Protein AF-0000000070395658 (afdb_homodimer)

Secondary structure (DSSP, 8-state):
---HHHHHHHHHHHTHHHHHHHHHHSTTGGG-HHHHHHHHHHHHHHHHHHHHHHHHTTS-----HHHHHHHHHHHHHHHHHHHHHHHTTSS-SSSHHIIIII-GGGSSHHHHHHHHIIIIIIHHHHHHHHHHHHTT---HHHHHHHHHHHHHHHHHHHHHHHHSTT---TTHHHHHHHHHHHHHHHHHHHTSPPSPPP------GGG-HHHHHHHHHHHHHHHHHHHHHHHHTT---HHHHHIIIII-GGGG-TT-HHHHHHHHIIIIIHHHHHHHHHHHHHSSPPHHHHHHHHHHHHHHHHHHHHHHHHHH-TTS-GGGSPP-SHHHHHHHHHHHHHHHHHHHHHHHHHHHHHHGGGHHHHH----------------------------------/---HHHHHHHHHHHTHHHHHHHHHHSTTGGG-HHHHHHHHHHHHHHHHHHHHHHHHTTS-----HHHHHHHHHHHHHHHHHHHHHHHTTSS-SSSHHIIIII-GGGSSHHHHHHHHIIIIIIHHHHHHHHHHHHTT---HHHHHHHHHHHHHHHHHHHHHHHHSTT---TTHHHHHHHHHHHHHHHHHHHTSPPSPPP------GGG-HHHHHHHHHHHHHHHHHHHHHHHHTT---HHHHHIIIII-GGGG-TT-HHHHHHHHIIIIIHHHHHHHHHHHHHSSPPHHHHHHHHHHHHHHHHHHHHHHHHHH-TTS-GGGSPP-SHHHHHHHHHHHHHHHHHHHHHHHHHHHHHHGGGHHHHHT---------------------------------

pLDDT: mean 85.51, std 20.91, range [16.66, 98.56]

Organism: Crassostrea virginica (NCBI:txid6565)

Radius of gyration: 35.81 Å; Cα contacts (8 Å, |Δi|>4): 1087; chains: 2; bounding box: 143×129×94 Å

Nearest PDB structures (foldseek):
  8ta3-assembly1_B  TM=1.515E-01  e=3.075E-01  Homo sapiens
  9g6k-assembly1_Lq  TM=1.604E-01  e=8.283E+00  Toxoplasma gondii

Structure (mmCIF, N/CA/C/O backbone):
data_AF-0000000070395658-model_v1
#
loop_
_entity.id
_entity.type
_entity.pdbx_description
1 polymer 'Transmembrane 6 superfamily member 1-like'
#
loop_
_atom_site.group_PDB
_atom_site.id
_atom_site.type_symbol
_atom_site.label_atom_id
_atom_site.label_alt_id
_atom_site.label_comp_id
_atom_site.label_asym_id
_atom_site.label_entity_id
_atom_site.label_seq_id
_atom_site.pdbx_PDB_ins_code
_atom_site.Cartn_x
_atom_site.Cartn_y
_atom_site.Cartn_z
_atom_site.occupancy
_atom_site.B_iso_or_equiv
_atom_site.auth_seq_id
_atom_site.auth_comp_id
_atom_site.auth_asym_id
_atom_site.auth_atom_id
_atom_site.pdbx_PDB_model_num
ATOM 1 N N . MET A 1 1 ? 5.082 33.781 25.797 1 70.88 1 MET A N 1
ATOM 2 C CA . MET A 1 1 ? 4.672 32.875 24.719 1 70.88 1 MET A CA 1
ATOM 3 C C . MET A 1 1 ? 3.824 33.625 23.688 1 70.88 1 MET A C 1
ATOM 5 O O . MET A 1 1 ? 2.885 34.344 24.062 1 70.88 1 MET A O 1
ATOM 9 N N . GLU A 1 2 ? 4.34 33.75 22.5 1 83.31 2 GLU A N 1
ATOM 10 C CA . GLU A 1 2 ? 3.59 34.375 21.406 1 83.31 2 GLU A CA 1
ATOM 11 C C . GLU A 1 2 ? 2.465 33.469 20.922 1 83.31 2 GLU A C 1
ATOM 13 O O . GLU A 1 2 ? 2.699 32.281 20.609 1 83.31 2 GLU A O 1
ATOM 18 N N . THR A 1 3 ? 1.233 33.969 21.125 1 88.69 3 THR A N 1
ATOM 19 C CA . THR A 1 3 ? 0.096 33.094 20.781 1 88.69 3 THR A CA 1
ATOM 20 C C . THR A 1 3 ? -0.8 33.781 19.75 1 88.69 3 THR A C 1
ATOM 22 O O . THR A 1 3 ? -1.9 33.312 19.469 1 88.69 3 THR A O 1
ATOM 25 N N . LYS A 1 4 ? -0.43 34.812 19.219 1 87.31 4 LYS A N 1
ATOM 26 C CA . LYS A 1 4 ? -1.308 35.594 18.344 1 87.31 4 LYS A CA 1
ATOM 27 C C . LYS A 1 4 ? -1.698 34.812 17.109 1 87.31 4 LYS A C 1
ATOM 29 O O . LYS A 1 4 ? -2.865 34.781 16.703 1 87.31 4 LYS A O 1
ATOM 34 N N . GLY A 1 5 ? -0.757 34.188 16.531 1 89.25 5 GLY A N 1
ATOM 35 C CA . GLY A 1 5 ? -1.059 33.375 15.359 1 89.25 5 GLY A CA 1
ATOM 36 C C . GLY A 1 5 ? -2.031 32.25 15.648 1 89.25 5 GLY A C 1
ATOM 37 O O . GLY A 1 5 ? -2.98 32.031 14.891 1 89.25 5 GLY A O 1
ATOM 38 N N . THR A 1 6 ? -1.815 31.609 16.719 1 93.25 6 THR A N 1
ATOM 39 C CA . THR A 1 6 ? -2.674 30.5 17.141 1 93.25 6 THR A CA 1
ATOM 40 C C . THR A 1 6 ? -4.094 30.984 17.406 1 93.25 6 THR A C 1
ATOM 42 O O . THR A 1 6 ? -5.066 30.328 17.047 1 93.25 6 THR A O 1
ATOM 45 N N . LEU A 1 7 ? -4.195 32.094 17.969 1 93.19 7 LEU A N 1
ATOM 46 C CA . LEU A 1 7 ? -5.5 32.656 18.328 1 93.19 7 LEU A CA 1
ATOM 47 C C . LEU A 1 7 ? -6.289 33.031 17.062 1 93.19 7 LEU A C 1
ATOM 49 O O . LEU A 1 7 ? -7.508 32.844 17.016 1 93.19 7 LEU A O 1
ATOM 53 N N . VAL A 1 8 ? -5.629 33.562 16.125 1 92.69 8 VAL A N 1
ATOM 54 C CA . VAL A 1 8 ? -6.281 33.938 14.875 1 92.69 8 VAL A CA 1
ATOM 55 C C . VAL A 1 8 ? -6.84 32.656 14.203 1 92.69 8 VAL A C 1
ATOM 57 O O . VAL A 1 8 ? -7.977 32.656 13.719 1 92.69 8 VAL A O 1
ATOM 60 N N . VAL A 1 9 ? -6.051 31.641 14.195 1 93.25 9 VAL A N 1
ATOM 61 C CA . VAL A 1 9 ? -6.465 30.391 13.562 1 93.25 9 VAL A CA 1
ATOM 62 C C . VAL A 1 9 ? -7.609 29.766 14.359 1 93.25 9 VAL A C 1
ATOM 64 O O . VAL A 1 9 ? -8.555 29.234 13.781 1 93.25 9 VAL A O 1
ATOM 67 N N . LEU A 1 10 ? -7.52 29.844 15.633 1 94.25 10 LEU A N 1
ATOM 68 C CA . LEU A 1 10 ? -8.578 29.297 16.484 1 94.25 10 LEU A CA 1
ATOM 69 C C . LEU A 1 10 ? -9.883 30.047 16.266 1 94.25 10 LEU A C 1
ATOM 71 O O . LEU A 1 10 ? -10.961 29.453 16.266 1 94.25 10 LEU A O 1
ATOM 75 N N . PHE A 1 11 ? -9.75 31.297 16.109 1 92.12 11 PHE A N 1
ATOM 76 C CA . PHE A 1 11 ? -10.93 32.094 15.828 1 92.12 11 PHE A CA 1
ATOM 77 C C . PHE A 1 11 ? -11.562 31.703 14.5 1 92.12 11 PHE A C 1
ATOM 79 O O . PHE A 1 11 ? -12.781 31.578 14.398 1 92.12 11 PHE A O 1
ATOM 86 N N . ALA A 1 12 ? -10.75 31.594 13.523 1 92.69 12 ALA A N 1
ATOM 87 C CA . ALA A 1 12 ? -11.234 31.156 12.219 1 92.69 12 ALA A CA 1
ATOM 88 C C . ALA A 1 12 ? -11.945 29.812 12.32 1 92.69 12 ALA A C 1
ATOM 90 O O . ALA A 1 12 ? -12.969 29.594 11.672 1 92.69 12 ALA A O 1
ATOM 91 N N . SER A 1 13 ? -11.461 28.906 13.133 1 94.75 13 SER A N 1
ATOM 92 C CA . SER A 1 13 ? -12.008 27.562 13.242 1 94.75 13 SER A CA 1
ATOM 93 C C . SER A 1 13 ? -13.352 27.562 13.961 1 94.75 13 SER A C 1
ATOM 95 O O . SER A 1 13 ? -14.242 26.797 13.625 1 94.75 13 SER A O 1
ATOM 97 N N . ILE A 1 14 ? -13.516 28.438 14.891 1 93.19 14 ILE A N 1
ATOM 98 C CA . ILE A 1 14 ? -14.742 28.484 15.672 1 93.19 14 ILE A CA 1
ATOM 99 C C . ILE A 1 14 ? -15.883 29.016 14.812 1 93.19 14 ILE A C 1
ATOM 101 O O . ILE A 1 14 ? -17.047 28.688 15.039 1 93.19 14 ILE A O 1
ATOM 105 N N . LEU A 1 15 ? -15.586 29.766 13.789 1 93.31 15 LEU A N 1
ATOM 106 C CA . LEU A 1 15 ? -16.578 30.312 12.875 1 93.31 15 LEU A CA 1
ATOM 107 C C . LEU A 1 15 ? -17.266 29.203 12.078 1 93.31 15 LEU A C 1
ATOM 109 O O . LEU A 1 15 ? -18.328 29.406 11.5 1 93.31 15 LEU A O 1
ATOM 113 N N . SER A 1 16 ? -16.688 28.031 12.078 1 94.31 16 SER A N 1
ATOM 114 C CA . SER A 1 16 ? -17.234 26.938 11.305 1 94.31 16 SER A CA 1
ATOM 115 C C . SER A 1 16 ? -18.594 26.5 11.836 1 94.31 16 SER A C 1
ATOM 117 O O . SER A 1 16 ? -19.484 26.141 11.062 1 94.31 16 SER A O 1
ATOM 119 N N . VAL A 1 17 ? -18.812 26.562 13.125 1 94.38 17 VAL A N 1
ATOM 120 C CA . VAL A 1 17 ? -20.031 26.047 13.75 1 94.38 17 VAL A CA 1
ATOM 121 C C . VAL A 1 17 ? -21.219 26.938 13.391 1 94.38 17 VAL A C 1
ATOM 123 O O . VAL A 1 17 ? -22.234 26.469 12.898 1 94.38 17 VAL A O 1
ATOM 126 N N . PRO A 1 18 ? -21.109 28.25 13.562 1 94.25 18 PRO A N 1
ATOM 127 C CA . PRO A 1 18 ? -22.234 29.094 13.156 1 94.25 18 PRO A CA 1
ATOM 128 C C . PRO A 1 18 ? -22.5 29.047 11.656 1 94.25 18 PRO A C 1
ATOM 130 O O . PRO A 1 18 ? -23.641 29.109 11.219 1 94.25 18 PRO A O 1
ATOM 133 N N . ILE A 1 19 ? -21.453 28.984 10.859 1 94 19 ILE A N 1
ATOM 134 C CA . ILE A 1 19 ? -21.641 28.875 9.422 1 94 19 ILE A CA 1
ATOM 135 C C . ILE A 1 19 ? -22.438 27.609 9.094 1 94 19 ILE A C 1
ATOM 137 O O . ILE A 1 19 ? -23.375 27.656 8.312 1 94 19 ILE A O 1
ATOM 141 N N . ALA A 1 20 ? -22.078 26.5 9.672 1 94.44 20 ALA A N 1
ATOM 142 C CA . ALA A 1 20 ? -22.781 25.25 9.453 1 94.44 20 ALA A CA 1
ATOM 143 C C . ALA A 1 20 ? -24.234 25.328 9.898 1 94.44 20 ALA A C 1
ATOM 145 O O . ALA A 1 20 ? -25.125 24.828 9.219 1 94.44 20 ALA A O 1
ATOM 146 N N . TYR A 1 21 ? -24.438 25.984 11.008 1 94.44 21 TYR A N 1
ATOM 147 C CA . TYR A 1 21 ? -25.797 26.156 11.523 1 94.44 21 TYR A CA 1
ATOM 148 C C . TYR A 1 21 ? -26.656 26.938 10.547 1 94.44 21 TYR A C 1
ATOM 150 O O . TYR A 1 21 ? -27.797 26.562 10.273 1 94.44 21 TYR A O 1
ATOM 158 N N . PHE A 1 22 ? -26.141 27.984 10 1 94.19 22 PHE A N 1
ATOM 159 C CA . PHE A 1 22 ? -26.891 28.844 9.094 1 94.19 22 PHE A CA 1
ATOM 160 C C . PHE A 1 22 ? -27.109 28.156 7.758 1 94.19 22 PHE A C 1
ATOM 162 O O . PHE A 1 22 ? -28.156 28.328 7.125 1 94.19 22 PHE A O 1
ATOM 169 N N . VAL A 1 23 ? -26.125 27.422 7.344 1 93.75 23 VAL A N 1
ATOM 170 C CA . VAL A 1 23 ? -26.297 26.656 6.105 1 93.75 23 VAL A CA 1
ATOM 171 C C . VAL A 1 23 ? -27.422 25.641 6.266 1 93.75 23 VAL A C 1
ATOM 173 O O . VAL A 1 23 ? -28.203 25.422 5.34 1 93.75 23 VAL A O 1
ATOM 176 N N . ASN A 1 24 ? -27.484 25.016 7.41 1 93.44 24 ASN A N 1
ATOM 177 C CA . ASN A 1 24 ? -28.516 24.016 7.688 1 93.44 24 ASN A CA 1
ATOM 178 C C . ASN A 1 24 ? -29.906 24.625 7.66 1 93.44 24 ASN A C 1
ATOM 180 O O . ASN A 1 24 ? -30.891 23.906 7.438 1 93.44 24 ASN A O 1
ATOM 184 N N . LEU A 1 25 ? -30.016 25.938 7.832 1 92.88 25 LEU A N 1
ATOM 185 C CA . LEU A 1 25 ? -31.312 26.625 7.875 1 92.88 25 LEU A CA 1
ATOM 186 C C . LEU A 1 25 ? -31.781 26.984 6.469 1 92.88 25 LEU A C 1
ATOM 188 O O . LEU A 1 25 ? -32.938 27.328 6.27 1 92.88 25 LEU A O 1
ATOM 192 N N . ILE A 1 26 ? -30.906 26.891 5.523 1 92.75 26 ILE A N 1
ATOM 193 C CA . ILE A 1 26 ? -31.281 27.219 4.148 1 92.75 26 ILE A CA 1
ATOM 194 C C . ILE A 1 26 ? -32.281 26.188 3.631 1 92.75 26 ILE A C 1
ATOM 196 O O . ILE A 1 26 ? -31.984 24.984 3.602 1 92.75 26 ILE A O 1
ATOM 200 N N . PRO A 1 27 ? -33.406 26.672 3.23 1 92.31 27 PRO A N 1
ATOM 201 C CA . PRO A 1 27 ? -34.406 25.719 2.768 1 92.31 27 PRO A CA 1
ATOM 202 C C . PRO A 1 27 ? -33.969 24.953 1.525 1 92.31 27 PRO A C 1
ATOM 204 O O . PRO A 1 27 ? -33.5 25.547 0.562 1 92.31 27 PRO A O 1
ATOM 207 N N . GLY A 1 28 ? -34.094 23.656 1.504 1 91.44 28 GLY A N 1
ATOM 208 C CA . GLY A 1 28 ? -33.844 22.812 0.352 1 91.44 28 GLY A CA 1
ATOM 209 C C . GLY A 1 28 ? -32.375 22.469 0.147 1 91.44 28 GLY A C 1
ATOM 210 O O . GLY A 1 28 ? -32.031 21.828 -0.841 1 91.44 28 GLY A O 1
ATOM 211 N N . ILE A 1 29 ? -31.547 22.859 1.052 1 90.88 29 ILE A N 1
ATOM 212 C CA . ILE A 1 29 ? -30.109 22.656 0.896 1 90.88 29 ILE A CA 1
ATOM 213 C C . ILE A 1 29 ? -29.797 21.156 0.899 1 90.88 29 ILE A C 1
ATOM 215 O O . ILE A 1 29 ? -28.875 20.703 0.217 1 90.88 29 ILE A O 1
ATOM 219 N N . SER A 1 30 ? -30.594 20.406 1.536 1 88.62 30 SER A N 1
ATOM 220 C CA . SER A 1 30 ? -30.359 18.969 1.685 1 88.62 30 SER A CA 1
ATOM 221 C C . SER A 1 30 ? -30.562 18.25 0.361 1 88.62 30 SER A C 1
ATOM 223 O O . SER A 1 30 ? -30.094 17.109 0.196 1 88.62 30 SER A O 1
ATOM 225 N N . GLU A 1 31 ? -31.156 18.906 -0.593 1 90.38 31 GLU A N 1
ATOM 226 C CA . GLU A 1 31 ? -31.438 18.25 -1.87 1 90.38 31 GLU A CA 1
ATOM 227 C C . GLU A 1 31 ? -30.484 18.75 -2.955 1 90.38 31 GLU A C 1
ATOM 229 O O . GLU A 1 31 ? -30.609 18.359 -4.121 1 90.38 31 GLU A O 1
ATOM 234 N N . LYS A 1 32 ? -29.578 19.516 -2.561 1 91.62 32 LYS A N 1
ATOM 235 C CA . LYS A 1 32 ? -28.672 20.094 -3.545 1 91.62 32 LYS A CA 1
ATOM 236 C C . LYS A 1 32 ? -27.219 19.75 -3.217 1 91.62 32 LYS A C 1
ATOM 238 O O . LYS A 1 32 ? -26.5 20.578 -2.648 1 91.62 32 LYS A O 1
ATOM 243 N N . PRO A 1 33 ? -26.734 18.672 -3.664 1 90.19 33 PRO A N 1
ATOM 244 C CA . PRO A 1 33 ? -25.391 18.234 -3.322 1 90.19 33 PRO A CA 1
ATOM 245 C C . PRO A 1 33 ? -24.297 19.141 -3.881 1 90.19 33 PRO A C 1
ATOM 247 O O . PRO A 1 33 ? -23.281 19.359 -3.227 1 90.19 33 PRO A O 1
ATOM 250 N N . VAL A 1 34 ? -24.562 19.656 -5.043 1 91.38 34 VAL A N 1
ATOM 251 C CA . VAL A 1 34 ? -23.562 20.531 -5.66 1 91.38 34 VAL A CA 1
ATOM 252 C C . VAL A 1 34 ? -23.453 21.828 -4.859 1 91.38 34 VAL A C 1
ATOM 254 O O . VAL A 1 34 ? -22.344 22.359 -4.695 1 91.38 34 VAL A O 1
ATOM 257 N N . ALA A 1 35 ? -24.578 22.312 -4.379 1 91.62 35 ALA A N 1
ATOM 258 C CA . ALA A 1 35 ? -24.562 23.516 -3.551 1 91.62 35 ALA A CA 1
ATOM 259 C C . ALA A 1 35 ? -23.766 23.297 -2.27 1 91.62 35 ALA A C 1
ATOM 261 O O . ALA A 1 35 ? -23.016 24.172 -1.827 1 91.62 35 ALA A O 1
ATOM 262 N N . ILE A 1 36 ? -23.906 22.188 -1.729 1 91.25 36 ILE A N 1
ATOM 263 C CA . ILE A 1 36 ? -23.188 21.844 -0.514 1 91.25 36 ILE A CA 1
ATOM 264 C C . ILE A 1 36 ? -21.688 21.812 -0.8 1 91.25 36 ILE A C 1
ATOM 266 O O . ILE A 1 36 ? -20.891 22.281 0.003 1 91.25 36 ILE A O 1
ATOM 270 N N . PHE A 1 37 ? -21.328 21.266 -1.921 1 91.06 37 PHE A N 1
ATOM 271 C CA . PHE A 1 37 ? -19.922 21.219 -2.342 1 91.06 37 PHE A CA 1
ATOM 272 C C . PHE A 1 37 ? -19.359 22.609 -2.484 1 91.06 37 PHE A C 1
ATOM 274 O O . PHE A 1 37 ? -18.266 22.891 -1.991 1 91.06 37 PHE A O 1
ATOM 281 N N . ILE A 1 38 ? -20.078 23.5 -3.105 1 91.69 38 ILE A N 1
ATOM 282 C CA . ILE A 1 38 ? -19.625 24.859 -3.34 1 91.69 38 ILE A CA 1
ATOM 283 C C . ILE A 1 38 ? -19.5 25.609 -2.01 1 91.69 38 ILE A C 1
ATOM 285 O O . ILE A 1 38 ? -18.531 26.344 -1.796 1 91.69 38 ILE A O 1
ATOM 289 N N . ILE A 1 39 ? -20.422 25.422 -1.139 1 91.62 39 ILE A N 1
ATOM 290 C CA . ILE A 1 39 ? -20.375 26.031 0.183 1 91.62 39 ILE A CA 1
ATOM 291 C C . ILE A 1 39 ? -19.141 25.531 0.943 1 91.62 39 ILE A C 1
ATOM 293 O O . ILE A 1 39 ? -18.453 26.312 1.6 1 91.62 39 ILE A O 1
ATOM 297 N N . GLY A 1 40 ? -18.906 24.203 0.836 1 90.56 40 GLY A N 1
ATOM 298 C CA . GLY A 1 40 ? -17.719 23.656 1.46 1 90.56 40 GLY A CA 1
ATOM 299 C C . GLY A 1 40 ? -16.438 24.297 0.962 1 90.56 40 GLY A C 1
ATOM 300 O O . GLY A 1 40 ? -15.57 24.672 1.759 1 90.56 40 GLY A O 1
ATOM 301 N N . LEU A 1 41 ? -16.359 24.484 -0.332 1 90.31 41 LEU A N 1
ATOM 302 C CA . LEU A 1 41 ? -15.195 25.109 -0.941 1 90.31 41 LEU A CA 1
ATOM 303 C C . LEU A 1 41 ? -15.055 26.547 -0.473 1 90.31 41 LEU A C 1
ATOM 305 O O . LEU A 1 41 ? -13.938 27.016 -0.208 1 90.31 41 LEU A O 1
ATOM 309 N N . SER A 1 42 ? -16.125 27.188 -0.407 1 91.75 42 SER A N 1
ATOM 310 C CA . SER A 1 42 ? -16.125 28.578 0.041 1 91.75 42 SER A CA 1
ATOM 311 C C . SER A 1 42 ? -15.672 28.688 1.492 1 91.75 42 SER A C 1
ATOM 313 O O . SER A 1 42 ? -14.945 29.625 1.85 1 91.75 42 SER A O 1
ATOM 315 N N . CYS A 1 43 ? -16.125 27.797 2.309 1 90.12 43 CYS A N 1
ATOM 316 C CA . CYS A 1 43 ? -15.719 27.781 3.709 1 90.12 43 CYS A CA 1
ATOM 317 C C . CYS A 1 43 ? -14.211 27.562 3.844 1 90.12 43 CYS A C 1
ATOM 319 O O . CYS A 1 43 ? -13.562 28.188 4.684 1 90.12 43 CYS A O 1
ATOM 321 N N . LEU A 1 44 ? -13.672 26.688 3.059 1 87.94 44 LEU A N 1
ATOM 322 C CA . LEU A 1 44 ? -12.234 26.438 3.1 1 87.94 44 LEU A CA 1
ATOM 323 C C . LEU A 1 44 ? -11.461 27.672 2.637 1 87.94 44 LEU A C 1
ATOM 325 O O . LEU A 1 44 ? -10.383 27.969 3.164 1 87.94 44 LEU A O 1
ATOM 329 N N . LEU A 1 45 ? -12.031 28.375 1.711 1 90 45 LEU A N 1
ATOM 330 C CA . LEU A 1 45 ? -11.414 29.609 1.24 1 90 45 LEU A CA 1
ATOM 331 C C . LEU A 1 45 ? -11.438 30.672 2.328 1 90 45 LEU A C 1
ATOM 333 O O . LEU A 1 45 ? -10.461 31.406 2.508 1 90 45 LEU A O 1
ATOM 337 N N . VAL A 1 46 ? -12.547 30.766 2.992 1 90.75 46 VAL A N 1
ATOM 338 C CA . VAL A 1 46 ? -12.664 31.719 4.09 1 90.75 46 VAL A CA 1
ATOM 339 C C . VAL A 1 46 ? -11.648 31.391 5.176 1 90.75 46 VAL A C 1
ATOM 341 O O . VAL A 1 46 ? -11 32.281 5.723 1 90.75 46 VAL A O 1
ATOM 344 N N . ALA A 1 47 ? -11.531 30.125 5.5 1 91.5 47 ALA A N 1
ATOM 345 C CA . ALA A 1 47 ? -10.562 29.688 6.504 1 91.5 47 ALA A CA 1
ATOM 346 C C . ALA A 1 47 ? -9.141 30.078 6.102 1 91.5 47 ALA A C 1
ATOM 348 O O . ALA A 1 47 ? -8.312 30.391 6.957 1 91.5 47 ALA A O 1
ATOM 349 N N . PHE A 1 48 ? -8.891 30.047 4.852 1 90.19 48 PHE A N 1
ATOM 350 C CA . PHE A 1 48 ? -7.59 30.438 4.324 1 90.19 48 PHE A CA 1
ATOM 351 C C . PHE A 1 48 ? -7.395 31.938 4.387 1 90.19 48 PHE A C 1
ATOM 353 O O . PHE A 1 48 ? -6.297 32.406 4.68 1 90.19 48 PHE A O 1
ATOM 360 N N . LEU A 1 49 ? -8.445 32.688 4.141 1 92.06 49 LEU A N 1
ATOM 361 C CA . LEU A 1 49 ? -8.352 34.156 3.984 1 92.06 49 LEU A CA 1
ATOM 362 C C . LEU A 1 49 ? -8.234 34.844 5.34 1 92.06 49 LEU A C 1
ATOM 364 O O . LEU A 1 49 ? -7.645 35.906 5.441 1 92.06 49 LEU A O 1
ATOM 368 N N . ILE A 1 50 ? -8.711 34.281 6.355 1 91.88 50 ILE A N 1
ATOM 369 C CA . ILE A 1 50 ? -8.719 34.938 7.668 1 91.88 50 ILE A CA 1
ATOM 370 C C . ILE A 1 50 ? -7.281 35.125 8.141 1 91.88 50 ILE A C 1
ATOM 372 O O . ILE A 1 50 ? -6.879 36.25 8.453 1 91.88 50 ILE A O 1
ATOM 376 N N . PRO A 1 51 ? -6.461 34.094 8.234 1 90.69 51 PRO A N 1
ATOM 377 C CA . PRO A 1 51 ? -5.07 34.375 8.617 1 90.69 51 PRO A CA 1
ATOM 378 C C . PRO A 1 51 ? -4.328 35.25 7.613 1 90.69 51 PRO A C 1
ATOM 380 O O . PRO A 1 51 ? -3.432 36 7.992 1 90.69 51 PRO A O 1
ATOM 383 N N . ALA A 1 52 ? -4.703 35.188 6.348 1 90.56 52 ALA A N 1
ATOM 384 C CA . ALA A 1 52 ? -4.082 36.031 5.344 1 90.56 52 ALA A CA 1
ATOM 385 C C . ALA A 1 52 ? -4.379 37.5 5.621 1 90.56 52 ALA A C 1
ATOM 387 O O . ALA A 1 52 ? -3.496 38.375 5.488 1 90.56 52 ALA A O 1
ATOM 388 N N . LEU A 1 53 ? -5.574 37.75 5.953 1 91.62 53 LEU A N 1
ATOM 389 C CA . LEU A 1 53 ? -5.973 39.094 6.297 1 91.62 53 LEU A CA 1
ATOM 390 C C . LEU A 1 53 ? -5.297 39.562 7.586 1 91.62 53 LEU A C 1
ATOM 392 O O . LEU A 1 53 ? -4.918 40.719 7.715 1 91.62 53 LEU A O 1
ATOM 396 N N . ALA A 1 54 ? -5.215 38.656 8.508 1 90.75 54 ALA A N 1
ATOM 397 C CA . ALA A 1 54 ? -4.527 38.969 9.758 1 90.75 54 ALA A CA 1
ATOM 398 C C . ALA A 1 54 ? -3.078 39.375 9.492 1 90.75 54 ALA A C 1
ATOM 400 O O . ALA A 1 54 ? -2.523 40.219 10.195 1 90.75 54 ALA A O 1
ATOM 401 N N . LYS A 1 55 ? -2.48 38.781 8.531 1 87.94 55 LYS A N 1
ATOM 402 C CA . LYS A 1 55 ? -1.119 39.125 8.148 1 87.94 55 LYS A CA 1
ATOM 403 C C . LYS A 1 55 ? -1.08 40.531 7.504 1 87.94 55 LYS A C 1
ATOM 405 O O . LYS A 1 55 ? -0.194 41.312 7.801 1 87.94 55 LYS A O 1
ATOM 410 N N . VAL A 1 56 ? -2.004 40.75 6.602 1 89.31 56 VAL A N 1
ATOM 411 C CA . VAL A 1 56 ? -2.061 42 5.891 1 89.31 56 VAL A CA 1
ATOM 412 C C . VAL A 1 56 ? -2.246 43.156 6.883 1 89.31 56 VAL A C 1
ATOM 414 O O . VAL A 1 56 ? -1.646 44.219 6.73 1 89.31 56 VAL A O 1
ATOM 417 N N . TYR A 1 57 ? -2.994 42.875 7.863 1 89.94 57 TYR A N 1
ATOM 418 C CA . TYR A 1 57 ? -3.273 43.906 8.852 1 89.94 57 TYR A CA 1
ATOM 419 C C . TYR A 1 57 ? -2.229 43.875 9.961 1 89.94 57 TYR A C 1
ATOM 421 O O . TYR A 1 57 ? -2.396 44.562 10.984 1 89.94 57 TYR A O 1
ATOM 429 N N . LYS A 1 58 ? -1.206 43.031 9.812 1 87 58 LYS A N 1
ATOM 430 C CA . LYS A 1 58 ? -0.03 43 10.672 1 87 58 LYS A CA 1
ATOM 431 C C . LYS A 1 58 ? -0.392 42.531 12.078 1 87 58 LYS A C 1
ATOM 433 O O . LYS A 1 58 ? 0.213 42.969 13.062 1 87 58 LYS A O 1
ATOM 438 N N . LEU A 1 59 ? -1.393 41.781 12.125 1 85.94 59 LEU A N 1
ATOM 439 C CA . LEU A 1 59 ? -1.745 41.156 13.406 1 85.94 59 LEU A CA 1
ATOM 440 C C . LEU A 1 59 ? -0.823 40 13.734 1 85.94 59 LEU A C 1
ATOM 442 O O . LEU A 1 59 ? -0.566 39.719 14.898 1 85.94 59 LEU A O 1
ATOM 446 N N . VAL A 1 60 ? -0.454 39.281 12.68 1 84.5 60 VAL A N 1
ATOM 447 C CA . VAL A 1 60 ? 0.462 38.156 12.812 1 84.5 60 VAL A CA 1
ATOM 448 C C . VAL A 1 60 ? 1.697 38.406 11.945 1 84.5 60 VAL A C 1
ATOM 450 O O . VAL A 1 60 ? 1.587 38.844 10.805 1 84.5 60 VAL A O 1
ATOM 453 N N . LYS A 1 61 ? 2.883 38.125 12.469 1 78 61 LYS A N 1
ATOM 454 C CA . LYS A 1 61 ? 4.133 38.406 11.766 1 78 61 LYS A CA 1
ATOM 455 C C . LYS A 1 61 ? 4.703 37.125 11.125 1 78 61 LYS A C 1
ATOM 457 O O . LYS A 1 61 ? 5.559 37.219 10.242 1 78 61 LYS A O 1
ATOM 462 N N . ASN A 1 62 ? 4.137 36.062 11.383 1 74.56 62 ASN A N 1
ATOM 463 C CA . ASN A 1 62 ? 4.73 34.812 10.883 1 74.56 62 ASN A CA 1
ATOM 464 C C . ASN A 1 62 ? 4.289 34.531 9.453 1 74.56 62 ASN A C 1
ATOM 466 O O . ASN A 1 62 ? 3.102 34.594 9.133 1 74.56 62 ASN A O 1
ATOM 470 N N . ASP A 1 63 ? 5.23 34.312 8.609 1 77.94 63 ASP A N 1
ATOM 471 C CA . ASP A 1 63 ? 4.969 34.062 7.195 1 77.94 63 ASP A CA 1
ATOM 472 C C . ASP A 1 63 ? 5.043 32.594 6.879 1 77.94 63 ASP A C 1
ATOM 474 O O . ASP A 1 63 ? 5.191 32.188 5.715 1 77.94 63 ASP A O 1
ATOM 478 N N . ASP A 1 64 ? 4.91 31.859 7.82 1 82.69 64 ASP A N 1
ATOM 479 C CA . ASP A 1 64 ? 4.977 30.422 7.543 1 82.69 64 ASP A CA 1
ATOM 480 C C . ASP A 1 64 ? 3.713 29.938 6.832 1 82.69 64 ASP A C 1
ATOM 482 O O . ASP A 1 64 ? 2.604 30.141 7.332 1 82.69 64 ASP A O 1
ATOM 486 N N . PRO A 1 65 ? 3.875 29.375 5.664 1 87.31 65 PRO A N 1
ATOM 487 C CA . PRO A 1 65 ? 2.707 28.875 4.93 1 87.31 65 PRO A CA 1
ATOM 488 C C . PRO A 1 65 ? 1.923 27.812 5.707 1 87.31 65 PRO A C 1
ATOM 490 O O . PRO A 1 65 ? 0.747 27.578 5.422 1 87.31 65 PRO A O 1
ATOM 493 N N . LEU A 1 66 ? 2.52 27.328 6.664 1 88.25 66 LEU A N 1
ATOM 494 C CA . LEU A 1 66 ? 1.85 26.312 7.469 1 88.25 66 LEU A CA 1
ATOM 495 C C . LEU A 1 66 ? 0.695 26.922 8.258 1 88.25 66 LEU A C 1
ATOM 497 O O . LEU A 1 66 ? -0.259 26.219 8.609 1 88.25 66 LEU A O 1
ATOM 501 N N . TYR A 1 67 ? 0.78 28.188 8.469 1 88 67 TYR A N 1
ATOM 502 C CA . TYR A 1 67 ? -0.288 28.875 9.18 1 88 67 TYR A CA 1
ATOM 503 C C . TYR A 1 67 ? -1.595 28.812 8.398 1 88 67 TYR A C 1
ATOM 505 O O . TYR A 1 67 ? -2.66 28.594 8.977 1 88 67 TYR A O 1
ATOM 513 N N . TYR A 1 68 ? -1.474 28.953 7.18 1 89.19 68 TYR A N 1
ATOM 514 C CA . TYR A 1 68 ? -2.652 28.953 6.32 1 89.19 68 TYR A CA 1
ATOM 515 C C . TYR A 1 68 ? -3.227 27.547 6.203 1 89.19 68 TYR A C 1
ATOM 517 O O . TYR A 1 68 ? -4.441 27.359 6.262 1 89.19 68 TYR A O 1
ATOM 525 N N . ALA A 1 69 ? -2.322 26.656 6.062 1 90 69 ALA A N 1
ATOM 526 C CA . ALA A 1 69 ? -2.75 25.266 5.945 1 90 69 ALA A CA 1
ATOM 527 C C . ALA A 1 69 ? -3.41 24.781 7.234 1 90 69 ALA A C 1
ATOM 529 O O . ALA A 1 69 ? -4.438 24.094 7.195 1 90 69 ALA A O 1
ATOM 530 N N . MET A 1 70 ? -2.893 25.172 8.297 1 90.75 70 MET A N 1
ATOM 531 C CA . MET A 1 70 ? -3.424 24.734 9.578 1 90.75 70 MET A CA 1
ATOM 532 C C . MET A 1 70 ? -4.785 25.359 9.852 1 90.75 70 MET A C 1
ATOM 534 O O . MET A 1 70 ? -5.641 24.75 10.5 1 90.75 70 MET A O 1
ATOM 538 N N . SER A 1 71 ? -4.914 26.547 9.344 1 92.94 71 SER A N 1
ATOM 539 C CA . SER A 1 71 ? -6.215 27.188 9.508 1 92.94 71 SER A CA 1
ATOM 540 C C . SER A 1 71 ? -7.316 26.391 8.82 1 92.94 71 SER A C 1
ATOM 542 O O . SER A 1 71 ? -8.398 26.203 9.383 1 92.94 71 SER A O 1
ATOM 544 N N . ILE A 1 72 ? -7.035 25.906 7.668 1 92.5 72 ILE A N 1
ATOM 545 C CA . ILE A 1 72 ? -7.988 25.078 6.93 1 92.5 72 ILE A CA 1
ATOM 546 C C . ILE A 1 72 ? -8.242 23.781 7.691 1 92.5 72 ILE A C 1
ATOM 548 O O . ILE A 1 72 ? -9.398 23.359 7.855 1 92.5 72 ILE A O 1
ATOM 552 N N . LEU A 1 73 ? -7.234 23.219 8.203 1 93.88 73 LEU A N 1
ATOM 553 C CA . LEU A 1 73 ? -7.324 21.922 8.867 1 93.88 73 LEU A CA 1
ATOM 554 C C . LEU A 1 73 ? -8.055 22.031 10.203 1 93.88 73 LEU A C 1
ATOM 556 O O . LEU A 1 73 ? -8.844 21.156 10.562 1 93.88 73 LEU A O 1
ATOM 560 N N . THR A 1 74 ? -7.746 23.094 10.898 1 95 74 THR A N 1
ATOM 561 C CA . THR A 1 74 ? -8.43 23.281 12.172 1 95 74 THR A CA 1
ATOM 562 C C . THR A 1 74 ? -9.914 23.578 11.953 1 95 74 THR A C 1
ATOM 564 O O . THR A 1 74 ? -10.758 23.172 12.742 1 95 74 THR A O 1
ATOM 567 N N . PHE A 1 75 ? -10.172 24.328 10.922 1 94.75 75 PHE A N 1
ATOM 568 C CA . PHE A 1 75 ? -11.555 24.609 10.547 1 94.75 75 PHE A CA 1
ATOM 569 C C . PHE A 1 75 ? -12.32 23.312 10.297 1 94.75 75 PHE A C 1
ATOM 571 O O . PHE A 1 75 ? -13.414 23.109 10.828 1 94.75 75 PHE A O 1
ATOM 578 N N . ALA A 1 76 ? -11.734 22.438 9.523 1 93.25 76 ALA A N 1
ATOM 579 C CA . ALA A 1 76 ? -12.344 21.156 9.211 1 93.25 76 ALA A CA 1
ATOM 580 C C . ALA A 1 76 ? -12.469 20.281 10.461 1 93.25 76 ALA A C 1
ATOM 582 O O . ALA A 1 76 ? -13.445 19.547 10.609 1 93.25 76 ALA A O 1
ATOM 583 N N . ALA A 1 77 ? -11.523 20.375 11.32 1 95.56 77 ALA A N 1
ATOM 584 C CA . ALA A 1 77 ? -11.539 19.562 12.531 1 95.56 77 ALA A CA 1
ATOM 585 C C . ALA A 1 77 ? -12.703 19.953 13.438 1 95.56 77 ALA A C 1
ATOM 587 O O . ALA A 1 77 ? -13.32 19.078 14.07 1 95.56 77 ALA A O 1
ATOM 588 N N . VAL A 1 78 ? -12.961 21.188 13.508 1 96.31 78 VAL A N 1
ATOM 589 C CA . VAL A 1 78 ? -14.07 21.641 14.336 1 96.31 78 VAL A CA 1
ATOM 590 C C . VAL A 1 78 ? -15.398 21.172 13.734 1 96.31 78 VAL A C 1
ATOM 592 O O . VAL A 1 78 ? -16.297 20.75 14.461 1 96.31 78 VAL A O 1
ATOM 595 N N . ILE A 1 79 ? -15.492 21.219 12.469 1 94.5 79 ILE A N 1
ATOM 596 C CA . ILE A 1 79 ? -16.672 20.703 11.789 1 94.5 79 ILE A CA 1
ATOM 597 C C . ILE A 1 79 ? -16.828 19.219 12.078 1 94.5 79 ILE A C 1
ATOM 599 O O . ILE A 1 79 ? -17.922 18.734 12.367 1 94.5 79 ILE A O 1
ATOM 603 N N . ASP A 1 80 ? -15.719 18.531 11.984 1 95.88 80 ASP A N 1
ATOM 604 C CA . ASP A 1 80 ? -15.75 17.094 12.258 1 95.88 80 ASP A CA 1
ATOM 605 C C . ASP A 1 80 ? -16.188 16.812 13.688 1 95.88 80 ASP A C 1
ATOM 607 O O . ASP A 1 80 ? -16.969 15.875 13.938 1 95.88 80 ASP A O 1
ATOM 611 N N . PHE A 1 81 ? -15.719 17.625 14.539 1 97.19 81 PHE A N 1
ATOM 612 C CA . PHE A 1 81 ? -16.125 17.469 15.93 1 97.19 81 PHE A CA 1
ATOM 613 C C . PHE A 1 81 ? -17.609 17.688 16.094 1 97.19 81 PHE A C 1
ATOM 615 O O . PHE A 1 81 ? -18.281 16.953 16.828 1 97.19 81 PHE A O 1
ATOM 622 N N . THR A 1 82 ? -18.141 18.641 15.406 1 96.69 82 THR A N 1
ATOM 623 C CA . THR A 1 82 ? -19.578 18.953 15.453 1 96.69 82 THR A CA 1
ATOM 624 C C . THR A 1 82 ? -20.391 17.797 14.891 1 96.69 82 THR A C 1
ATOM 626 O O . THR A 1 82 ? -21.453 17.469 15.414 1 96.69 82 THR A O 1
ATOM 629 N N . ILE A 1 83 ? -19.906 17.203 13.883 1 96.12 83 ILE A N 1
ATOM 630 C CA . ILE A 1 83 ? -20.547 16.047 13.273 1 96.12 83 ILE A CA 1
ATOM 631 C C . ILE A 1 83 ? -20.625 14.898 14.289 1 96.12 83 ILE A C 1
ATOM 633 O O . ILE A 1 83 ? -21.688 14.281 14.453 1 96.12 83 ILE A O 1
ATOM 637 N N . ALA A 1 84 ? -19.531 14.625 14.969 1 97.38 84 ALA A N 1
ATOM 638 C CA . ALA A 1 84 ? -19.5 13.547 15.953 1 97.38 84 ALA A CA 1
ATOM 639 C C . ALA A 1 84 ? -20.469 13.828 17.109 1 97.38 84 ALA A C 1
ATOM 641 O O . ALA A 1 84 ? -21.172 12.93 17.562 1 97.38 84 ALA A O 1
ATOM 642 N N . LEU A 1 85 ? -20.5 15.062 17.516 1 97.19 85 LEU A N 1
ATOM 643 C CA . LEU A 1 85 ? -21.406 15.445 18.609 1 97.19 85 LEU A CA 1
ATOM 644 C C . LEU A 1 85 ? -22.859 15.305 18.188 1 97.19 85 LEU A C 1
ATOM 646 O O . LEU A 1 85 ? -23.703 14.914 19 1 97.19 85 LEU A O 1
ATOM 650 N N . GLU A 1 86 ? -23.141 15.609 17 1 96.31 86 GLU A N 1
ATOM 651 C CA . GLU A 1 86 ? -24.5 15.477 16.516 1 96.31 86 GLU A CA 1
ATOM 652 C C . GLU A 1 86 ? -24.891 14.008 16.328 1 96.31 86 GLU A C 1
ATOM 654 O O . GLU A 1 86 ? -26.016 13.617 16.625 1 96.31 86 GLU A O 1
ATOM 659 N N . ASN A 1 87 ? -24 13.195 15.859 1 95.94 87 ASN A N 1
ATOM 660 C CA . ASN A 1 87 ? -24.219 11.758 15.75 1 95.94 87 ASN A CA 1
ATOM 661 C C . ASN A 1 87 ? -24.594 11.141 17.094 1 95.94 87 ASN A C 1
ATOM 663 O O . ASN A 1 87 ? -25.438 10.25 17.156 1 95.94 87 ASN A O 1
ATOM 667 N N . ASP A 1 88 ? -24 11.656 18.094 1 96.5 88 ASP A N 1
ATOM 668 C CA . ASP A 1 88 ? -24.188 11.055 19.406 1 96.5 88 ASP A CA 1
ATOM 669 C C . ASP A 1 88 ? -25.25 11.82 20.219 1 96.5 88 ASP A C 1
ATOM 671 O O . ASP A 1 88 ? -25.375 11.617 21.422 1 96.5 88 ASP A O 1
ATOM 675 N N . GLY A 1 89 ? -25.938 12.75 19.609 1 95.06 89 GLY A N 1
ATOM 676 C CA . GLY A 1 89 ? -27.109 13.398 20.172 1 95.06 89 GLY A CA 1
ATOM 677 C C . GLY A 1 89 ? -26.781 14.492 21.156 1 95.06 89 GLY A C 1
ATOM 678 O O . GLY A 1 89 ? -27.609 14.852 22 1 95.06 89 GLY A O 1
ATOM 679 N N . ILE A 1 90 ? -25.609 15.008 21.156 1 95.38 90 ILE A N 1
ATOM 680 C CA . ILE A 1 90 ? -25.203 16.078 22.047 1 95.38 90 ILE A CA 1
ATOM 681 C C . ILE A 1 90 ? -25.609 17.438 21.453 1 95.38 90 ILE A C 1
ATOM 683 O O . ILE A 1 90 ? -26.031 18.328 22.172 1 95.38 90 ILE A O 1
ATOM 687 N N . VAL A 1 91 ? -25.344 17.578 20.141 1 93.31 91 VAL A N 1
ATOM 688 C CA . VAL A 1 91 ? -25.797 18.734 19.391 1 93.31 91 VAL A CA 1
ATOM 689 C C . VAL A 1 91 ? -26.859 18.328 18.375 1 93.31 91 VAL A C 1
ATOM 691 O O . VAL A 1 91 ? -26.922 17.156 17.969 1 93.31 91 VAL A O 1
ATOM 694 N N . HIS A 1 92 ? -27.719 19.312 18.078 1 93.56 92 HIS A N 1
ATOM 695 C CA . HIS A 1 92 ? -28.797 18.984 17.156 1 93.56 92 HIS A CA 1
ATOM 696 C C . HIS A 1 92 ? -28.938 20.031 16.062 1 93.56 92 HIS A C 1
ATOM 698 O O . HIS A 1 92 ? -28.719 21.219 16.312 1 93.56 92 HIS A O 1
ATOM 704 N N . SER A 1 93 ? -29.172 19.562 14.891 1 91.25 93 SER A N 1
ATOM 705 C CA . SER A 1 93 ? -29.609 20.375 13.766 1 91.25 93 SER A CA 1
ATOM 706 C C . SER A 1 93 ? -28.516 21.359 13.328 1 91.25 93 SER A C 1
ATOM 708 O O . SER A 1 93 ? -28.781 22.531 13.109 1 91.25 93 SER A O 1
ATOM 710 N N . VAL A 1 94 ? -27.359 20.969 13.32 1 92.88 94 VAL A N 1
ATOM 711 C CA . VAL A 1 94 ? -26.266 21.812 12.836 1 92.88 94 VAL A CA 1
ATOM 712 C C . VAL A 1 94 ? -25.75 21.266 11.5 1 92.88 94 VAL A C 1
ATOM 714 O O . VAL A 1 94 ? -25.562 22.031 10.547 1 92.88 94 VAL A O 1
ATOM 717 N N . MET A 1 95 ? -25.625 19.953 11.453 1 92.75 95 MET A N 1
ATOM 718 C CA . MET A 1 95 ? -25.016 19.344 10.273 1 92.75 95 MET A CA 1
ATOM 719 C C . MET A 1 95 ? -26 18.406 9.57 1 92.75 95 MET A C 1
ATOM 721 O O . MET A 1 95 ? -25.594 17.562 8.781 1 92.75 95 MET A O 1
ATOM 725 N N . ALA A 1 96 ? -27.25 18.5 9.75 1 90.19 96 ALA A N 1
ATOM 726 C CA . ALA A 1 96 ? -28.266 17.594 9.203 1 90.19 96 ALA A CA 1
ATOM 727 C C . ALA A 1 96 ? -28.203 17.562 7.68 1 90.19 96 ALA A C 1
ATOM 729 O O . ALA A 1 96 ? -28.359 16.5 7.07 1 90.19 96 ALA A O 1
ATOM 730 N N . PHE A 1 97 ? -27.984 18.656 7.078 1 90.31 97 PHE A N 1
ATOM 731 C CA . PHE A 1 97 ? -27.922 18.75 5.625 1 90.31 97 PHE A CA 1
ATOM 732 C C . PHE A 1 97 ? -26.781 17.906 5.078 1 90.31 97 PHE A C 1
ATOM 734 O O . PHE A 1 97 ? -26.875 17.344 3.986 1 90.31 97 PHE A O 1
ATOM 741 N N . TYR A 1 98 ? -25.719 17.844 5.836 1 89.38 98 TYR A N 1
ATOM 742 C CA . TYR A 1 98 ? -24.5 17.172 5.418 1 89.38 98 TYR A CA 1
ATOM 743 C C . TYR A 1 98 ? -24.656 15.664 5.484 1 89.38 98 TYR A C 1
ATOM 745 O O . TYR A 1 98 ? -24.031 14.93 4.707 1 89.38 98 TYR A O 1
ATOM 753 N N . PHE A 1 99 ? -25.578 15.164 6.34 1 89.69 99 PHE A N 1
ATOM 754 C CA . PHE A 1 99 ? -25.844 13.742 6.488 1 89.69 99 PHE A CA 1
ATOM 755 C C . PHE A 1 99 ? -26.75 13.242 5.367 1 89.69 99 PHE A C 1
ATOM 757 O O . PHE A 1 99 ? -26.75 12.047 5.051 1 89.69 99 PHE A O 1
ATOM 764 N N . VAL A 1 100 ? -27.422 14.141 4.77 1 86.88 100 VAL A N 1
ATOM 765 C CA . VAL A 1 100 ? -28.391 13.742 3.754 1 86.88 100 VAL A CA 1
ATOM 766 C C . VAL A 1 100 ? -27.734 13.75 2.377 1 86.88 100 VAL A C 1
ATOM 768 O O . VAL A 1 100 ? -27.734 12.734 1.671 1 86.88 100 VAL A O 1
ATOM 771 N N . SER A 1 101 ? -27.062 14.891 2.016 1 86.12 101 SER A N 1
ATOM 772 C CA . SER A 1 101 ? -26.594 15 0.637 1 86.12 101 SER A CA 1
ATOM 773 C C . SER A 1 101 ? -25.109 15.297 0.581 1 86.12 101 SER A C 1
ATOM 775 O O . SER A 1 101 ? -24.516 15.32 -0.5 1 86.12 101 SER A O 1
ATOM 777 N N . GLY A 1 102 ? -24.5 15.5 1.613 1 89.5 102 GLY A N 1
ATOM 778 C CA . GLY A 1 102 ? -23.062 15.688 1.641 1 89.5 102 GLY A CA 1
ATOM 779 C C . GLY A 1 102 ? -22.297 14.383 1.731 1 89.5 102 GLY A C 1
ATOM 780 O O . GLY A 1 102 ? -22.016 13.75 0.711 1 89.5 102 GLY A O 1
ATOM 781 N N . GLU A 1 103 ? -22 14.016 2.93 1 89.38 103 GLU A N 1
ATOM 782 C CA . GLU A 1 103 ? -21.344 12.75 3.209 1 89.38 103 GLU A CA 1
ATOM 783 C C . GLU A 1 103 ? -22.172 11.898 4.172 1 89.38 103 GLU A C 1
ATOM 785 O O . GLU A 1 103 ? -21.859 11.82 5.363 1 89.38 103 GLU A O 1
ATOM 790 N N . PRO A 1 104 ? -23.078 11.203 3.588 1 90.88 104 PRO A N 1
ATOM 791 C CA . PRO A 1 104 ? -24.031 10.461 4.426 1 90.88 104 PRO A CA 1
ATOM 792 C C . PRO A 1 104 ? -23.359 9.359 5.242 1 90.88 104 PRO A C 1
ATOM 794 O O . PRO A 1 104 ? -23.844 9 6.312 1 90.88 104 PRO A O 1
ATOM 797 N N . TYR A 1 105 ? -22.234 8.867 4.754 1 91.56 105 TYR A N 1
ATOM 798 C CA . TYR A 1 105 ? -21.547 7.77 5.438 1 91.56 105 TYR A CA 1
ATOM 799 C C . TYR A 1 105 ? -20.969 8.227 6.77 1 91.56 105 TYR A C 1
ATOM 801 O O . TYR A 1 105 ? -20.594 7.41 7.605 1 91.56 105 TYR A O 1
ATOM 809 N N . LEU A 1 106 ? -21 9.5 7.016 1 93.06 106 LEU A N 1
ATOM 810 C CA . LEU A 1 106 ? -20.484 10.016 8.273 1 93.06 106 LEU A CA 1
ATOM 811 C C . LEU A 1 106 ? -21.484 9.82 9.398 1 93.06 106 LEU A C 1
ATOM 813 O O . LEU A 1 106 ? -21.125 9.906 10.578 1 93.06 106 LEU A O 1
ATOM 817 N N . LYS A 1 107 ? -22.75 9.633 9.031 1 94.12 107 LYS A N 1
ATOM 818 C CA . LYS A 1 107 ? -23.75 9.281 10.047 1 94.12 107 LYS A CA 1
ATOM 819 C C . LYS A 1 107 ? -23.688 7.797 10.383 1 94.12 107 LYS A C 1
ATOM 821 O O . LYS A 1 107 ? -24.625 7.055 10.094 1 94.12 107 LYS A O 1
ATOM 826 N N . SER A 1 108 ? -22.672 7.375 10.969 1 95.69 108 SER A N 1
ATOM 827 C CA . SER A 1 108 ? -22.375 5.988 11.312 1 95.69 108 SER A CA 1
ATOM 828 C C . SER A 1 108 ? -21.422 5.902 12.508 1 95.69 108 SER A C 1
ATOM 830 O O . SER A 1 108 ? -20.922 6.926 12.977 1 95.69 108 SER A O 1
ATOM 832 N N . GLY A 1 109 ? -21.297 4.707 13.016 1 96.06 109 GLY A N 1
ATOM 833 C CA . GLY A 1 109 ? -20.344 4.52 14.094 1 96.06 109 GLY A CA 1
ATOM 834 C C . GLY A 1 109 ? -18.922 4.898 13.703 1 96.06 109 GLY A C 1
ATOM 835 O O . GLY A 1 109 ? -18.219 5.547 14.477 1 96.06 109 GLY A O 1
ATOM 836 N N . HIS A 1 110 ? -18.5 4.465 12.578 1 95.56 110 HIS A N 1
ATOM 837 C CA . HIS A 1 110 ? -17.188 4.855 12.086 1 95.56 110 HIS A CA 1
ATOM 838 C C . HIS A 1 110 ? -17.062 6.371 11.961 1 95.56 110 HIS A C 1
ATOM 840 O O . HIS A 1 110 ? -16.047 6.957 12.328 1 95.56 110 HIS A O 1
ATOM 846 N N . GLY A 1 111 ? -18.125 6.969 11.367 1 95.44 111 GLY A N 1
ATOM 847 C CA . GLY A 1 111 ? -18.125 8.414 11.219 1 95.44 111 GLY A CA 1
ATOM 848 C C . GLY A 1 111 ? -17.953 9.156 12.531 1 95.44 111 GLY A C 1
ATOM 849 O O . GLY A 1 111 ? -17.172 10.109 12.609 1 95.44 111 GLY A O 1
ATOM 850 N N . SER A 1 112 ? -18.641 8.719 13.492 1 96.69 112 SER A N 1
ATOM 851 C CA . SER A 1 112 ? -18.5 9.328 14.812 1 96.69 112 SER A CA 1
ATOM 852 C C . SER A 1 112 ? -17.078 9.148 15.344 1 96.69 112 SER A C 1
ATOM 854 O O . SER A 1 112 ? -16.469 10.109 15.82 1 96.69 112 SER A O 1
ATOM 856 N N . GLY A 1 113 ? -16.594 7.969 15.242 1 97.12 113 GLY A N 1
ATOM 857 C CA . GLY A 1 113 ? -15.266 7.68 15.758 1 97.12 113 GLY A CA 1
ATOM 858 C C . GLY A 1 113 ? -14.18 8.484 15.078 1 97.12 113 GLY A C 1
ATOM 859 O O . GLY A 1 113 ? -13.312 9.062 15.742 1 97.12 113 GLY A O 1
ATOM 860 N N . ILE A 1 114 ? -14.188 8.5 13.758 1 97.56 114 ILE A N 1
ATOM 861 C CA . ILE A 1 114 ? -13.148 9.188 12.992 1 97.56 114 ILE A CA 1
ATOM 862 C C . ILE A 1 114 ? -13.258 10.695 13.211 1 97.56 114 ILE A C 1
ATOM 864 O O . ILE A 1 114 ? -12.242 11.391 13.25 1 97.56 114 ILE A O 1
ATOM 868 N N . ASN A 1 115 ? -14.461 11.195 13.312 1 97.56 115 ASN A N 1
ATOM 869 C CA . ASN A 1 115 ? -14.656 12.633 13.516 1 97.56 115 ASN A CA 1
ATOM 870 C C . ASN A 1 115 ? -14.273 13.047 14.938 1 97.56 115 ASN A C 1
ATOM 872 O O . ASN A 1 115 ? -13.773 14.156 15.148 1 97.56 115 ASN A O 1
ATOM 876 N N . TYR A 1 116 ? -14.516 12.195 15.922 1 98 116 TYR A N 1
ATOM 877 C CA . TYR A 1 116 ? -13.961 12.461 17.25 1 98 116 TYR A CA 1
ATOM 878 C C . TYR A 1 116 ? -12.438 12.492 17.203 1 98 116 TYR A C 1
ATOM 880 O O . TYR A 1 116 ? -11.812 13.344 17.844 1 98 116 TYR A O 1
ATOM 888 N N . HIS A 1 117 ? -11.898 11.516 16.5 1 98.25 117 HIS A N 1
ATOM 889 C CA . HIS A 1 117 ? -10.445 11.469 16.391 1 98.25 117 HIS A CA 1
ATOM 890 C C . HIS A 1 117 ? -9.898 12.75 15.773 1 98.25 117 HIS A C 1
ATOM 892 O O . HIS A 1 117 ? -8.898 13.289 16.25 1 98.25 117 HIS A O 1
ATOM 898 N N . ASP A 1 118 ? -10.508 13.227 14.781 1 96.88 118 ASP A N 1
ATOM 899 C CA . ASP A 1 118 ? -10.07 14.461 14.133 1 96.88 118 ASP A CA 1
ATOM 900 C C . ASP A 1 118 ? -10.312 15.664 15.039 1 96.88 118 ASP A C 1
ATOM 902 O O . ASP A 1 118 ? -9.422 16.5 15.203 1 96.88 118 ASP A O 1
ATOM 906 N N . GLY A 1 119 ? -11.445 15.703 15.625 1 97.06 119 GLY A N 1
ATOM 907 C CA . GLY A 1 119 ? -11.852 16.859 16.422 1 97.06 119 GLY A CA 1
ATOM 908 C C . GLY A 1 119 ? -11.102 16.953 17.734 1 97.06 119 GLY A C 1
ATOM 909 O O . GLY A 1 119 ? -11.062 18.031 18.344 1 97.06 119 GLY A O 1
ATOM 910 N N . ILE A 1 120 ? -10.492 15.922 18.109 1 97.25 120 ILE A N 1
ATOM 911 C CA . ILE A 1 120 ? -9.82 15.961 19.406 1 97.25 120 ILE A CA 1
ATOM 912 C C . ILE A 1 120 ? -8.32 15.758 19.219 1 97.25 120 ILE A C 1
ATOM 914 O O . ILE A 1 120 ? -7.527 16.656 19.531 1 97.25 120 ILE A O 1
ATOM 918 N N . ILE A 1 121 ? -7.988 14.641 18.656 1 97.56 121 ILE A N 1
ATOM 919 C CA . ILE A 1 121 ? -6.578 14.281 18.578 1 97.56 121 ILE A CA 1
ATOM 920 C C . ILE A 1 121 ? -5.887 15.141 17.516 1 97.56 121 ILE A C 1
ATOM 922 O O . ILE A 1 121 ? -4.867 15.781 17.797 1 97.56 121 ILE A O 1
ATOM 926 N N . HIS A 1 122 ? -6.441 15.125 16.312 1 97.69 122 HIS A N 1
ATOM 927 C CA . HIS A 1 122 ? -5.828 15.961 15.289 1 97.69 122 HIS A CA 1
ATOM 928 C C . HIS A 1 122 ? -5.859 17.438 15.688 1 97.69 122 HIS A C 1
ATOM 930 O O . HIS A 1 122 ? -4.887 18.156 15.469 1 97.69 122 HIS A O 1
ATOM 936 N N . PHE A 1 123 ? -6.957 17.844 16.234 1 97.5 123 PHE A N 1
ATOM 937 C CA . PHE A 1 123 ? -7.07 19.234 16.688 1 97.5 123 PHE A CA 1
ATOM 938 C C . PHE A 1 123 ? -5.98 19.578 17.688 1 97.5 123 PHE A C 1
ATOM 940 O O . PHE A 1 123 ? -5.348 20.625 17.594 1 97.5 123 PHE A O 1
ATOM 947 N N . ALA A 1 124 ? -5.77 18.734 18.625 1 97.44 124 ALA A N 1
ATOM 948 C CA . ALA A 1 124 ? -4.707 18.938 19.609 1 97.44 124 ALA A CA 1
ATOM 949 C C . ALA A 1 124 ? -3.348 19.047 18.922 1 97.44 124 ALA A C 1
ATOM 951 O O . ALA A 1 124 ? -2.529 19.906 19.281 1 97.44 124 ALA A O 1
ATOM 952 N N . CYS A 1 125 ? -3.084 18.203 17.969 1 97.56 125 CYS A N 1
ATOM 953 C CA . CYS A 1 125 ? -1.833 18.266 17.219 1 97.56 125 CYS A CA 1
ATOM 954 C C . CYS A 1 125 ? -1.688 19.609 16.516 1 97.56 125 CYS A C 1
ATOM 956 O O . CYS A 1 125 ? -0.606 20.203 16.516 1 97.56 125 CYS A O 1
ATOM 958 N N . TYR A 1 126 ? -2.826 20.094 15.938 1 96.31 126 TYR A N 1
ATOM 959 C CA . TYR A 1 126 ? -2.781 21.375 15.25 1 96.31 126 TYR A CA 1
ATOM 960 C C . TYR A 1 126 ? -2.391 22.484 16.219 1 96.31 126 TYR A C 1
ATOM 962 O O . TYR A 1 126 ? -1.544 23.328 15.898 1 96.31 126 TYR A O 1
ATOM 970 N N . ILE A 1 127 ? -2.98 22.484 17.359 1 95.31 127 ILE A N 1
ATOM 971 C CA . ILE A 1 127 ? -2.719 23.531 18.344 1 95.31 127 ILE A CA 1
ATOM 972 C C . ILE A 1 127 ? -1.262 23.453 18.797 1 95.31 127 ILE A C 1
ATOM 974 O O . ILE A 1 127 ? -0.589 24.484 18.906 1 95.31 127 ILE A O 1
ATOM 978 N N . ILE A 1 128 ? -0.749 22.297 19.016 1 96.44 128 ILE A N 1
ATOM 979 C CA . ILE A 1 128 ? 0.633 22.109 19.438 1 96.44 128 ILE A CA 1
ATOM 980 C C . ILE A 1 128 ? 1.582 22.625 18.359 1 96.44 128 ILE A C 1
ATOM 982 O O . ILE A 1 128 ? 2.551 23.328 18.656 1 96.44 128 ILE A O 1
ATOM 986 N N . ILE A 1 129 ? 1.329 22.281 17.141 1 94.94 129 ILE A N 1
ATOM 987 C CA . ILE A 1 129 ? 2.176 22.688 16.031 1 94.94 129 ILE A CA 1
ATOM 988 C C . ILE A 1 129 ? 2.137 24.203 15.891 1 94.94 129 ILE A C 1
ATOM 990 O O . ILE A 1 129 ? 3.178 24.844 15.719 1 94.94 129 ILE A O 1
ATOM 994 N N . LEU A 1 130 ? 0.949 24.781 15.992 1 94.19 130 LEU A N 1
ATOM 995 C CA . LEU A 1 130 ? 0.787 26.234 15.859 1 94.19 130 LEU A CA 1
ATOM 996 C C . LEU A 1 130 ? 1.522 26.969 16.969 1 94.19 130 LEU A C 1
ATOM 998 O O . LEU A 1 130 ? 2.205 27.969 16.719 1 94.19 130 LEU A O 1
ATOM 1002 N N . LEU A 1 131 ? 1.377 26.5 18.156 1 94.5 131 LEU A N 1
ATOM 1003 C CA . LEU A 1 131 ? 2.076 27.109 19.281 1 94.5 131 LEU A CA 1
ATOM 1004 C C . LEU A 1 131 ? 3.588 26.984 19.109 1 94.5 131 LEU A C 1
ATOM 1006 O O . LEU A 1 131 ? 4.332 27.906 19.469 1 94.5 131 LEU A O 1
ATOM 1010 N N . ALA A 1 132 ? 3.992 25.844 18.625 1 93.5 132 ALA A N 1
ATOM 1011 C CA . ALA A 1 132 ? 5.418 25.672 18.359 1 93.5 132 ALA A CA 1
ATOM 1012 C C . ALA A 1 132 ? 5.902 26.641 17.281 1 93.5 132 ALA A C 1
ATOM 1014 O O . ALA A 1 132 ? 6.996 27.203 17.406 1 93.5 132 ALA A O 1
ATOM 1015 N N . ILE A 1 133 ? 5.152 26.844 16.281 1 90.19 133 ILE A N 1
ATOM 1016 C CA . ILE A 1 133 ? 5.508 27.781 15.219 1 90.19 133 ILE A CA 1
ATOM 1017 C C . ILE A 1 133 ? 5.578 29.203 15.773 1 90.19 133 ILE A C 1
ATOM 1019 O O . ILE A 1 133 ? 6.523 29.938 15.492 1 90.19 133 ILE A O 1
ATOM 1023 N N . ASP A 1 134 ? 4.621 29.594 16.547 1 91.19 134 ASP A N 1
ATOM 1024 C CA . ASP A 1 134 ? 4.566 30.938 17.125 1 91.19 134 ASP A CA 1
ATOM 1025 C C . ASP A 1 134 ? 5.789 31.203 18 1 91.19 134 ASP A C 1
ATOM 1027 O O . ASP A 1 134 ? 6.25 32.344 18.109 1 91.19 134 ASP A O 1
ATOM 1031 N N . ASN A 1 135 ? 6.336 30.125 18.594 1 93 135 ASN A N 1
ATOM 1032 C CA . ASN A 1 135 ? 7.434 30.297 19.531 1 93 135 ASN A CA 1
ATOM 1033 C C . ASN A 1 135 ? 8.75 29.766 18.969 1 93 135 ASN A C 1
ATOM 1035 O O . ASN A 1 135 ? 9.711 29.562 19.703 1 93 135 ASN A O 1
ATOM 1039 N N . ARG A 1 136 ? 8.797 29.422 17.734 1 89.19 136 ARG A N 1
ATOM 1040 C CA . ARG A 1 136 ? 9.984 28.969 17.016 1 89.19 136 ARG A CA 1
ATOM 1041 C C . ARG A 1 136 ? 10.578 27.734 17.672 1 89.19 136 ARG A C 1
ATOM 1043 O O . ARG A 1 136 ? 11.789 27.656 17.922 1 89.19 136 ARG A O 1
ATOM 1050 N N . LYS A 1 137 ? 9.703 26.953 18.125 1 91.19 137 LYS A N 1
ATOM 1051 C CA . LYS A 1 137 ? 10.109 25.672 18.688 1 91.19 137 LYS A CA 1
ATOM 1052 C C . LYS A 1 137 ? 9.945 24.547 17.672 1 91.19 137 LYS A C 1
ATOM 1054 O O . LYS A 1 137 ? 9.266 24.719 16.656 1 91.19 137 LYS A O 1
ATOM 1059 N N . ASN A 1 138 ? 10.57 23.469 17.984 1 91.62 138 ASN A N 1
ATOM 1060 C CA . ASN A 1 138 ? 10.523 22.328 17.094 1 91.62 138 ASN A CA 1
ATOM 1061 C C . ASN A 1 138 ? 9.219 21.547 17.25 1 91.62 138 ASN A C 1
ATOM 1063 O O . ASN A 1 138 ? 8.727 21.375 18.359 1 91.62 138 ASN A O 1
ATOM 1067 N N . TYR A 1 139 ? 8.609 21.188 16.109 1 93.62 139 TYR A N 1
ATOM 1068 C CA . TYR A 1 139 ? 7.371 20.422 16.109 1 93.62 139 TYR A CA 1
ATOM 1069 C C . TYR A 1 139 ? 7.488 19.188 15.203 1 93.62 139 TYR A C 1
ATOM 1071 O O . TYR A 1 139 ? 6.48 18.641 14.766 1 93.62 139 TYR A O 1
ATOM 1079 N N . ARG A 1 140 ? 8.594 18.734 14.922 1 94.56 140 ARG A N 1
ATOM 1080 C CA . ARG A 1 140 ? 8.844 17.688 13.945 1 94.56 140 ARG A CA 1
ATOM 1081 C C . ARG A 1 140 ? 8.156 16.391 14.352 1 94.56 140 ARG A C 1
ATOM 1083 O O . ARG A 1 140 ? 7.465 15.766 13.547 1 94.56 140 ARG A O 1
ATOM 1090 N N . GLU A 1 141 ? 8.281 15.992 15.594 1 94.5 141 GLU A N 1
ATOM 1091 C CA . GLU A 1 141 ? 7.738 14.711 16.047 1 94.5 141 GLU A CA 1
ATOM 1092 C C . GLU A 1 141 ? 6.215 14.719 16.047 1 94.5 141 GLU A C 1
ATOM 1094 O O . GLU A 1 141 ? 5.586 13.766 15.594 1 94.5 141 GLU A O 1
ATOM 1099 N N . VAL A 1 142 ? 5.719 15.812 16.516 1 95.94 142 VAL A N 1
ATOM 1100 C CA . VAL A 1 142 ? 4.266 15.922 16.531 1 95.94 142 VAL A CA 1
ATOM 1101 C C . VAL A 1 142 ? 3.738 15.984 15.102 1 95.94 142 VAL A C 1
ATOM 1103 O O . VAL A 1 142 ? 2.691 15.414 14.789 1 95.94 142 VAL A O 1
ATOM 1106 N N . GLY A 1 143 ? 4.438 16.688 14.281 1 96.31 143 GLY A N 1
ATOM 1107 C CA . GLY A 1 143 ? 4.051 16.781 12.883 1 96.31 143 GLY A CA 1
ATOM 1108 C C . GLY A 1 143 ? 4.066 15.445 12.164 1 96.31 143 GLY A C 1
ATOM 1109 O O . GLY A 1 143 ? 3.16 15.148 11.375 1 96.31 143 GLY A O 1
ATOM 1110 N N . LEU A 1 144 ? 5.043 14.672 12.422 1 96.81 144 LEU A N 1
ATOM 1111 C CA . LEU A 1 144 ? 5.133 13.359 11.789 1 96.81 144 LEU A CA 1
ATOM 1112 C C . LEU A 1 144 ? 4.047 12.43 12.312 1 96.81 144 LEU A C 1
ATOM 1114 O O . LEU A 1 144 ? 3.447 11.672 11.555 1 96.81 144 LEU A O 1
ATOM 1118 N N . TYR A 1 145 ? 3.85 12.477 13.617 1 97.94 145 TYR A N 1
ATOM 1119 C CA . TYR A 1 145 ? 2.797 11.68 14.234 1 97.94 145 TYR A CA 1
ATOM 1120 C C . TYR A 1 145 ? 1.432 12.031 13.656 1 97.94 145 TYR A C 1
ATOM 1122 O O . TYR A 1 145 ? 0.671 11.148 13.258 1 97.94 145 TYR A O 1
ATOM 1130 N N . TRP A 1 146 ? 1.181 13.305 13.578 1 97.75 146 TRP A N 1
ATOM 1131 C CA . TRP A 1 146 ? -0.05 13.812 12.977 1 97.75 146 TRP A CA 1
ATOM 1132 C C . TRP A 1 146 ? -0.148 13.398 11.508 1 97.75 146 TRP A C 1
ATOM 1134 O O . TRP A 1 146 ? -1.212 12.984 11.039 1 97.75 146 TRP A O 1
ATOM 1144 N N . GLY A 1 147 ? 0.938 13.531 10.812 1 96.44 147 GLY A N 1
ATOM 1145 C CA . GLY A 1 147 ? 0.96 13.164 9.406 1 96.44 147 GLY A CA 1
ATOM 1146 C C . GLY A 1 147 ? 0.543 11.727 9.156 1 96.44 147 GLY A C 1
ATOM 1147 O O . GLY A 1 147 ? -0.281 11.461 8.273 1 96.44 147 GLY A O 1
ATOM 1148 N N . GLY A 1 148 ? 1.091 10.805 9.914 1 97.62 148 GLY A N 1
ATOM 1149 C CA . GLY A 1 148 ? 0.683 9.414 9.805 1 97.62 148 GLY A CA 1
ATOM 1150 C C . GLY A 1 148 ? -0.792 9.195 10.094 1 97.62 148 GLY A C 1
ATOM 1151 O O . GLY A 1 148 ? -1.463 8.438 9.391 1 97.62 148 GLY A O 1
ATOM 1152 N N . SER A 1 149 ? -1.208 9.875 11.055 1 98.12 149 SER A N 1
ATOM 1153 C CA . SER A 1 149 ? -2.596 9.75 11.484 1 98.12 149 SER A CA 1
ATOM 1154 C C . SER A 1 149 ? -3.557 10.25 10.414 1 98.12 149 SER A C 1
ATOM 1156 O O . SER A 1 149 ? -4.477 9.531 10.016 1 98.12 149 SER A O 1
ATOM 1158 N N . ILE A 1 150 ? -3.332 11.383 9.891 1 96.5 150 ILE A N 1
ATOM 1159 C CA . ILE A 1 150 ? -4.281 12.008 8.977 1 96.5 150 ILE A CA 1
ATOM 1160 C C . ILE A 1 150 ? -4.211 11.32 7.613 1 96.5 150 ILE A C 1
ATOM 1162 O O . ILE A 1 150 ? -5.223 11.195 6.918 1 96.5 150 ILE A O 1
ATOM 1166 N N . ILE A 1 151 ? -3.088 10.906 7.219 1 94.94 151 ILE A N 1
ATOM 1167 C CA . ILE A 1 151 ? -2.955 10.227 5.934 1 94.94 151 ILE A CA 1
ATOM 1168 C C . ILE A 1 151 ? -3.699 8.898 5.973 1 94.94 151 ILE A C 1
ATOM 1170 O O . ILE A 1 151 ? -4.395 8.531 5.02 1 94.94 151 ILE A O 1
ATOM 1174 N N . ASN A 1 152 ? -3.525 8.172 7.066 1 97.19 152 ASN A N 1
ATOM 1175 C CA . ASN A 1 152 ? -4.301 6.941 7.215 1 97.19 152 ASN A CA 1
ATOM 1176 C C . ASN A 1 152 ? -5.801 7.211 7.148 1 97.19 152 ASN A C 1
ATOM 1178 O O . ASN A 1 152 ? -6.535 6.488 6.473 1 97.19 152 ASN A O 1
ATOM 1182 N N . SER A 1 153 ? -6.176 8.273 7.785 1 96.38 153 SER A N 1
ATOM 1183 C CA . SER A 1 153 ? -7.586 8.648 7.801 1 96.38 153 SER A CA 1
ATOM 1184 C C . SER A 1 153 ? -8.102 8.93 6.395 1 96.38 153 SER A C 1
ATOM 1186 O O . SER A 1 153 ? -9.188 8.484 6.023 1 96.38 153 SER A O 1
ATOM 1188 N N . LEU A 1 154 ? -7.344 9.586 5.664 1 93.5 154 LEU A N 1
ATOM 1189 C CA . LEU A 1 154 ? -7.77 10 4.332 1 93.5 154 LEU A CA 1
ATOM 1190 C C . LEU A 1 154 ? -7.797 8.82 3.373 1 93.5 154 LEU A C 1
ATOM 1192 O O . LEU A 1 154 ? -8.68 8.734 2.512 1 93.5 154 LEU A O 1
ATOM 1196 N N . ILE A 1 155 ? -6.887 7.902 3.496 1 94.12 155 ILE A N 1
ATOM 1197 C CA . ILE A 1 155 ? -6.883 6.699 2.67 1 94.12 155 ILE A CA 1
ATOM 1198 C C . ILE A 1 155 ? -8.164 5.906 2.91 1 94.12 155 ILE A C 1
ATOM 1200 O O . ILE A 1 155 ? -8.859 5.531 1.962 1 94.12 155 ILE A O 1
ATOM 1204 N N . VAL A 1 156 ? -8.461 5.734 4.156 1 96.12 156 VAL A N 1
ATOM 1205 C CA . VAL A 1 156 ? -9.617 4.922 4.523 1 96.12 156 VAL A CA 1
ATOM 1206 C C . VAL A 1 156 ? -10.898 5.652 4.141 1 96.12 156 VAL A C 1
ATOM 1208 O O . VAL A 1 156 ? -11.844 5.035 3.635 1 96.12 156 VAL A O 1
ATOM 1211 N N . LEU A 1 157 ? -10.891 6.922 4.301 1 93.62 157 LEU A N 1
ATOM 1212 C CA . LEU A 1 157 ? -12.078 7.715 4.004 1 93.62 157 LEU A CA 1
ATOM 1213 C C . LEU A 1 157 ? -12.359 7.742 2.504 1 93.62 157 LEU A C 1
ATOM 1215 O O . LEU A 1 157 ? -13.492 7.527 2.074 1 93.62 157 LEU A O 1
ATOM 1219 N N . MET A 1 158 ? -11.367 7.984 1.762 1 91.56 158 MET A N 1
ATOM 1220 C CA . MET A 1 158 ? -11.562 8.156 0.324 1 91.56 158 MET A CA 1
ATOM 1221 C C . MET A 1 158 ? -11.922 6.832 -0.337 1 91.56 158 MET A C 1
ATOM 1223 O O . MET A 1 158 ? -12.883 6.762 -1.105 1 91.56 158 MET A O 1
ATOM 1227 N N . ILE A 1 159 ? -11.172 5.816 -0.025 1 93.62 159 ILE A N 1
ATOM 1228 C CA . ILE A 1 159 ? -11.43 4.52 -0.641 1 93.62 159 ILE A CA 1
ATOM 1229 C C . ILE A 1 159 ? -12.695 3.914 -0.047 1 93.62 159 ILE A C 1
ATOM 1231 O O . ILE A 1 159 ? -13.555 3.404 -0.777 1 93.62 159 ILE A O 1
ATOM 1235 N N . GLY A 1 160 ? -12.82 4.039 1.237 1 94.19 160 GLY A N 1
ATOM 1236 C CA . GLY A 1 160 ? -14 3.502 1.896 1 94.19 160 GLY A CA 1
ATOM 1237 C C . GLY A 1 160 ? -15.289 4.199 1.485 1 94.19 160 GLY A C 1
ATOM 1238 O O . GLY A 1 160 ? -16.328 3.555 1.306 1 94.19 160 GLY A O 1
ATOM 1239 N N . GLY A 1 161 ? -15.211 5.496 1.39 1 91.31 161 GLY A N 1
ATOM 1240 C CA . GLY A 1 161 ? -16.375 6.242 0.948 1 91.31 161 GLY A CA 1
ATOM 1241 C C . GLY A 1 161 ? -16.828 5.875 -0.454 1 91.31 161 GLY A C 1
ATOM 1242 O O . GLY A 1 161 ? -18.031 5.816 -0.733 1 91.31 161 GLY A O 1
ATOM 1243 N N . ALA A 1 162 ? -15.93 5.578 -1.293 1 90.38 162 ALA A N 1
ATOM 1244 C CA . ALA A 1 162 ? -16.234 5.23 -2.676 1 90.38 162 ALA A CA 1
ATOM 1245 C C . ALA A 1 162 ? -16.781 3.803 -2.773 1 90.38 162 ALA A C 1
ATOM 1247 O O . ALA A 1 162 ? -17.688 3.527 -3.561 1 90.38 162 ALA A O 1
ATOM 1248 N N . VAL A 1 163 ? -16.25 2.934 -1.989 1 93.75 163 VAL A N 1
ATOM 1249 C CA . VAL A 1 163 ? -16.562 1.512 -2.068 1 93.75 163 VAL A CA 1
ATOM 1250 C C . VAL A 1 163 ? -17.828 1.218 -1.243 1 93.75 163 VAL A C 1
ATOM 1252 O O . VAL A 1 163 ? -18.547 0.259 -1.521 1 93.75 163 VAL A O 1
ATOM 1255 N N . GLY A 1 164 ? -18.109 2.023 -0.342 1 91.31 164 GLY A N 1
ATOM 1256 C CA . GLY A 1 164 ? -19.219 1.782 0.576 1 91.31 164 GLY A CA 1
ATOM 1257 C C . GLY A 1 164 ? -20.578 1.864 -0.091 1 91.31 164 GLY A C 1
ATOM 1258 O O . GLY A 1 164 ? -20.672 2.219 -1.268 1 91.31 164 GLY A O 1
ATOM 1259 N N . MET A 1 165 ? -21.594 1.562 0.667 1 88.44 165 MET A N 1
ATOM 1260 C CA . MET A 1 165 ? -22.938 1.398 0.154 1 88.44 165 MET A CA 1
ATOM 1261 C C . MET A 1 165 ? -23.469 2.715 -0.406 1 88.44 165 MET A C 1
ATOM 1263 O O . MET A 1 165 ? -24.328 2.717 -1.296 1 88.44 165 MET A O 1
ATOM 1267 N N . HIS A 1 166 ? -22.969 3.889 0.055 1 82.75 166 HIS A N 1
ATOM 1268 C CA . HIS A 1 166 ? -23.484 5.18 -0.397 1 82.75 166 HIS A CA 1
ATOM 1269 C C . HIS A 1 166 ? -22.797 5.617 -1.69 1 82.75 166 HIS A C 1
ATOM 1271 O O . HIS A 1 166 ? -23.312 6.492 -2.396 1 82.75 166 HIS A O 1
ATOM 1277 N N . GLY A 1 167 ? -21.672 5.051 -1.987 1 81.62 167 GLY A N 1
ATOM 1278 C CA . GLY A 1 167 ? -20.969 5.367 -3.221 1 81.62 167 GLY A CA 1
ATOM 1279 C C . GLY A 1 167 ? -20.297 6.727 -3.189 1 81.62 167 GLY A C 1
ATOM 1280 O O . GLY A 1 167 ? -20.328 7.418 -2.168 1 81.62 167 GLY A O 1
ATOM 1281 N N . ALA A 1 168 ? -19.797 7.129 -4.348 1 77.31 168 ALA A N 1
ATOM 1282 C CA . ALA A 1 168 ? -19.047 8.383 -4.438 1 77.31 168 ALA A CA 1
ATOM 1283 C C . ALA A 1 168 ? -20 9.578 -4.562 1 77.31 168 ALA A C 1
ATOM 1285 O O . ALA A 1 168 ? -21 9.508 -5.281 1 77.31 168 ALA A O 1
ATOM 1286 N N . LYS A 1 169 ? -19.688 10.57 -3.785 1 80.81 169 LYS A N 1
ATOM 1287 C CA . LYS A 1 169 ? -20.469 11.812 -3.801 1 80.81 169 LYS A CA 1
ATOM 1288 C C . LYS A 1 169 ? -19.578 13 -4.16 1 80.81 169 LYS A C 1
ATOM 1290 O O . LYS A 1 169 ? -18.359 12.93 -4.062 1 80.81 169 LYS A O 1
ATOM 1295 N N . TRP A 1 170 ? -20.156 14.102 -4.492 1 77.94 170 TRP A N 1
ATOM 1296 C CA . TRP A 1 170 ? -19.422 15.305 -4.875 1 77.94 170 TRP A CA 1
ATOM 1297 C C . TRP A 1 170 ? -18.594 15.836 -3.715 1 77.94 170 TRP A C 1
ATOM 1299 O O . TRP A 1 170 ? -17.469 16.281 -3.906 1 77.94 170 TRP A O 1
ATOM 1309 N N . SER A 1 171 ? -19.188 15.727 -2.605 1 79.31 171 SER A N 1
ATOM 1310 C CA . SER A 1 171 ? -18.516 16.266 -1.431 1 79.31 171 SER A CA 1
ATOM 1311 C C . SER A 1 171 ? -17.234 15.508 -1.119 1 79.31 171 SER A C 1
ATOM 1313 O O . SER A 1 171 ? -16.344 16.031 -0.45 1 79.31 171 SER A O 1
ATOM 1315 N N . MET A 1 172 ? -17.094 14.359 -1.635 1 79.56 172 MET A N 1
ATOM 1316 C CA . MET A 1 172 ? -15.891 13.555 -1.419 1 79.56 172 MET A CA 1
ATOM 1317 C C . MET A 1 172 ? -14.695 14.156 -2.152 1 79.56 172 MET A C 1
ATOM 1319 O O . MET A 1 172 ? -13.547 13.922 -1.771 1 79.56 172 MET A O 1
ATOM 1323 N N . LEU A 1 173 ? -14.992 14.914 -3.131 1 79.12 173 LEU A N 1
ATOM 1324 C CA . LEU A 1 173 ? -13.922 15.531 -3.904 1 79.12 173 LEU A CA 1
ATOM 1325 C C . LEU A 1 173 ? -13.164 16.562 -3.066 1 79.12 173 LEU A C 1
ATOM 1327 O O . LEU A 1 173 ? -11.992 16.828 -3.32 1 79.12 173 LEU A O 1
ATOM 1331 N N . LEU A 1 174 ? -13.891 17.094 -2.09 1 79.5 174 LEU A N 1
ATOM 1332 C CA . LEU A 1 174 ? -13.242 18.016 -1.165 1 79.5 174 LEU A CA 1
ATOM 1333 C C . LEU A 1 174 ? -12.102 17.328 -0.422 1 79.5 174 LEU A C 1
ATOM 1335 O O . LEU A 1 174 ? -11.055 17.938 -0.181 1 79.5 174 LEU A O 1
ATOM 1339 N N . ASN A 1 175 ? -12.352 16.078 -0.217 1 78.75 175 ASN A N 1
ATOM 1340 C CA . ASN A 1 175 ? -11.344 15.312 0.511 1 78.75 175 ASN A CA 1
ATOM 1341 C C . ASN A 1 175 ? -10.117 15.047 -0.35 1 78.75 175 ASN A C 1
ATOM 1343 O O . ASN A 1 175 ? -9 14.945 0.165 1 78.75 175 ASN A O 1
ATOM 1347 N N . VAL A 1 176 ? -10.312 15 -1.586 1 74.44 176 VAL A N 1
ATOM 1348 C CA . VAL A 1 176 ? -9.211 14.766 -2.508 1 74.44 176 VAL A CA 1
ATOM 1349 C C . VAL A 1 176 ? -8.281 15.984 -2.523 1 74.44 176 VAL A C 1
ATOM 1351 O O . VAL A 1 176 ? -7.062 15.844 -2.436 1 74.44 176 VAL A O 1
ATOM 1354 N N . ILE A 1 177 ? -8.914 17.062 -2.619 1 72.75 177 ILE A N 1
ATOM 1355 C CA . ILE A 1 177 ? -8.148 18.312 -2.611 1 72.75 177 ILE A CA 1
ATOM 1356 C C . ILE A 1 177 ? -7.461 18.484 -1.259 1 72.75 177 ILE A C 1
ATOM 1358 O O . ILE A 1 177 ? -6.281 18.844 -1.196 1 72.75 177 ILE A O 1
ATOM 1362 N N . TYR A 1 178 ? -8.203 18.047 -0.335 1 77.56 178 TYR A N 1
ATOM 1363 C CA . TYR A 1 178 ? -7.75 18.156 1.048 1 77.56 178 TYR A CA 1
ATOM 1364 C C . TYR A 1 178 ? -6.559 17.234 1.308 1 77.56 178 TYR A C 1
ATOM 1366 O O . TYR A 1 178 ? -5.691 17.562 2.123 1 77.56 178 TYR A O 1
ATOM 1374 N N . MET A 1 179 ? -6.406 16.234 0.553 1 79.94 179 MET A N 1
ATOM 1375 C CA . MET A 1 179 ? -5.395 15.211 0.808 1 79.94 179 MET A CA 1
ATOM 1376 C C . MET A 1 179 ? -4.004 15.719 0.44 1 79.94 179 MET A C 1
ATOM 1378 O O . MET A 1 179 ? -3.006 15.258 0.993 1 79.94 179 MET A O 1
ATOM 1382 N N . VAL A 1 180 ? -3.885 16.672 -0.32 1 79.94 180 VAL A N 1
ATOM 1383 C CA . VAL A 1 180 ? -2.602 17.172 -0.793 1 79.94 180 VAL A CA 1
ATOM 1384 C C . VAL A 1 180 ? -1.898 17.938 0.331 1 79.94 180 VAL A C 1
ATOM 1386 O O . VAL A 1 180 ? -0.679 17.828 0.486 1 79.94 180 VAL A O 1
ATOM 1389 N N . LEU A 1 181 ? -2.693 18.547 1.165 1 85.88 181 LEU A N 1
ATOM 1390 C CA . LEU A 1 181 ? -2.131 19.406 2.205 1 85.88 181 LEU A CA 1
ATOM 1391 C C . LEU A 1 181 ? -1.424 18.562 3.27 1 85.88 181 LEU A C 1
ATOM 1393 O O . LEU A 1 181 ? -0.256 18.812 3.58 1 85.88 181 LEU A O 1
ATOM 1397 N N . PRO A 1 182 ? -2.064 17.578 3.736 1 89.69 182 PRO A N 1
ATOM 1398 C CA . PRO A 1 182 ? -1.371 16.781 4.75 1 89.69 182 PRO A CA 1
ATOM 1399 C C . PRO A 1 182 ? -0.116 16.094 4.207 1 89.69 182 PRO A C 1
ATOM 1401 O O . PRO A 1 182 ? 0.882 15.977 4.922 1 89.69 182 PRO A O 1
ATOM 1404 N N . ILE A 1 183 ? -0.142 15.656 3.018 1 87.75 183 ILE A N 1
ATOM 1405 C CA . ILE A 1 183 ? 1.015 15 2.412 1 87.75 183 ILE A CA 1
ATOM 1406 C C . ILE A 1 183 ? 2.156 16 2.266 1 87.75 183 ILE A C 1
ATOM 1408 O O . ILE A 1 183 ? 3.307 15.703 2.588 1 87.75 183 ILE A O 1
ATOM 1412 N N . TRP A 1 184 ? 1.787 17.188 1.85 1 88.56 184 TRP A N 1
ATOM 1413 C CA . TRP A 1 184 ? 2.768 18.25 1.704 1 88.56 184 TRP A CA 1
ATOM 1414 C C . TRP A 1 184 ? 3.375 18.625 3.055 1 88.56 184 TRP A C 1
ATOM 1416 O O . TRP A 1 184 ? 4.594 18.766 3.174 1 88.56 184 TRP A O 1
ATOM 1426 N N . ILE A 1 185 ? 2.574 18.766 4.031 1 91.81 185 ILE A N 1
ATOM 1427 C CA . ILE A 1 185 ? 3.033 19.156 5.359 1 91.81 185 ILE A CA 1
ATOM 1428 C C . ILE A 1 185 ? 3.934 18.062 5.93 1 91.81 185 ILE A C 1
ATOM 1430 O O . ILE A 1 185 ? 4.992 18.344 6.492 1 91.81 185 ILE A O 1
ATOM 1434 N N . THR A 1 186 ? 3.504 16.828 5.754 1 92.62 186 THR A N 1
ATOM 1435 C CA . THR A 1 186 ? 4.277 15.711 6.285 1 92.62 186 THR A CA 1
ATOM 1436 C C . THR A 1 186 ? 5.652 15.641 5.629 1 92.62 186 THR A C 1
ATOM 1438 O O . THR A 1 186 ? 6.656 15.398 6.301 1 92.62 186 THR A O 1
ATOM 1441 N N . LYS A 1 187 ? 5.746 15.867 4.371 1 88.81 187 LYS A N 1
ATOM 1442 C CA . LYS A 1 187 ? 7.023 15.883 3.666 1 88.81 187 LYS A CA 1
ATOM 1443 C C . LYS A 1 187 ? 7.906 17.031 4.148 1 88.81 187 LYS A C 1
ATOM 1445 O O . LYS A 1 187 ? 9.109 16.859 4.344 1 88.81 187 LYS A O 1
ATOM 1450 N N . LYS A 1 188 ? 7.289 18.188 4.309 1 88.94 188 LYS A N 1
ATOM 1451 C CA . LYS A 1 188 ? 8.023 19.344 4.801 1 88.94 188 LYS A CA 1
ATOM 1452 C C . LYS A 1 188 ? 8.625 19.078 6.176 1 88.94 188 LYS A C 1
ATOM 1454 O O . LYS A 1 188 ? 9.766 19.453 6.449 1 88.94 188 LYS A O 1
ATOM 1459 N N . VAL A 1 189 ? 7.824 18.438 6.977 1 92.19 189 VAL A N 1
ATOM 1460 C CA . VAL A 1 189 ? 8.266 18.141 8.336 1 92.19 189 VAL A CA 1
ATOM 1461 C C . VAL A 1 189 ? 9.359 17.078 8.297 1 92.19 189 VAL A C 1
ATOM 1463 O O . VAL A 1 189 ? 10.32 17.125 9.07 1 92.19 189 VAL A O 1
ATOM 1466 N N . LEU A 1 190 ? 9.258 16.125 7.41 1 90.25 190 LEU A N 1
ATOM 1467 C CA . LEU A 1 190 ? 10.227 15.055 7.266 1 90.25 190 LEU A CA 1
ATOM 1468 C C . LEU A 1 190 ? 11.586 15.602 6.844 1 90.25 190 LEU A C 1
ATOM 1470 O O . LEU A 1 190 ? 12.625 15.039 7.195 1 90.25 190 LEU A O 1
ATOM 1474 N N . ASP A 1 191 ? 11.555 16.672 6.145 1 88.75 191 ASP A N 1
ATOM 1475 C CA . ASP A 1 191 ? 12.781 17.266 5.633 1 88.75 191 ASP A CA 1
ATOM 1476 C C . ASP A 1 191 ? 13.477 18.109 6.703 1 88.75 191 ASP A C 1
ATOM 1478 O O . ASP A 1 191 ? 14.648 18.469 6.555 1 88.75 191 ASP A O 1
ATOM 1482 N N . LYS A 1 192 ? 12.797 18.359 7.75 1 88.38 192 LYS A N 1
ATOM 1483 C CA . LYS A 1 192 ? 13.422 19.078 8.859 1 88.38 192 LYS A CA 1
ATOM 1484 C C . LYS A 1 192 ? 14.422 18.188 9.586 1 88.38 192 LYS A C 1
ATOM 1486 O O . LYS A 1 192 ? 14.266 16.969 9.625 1 88.38 192 LYS A O 1
ATOM 1491 N N . PRO A 1 193 ? 15.469 18.75 10.078 1 86.75 193 PRO A N 1
ATOM 1492 C CA . PRO A 1 193 ? 16.438 17.953 10.82 1 86.75 193 PRO A CA 1
ATOM 1493 C C . PRO A 1 193 ? 15.852 17.297 12.07 1 86.75 193 PRO A C 1
ATOM 1495 O O . PRO A 1 193 ? 15 17.906 12.734 1 86.75 193 PRO A O 1
ATOM 1498 N N . SER A 1 194 ? 16.344 16.156 12.359 1 82.88 194 SER A N 1
ATOM 1499 C CA . SER A 1 194 ? 15.812 15.375 13.469 1 82.88 194 SER A CA 1
ATOM 1500 C C . SER A 1 194 ? 16.547 15.68 14.766 1 82.88 194 SER A C 1
ATOM 1502 O O . SER A 1 194 ? 17.766 15.922 14.758 1 82.88 194 SER A O 1
ATOM 1504 N N . ASN A 1 195 ? 15.773 15.656 15.836 1 76.88 195 ASN A N 1
ATOM 1505 C CA . ASN A 1 195 ? 16.359 15.828 17.156 1 76.88 195 ASN A CA 1
ATOM 1506 C C . ASN A 1 195 ? 16.844 14.5 17.734 1 76.88 195 ASN A C 1
ATOM 1508 O O . ASN A 1 195 ? 17.516 14.477 18.766 1 76.88 195 ASN A O 1
ATOM 1512 N N . MET A 1 196 ? 16.5 13.477 17.047 1 77.94 196 MET A N 1
ATOM 1513 C CA . MET A 1 196 ? 16.875 12.156 17.547 1 77.94 196 MET A CA 1
ATOM 1514 C C . MET A 1 196 ? 18.25 11.75 17.031 1 77.94 196 MET A C 1
ATOM 1516 O O . MET A 1 196 ? 18.547 11.875 15.844 1 77.94 196 MET A O 1
ATOM 1520 N N . LYS A 1 197 ? 19.078 11.398 17.969 1 77.12 197 LYS A N 1
ATOM 1521 C CA . LYS A 1 197 ? 20.438 10.969 17.625 1 77.12 197 LYS A CA 1
ATOM 1522 C C . LYS A 1 197 ? 20.516 9.453 17.484 1 77.12 197 LYS A C 1
ATOM 1524 O O . LYS A 1 197 ? 19.984 8.719 18.312 1 77.12 197 LYS A O 1
ATOM 1529 N N . VAL A 1 198 ? 21.062 9.008 16.391 1 75.38 198 VAL A N 1
ATOM 1530 C CA . VAL A 1 198 ? 21.219 7.59 16.109 1 75.38 198 VAL A CA 1
ATOM 1531 C C . VAL A 1 198 ? 22.406 7.031 16.891 1 75.38 198 VAL A C 1
ATOM 1533 O O . VAL A 1 198 ? 23.484 7.641 16.938 1 75.38 198 VAL A O 1
ATOM 1536 N N . ILE A 1 199 ? 22.109 6.078 17.688 1 67.25 199 ILE A N 1
ATOM 1537 C CA . ILE A 1 199 ? 23.172 5.398 18.422 1 67.25 199 ILE A CA 1
ATOM 1538 C C . ILE A 1 199 ? 24.016 4.57 17.469 1 67.25 199 ILE A C 1
ATOM 1540 O O . ILE A 1 199 ? 23.5 3.721 16.734 1 67.25 199 ILE A O 1
ATOM 1544 N N . SER A 1 200 ? 25.234 4.965 17.109 1 65.75 200 SER A N 1
ATOM 1545 C CA . SER A 1 200 ? 26.125 4.34 16.141 1 65.75 200 SER A CA 1
ATOM 1546 C C . SER A 1 200 ? 26.766 3.076 16.703 1 65.75 200 SER A C 1
ATOM 1548 O O . SER A 1 200 ? 27.672 2.5 16.094 1 65.75 200 SER A O 1
ATOM 1550 N N . ALA A 1 201 ? 26.203 2.484 17.656 1 64.31 201 ALA A N 1
ATOM 1551 C CA . ALA A 1 201 ? 27 1.356 18.141 1 64.31 201 ALA A CA 1
ATOM 1552 C C . ALA A 1 201 ? 26.766 0.114 17.281 1 64.31 201 ALA A C 1
ATOM 1554 O O . ALA A 1 201 ? 25.609 -0.221 16.969 1 64.31 201 ALA A O 1
ATOM 1555 N N . ASP A 1 202 ? 27.75 -0.353 16.5 1 70.12 202 ASP A N 1
ATOM 1556 C CA . ASP A 1 202 ? 27.703 -1.569 15.695 1 70.12 202 ASP A CA 1
ATOM 1557 C C . ASP A 1 202 ? 27.719 -2.814 16.578 1 70.12 202 ASP A C 1
ATOM 1559 O O . ASP A 1 202 ? 28.766 -3.459 16.734 1 70.12 202 ASP A O 1
ATOM 1563 N N . GLU A 1 203 ? 26.75 -2.848 17.422 1 79.94 203 GLU A N 1
ATOM 1564 C CA . GLU A 1 203 ? 26.672 -4.016 18.297 1 79.94 203 GLU A CA 1
ATOM 1565 C C . GLU A 1 203 ? 25.828 -5.121 17.656 1 79.94 203 GLU A C 1
ATOM 1567 O O . GLU A 1 203 ? 24.906 -4.84 16.875 1 79.94 203 GLU A O 1
ATOM 1572 N N . SER A 1 204 ? 26.25 -6.293 17.891 1 84.31 204 SER A N 1
ATOM 1573 C CA . SER A 1 204 ? 25.516 -7.449 17.406 1 84.31 204 SER A CA 1
ATOM 1574 C C . SER A 1 204 ? 24.109 -7.504 18 1 84.31 204 SER A C 1
ATOM 1576 O O . SER A 1 204 ? 23.859 -6.926 19.062 1 84.31 204 SER A O 1
ATOM 1578 N N . ILE A 1 205 ? 23.156 -8.148 17.391 1 87.56 205 ILE A N 1
ATOM 1579 C CA . ILE A 1 205 ? 21.75 -8.203 17.766 1 87.56 205 ILE A CA 1
ATOM 1580 C C . ILE A 1 205 ? 21.594 -8.891 19.125 1 87.56 205 ILE A C 1
ATOM 1582 O O . ILE A 1 205 ? 20.688 -8.578 19.891 1 87.56 205 ILE A O 1
ATOM 1586 N N . LEU A 1 206 ? 22.484 -9.82 19.391 1 89.44 206 LEU A N 1
ATOM 1587 C CA . LEU A 1 206 ? 22.391 -10.57 20.641 1 89.44 206 LEU A CA 1
ATOM 1588 C C . LEU A 1 206 ? 22.656 -9.664 21.828 1 89.44 206 LEU A C 1
ATOM 1590 O O . LEU A 1 206 ? 22.234 -9.961 22.953 1 89.44 206 LEU A O 1
ATOM 1594 N N . LYS A 1 207 ? 23.297 -8.539 21.625 1 90.56 207 LYS A N 1
ATOM 1595 C CA . LYS A 1 207 ? 23.609 -7.59 22.688 1 90.56 207 LYS A CA 1
ATOM 1596 C C . LYS A 1 207 ? 22.562 -6.484 22.766 1 90.56 207 LYS A C 1
ATOM 1598 O O . LYS A 1 207 ? 22.688 -5.57 23.578 1 90.56 207 LYS A O 1
ATOM 1603 N N . ARG A 1 208 ? 21.562 -6.652 21.969 1 92.12 208 ARG A N 1
ATOM 1604 C CA . ARG A 1 208 ? 20.5 -5.668 21.922 1 92.12 208 ARG A CA 1
ATOM 1605 C C . ARG A 1 208 ? 19.141 -6.32 22.188 1 92.12 208 ARG A C 1
ATOM 1607 O O . ARG A 1 208 ? 18.297 -6.41 21.281 1 92.12 208 ARG A O 1
ATOM 1614 N N . PRO A 1 209 ? 18.875 -6.648 23.344 1 91.81 209 PRO A N 1
ATOM 1615 C CA . PRO A 1 209 ? 17.672 -7.402 23.672 1 91.81 209 PRO A CA 1
ATOM 1616 C C . PRO A 1 209 ? 16.391 -6.625 23.359 1 91.81 209 PRO A C 1
ATOM 1618 O O . PRO A 1 209 ? 15.375 -7.223 22.984 1 91.81 209 PRO A O 1
ATOM 1621 N N . VAL A 1 210 ? 16.406 -5.379 23.547 1 92.31 210 VAL A N 1
ATOM 1622 C CA . VAL A 1 210 ? 15.203 -4.586 23.266 1 92.31 210 VAL A CA 1
ATOM 1623 C C . VAL A 1 210 ? 14.883 -4.625 21.781 1 92.31 210 VAL A C 1
ATOM 1625 O O . VAL A 1 210 ? 13.711 -4.637 21.391 1 92.31 210 VAL A O 1
ATOM 1628 N N . ASP A 1 211 ? 15.898 -4.617 21 1 94 211 ASP A N 1
ATOM 1629 C CA . ASP A 1 211 ? 15.68 -4.746 19.562 1 94 211 ASP A CA 1
ATOM 1630 C C . ASP A 1 211 ? 15.07 -6.102 19.219 1 94 211 ASP A C 1
ATOM 1632 O O . ASP A 1 211 ? 14.219 -6.199 18.328 1 94 211 ASP A O 1
ATOM 1636 N N . ILE A 1 212 ? 15.461 -7.109 19.922 1 96 212 ILE A N 1
ATOM 1637 C CA . ILE A 1 212 ? 14.906 -8.438 19.688 1 96 212 ILE A CA 1
ATOM 1638 C C . ILE A 1 212 ? 13.43 -8.453 20.062 1 96 212 ILE A C 1
ATOM 1640 O O . ILE A 1 212 ? 12.602 -8.984 19.328 1 96 212 ILE A O 1
ATOM 1644 N N . ILE A 1 213 ? 13.148 -7.906 21.172 1 97.12 213 ILE A N 1
ATOM 1645 C CA . ILE A 1 213 ? 11.758 -7.828 21.625 1 97.12 213 ILE A CA 1
ATOM 1646 C C . ILE A 1 213 ? 10.938 -7.008 20.641 1 97.12 213 ILE A C 1
ATOM 1648 O O . ILE A 1 213 ? 9.805 -7.371 20.312 1 97.12 213 ILE A O 1
ATOM 1652 N N . SER A 1 214 ? 11.539 -5.918 20.203 1 97.31 214 SER A N 1
ATOM 1653 C CA . SER A 1 214 ? 10.852 -5.066 19.234 1 97.31 214 SER A CA 1
ATOM 1654 C C . SER A 1 214 ? 10.57 -5.82 17.938 1 97.31 214 SER A C 1
ATOM 1656 O O . SER A 1 214 ? 9.484 -5.68 17.359 1 97.31 214 SER A O 1
ATOM 1658 N N . ILE A 1 215 ? 11.516 -6.59 17.5 1 96.88 215 ILE A N 1
ATOM 1659 C CA . ILE A 1 215 ? 11.328 -7.391 16.297 1 96.88 215 ILE A CA 1
ATOM 1660 C C . ILE A 1 215 ? 10.195 -8.391 16.5 1 96.88 215 ILE A C 1
ATOM 1662 O O . ILE A 1 215 ? 9.336 -8.547 15.633 1 96.88 215 ILE A O 1
ATOM 1666 N N . CYS A 1 216 ? 10.141 -9 17.609 1 97.38 216 CYS A N 1
ATOM 1667 C CA . CYS A 1 216 ? 9.078 -9.961 17.922 1 97.38 216 CYS A CA 1
ATOM 1668 C C . CYS A 1 216 ? 7.719 -9.281 17.938 1 97.38 216 CYS A C 1
ATOM 1670 O O . CYS A 1 216 ? 6.746 -9.82 17.391 1 97.38 216 CYS A O 1
ATOM 1672 N N . LEU A 1 217 ? 7.664 -8.156 18.531 1 98.12 217 LEU A N 1
ATOM 1673 C CA . LEU A 1 217 ? 6.41 -7.41 18.594 1 98.12 217 LEU A CA 1
ATOM 1674 C C . LEU A 1 217 ? 5.973 -6.969 17.188 1 98.12 217 LEU A C 1
ATOM 1676 O O . LEU A 1 217 ? 4.793 -7.059 16.859 1 98.12 217 LEU A O 1
ATOM 1680 N N . LEU A 1 218 ? 6.914 -6.543 16.406 1 97.81 218 LEU A N 1
ATOM 1681 C CA . LEU A 1 218 ? 6.609 -6.113 15.047 1 97.81 218 LEU A CA 1
ATOM 1682 C C . LEU A 1 218 ? 6.121 -7.285 14.195 1 97.81 218 LEU A C 1
ATOM 1684 O O . LEU A 1 218 ? 5.145 -7.156 13.453 1 97.81 218 LEU A O 1
ATOM 1688 N N . LEU A 1 219 ? 6.758 -8.383 14.359 1 96.12 219 LEU A N 1
ATOM 1689 C CA . LEU A 1 219 ? 6.375 -9.555 13.578 1 96.12 219 LEU A CA 1
ATOM 1690 C C . LEU A 1 219 ? 5.012 -10.078 14.023 1 96.12 219 LEU A C 1
ATOM 1692 O O . LEU A 1 219 ? 4.215 -10.523 13.195 1 96.12 219 LEU A O 1
ATOM 1696 N N . SER A 1 220 ? 4.777 -10.039 15.25 1 97.38 220 SER A N 1
ATOM 1697 C CA . SER A 1 220 ? 3.471 -10.461 15.742 1 97.38 220 SER A CA 1
ATOM 1698 C C . SER A 1 220 ? 2.363 -9.539 15.242 1 97.38 220 SER A C 1
ATOM 1700 O O . SER A 1 220 ? 1.296 -10.008 14.844 1 97.38 220 SER A O 1
ATOM 1702 N N . THR A 1 221 ? 2.586 -8.258 15.281 1 97.81 221 THR A N 1
ATOM 1703 C CA . THR A 1 221 ? 1.618 -7.301 14.75 1 97.81 221 THR A CA 1
ATOM 1704 C C . THR A 1 221 ? 1.42 -7.512 13.25 1 97.81 221 THR A C 1
ATOM 1706 O O . THR A 1 221 ? 0.298 -7.422 12.75 1 97.81 221 THR A O 1
ATOM 1709 N N . MET A 1 222 ? 2.48 -7.816 12.609 1 96.75 222 MET A N 1
ATOM 1710 C CA . MET A 1 222 ? 2.436 -8.078 11.18 1 96.75 222 MET A CA 1
ATOM 1711 C C . MET A 1 222 ? 1.523 -9.258 10.859 1 96.75 222 MET A C 1
ATOM 1713 O O . MET A 1 222 ? 0.735 -9.203 9.914 1 96.75 222 MET A O 1
ATOM 1717 N N . PHE A 1 223 ? 1.611 -10.219 11.648 1 95.5 223 PHE A N 1
ATOM 1718 C CA . PHE A 1 223 ? 0.792 -11.414 11.461 1 95.5 223 PHE A CA 1
ATOM 1719 C C . PHE A 1 223 ? -0.688 -11.078 11.602 1 95.5 223 PHE A C 1
ATOM 1721 O O . PHE A 1 223 ? -1.517 -11.547 10.82 1 95.5 223 PHE A O 1
ATOM 1728 N N . ILE A 1 224 ? -0.993 -10.258 12.516 1 97 224 ILE A N 1
ATOM 1729 C CA . ILE A 1 224 ? -2.381 -9.859 12.742 1 97 224 ILE A CA 1
ATOM 1730 C C . ILE A 1 224 ? -2.867 -9.008 11.57 1 97 224 ILE A C 1
ATOM 1732 O O . ILE A 1 224 ? -3.996 -9.172 11.102 1 97 224 ILE A O 1
ATOM 1736 N N . TYR A 1 225 ? -2 -8.102 11.062 1 97.75 225 TYR A N 1
ATOM 1737 C CA . TYR A 1 225 ? -2.354 -7.301 9.891 1 97.75 225 TYR A CA 1
ATOM 1738 C C . TYR A 1 225 ? -2.652 -8.195 8.688 1 97.75 225 TYR A C 1
ATOM 1740 O O . TYR A 1 225 ? -3.596 -7.938 7.938 1 97.75 225 TYR A O 1
ATOM 1748 N N . ILE A 1 226 ? -1.902 -9.234 8.555 1 94.75 226 ILE A N 1
ATOM 1749 C CA . ILE A 1 226 ? -2.006 -10.094 7.375 1 94.75 226 ILE A CA 1
ATOM 1750 C C . ILE A 1 226 ? -3.33 -10.852 7.406 1 94.75 226 ILE A C 1
ATOM 1752 O O . ILE A 1 226 ? -4.102 -10.805 6.445 1 94.75 226 ILE A O 1
ATOM 1756 N N . TYR A 1 227 ? -3.654 -11.516 8.414 1 94.56 227 TYR A N 1
ATOM 1757 C CA . TYR A 1 227 ? -4.848 -12.352 8.359 1 94.56 227 TYR A CA 1
ATOM 1758 C C . TYR A 1 227 ? -6.113 -11.5 8.391 1 94.56 227 TYR A C 1
ATOM 1760 O O . TYR A 1 227 ? -7.133 -11.875 7.812 1 94.56 227 TYR A O 1
ATOM 1768 N N . ARG A 1 228 ? -6.02 -10.312 9.062 1 96.81 228 ARG A N 1
ATOM 1769 C CA . ARG A 1 228 ? -7.168 -9.414 9.016 1 96.81 228 ARG A CA 1
ATOM 1770 C C . ARG A 1 228 ? -7.359 -8.836 7.617 1 96.81 228 ARG A C 1
ATOM 1772 O O . ARG A 1 228 ? -8.492 -8.68 7.152 1 96.81 228 ARG A O 1
ATOM 1779 N N . GLY A 1 229 ? -6.258 -8.484 7.031 1 97.19 229 GLY A N 1
ATOM 1780 C CA . GLY A 1 229 ? -6.336 -8 5.66 1 97.19 229 GLY A CA 1
ATOM 1781 C C . GLY A 1 229 ? -6.859 -9.047 4.688 1 97.19 229 GLY A C 1
ATOM 1782 O O . GLY A 1 229 ? -7.672 -8.734 3.814 1 97.19 229 GLY A O 1
ATOM 1783 N N . LEU A 1 230 ? -6.434 -10.266 4.871 1 95.5 230 LEU A N 1
ATOM 1784 C CA . LEU A 1 230 ? -6.91 -11.352 4.027 1 95.5 230 LEU A CA 1
ATOM 1785 C C . LEU A 1 230 ? -8.398 -11.609 4.25 1 95.5 230 LEU A C 1
ATOM 1787 O O . LEU A 1 230 ? -9.141 -11.844 3.297 1 95.5 230 LEU A O 1
ATOM 1791 N N . ALA A 1 231 ? -8.773 -11.539 5.477 1 95.81 231 ALA A N 1
ATOM 1792 C CA . ALA A 1 231 ? -10.188 -11.703 5.797 1 95.81 231 ALA A CA 1
ATOM 1793 C C . ALA A 1 231 ? -11.023 -10.625 5.121 1 95.81 231 ALA A C 1
ATOM 1795 O O . ALA A 1 231 ? -12.094 -10.914 4.566 1 95.81 231 ALA A O 1
ATOM 1796 N N . ALA A 1 232 ? -10.531 -9.414 5.145 1 96.44 232 ALA A N 1
ATOM 1797 C CA . ALA A 1 232 ? -11.258 -8.281 4.562 1 96.44 232 ALA A CA 1
ATOM 1798 C C . ALA A 1 232 ? -11.359 -8.43 3.047 1 96.44 232 ALA A C 1
ATOM 1800 O O . ALA A 1 232 ? -12.312 -7.934 2.436 1 96.44 232 ALA A O 1
ATOM 1801 N N . LEU A 1 233 ? -10.383 -9.148 2.457 1 95.5 233 LEU A N 1
ATOM 1802 C CA . LEU A 1 233 ? -10.359 -9.312 1.008 1 95.5 233 LEU A CA 1
ATOM 1803 C C . LEU A 1 233 ? -11.164 -10.547 0.592 1 95.5 233 LEU A C 1
ATOM 1805 O O . LEU A 1 233 ? -11.289 -10.836 -0.6 1 95.5 233 LEU A O 1
ATOM 1809 N N . GLY A 1 234 ? -11.672 -11.312 1.551 1 91.69 234 GLY A N 1
ATOM 1810 C CA . GLY A 1 234 ? -12.586 -12.398 1.245 1 91.69 234 GLY A CA 1
ATOM 1811 C C . GLY A 1 234 ? -11.93 -13.766 1.305 1 91.69 234 GLY A C 1
ATOM 1812 O O . GLY A 1 234 ? -12.414 -14.719 0.696 1 91.69 234 GLY A O 1
ATOM 1813 N N . CYS A 1 235 ? -10.805 -13.828 1.983 1 91.69 235 CYS A N 1
ATOM 1814 C CA . CYS A 1 235 ? -10.195 -15.141 2.17 1 91.69 235 CYS A CA 1
ATOM 1815 C C . CYS A 1 235 ? -11.148 -16.094 2.879 1 91.69 235 CYS A C 1
ATOM 1817 O O . CYS A 1 235 ? -11.766 -15.727 3.885 1 91.69 235 CYS A O 1
ATOM 1819 N N . ASN A 1 236 ? -11.305 -17.297 2.387 1 88 236 ASN A N 1
ATOM 1820 C CA . ASN A 1 236 ? -12.312 -18.219 2.893 1 88 236 ASN A CA 1
ATOM 1821 C C . ASN A 1 236 ? -11.68 -19.344 3.721 1 88 236 ASN A C 1
ATOM 1823 O O . ASN A 1 236 ? -12.164 -20.469 3.729 1 88 236 ASN A O 1
ATOM 1827 N N . SER A 1 237 ? -10.703 -19.062 4.379 1 88.75 237 SER A N 1
ATOM 1828 C CA . SER A 1 237 ? -10.125 -20.062 5.289 1 88.75 237 SER A CA 1
ATOM 1829 C C . SER A 1 237 ? -10.922 -20.141 6.586 1 88.75 237 SER A C 1
ATOM 1831 O O . SER A 1 237 ? -11.664 -19.219 6.926 1 88.75 237 SER A O 1
ATOM 1833 N N . GLU A 1 238 ? -10.75 -21.188 7.305 1 89.75 238 GLU A N 1
ATOM 1834 C CA . GLU A 1 238 ? -11.477 -21.375 8.555 1 89.75 238 GLU A CA 1
ATOM 1835 C C . GLU A 1 238 ? -11.133 -20.281 9.562 1 89.75 238 GLU A C 1
ATOM 1837 O O . GLU A 1 238 ? -12.016 -19.781 10.258 1 89.75 238 GLU A O 1
ATOM 1842 N N . ILE A 1 239 ? -9.961 -19.922 9.578 1 89.5 239 ILE A N 1
ATOM 1843 C CA . ILE A 1 239 ? -9.5 -18.922 10.523 1 89.5 239 ILE A CA 1
ATOM 1844 C C . ILE A 1 239 ? -10.117 -17.562 10.18 1 89.5 239 ILE A C 1
ATOM 1846 O O . ILE A 1 239 ? -10.617 -16.859 11.062 1 89.5 239 ILE A O 1
ATOM 1850 N N . THR A 1 240 ? -10.109 -17.219 8.953 1 92.31 240 THR A N 1
ATOM 1851 C CA . THR A 1 240 ? -10.633 -15.93 8.531 1 92.31 240 THR A CA 1
ATOM 1852 C C . THR A 1 240 ? -12.156 -15.898 8.625 1 92.31 240 THR A C 1
ATOM 1854 O O . THR A 1 240 ? -12.742 -14.875 8.969 1 92.31 240 THR A O 1
ATOM 1857 N N . LYS A 1 241 ? -12.766 -17 8.398 1 92.06 241 LYS A N 1
ATOM 1858 C CA . LYS A 1 241 ? -14.219 -17.078 8.531 1 92.06 241 LYS A CA 1
ATOM 1859 C C . LYS A 1 241 ? -14.641 -16.906 9.992 1 92.06 241 LYS A C 1
ATOM 1861 O O . LYS A 1 241 ? -15.602 -16.188 10.281 1 92.06 241 LYS A O 1
ATOM 1866 N N . ASN A 1 242 ? -13.922 -17.578 10.82 1 93.5 242 ASN A N 1
ATOM 1867 C CA . ASN A 1 242 ? -14.211 -17.453 12.242 1 93.5 242 ASN A CA 1
ATOM 1868 C C . ASN A 1 242 ? -14.008 -16.016 12.727 1 93.5 242 ASN A C 1
ATOM 1870 O O . ASN A 1 242 ? -14.789 -15.508 13.531 1 93.5 242 ASN A O 1
ATOM 1874 N N . LEU A 1 243 ? -13.031 -15.43 12.219 1 94.5 243 LEU A N 1
ATOM 1875 C CA . LEU A 1 243 ? -12.758 -14.047 12.602 1 94.5 243 LEU A CA 1
ATOM 1876 C C . LEU A 1 243 ? -13.906 -13.133 12.203 1 94.5 243 LEU A C 1
ATOM 1878 O O . LEU A 1 243 ? -14.398 -12.352 13.023 1 94.5 243 LEU A O 1
ATOM 1882 N N . VAL A 1 244 ? -14.398 -13.281 11.008 1 94.19 244 VAL A N 1
ATOM 1883 C CA . VAL A 1 244 ? -15.398 -12.367 10.453 1 94.19 244 VAL A CA 1
ATOM 1884 C C . VAL A 1 244 ? -16.781 -12.719 11 1 94.19 244 VAL A C 1
ATOM 1886 O O . VAL A 1 244 ? -17.594 -11.828 11.266 1 94.19 244 VAL A O 1
ATOM 1889 N N . GLN A 1 245 ? -17.031 -13.93 11.234 1 93.81 245 GLN A N 1
ATOM 1890 C CA . GLN A 1 245 ? -18.391 -14.344 11.617 1 93.81 245 GLN A CA 1
ATOM 1891 C C . GLN A 1 245 ? -18.547 -14.352 13.133 1 93.81 245 GLN A C 1
ATOM 1893 O O . GLN A 1 245 ? -19.594 -13.953 13.656 1 93.81 245 GLN A O 1
ATOM 1898 N N . LYS A 1 246 ? -17.438 -14.719 13.852 1 94.12 246 LYS A N 1
ATOM 1899 C CA . LYS A 1 246 ? -17.609 -14.953 15.281 1 94.12 246 LYS A CA 1
ATOM 1900 C C . LYS A 1 246 ? -16.938 -13.859 16.094 1 94.12 246 LYS A C 1
ATOM 1902 O O . LYS A 1 246 ? -17.422 -13.492 17.172 1 94.12 246 LYS A O 1
ATOM 1907 N N . TYR A 1 247 ? -15.922 -13.32 15.625 1 95.12 247 TYR A N 1
ATOM 1908 C CA . TYR A 1 247 ? -15.133 -12.469 16.5 1 95.12 247 TYR A CA 1
ATOM 1909 C C . TYR A 1 247 ? -15.297 -11 16.125 1 95.12 247 TYR A C 1
ATOM 1911 O O . TYR A 1 247 ? -15.508 -10.148 16.984 1 95.12 247 TYR A O 1
ATOM 1919 N N . GLU A 1 248 ? -15.203 -10.672 14.836 1 97 248 GLU A N 1
ATOM 1920 C CA . GLU A 1 248 ? -15.242 -9.273 14.414 1 97 248 GLU A CA 1
ATOM 1921 C C . GLU A 1 248 ? -16.109 -9.094 13.172 1 97 248 GLU A C 1
ATOM 1923 O O . GLU A 1 248 ? -15.609 -8.695 12.117 1 97 248 GLU A O 1
ATOM 1928 N N . PRO A 1 249 ? -17.391 -9.188 13.344 1 97 249 PRO A N 1
ATOM 1929 C CA . PRO A 1 249 ? -18.297 -9.023 12.195 1 97 249 PRO A CA 1
ATOM 1930 C C . PRO A 1 249 ? -18.25 -7.605 11.625 1 97 249 PRO A C 1
ATOM 1932 O O . PRO A 1 249 ? -18.719 -7.379 10.508 1 97 249 PRO A O 1
ATOM 1935 N N . TYR A 1 250 ? -17.688 -6.637 12.398 1 97.69 250 TYR A N 1
ATOM 1936 C CA . TYR A 1 250 ? -17.594 -5.246 11.969 1 97.69 250 TYR A CA 1
ATOM 1937 C C . TYR A 1 250 ? -16.828 -5.141 10.656 1 97.69 250 TYR A C 1
ATOM 1939 O O . TYR A 1 250 ? -17.078 -4.23 9.859 1 97.69 250 TYR A O 1
ATOM 1947 N N . ILE A 1 251 ? -16 -6.098 10.32 1 97 251 ILE A N 1
ATOM 1948 C CA . ILE A 1 251 ? -15.172 -6.09 9.125 1 97 251 ILE A CA 1
ATOM 1949 C C . ILE A 1 251 ? -16.047 -6.184 7.879 1 97 251 ILE A C 1
ATOM 1951 O O . ILE A 1 251 ? -15.695 -5.668 6.816 1 97 251 ILE A O 1
ATOM 1955 N N . THR A 1 252 ? -17.234 -6.773 8.008 1 95.06 252 THR A N 1
ATOM 1956 C CA . THR A 1 252 ? -18.109 -7 6.867 1 95.06 252 THR A CA 1
ATOM 1957 C C . THR A 1 252 ? -19.172 -5.898 6.773 1 95.06 252 THR A C 1
ATOM 1959 O O . THR A 1 252 ? -20.109 -5.996 5.977 1 95.06 252 THR A O 1
ATOM 1962 N N . ASP A 1 253 ? -19.016 -4.855 7.594 1 95.25 253 ASP A N 1
ATOM 1963 C CA . ASP A 1 253 ? -19.938 -3.723 7.523 1 95.25 253 ASP A CA 1
ATOM 1964 C C . ASP A 1 253 ? -20.031 -3.168 6.105 1 95.25 253 ASP A C 1
ATOM 1966 O O . ASP A 1 253 ? -19 -2.943 5.457 1 95.25 253 ASP A O 1
ATOM 1970 N N . PRO A 1 254 ? -21.234 -2.947 5.617 1 93.75 254 PRO A N 1
ATOM 1971 C CA . PRO A 1 254 ? -21.422 -2.475 4.242 1 93.75 254 PRO A CA 1
ATOM 1972 C C . PRO A 1 254 ? -20.844 -1.079 4.016 1 93.75 254 PRO A C 1
ATOM 1974 O O . PRO A 1 254 ? -20.641 -0.673 2.869 1 93.75 254 PRO A O 1
ATOM 1977 N N . LEU A 1 255 ? -20.578 -0.297 5.035 1 93.5 255 LEU A N 1
ATOM 1978 C CA . LEU A 1 255 ? -19.953 1.014 4.883 1 93.5 255 LEU A CA 1
ATOM 1979 C C . LEU A 1 255 ? -18.5 0.877 4.434 1 93.5 255 LEU A C 1
ATOM 1981 O O . LEU A 1 255 ? -17.906 1.84 3.943 1 93.5 255 LEU A O 1
ATOM 1985 N N . ALA A 1 256 ? -17.875 -0.266 4.566 1 95.12 256 ALA A N 1
ATOM 1986 C CA . ALA A 1 256 ? -16.625 -0.716 3.969 1 95.12 256 ALA A CA 1
ATOM 1987 C C . ALA A 1 256 ? -15.43 -0.038 4.633 1 95.12 256 ALA A C 1
ATOM 1989 O O . ALA A 1 256 ? -14.281 -0.296 4.266 1 95.12 256 ALA A O 1
ATOM 1990 N N . PHE A 1 257 ? -15.602 0.912 5.609 1 96.75 257 PHE A N 1
ATOM 1991 C CA . PHE A 1 257 ? -14.477 1.597 6.238 1 96.75 257 PHE A CA 1
ATOM 1992 C C . PHE A 1 257 ? -13.609 0.611 7.004 1 96.75 257 PHE A C 1
ATOM 1994 O O . PHE A 1 257 ? -12.383 0.626 6.871 1 96.75 257 PHE A O 1
ATOM 2001 N N . PRO A 1 258 ? -14.242 -0.285 7.785 1 97.5 258 PRO A N 1
ATOM 2002 C CA . PRO A 1 258 ? -13.383 -1.263 8.461 1 97.5 258 PRO A CA 1
ATOM 2003 C C . PRO A 1 258 ? -12.641 -2.172 7.484 1 97.5 258 PRO A C 1
ATOM 2005 O O . PRO A 1 258 ? -11.484 -2.523 7.719 1 97.5 258 PRO A O 1
ATOM 2008 N N . LYS A 1 259 ? -13.273 -2.557 6.441 1 97.31 259 LYS A N 1
ATOM 2009 C CA . LYS A 1 259 ? -12.648 -3.377 5.406 1 97.31 259 LYS A CA 1
ATOM 2010 C C . LYS A 1 259 ? -11.422 -2.686 4.828 1 97.31 259 LYS A C 1
ATOM 2012 O O . LYS A 1 259 ? -10.352 -3.295 4.715 1 97.31 259 LYS A O 1
ATOM 2017 N N . ILE A 1 260 ? -11.531 -1.45 4.5 1 97.81 260 ILE A N 1
ATOM 2018 C CA . ILE A 1 260 ? -10.445 -0.712 3.857 1 97.81 260 ILE A CA 1
ATOM 2019 C C . ILE A 1 260 ? -9.328 -0.458 4.863 1 97.81 260 ILE A C 1
ATOM 2021 O O . ILE A 1 260 ? -8.148 -0.455 4.504 1 97.81 260 ILE A O 1
ATOM 2025 N N . GLN A 1 261 ? -9.68 -0.25 6.09 1 98.38 261 GLN A N 1
ATOM 2026 C CA . GLN A 1 261 ? -8.648 -0.125 7.113 1 98.38 261 GLN A CA 1
ATOM 2027 C C . GLN A 1 261 ? -7.789 -1.387 7.184 1 98.38 261 GLN A C 1
ATOM 2029 O O . GLN A 1 261 ? -6.566 -1.307 7.301 1 98.38 261 GLN A O 1
ATOM 2034 N N . MET A 1 262 ? -8.414 -2.58 7.145 1 98.25 262 MET A N 1
ATOM 2035 C CA . MET A 1 262 ? -7.668 -3.836 7.176 1 98.25 262 MET A CA 1
ATOM 2036 C C . MET A 1 262 ? -6.805 -3.99 5.93 1 98.25 262 MET A C 1
ATOM 2038 O O . MET A 1 262 ? -5.672 -4.469 6.008 1 98.25 262 MET A O 1
ATOM 2042 N N . VAL A 1 263 ? -7.355 -3.576 4.82 1 98.06 263 VAL A N 1
ATOM 2043 C CA . VAL A 1 263 ? -6.598 -3.648 3.578 1 98.06 263 VAL A CA 1
ATOM 2044 C C . VAL A 1 263 ? -5.418 -2.682 3.635 1 98.06 263 VAL A C 1
ATOM 2046 O O . VAL A 1 263 ? -4.324 -2.998 3.16 1 98.06 263 VAL A O 1
ATOM 2049 N N . THR A 1 264 ? -5.648 -1.515 4.195 1 98.19 264 THR A N 1
ATOM 2050 C CA . THR A 1 264 ? -4.574 -0.543 4.379 1 98.19 264 THR A CA 1
ATOM 2051 C C . THR A 1 264 ? -3.471 -1.121 5.258 1 98.19 264 THR A C 1
ATOM 2053 O O . THR A 1 264 ? -2.285 -0.908 4.996 1 98.19 264 THR A O 1
ATOM 2056 N N . TYR A 1 265 ? -3.865 -1.882 6.305 1 98.38 265 TYR A N 1
ATOM 2057 C CA . TYR A 1 265 ? -2.877 -2.561 7.133 1 98.38 265 TYR A CA 1
ATOM 2058 C C . TYR A 1 265 ? -2.043 -3.531 6.309 1 98.38 265 TYR A C 1
ATOM 2060 O O . TYR A 1 265 ? -0.815 -3.549 6.41 1 98.38 265 TYR A O 1
ATOM 2068 N N . LEU A 1 266 ? -2.717 -4.223 5.5 1 97.62 266 LEU A N 1
ATOM 2069 C CA . LEU A 1 266 ? -2.08 -5.273 4.715 1 97.62 266 LEU A CA 1
ATOM 2070 C C . LEU A 1 266 ? -1.085 -4.684 3.721 1 97.62 266 LEU A C 1
ATOM 2072 O O . LEU A 1 266 ? 0.033 -5.188 3.584 1 97.62 266 LEU A O 1
ATOM 2076 N N . PHE A 1 267 ? -1.39 -3.572 3.113 1 97.44 267 PHE A N 1
ATOM 2077 C CA . PHE A 1 267 ? -0.589 -3.082 1.997 1 97.44 267 PHE A CA 1
ATOM 2078 C C . PHE A 1 267 ? 0.441 -2.066 2.475 1 97.44 267 PHE A C 1
ATOM 2080 O O . PHE A 1 267 ? 1.477 -1.876 1.833 1 97.44 267 PHE A O 1
ATOM 2087 N N . TYR A 1 268 ? 0.199 -1.438 3.596 1 97.69 268 TYR A N 1
ATOM 2088 C CA . TYR A 1 268 ? 1.146 -0.411 4.016 1 97.69 268 TYR A CA 1
ATOM 2089 C C . TYR A 1 268 ? 1.829 -0.798 5.32 1 97.69 268 TYR A C 1
ATOM 2091 O O . TYR A 1 268 ? 3.045 -0.652 5.461 1 97.69 268 TYR A O 1
ATOM 2099 N N . PHE A 1 269 ? 1.117 -1.36 6.27 1 98.12 269 PHE A N 1
ATOM 2100 C CA . PHE A 1 269 ? 1.688 -1.605 7.59 1 98.12 269 PHE A CA 1
ATOM 2101 C C . PHE A 1 269 ? 2.516 -2.885 7.594 1 98.12 269 PHE A C 1
ATOM 2103 O O . PHE A 1 269 ? 3.539 -2.967 8.273 1 98.12 269 PHE A O 1
ATOM 2110 N N . VAL A 1 270 ? 2.088 -3.848 6.824 1 96.31 270 VAL A N 1
ATOM 2111 C CA . VAL A 1 270 ? 2.805 -5.113 6.754 1 96.31 270 VAL A CA 1
ATOM 2112 C C . VAL A 1 270 ? 4.203 -4.887 6.184 1 96.31 270 VAL A C 1
ATOM 2114 O O . VAL A 1 270 ? 5.203 -5.266 6.801 1 96.31 270 VAL A O 1
ATOM 2117 N N . PRO A 1 271 ? 4.32 -4.227 4.973 1 93.31 271 PRO A N 1
ATOM 2118 C CA . PRO A 1 271 ? 5.676 -3.979 4.473 1 93.31 271 PRO A CA 1
ATOM 2119 C C . PRO A 1 271 ? 6.52 -3.156 5.445 1 93.31 271 PRO A C 1
ATOM 2121 O O . PRO A 1 271 ? 7.727 -3.385 5.57 1 93.31 271 PRO A O 1
ATOM 2124 N N . PHE A 1 272 ? 5.91 -2.215 6.176 1 96.81 272 PHE A N 1
ATOM 2125 C CA . PHE A 1 272 ? 6.676 -1.448 7.148 1 96.81 272 PHE A CA 1
ATOM 2126 C C . PHE A 1 272 ? 7.219 -2.355 8.25 1 96.81 272 PHE A C 1
ATOM 2128 O O . PHE A 1 272 ? 8.391 -2.27 8.609 1 96.81 272 PHE A O 1
ATOM 2135 N N . CYS A 1 273 ? 6.375 -3.221 8.812 1 96.56 273 CYS A N 1
ATOM 2136 C CA . CYS A 1 273 ? 6.797 -4.117 9.883 1 96.56 273 CYS A CA 1
ATOM 2137 C C . CYS A 1 273 ? 7.914 -5.039 9.414 1 96.56 273 CYS A C 1
ATOM 2139 O O . CYS A 1 273 ? 8.859 -5.297 10.156 1 96.56 273 CYS A O 1
ATOM 2141 N N . ALA A 1 274 ? 7.797 -5.477 8.234 1 90.75 274 ALA A N 1
ATOM 2142 C CA . ALA A 1 274 ? 8.82 -6.355 7.672 1 90.75 274 ALA A CA 1
ATOM 2143 C C . ALA A 1 274 ? 10.148 -5.621 7.523 1 90.75 274 ALA A C 1
ATOM 2145 O O . ALA A 1 274 ? 11.195 -6.113 7.961 1 90.75 274 ALA A O 1
ATOM 2146 N N . PHE A 1 275 ? 10.109 -4.398 6.973 1 91.25 275 PHE A N 1
ATOM 2147 C CA . PHE A 1 275 ? 11.328 -3.625 6.746 1 91.25 275 PHE A CA 1
ATOM 2148 C C . PHE A 1 275 ? 11.93 -3.172 8.07 1 91.25 275 PHE A C 1
ATOM 2150 O O . PHE A 1 275 ? 13.156 -3.146 8.219 1 91.25 275 PHE A O 1
ATOM 2157 N N . ALA A 1 276 ? 11.07 -2.768 8.93 1 94.88 276 ALA A N 1
ATOM 2158 C CA . ALA A 1 276 ? 11.539 -2.344 10.242 1 94.88 276 ALA A CA 1
ATOM 2159 C C . ALA A 1 276 ? 12.25 -3.486 10.969 1 94.88 276 ALA A C 1
ATOM 2161 O O . ALA A 1 276 ? 13.312 -3.293 11.555 1 94.88 276 ALA A O 1
ATOM 2162 N N . SER A 1 277 ? 11.656 -4.684 10.914 1 93.19 277 SER A N 1
ATOM 2163 C CA . SER A 1 277 ? 12.258 -5.848 11.555 1 93.19 277 SER A CA 1
ATOM 2164 C C . SER A 1 277 ? 13.602 -6.195 10.922 1 93.19 277 SER A C 1
ATOM 2166 O O . SER A 1 277 ? 14.57 -6.488 11.625 1 93.19 277 SER A O 1
ATOM 2168 N N . TYR A 1 278 ? 13.633 -6.086 9.703 1 87.44 278 TYR A N 1
ATOM 2169 C CA . TYR A 1 278 ? 14.867 -6.359 8.984 1 87.44 278 TYR A CA 1
ATOM 2170 C C . TYR A 1 278 ? 15.945 -5.348 9.352 1 87.44 278 TYR A C 1
ATOM 2172 O O . TYR A 1 278 ? 17.109 -5.711 9.562 1 87.44 278 TYR A O 1
ATOM 2180 N N . SER A 1 279 ? 15.555 -4.105 9.367 1 89.31 279 SER A N 1
ATOM 2181 C CA . SER A 1 279 ? 16.5 -3.043 9.703 1 89.31 279 SER A CA 1
ATOM 2182 C C . SER A 1 279 ? 17.047 -3.215 11.117 1 89.31 279 SER A C 1
ATOM 2184 O O . SER A 1 279 ? 18.25 -3.068 11.344 1 89.31 279 SER A O 1
ATOM 2186 N N . LEU A 1 280 ? 16.219 -3.545 12.047 1 91.94 280 LEU A N 1
ATOM 2187 C CA . LEU A 1 280 ? 16.625 -3.709 13.438 1 91.94 280 LEU A CA 1
ATOM 2188 C C . LEU A 1 280 ? 17.484 -4.961 13.609 1 91.94 280 LEU A C 1
ATOM 2190 O O . LEU A 1 280 ? 18.344 -5.016 14.484 1 91.94 280 LEU A O 1
ATOM 2194 N N . PHE A 1 281 ? 17.203 -5.961 12.805 1 89.19 281 PHE A N 1
ATOM 2195 C CA . PHE A 1 281 ? 17.969 -7.195 12.859 1 89.19 281 PHE A CA 1
ATOM 2196 C C . PHE A 1 281 ? 19.406 -6.961 12.422 1 89.19 281 PHE A C 1
ATOM 2198 O O . PHE A 1 281 ? 20.344 -7.551 12.984 1 89.19 281 PHE A O 1
ATOM 2205 N N . ASN A 1 282 ? 19.641 -6.031 11.523 1 84.44 282 ASN A N 1
ATOM 2206 C CA . ASN A 1 282 ? 20.953 -5.824 10.93 1 84.44 282 ASN A CA 1
ATOM 2207 C C . ASN A 1 282 ? 21.75 -4.758 11.68 1 84.44 282 ASN A C 1
ATOM 2209 O O . ASN A 1 282 ? 22.984 -4.789 11.695 1 84.44 282 ASN A O 1
ATOM 2213 N N . ALA A 1 283 ? 21.078 -3.732 12.102 1 87.69 283 ALA A N 1
ATOM 2214 C CA . ALA A 1 283 ? 21.75 -2.615 12.766 1 87.69 283 ALA A CA 1
ATOM 2215 C C . ALA A 1 283 ? 20.812 -1.949 13.781 1 87.69 283 ALA A C 1
ATOM 2217 O O . ALA A 1 283 ? 19.609 -2.16 13.75 1 87.69 283 ALA A O 1
ATOM 2218 N N . PRO A 1 284 ? 21.5 -1.272 14.656 1 89.5 284 PRO A N 1
ATOM 2219 C CA . PRO A 1 284 ? 20.656 -0.5 15.57 1 89.5 284 PRO A CA 1
ATOM 2220 C C . PRO A 1 284 ? 19.766 0.5 14.844 1 89.5 284 PRO A C 1
ATOM 2222 O O . PRO A 1 284 ? 19.969 0.762 13.648 1 89.5 284 PRO A O 1
ATOM 2225 N N . ALA A 1 285 ? 18.812 1.053 15.602 1 90.44 285 ALA A N 1
ATOM 2226 C CA . ALA A 1 285 ? 17.781 1.907 15.031 1 90.44 285 ALA A CA 1
ATOM 2227 C C . ALA A 1 285 ? 18.391 3.035 14.203 1 90.44 285 ALA A C 1
ATOM 2229 O O . ALA A 1 285 ? 19.156 3.846 14.727 1 90.44 285 ALA A O 1
ATOM 2230 N N . LYS A 1 286 ? 18.078 3.006 13.008 1 89.69 286 LYS A N 1
ATOM 2231 C CA . LYS A 1 286 ? 18.531 4.043 12.086 1 89.69 286 LYS A CA 1
ATOM 2232 C C . LYS A 1 286 ? 17.562 5.215 12.047 1 89.69 286 LYS A C 1
ATOM 2234 O O . LYS A 1 286 ? 16.438 5.109 12.539 1 89.69 286 LYS A O 1
ATOM 2239 N N . LYS A 1 287 ? 17.969 6.242 11.453 1 89.5 287 LYS A N 1
ATOM 2240 C CA . LYS A 1 287 ? 17.172 7.457 11.398 1 89.5 287 LYS A CA 1
ATOM 2241 C C . LYS A 1 287 ? 15.867 7.219 10.648 1 89.5 287 LYS A C 1
ATOM 2243 O O . LYS A 1 287 ? 14.805 7.68 11.07 1 89.5 287 LYS A O 1
ATOM 2248 N N . TRP A 1 288 ? 15.992 6.539 9.523 1 89.69 288 TRP A N 1
ATOM 2249 C CA . TRP A 1 288 ? 14.781 6.301 8.742 1 89.69 288 TRP A CA 1
ATOM 2250 C C . TRP A 1 288 ? 13.758 5.508 9.547 1 89.69 288 TRP A C 1
ATOM 2252 O O . TRP A 1 288 ? 12.555 5.77 9.453 1 89.69 288 TRP A O 1
ATOM 2262 N N . PHE A 1 289 ? 14.242 4.531 10.367 1 93.38 289 PHE A N 1
ATOM 2263 C CA . PHE A 1 289 ? 13.352 3.705 11.172 1 93.38 289 PHE A CA 1
ATOM 2264 C C . PHE A 1 289 ? 12.633 4.547 12.219 1 93.38 289 PHE A C 1
ATOM 2266 O O . PHE A 1 289 ? 11.422 4.422 12.398 1 93.38 289 PHE A O 1
ATOM 2273 N N . LEU A 1 290 ? 13.312 5.441 12.82 1 93.31 290 LEU A N 1
ATOM 2274 C CA . LEU A 1 290 ? 12.734 6.281 13.867 1 93.31 290 LEU A CA 1
ATOM 2275 C C . LEU A 1 290 ? 11.688 7.227 13.289 1 93.31 290 LEU A C 1
ATOM 2277 O O . LEU A 1 290 ? 10.609 7.395 13.859 1 93.31 290 LEU A O 1
ATOM 2281 N N . ASP A 1 291 ? 11.961 7.805 12.164 1 94.25 291 ASP A N 1
ATOM 2282 C CA . ASP A 1 291 ? 11.016 8.703 11.508 1 94.25 291 ASP A CA 1
ATOM 2283 C C . ASP A 1 291 ? 9.734 7.965 11.125 1 94.25 291 ASP A C 1
ATOM 2285 O O . ASP A 1 291 ? 8.633 8.445 11.398 1 94.25 291 ASP A O 1
ATOM 2289 N N . TRP A 1 292 ? 9.891 6.82 10.586 1 95.5 292 TRP A N 1
ATOM 2290 C CA . TRP A 1 292 ? 8.734 6.078 10.094 1 95.5 292 TRP A CA 1
ATOM 2291 C C . TRP A 1 292 ? 7.988 5.418 11.25 1 95.5 292 TRP A C 1
ATOM 2293 O O . TRP A 1 292 ? 6.801 5.109 11.133 1 95.5 292 TRP A O 1
ATOM 2303 N N . LEU A 1 293 ? 8.727 5.199 12.289 1 96.88 293 LEU A N 1
ATOM 2304 C CA . LEU A 1 293 ? 8.062 4.676 13.484 1 96.88 293 LEU A CA 1
ATOM 2305 C C . LEU A 1 293 ? 7.062 5.684 14.039 1 96.88 293 LEU A C 1
ATOM 2307 O O . LEU A 1 293 ? 5.969 5.312 14.469 1 96.88 293 LEU A O 1
ATOM 2311 N N . ILE A 1 294 ? 7.422 6.98 14.008 1 97.12 294 ILE A N 1
ATOM 2312 C CA . ILE A 1 294 ? 6.523 8.031 14.477 1 97.12 294 ILE A CA 1
ATOM 2313 C C . ILE A 1 294 ? 5.285 8.086 13.586 1 97.12 294 ILE A C 1
ATOM 2315 O O . ILE A 1 294 ? 4.156 8.133 14.086 1 97.12 294 ILE A O 1
ATOM 2319 N N . ILE A 1 295 ? 5.461 7.996 12.242 1 97.44 295 ILE A N 1
ATOM 2320 C CA . ILE A 1 295 ? 4.363 8.023 11.281 1 97.44 295 ILE A CA 1
ATOM 2321 C C . ILE A 1 295 ? 3.477 6.797 11.469 1 97.44 295 ILE A C 1
ATOM 2323 O O . ILE A 1 295 ? 2.25 6.906 11.492 1 97.44 295 ILE A O 1
ATOM 2327 N N . TYR A 1 296 ? 4.211 5.672 11.688 1 98.19 296 TYR A N 1
ATOM 2328 C CA . TYR A 1 296 ? 3.521 4.402 11.883 1 98.19 296 TYR A CA 1
ATOM 2329 C C . TYR A 1 296 ? 2.668 4.434 13.148 1 98.19 296 TYR A C 1
ATOM 2331 O O . TYR A 1 296 ? 1.528 3.965 13.148 1 98.19 296 TYR A O 1
ATOM 2339 N N . ALA A 1 297 ? 3.115 4.977 14.195 1 98.44 297 ALA A N 1
ATOM 2340 C CA . ALA A 1 297 ? 2.381 5.07 15.461 1 98.44 297 ALA A CA 1
ATOM 2341 C C . ALA A 1 297 ? 1.158 5.969 15.312 1 98.44 297 ALA A C 1
ATOM 2343 O O . ALA A 1 297 ? 0.08 5.648 15.82 1 98.44 297 ALA A O 1
ATOM 2344 N N . GLY A 1 298 ? 1.329 7.094 14.664 1 98.44 298 GLY A N 1
ATOM 2345 C CA . GLY A 1 298 ? 0.189 7.961 14.406 1 98.44 298 GLY A CA 1
ATOM 2346 C C . GLY A 1 298 ? -0.885 7.301 13.562 1 98.44 298 GLY A C 1
ATOM 2347 O O . GLY A 1 298 ? -2.076 7.445 13.844 1 98.44 298 GLY A O 1
ATOM 2348 N N . ALA A 1 299 ? -0.445 6.598 12.539 1 98.56 299 ALA A N 1
ATOM 2349 C CA . ALA A 1 299 ? -1.377 5.926 11.633 1 98.56 299 ALA A CA 1
ATOM 2350 C C . ALA A 1 299 ? -2.146 4.824 12.359 1 98.56 299 ALA A C 1
ATOM 2352 O O . ALA A 1 299 ? -3.346 4.648 12.133 1 98.56 299 ALA A O 1
ATOM 2353 N N . THR A 1 300 ? -1.426 4.117 13.242 1 98.38 300 THR A N 1
ATOM 2354 C CA . THR A 1 300 ? -2.07 3.016 13.945 1 98.38 300 THR A CA 1
ATOM 2355 C C . THR A 1 300 ? -3.098 3.541 14.945 1 98.38 300 THR A C 1
ATOM 2357 O O . THR A 1 300 ? -4.145 2.926 15.148 1 98.38 300 THR A O 1
ATOM 2360 N N . LEU A 1 301 ? -2.791 4.641 15.555 1 98.31 301 LEU A N 1
ATOM 2361 C CA . LEU A 1 301 ? -3.756 5.234 16.469 1 98.31 301 LEU A CA 1
ATOM 2362 C C . LEU A 1 301 ? -5.039 5.617 15.742 1 98.31 301 LEU A C 1
ATOM 2364 O O . LEU A 1 301 ? -6.141 5.348 16.234 1 98.31 301 LEU A O 1
ATOM 2368 N N . ASN A 1 302 ? -4.863 6.227 14.625 1 98.38 302 ASN A N 1
ATOM 2369 C CA . ASN A 1 302 ? -6.012 6.645 13.828 1 98.38 302 ASN A CA 1
ATOM 2370 C C . ASN A 1 302 ? -6.789 5.445 13.289 1 98.38 302 ASN A C 1
ATOM 2372 O O . ASN A 1 302 ? -8 5.527 13.078 1 98.38 302 ASN A O 1
ATOM 2376 N N . GLY A 1 303 ? -6.129 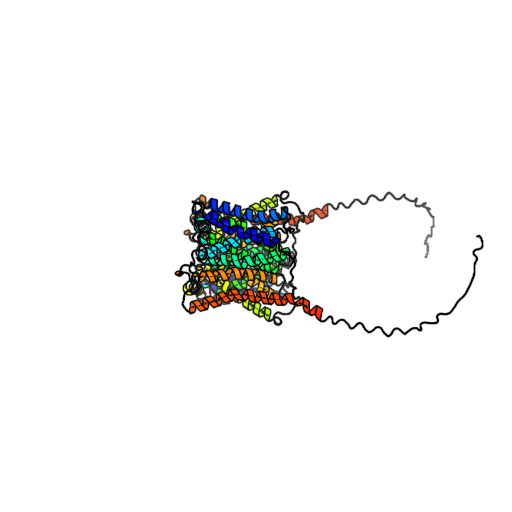4.379 13.055 1 98 303 GLY A N 1
ATOM 2377 C CA . GLY A 1 303 ? -6.797 3.189 12.547 1 98 303 GLY A CA 1
ATOM 2378 C C . GLY A 1 303 ? -7.52 2.408 13.633 1 98 303 GLY A C 1
ATOM 2379 O O . GLY A 1 303 ? -8.641 1.943 13.422 1 98 303 GLY A O 1
ATOM 2380 N N . GLN A 1 304 ? -6.902 2.344 14.781 1 98.12 304 GLN A N 1
ATOM 2381 C CA . GLN A 1 304 ? -7.387 1.42 15.805 1 98.12 304 GLN A CA 1
ATOM 2382 C C . GLN A 1 304 ? -8.484 2.057 16.641 1 98.12 304 GLN A C 1
ATOM 2384 O O . GLN A 1 304 ? -9.469 1.398 16.984 1 98.12 304 GLN A O 1
ATOM 2389 N N . ILE A 1 305 ? -8.391 3.297 16.938 1 97.25 305 ILE A N 1
ATOM 2390 C CA . ILE A 1 305 ? -9.359 3.926 17.828 1 97.25 305 ILE A CA 1
ATOM 2391 C C . ILE A 1 305 ? -10.727 3.986 17.156 1 97.25 305 ILE A C 1
ATOM 2393 O O . ILE A 1 305 ? -11.719 3.492 17.688 1 97.25 305 ILE A O 1
ATOM 2397 N N . PRO A 1 306 ? -10.773 4.512 15.945 1 97.19 306 PRO A N 1
ATOM 2398 C CA . PRO A 1 306 ? -12.086 4.516 15.297 1 97.19 306 PRO A CA 1
ATOM 2399 C C . PRO A 1 306 ? -12.609 3.105 15.023 1 97.19 306 PRO A C 1
ATOM 2401 O O . PRO A 1 306 ? -13.82 2.877 15.047 1 97.19 306 PRO A O 1
ATOM 2404 N N . TYR A 1 307 ? -11.711 2.182 14.75 1 97.94 307 TYR A N 1
ATOM 2405 C CA . TYR A 1 307 ? -12.133 0.807 14.516 1 97.94 307 TYR A CA 1
ATOM 2406 C C . TYR A 1 307 ? -12.805 0.222 15.75 1 97.94 307 TYR A C 1
ATOM 2408 O O . TYR A 1 307 ? -13.867 -0.401 15.656 1 97.94 307 TYR A O 1
ATOM 2416 N N . ILE A 1 308 ? -12.164 0.399 16.891 1 97.81 308 ILE A N 1
ATOM 2417 C CA . ILE A 1 308 ? -12.719 -0.09 18.156 1 97.81 308 ILE A CA 1
ATOM 2418 C C . ILE A 1 308 ? -14.016 0.644 18.469 1 97.81 308 ILE A C 1
ATOM 2420 O O . ILE A 1 308 ? -15.023 0.018 18.812 1 97.81 308 ILE A O 1
ATOM 2424 N N . PHE A 1 309 ? -13.969 1.925 18.281 1 97.12 309 PHE A N 1
ATOM 2425 C CA . PHE A 1 309 ? -15.141 2.758 18.547 1 97.12 309 PHE A CA 1
ATOM 2426 C C . PHE A 1 309 ? -16.312 2.352 17.672 1 97.12 309 PHE A C 1
ATOM 2428 O O . PHE A 1 309 ? -17.438 2.193 18.156 1 97.12 309 PHE A O 1
ATOM 2435 N N . GLY A 1 310 ? -16.078 2.156 16.422 1 96.81 310 GLY A N 1
ATOM 2436 C CA . GLY A 1 310 ? -17.109 1.769 15.484 1 96.81 310 GLY A CA 1
ATOM 2437 C C . GLY A 1 310 ? -17.688 0.39 15.758 1 96.81 310 GLY A C 1
ATOM 2438 O O . GLY A 1 310 ? -18.875 0.142 15.516 1 96.81 310 GLY A O 1
ATOM 2439 N N . SER A 1 311 ? -16.906 -0.52 16.281 1 97.44 311 SER A N 1
ATOM 2440 C CA . SER A 1 311 ? -17.344 -1.881 16.578 1 97.44 311 SER A CA 1
ATOM 2441 C C . SER A 1 311 ? -18.297 -1.91 17.75 1 97.44 311 SER A C 1
ATOM 2443 O O . SER A 1 311 ? -19.062 -2.869 17.922 1 97.44 311 SER A O 1
ATOM 2445 N N . LEU A 1 312 ? -18.281 -0.832 18.562 1 97.12 312 LEU A N 1
ATOM 2446 C CA . LEU A 1 312 ? -19.078 -0.81 19.797 1 97.12 312 LEU A CA 1
ATOM 2447 C C . LEU A 1 312 ? -20.156 0.254 19.703 1 97.12 312 LEU A C 1
ATOM 2449 O O . LEU A 1 312 ? -21.078 0.27 20.531 1 97.12 312 LEU A O 1
ATOM 2453 N N . HIS A 1 313 ? -20.172 1.031 18.75 1 97.12 313 HIS A N 1
ATOM 2454 C CA . HIS A 1 313 ? -21 2.229 18.688 1 97.12 313 HIS A CA 1
ATOM 2455 C C . HIS A 1 313 ? -22.453 1.875 18.391 1 97.12 313 HIS A C 1
ATOM 2457 O O . HIS A 1 313 ? -22.734 0.92 17.672 1 97.12 313 HIS A O 1
ATOM 2463 N N . HIS A 1 314 ? -23.359 2.691 18.844 1 96.12 314 HIS A N 1
ATOM 2464 C CA . HIS A 1 314 ? -24.781 2.414 18.734 1 96.12 314 HIS A CA 1
ATOM 2465 C C . HIS A 1 314 ? -25.297 2.646 17.328 1 96.12 314 HIS A C 1
ATOM 2467 O O . HIS A 1 314 ? -26.312 2.082 16.922 1 96.12 314 HIS A O 1
ATOM 2473 N N . LEU A 1 315 ? -24.594 3.43 16.531 1 96.31 315 LEU A N 1
ATOM 2474 C CA . LEU A 1 315 ? -25.031 3.701 15.164 1 96.31 315 LEU A CA 1
ATOM 2475 C C . LEU A 1 315 ? -24.625 2.57 14.227 1 96.31 315 LEU A C 1
ATOM 2477 O O . LEU A 1 315 ? -25.078 2.521 13.078 1 96.31 315 LEU A O 1
ATOM 2481 N N . THR A 1 316 ? -23.75 1.681 14.664 1 96.94 316 THR A N 1
ATOM 2482 C CA . THR A 1 316 ? -23.453 0.467 13.914 1 96.94 316 THR A CA 1
ATOM 2483 C C . THR A 1 316 ? -24.547 -0.579 14.117 1 96.94 316 THR A C 1
ATOM 2485 O O . THR A 1 316 ? -24.922 -0.882 15.25 1 96.94 316 THR A O 1
ATOM 2488 N N . PRO A 1 317 ? -25.062 -1.03 13.055 1 96.06 317 PRO A N 1
ATOM 2489 C CA . PRO A 1 317 ? -26.094 -2.053 13.219 1 96.06 317 PRO A CA 1
ATOM 2490 C C . PRO A 1 317 ? -25.656 -3.207 14.117 1 96.06 317 PRO A C 1
ATOM 2492 O O . PRO A 1 317 ? -24.5 -3.625 14.062 1 96.06 317 PRO A O 1
ATOM 2495 N N . SER A 1 318 ? -26.547 -3.705 14.859 1 95.5 318 SER A N 1
ATOM 2496 C CA . SER A 1 318 ? -26.266 -4.691 15.898 1 95.5 318 SER A CA 1
ATOM 2497 C C . SER A 1 318 ? -25.641 -5.945 15.305 1 95.5 318 SER A C 1
ATOM 2499 O O . SER A 1 318 ? -24.797 -6.586 15.953 1 95.5 318 SER A O 1
ATOM 2501 N N . LYS A 1 319 ? -25.984 -6.277 14.078 1 95.44 319 LYS A N 1
ATOM 2502 C CA . LYS A 1 319 ? -25.469 -7.477 13.422 1 95.44 319 LYS A CA 1
ATOM 2503 C C . LYS A 1 319 ? -23.953 -7.371 13.203 1 95.44 319 LYS A C 1
ATOM 2505 O O . LYS A 1 319 ? -23.266 -8.391 13.102 1 95.44 319 LYS A O 1
ATOM 2510 N N . TYR A 1 320 ? -23.453 -6.176 13.141 1 96.5 320 TYR A N 1
ATOM 2511 C CA . TYR A 1 320 ? -22.047 -5.98 12.852 1 96.5 320 TYR A CA 1
ATOM 2512 C C . TYR A 1 320 ? -21.281 -5.57 14.109 1 96.5 320 TYR A C 1
ATOM 2514 O O . TYR A 1 320 ? -20.062 -5.43 14.078 1 96.5 320 TYR A O 1
ATOM 2522 N N . ARG A 1 321 ? -21.938 -5.41 15.188 1 97.06 321 ARG A N 1
ATOM 2523 C CA . ARG A 1 321 ? -21.281 -5.004 16.422 1 97.06 321 ARG A CA 1
ATOM 2524 C C . ARG A 1 321 ? -20.594 -6.188 17.094 1 97.06 321 ARG A C 1
ATOM 2526 O O . ARG A 1 321 ? -20.828 -7.34 16.719 1 97.06 321 ARG A O 1
ATOM 2533 N N . LEU A 1 322 ? -19.719 -5.883 18.047 1 97.38 322 LEU A N 1
ATOM 2534 C CA . LEU A 1 322 ? -19 -6.906 18.781 1 97.38 322 LEU A CA 1
ATOM 2535 C C . LEU A 1 322 ? -19.953 -7.828 19.516 1 97.38 322 LEU A C 1
ATOM 2537 O O . LEU A 1 322 ? -20.781 -7.367 20.328 1 97.38 322 LEU A O 1
ATOM 2541 N N . PRO A 1 323 ? -19.844 -9.133 19.25 1 96.5 323 PRO A N 1
ATOM 2542 C CA . PRO A 1 323 ? -20.719 -10.078 19.953 1 96.5 323 PRO A CA 1
ATOM 2543 C C . PRO A 1 323 ? -20.453 -10.109 21.453 1 96.5 323 PRO A C 1
ATOM 2545 O O . PRO A 1 323 ? -19.312 -9.898 21.891 1 96.5 323 PRO A O 1
ATOM 2548 N N . LYS A 1 324 ? -21.422 -10.555 22.203 1 95.06 324 LYS A N 1
ATOM 2549 C CA . LYS A 1 324 ? -21.344 -10.539 23.672 1 95.06 324 LYS A CA 1
ATOM 2550 C C . LYS A 1 324 ? -20.75 -11.836 24.203 1 95.06 324 LYS A C 1
ATOM 2552 O O . LYS A 1 324 ? -20.438 -11.938 25.391 1 95.06 324 LYS A O 1
ATOM 2557 N N . THR A 1 325 ? -20.422 -12.75 23.375 1 95.69 325 THR A N 1
ATOM 2558 C CA . THR A 1 325 ? -19.828 -14 23.812 1 95.69 325 THR A CA 1
ATOM 2559 C C . THR A 1 325 ? -18.438 -13.766 24.391 1 95.69 325 THR A C 1
ATOM 2561 O O . THR A 1 325 ? -17.672 -12.938 23.875 1 95.69 325 THR A O 1
ATOM 2564 N N . PRO A 1 326 ? -18.047 -14.43 25.406 1 96.31 326 PRO A N 1
ATOM 2565 C CA . PRO A 1 326 ? -16.75 -14.227 26.047 1 96.31 326 PRO A CA 1
ATOM 2566 C C . PRO A 1 326 ? -15.578 -14.492 25.094 1 96.31 326 PRO A C 1
ATOM 2568 O O . PRO A 1 326 ? -14.555 -13.805 25.156 1 96.31 326 PRO A O 1
ATOM 2571 N N . GLU A 1 327 ? -15.688 -15.445 24.312 1 95.5 327 GLU A N 1
ATOM 2572 C CA . GLU A 1 327 ? -14.625 -15.766 23.359 1 95.5 327 GLU A CA 1
ATOM 2573 C C . GLU A 1 327 ? -14.398 -14.617 22.391 1 95.5 327 GLU A C 1
ATOM 2575 O O . GLU A 1 327 ? -13.25 -14.25 22.109 1 95.5 327 GLU A O 1
ATOM 2580 N N . ALA A 1 328 ? -15.461 -14.125 21.938 1 96.56 328 ALA A N 1
ATOM 2581 C CA . ALA A 1 328 ? -15.367 -13 21 1 96.56 328 ALA A CA 1
ATOM 2582 C C . ALA A 1 328 ? -14.797 -11.766 21.688 1 96.56 328 ALA A C 1
ATOM 2584 O O . ALA A 1 328 ? -13.977 -11.047 21.109 1 96.56 328 ALA A O 1
ATOM 2585 N N . GLN A 1 329 ? -15.188 -11.555 22.906 1 97 329 GLN A N 1
ATOM 2586 C CA . GLN A 1 329 ? -14.711 -10.406 23.672 1 97 329 GLN A CA 1
ATOM 2587 C C . GLN A 1 329 ? -13.211 -10.508 23.953 1 97 329 GLN A C 1
ATOM 2589 O O . GLN A 1 329 ? -12.477 -9.539 23.766 1 97 329 GLN A O 1
ATOM 2594 N N . TRP A 1 330 ? -12.836 -11.617 24.328 1 96.69 330 TRP A N 1
ATOM 2595 C CA . TRP A 1 330 ? -11.422 -11.82 24.641 1 96.69 330 TRP A CA 1
ATOM 2596 C C . TRP A 1 330 ? -10.57 -11.664 23.375 1 96.69 330 TRP A C 1
ATOM 2598 O O . TRP A 1 330 ? -9.516 -11.031 23.406 1 96.69 330 TRP A O 1
ATOM 2608 N N . ALA A 1 331 ? -11 -12.258 22.344 1 95.94 331 ALA A N 1
ATOM 2609 C CA . ALA A 1 331 ? -10.25 -12.188 21.094 1 95.94 331 ALA A CA 1
ATOM 2610 C C . ALA A 1 331 ? -10.203 -10.758 20.562 1 95.94 331 ALA A C 1
ATOM 2612 O O . ALA A 1 331 ? -9.141 -10.281 20.141 1 95.94 331 ALA A O 1
ATOM 2613 N N . PHE A 1 332 ? -11.312 -10.102 20.656 1 97.38 332 PHE A N 1
ATOM 2614 C CA . PHE A 1 332 ? -11.414 -8.734 20.156 1 97.38 332 PHE A CA 1
ATOM 2615 C C . PHE A 1 332 ? -10.516 -7.793 20.938 1 97.38 332 PHE A C 1
ATOM 2617 O O . PHE A 1 332 ? -9.68 -7.09 20.359 1 97.38 332 PHE A O 1
ATOM 2624 N N . TRP A 1 333 ? -10.594 -7.789 22.219 1 97.56 333 TRP A N 1
ATOM 2625 C CA . TRP A 1 333 ? -9.867 -6.836 23.062 1 97.56 333 TRP A CA 1
ATOM 2626 C C . TRP A 1 333 ? -8.375 -7.16 23.078 1 97.56 333 TRP A C 1
ATOM 2628 O O . TRP A 1 333 ? -7.535 -6.262 23.031 1 97.56 333 TRP A O 1
ATOM 2638 N N . THR A 1 334 ? -8.023 -8.383 23.062 1 97.19 334 THR A N 1
ATOM 2639 C CA . THR A 1 334 ? -6.613 -8.75 23.094 1 97.19 334 THR A CA 1
ATOM 2640 C C . THR A 1 334 ? -5.906 -8.305 21.812 1 97.19 334 THR A C 1
ATOM 2642 O O . THR A 1 334 ? -4.84 -7.691 21.875 1 97.19 334 THR A O 1
ATOM 2645 N N . GLN A 1 335 ? -6.527 -8.539 20.734 1 96.88 335 GLN A N 1
ATOM 2646 C CA . GLN A 1 335 ? -5.887 -8.219 19.453 1 96.88 335 GLN A CA 1
ATOM 2647 C C . GLN A 1 335 ? -5.902 -6.719 19.188 1 96.88 335 GLN A C 1
ATOM 2649 O O . GLN A 1 335 ? -4.883 -6.145 18.797 1 96.88 335 GLN A O 1
ATOM 2654 N N . ASN A 1 336 ? -7.016 -6.102 19.422 1 97.94 336 ASN A N 1
ATOM 2655 C CA . ASN A 1 336 ? -7.137 -4.688 19.078 1 97.94 336 ASN A CA 1
ATOM 2656 C C . ASN A 1 336 ? -6.352 -3.807 20.047 1 97.94 336 ASN A C 1
ATOM 2658 O O . ASN A 1 336 ? -5.781 -2.789 19.641 1 97.94 336 ASN A O 1
ATOM 2662 N N . VAL A 1 337 ? -6.34 -4.172 21.281 1 97.69 337 VAL A N 1
ATOM 2663 C CA . VAL A 1 337 ? -5.535 -3.422 22.234 1 97.69 337 VAL A CA 1
ATOM 2664 C C . VAL A 1 337 ? -4.051 -3.65 21.969 1 97.69 337 VAL A C 1
ATOM 2666 O O . VAL A 1 337 ? -3.242 -2.727 22.078 1 97.69 337 VAL A O 1
ATOM 2669 N N . PHE A 1 338 ? -3.729 -4.875 21.578 1 98.25 338 PHE A N 1
ATOM 2670 C CA . PHE A 1 338 ? -2.355 -5.188 21.203 1 98.25 338 PHE A CA 1
ATOM 2671 C C . PHE A 1 338 ? -1.913 -4.32 20.016 1 98.25 338 PHE A C 1
ATOM 2673 O O . PHE A 1 338 ? -0.841 -3.715 20.062 1 98.25 338 PHE A O 1
ATOM 2680 N N . LEU A 1 339 ? -2.746 -4.184 19 1 98 339 LEU A N 1
ATOM 2681 C CA . LEU A 1 339 ? -2.426 -3.398 17.812 1 98 339 LEU A CA 1
ATOM 2682 C C . LEU A 1 339 ? -2.367 -1.911 18.141 1 98 339 LEU A C 1
ATOM 2684 O O . LEU A 1 339 ? -1.624 -1.159 17.5 1 98 339 LEU A O 1
ATOM 2688 N N . LEU A 1 340 ? -3.111 -1.512 19.141 1 97.94 340 LEU A N 1
ATOM 2689 C CA . LEU A 1 340 ? -3.15 -0.11 19.531 1 97.94 340 LEU A CA 1
ATOM 2690 C C . LEU A 1 340 ? -1.921 0.255 20.359 1 97.94 340 LEU A C 1
ATOM 2692 O O . LEU A 1 340 ? -1.313 1.306 20.141 1 97.94 340 LEU A O 1
ATOM 2696 N N . ILE A 1 341 ? -1.452 -0.625 21.203 1 98 341 ILE A N 1
ATOM 2697 C CA . ILE A 1 341 ? -0.483 -0.286 22.234 1 98 341 ILE A CA 1
ATOM 2698 C C . ILE A 1 341 ? 0.932 -0.545 21.734 1 98 341 ILE A C 1
ATOM 2700 O O . ILE A 1 341 ? 1.854 0.22 22.016 1 98 341 ILE A O 1
ATOM 2704 N N . VAL A 1 342 ? 1.154 -1.535 20.953 1 98 342 VAL A N 1
ATOM 2705 C CA . VAL A 1 342 ? 2.494 -1.97 20.578 1 98 342 VAL A CA 1
ATOM 2706 C C . VAL A 1 342 ? 3.205 -0.851 19.828 1 98 342 VAL A C 1
ATOM 2708 O O . VAL A 1 342 ? 4.324 -0.465 20.172 1 98 342 VAL A O 1
ATOM 2711 N N . PRO A 1 343 ? 2.598 -0.271 18.828 1 97.88 343 PRO A N 1
ATOM 2712 C CA . PRO A 1 343 ? 3.309 0.802 18.125 1 97.88 343 PRO A CA 1
ATOM 2713 C C . PRO A 1 343 ? 3.604 1.999 19.031 1 97.88 343 PRO A C 1
ATOM 2715 O O . PRO A 1 343 ? 4.648 2.637 18.891 1 97.88 343 PRO A O 1
ATOM 2718 N N . GLN A 1 344 ? 2.725 2.275 19.969 1 98 344 GLN A N 1
ATOM 2719 C CA . GLN A 1 344 ? 2.928 3.395 20.891 1 98 344 GLN A CA 1
ATOM 2720 C C . GLN A 1 344 ? 4.07 3.111 21.859 1 98 344 GLN A C 1
ATOM 2722 O O . GLN A 1 344 ? 4.879 3.996 22.141 1 98 344 GLN A O 1
ATOM 2727 N N . VAL A 1 345 ? 4.094 1.909 22.328 1 97.5 345 VAL A N 1
ATOM 2728 C CA . VAL A 1 345 ? 5.133 1.519 23.281 1 97.5 345 VAL A CA 1
ATOM 2729 C C . VAL A 1 345 ? 6.496 1.555 22.594 1 97.5 345 VAL A C 1
ATOM 2731 O O . VAL A 1 345 ? 7.477 2.031 23.156 1 97.5 345 VAL A O 1
ATOM 2734 N N . LEU A 1 346 ? 6.547 1.059 21.406 1 97.31 346 LEU A N 1
ATOM 2735 C CA . LEU A 1 346 ? 7.797 1.102 20.656 1 97.31 346 LEU A CA 1
ATOM 2736 C C . LEU A 1 346 ? 8.242 2.541 20.422 1 97.31 346 LEU A C 1
ATOM 2738 O O . LEU A 1 346 ? 9.422 2.861 20.547 1 97.31 346 LEU A O 1
ATOM 2742 N N . LEU A 1 347 ? 7.305 3.396 20.078 1 96.44 347 LEU A N 1
ATOM 2743 C CA . LEU A 1 347 ? 7.621 4.801 19.859 1 96.44 347 LEU A CA 1
ATOM 2744 C C . LEU A 1 347 ? 8.203 5.441 21.109 1 96.44 347 LEU A C 1
ATOM 2746 O O . LEU A 1 347 ? 9.242 6.105 21.047 1 96.44 347 LEU A O 1
ATOM 2750 N N . ILE A 1 348 ? 7.57 5.184 22.234 1 95.19 348 ILE A N 1
ATOM 2751 C CA . ILE A 1 348 ? 8.008 5.781 23.5 1 95.19 348 ILE A CA 1
ATOM 2752 C C . ILE A 1 348 ? 9.406 5.273 23.844 1 95.19 348 ILE A C 1
ATOM 2754 O O . ILE A 1 348 ? 10.273 6.055 24.234 1 95.19 348 ILE A O 1
ATOM 2758 N N . TYR A 1 349 ? 9.641 4.09 23.625 1 94 349 TYR A N 1
ATOM 2759 C CA . TYR A 1 349 ? 10.93 3.506 23.969 1 94 349 TYR A CA 1
ATOM 2760 C C . TYR A 1 349 ? 12.039 4.102 23.094 1 94 349 TYR A C 1
ATOM 2762 O O . TYR A 1 349 ? 13.047 4.59 23.625 1 94 349 TYR A O 1
ATOM 2770 N N . TYR A 1 350 ? 11.875 4.055 21.875 1 91.25 350 TYR A N 1
ATOM 2771 C CA . TYR A 1 350 ? 12.945 4.484 20.984 1 91.25 350 TYR A CA 1
ATOM 2772 C C . TYR A 1 350 ? 13.117 5.996 21.016 1 91.25 350 TYR A C 1
ATOM 2774 O O . TYR A 1 350 ? 14.211 6.512 20.781 1 91.25 350 TYR A O 1
ATOM 2782 N N . TYR A 1 351 ? 12.023 6.652 21.25 1 87.94 351 TYR A N 1
ATOM 2783 C CA . TYR A 1 351 ? 12.133 8.102 21.406 1 87.94 351 TYR A CA 1
ATOM 2784 C C . TYR A 1 351 ? 12.945 8.453 22.656 1 87.94 351 TYR A C 1
ATOM 2786 O O . TYR A 1 351 ? 13.828 9.312 22.609 1 87.94 351 TYR A O 1
ATOM 2794 N N . CYS A 1 352 ? 12.68 7.781 23.703 1 86.62 352 CYS A N 1
ATOM 2795 C CA . CYS A 1 352 ? 13.398 8.023 24.953 1 86.62 352 CYS A CA 1
ATOM 2796 C C . CYS A 1 352 ? 14.844 7.559 24.844 1 86.62 352 CYS A C 1
ATOM 2798 O O . CYS A 1 352 ? 15.75 8.219 25.359 1 86.62 352 CYS A O 1
ATOM 2800 N N . ALA A 1 353 ? 15.039 6.523 24.234 1 84.25 353 ALA A N 1
ATOM 2801 C CA . ALA A 1 353 ? 16.375 5.961 24.094 1 84.25 353 ALA A CA 1
ATOM 2802 C C . ALA A 1 353 ? 17.25 6.84 23.219 1 84.25 353 ALA A C 1
ATOM 2804 O O . ALA A 1 353 ? 18.469 6.914 23.406 1 84.25 353 ALA A O 1
ATOM 2805 N N . ASN A 1 354 ? 16.672 7.492 22.297 1 80.69 354 ASN A N 1
ATOM 2806 C CA . ASN A 1 354 ? 17.469 8.234 21.328 1 80.69 354 ASN A CA 1
ATOM 2807 C C . ASN A 1 354 ? 17.375 9.742 21.578 1 80.69 354 ASN A C 1
ATOM 2809 O O . ASN A 1 354 ? 18.031 10.516 20.875 1 80.69 354 ASN A O 1
ATOM 2813 N N . SER A 1 355 ? 16.5 10.156 22.391 1 73.25 355 SER A N 1
ATOM 2814 C CA . SER A 1 355 ? 16.469 11.562 22.797 1 73.25 355 SER A CA 1
ATOM 2815 C C . SER A 1 355 ? 17.469 11.844 23.906 1 73.25 355 SER A C 1
ATOM 2817 O O . SER A 1 355 ? 17.984 12.961 24.016 1 73.25 355 SER A O 1
ATOM 2819 N N . LYS A 1 356 ? 17.859 11.031 25.047 1 61.59 356 LYS A N 1
ATOM 2820 C CA . LYS A 1 356 ? 18.719 11.188 26.219 1 61.59 356 LYS A CA 1
ATOM 2821 C C . LYS A 1 356 ? 20.188 11.227 25.828 1 61.59 356 LYS A C 1
ATOM 2823 O O . LYS A 1 356 ? 21.047 11.602 26.641 1 61.59 356 LYS A O 1
ATOM 2828 N N . GLY A 1 357 ? 20.625 10.906 24.734 1 51.19 357 GLY A N 1
ATOM 2829 C CA . GLY A 1 357 ? 22.078 10.953 24.562 1 51.19 357 GLY A CA 1
ATOM 2830 C C . GLY A 1 357 ? 22.656 12.328 24.812 1 51.19 357 GLY A C 1
ATOM 2831 O O . GLY A 1 357 ? 23.875 12.523 24.703 1 51.19 357 GLY A O 1
ATOM 2832 N N . GLU A 1 358 ? 21.938 13.445 24.875 1 46.12 358 GLU A N 1
ATOM 2833 C CA . GLU A 1 358 ? 22.609 14.711 25.172 1 46.12 358 GLU A CA 1
ATOM 2834 C C . GLU A 1 358 ? 23.109 14.75 26.609 1 46.12 358 GLU A C 1
ATOM 2836 O O . GLU A 1 358 ? 24.078 15.453 26.922 1 46.12 358 GLU A O 1
ATOM 2841 N N . LYS A 1 359 ? 22.391 14.344 27.625 1 43.19 359 LYS A N 1
ATOM 2842 C CA . LYS A 1 359 ? 22.734 14.805 28.969 1 43.19 359 LYS A CA 1
ATOM 2843 C C . LYS A 1 359 ? 24.078 14.258 29.422 1 43.19 359 LYS A C 1
ATOM 2845 O O . LYS A 1 359 ? 24.625 14.688 30.438 1 43.19 359 LYS A O 1
ATOM 2850 N N . LYS A 1 360 ? 24.469 12.992 29.062 1 42.75 360 LYS A N 1
ATOM 2851 C CA . LYS A 1 360 ? 25.641 12.562 29.812 1 42.75 360 LYS A CA 1
ATOM 2852 C C . LYS A 1 360 ? 26.891 13.281 29.344 1 42.75 360 LYS A C 1
ATOM 2854 O O . LYS A 1 360 ? 27.984 13.055 29.875 1 42.75 360 LYS A O 1
ATOM 2859 N N . GLY A 1 361 ? 26.828 13.852 28.125 1 36.03 361 GLY A N 1
ATOM 2860 C CA . GLY A 1 361 ? 28.109 14.43 27.797 1 36.03 361 GLY A CA 1
ATOM 2861 C C . GLY A 1 361 ? 28.5 15.578 28.703 1 36.03 361 GLY A C 1
ATOM 2862 O O . GLY A 1 361 ? 29.641 16.047 28.672 1 36.03 361 GLY A O 1
ATOM 2863 N N . TYR A 1 362 ? 27.438 16.422 29.094 1 36.44 362 TYR A N 1
ATOM 2864 C CA . TYR A 1 362 ? 27.984 17.625 29.719 1 36.44 362 TYR A CA 1
ATOM 2865 C C . TYR A 1 362 ? 28.547 17.312 31.094 1 36.44 362 TYR A C 1
ATOM 2867 O O . TYR A 1 362 ? 29.172 18.172 31.734 1 36.44 362 TYR A O 1
ATOM 2875 N N . SER A 1 363 ? 27.938 16.219 31.672 1 36.19 363 SER A N 1
ATOM 2876 C CA . SER A 1 363 ? 28.312 16.312 33.094 1 36.19 363 SER A CA 1
ATOM 2877 C C . SER A 1 363 ? 29.781 15.992 33.281 1 36.19 363 SER A C 1
ATOM 2879 O O . SER A 1 363 ? 30.359 16.344 34.312 1 36.19 363 SER A O 1
ATOM 2881 N N . SER A 1 364 ? 30.156 14.961 32.562 1 35.66 364 SER A N 1
ATOM 2882 C CA . SER A 1 364 ? 31.359 14.445 33.188 1 35.66 364 SER A CA 1
ATOM 2883 C C . SER A 1 364 ? 32.562 15.305 32.844 1 35.66 364 SER A C 1
ATOM 2885 O O . SER A 1 364 ? 33.719 14.898 33.031 1 35.66 364 SER A O 1
ATOM 2887 N N . ASN A 1 365 ? 32.344 16.203 31.844 1 32.16 365 ASN A N 1
ATOM 2888 C CA . ASN A 1 365 ? 33.625 16.906 31.672 1 32.16 365 ASN A CA 1
ATOM 2889 C C . ASN A 1 365 ? 34.094 17.531 32.969 1 32.16 365 ASN A C 1
ATOM 2891 O O . ASN A 1 365 ? 33.625 18.594 33.375 1 32.16 365 ASN A O 1
ATOM 2895 N N . GLY A 1 366 ? 34.219 16.703 34 1 31.38 366 GLY A N 1
ATOM 2896 C CA . GLY A 1 366 ? 34.969 17.156 35.156 1 31.38 366 GLY A CA 1
ATOM 2897 C C . GLY A 1 366 ? 36.188 18 34.781 1 31.38 366 GLY A C 1
ATOM 2898 O O . GLY A 1 366 ? 36.938 17.641 33.875 1 31.38 366 GLY A O 1
ATOM 2899 N N . SER A 1 367 ? 35.938 19.281 34.75 1 32.25 367 SER A N 1
ATOM 2900 C CA . SER A 1 367 ? 37.031 20.234 34.531 1 32.25 367 SER A CA 1
ATOM 2901 C C . SER A 1 367 ? 38.344 19.688 35.062 1 32.25 367 SER A C 1
ATOM 2903 O O . SER A 1 367 ? 38.438 19.281 36.219 1 32.25 367 SER A O 1
ATOM 2905 N N . PRO A 1 368 ? 39 18.859 34.188 1 32.56 368 PRO A N 1
ATOM 2906 C CA . PRO A 1 368 ? 40.281 18.406 34.75 1 32.56 368 PRO A CA 1
ATOM 2907 C C . PRO A 1 368 ? 40.938 19.438 35.625 1 32.56 368 PRO A C 1
ATOM 2909 O O . PRO A 1 368 ? 41.031 20.609 35.25 1 32.56 368 PRO A O 1
ATOM 2912 N N . LYS A 1 369 ? 40.781 19.25 36.906 1 32.28 369 LYS A N 1
ATOM 2913 C CA . LYS A 1 369 ? 41.469 20.062 37.906 1 32.28 369 LYS A CA 1
ATOM 2914 C C . LYS A 1 369 ? 42.875 20.391 37.469 1 32.28 369 LYS A C 1
ATOM 2916 O O . LYS A 1 369 ? 43.656 19.484 37.156 1 32.28 369 LYS A O 1
ATOM 2921 N N . THR A 1 370 ? 43 21.484 36.656 1 31.39 370 THR A N 1
ATOM 2922 C CA . THR A 1 370 ? 44.312 22 36.25 1 31.39 370 THR A CA 1
ATOM 2923 C C . THR A 1 370 ? 45.344 21.828 37.375 1 31.39 370 THR A C 1
ATOM 2925 O O . THR A 1 370 ? 45.031 22.156 38.531 1 31.39 370 THR A O 1
ATOM 2928 N N . PRO A 1 371 ? 46.219 20.875 37.25 1 30.47 371 PRO A N 1
ATOM 2929 C CA . PRO A 1 371 ? 47.188 20.641 38.344 1 30.47 371 PRO A CA 1
ATOM 2930 C C . PRO A 1 371 ? 47.719 21.938 38.938 1 30.47 371 PRO A C 1
ATOM 2932 O O . PRO A 1 371 ? 47.812 22.953 38.25 1 30.47 371 PRO A O 1
ATOM 2935 N N . SER A 1 372 ? 47.469 22.109 40.219 1 28.66 372 SER A N 1
ATOM 2936 C CA . SER A 1 372 ? 47.875 23.219 41.062 1 28.66 372 SER A CA 1
ATOM 2937 C C . SER A 1 372 ? 49.312 23.641 40.75 1 28.66 372 SER A C 1
ATOM 2939 O O . SER A 1 372 ? 50.219 22.812 40.719 1 28.66 372 SER A O 1
ATOM 2941 N N . ARG A 1 373 ? 49.406 24.688 39.781 1 28.56 373 ARG A N 1
ATOM 2942 C CA . ARG A 1 373 ? 50.688 25.297 39.469 1 28.56 373 ARG A CA 1
ATOM 2943 C C . ARG A 1 373 ? 51.594 25.375 40.719 1 28.56 373 ARG A C 1
ATOM 2945 O O . ARG A 1 373 ? 51.094 25.703 41.812 1 28.56 373 ARG A O 1
ATOM 2952 N N . LYS A 1 374 ? 52.656 24.594 40.75 1 29.48 374 LYS A N 1
ATOM 2953 C CA . LYS A 1 374 ? 53.625 24.578 41.844 1 29.48 374 LYS A CA 1
ATOM 2954 C C . LYS A 1 374 ? 53.875 26 42.344 1 29.48 374 LYS A C 1
ATOM 2956 O O . LYS A 1 374 ? 53.906 26.953 41.562 1 29.48 374 LYS A O 1
ATOM 2961 N N . PRO A 1 375 ? 53.781 26.219 43.625 1 27.64 375 PRO A N 1
ATOM 2962 C CA . PRO A 1 375 ? 53.906 27.469 44.344 1 27.64 375 PRO A CA 1
ATOM 2963 C C . PRO A 1 375 ? 55.156 28.266 43.938 1 27.64 375 PRO A C 1
ATOM 2965 O O . PRO A 1 375 ? 56.25 27.75 43.906 1 27.64 375 PRO A O 1
ATOM 2968 N N . GLU A 1 376 ? 55.062 28.953 42.688 1 24.42 376 GLU A N 1
ATOM 2969 C CA . GLU A 1 376 ? 56.25 29.734 42.406 1 24.42 376 GLU A CA 1
ATOM 2970 C C . GLU A 1 376 ? 56.75 30.453 43.625 1 24.42 376 GLU A C 1
ATOM 2972 O O . GLU A 1 376 ? 55.969 30.938 44.438 1 24.42 376 GLU A O 1
ATOM 2977 N N . ILE A 1 377 ? 58.031 30.156 43.906 1 24.41 377 ILE A N 1
ATOM 2978 C CA . ILE A 1 377 ? 58.812 30.641 45.031 1 24.41 377 ILE A CA 1
ATOM 2979 C C . ILE A 1 377 ? 58.719 32.156 45.094 1 24.41 377 ILE A C 1
ATOM 2981 O O . ILE A 1 377 ? 58.938 32.844 44.094 1 24.41 377 ILE A O 1
ATOM 2985 N N . LYS A 1 378 ? 58.031 32.688 46.094 1 24.2 378 LYS A N 1
ATOM 2986 C CA . LYS A 1 378 ? 57.781 34 46.656 1 24.2 378 LYS A CA 1
ATOM 2987 C C . LYS A 1 378 ? 59 34.875 46.594 1 24.2 378 LYS A C 1
ATOM 2989 O O . LYS A 1 378 ? 60 34.625 47.312 1 24.2 378 LYS A O 1
ATOM 2994 N N . ALA A 1 379 ? 59.469 35.188 45.281 1 23.09 379 ALA A N 1
ATOM 2995 C CA . ALA A 1 379 ? 60.625 36.094 45.438 1 23.09 379 ALA A CA 1
ATOM 2996 C C . ALA A 1 379 ? 60.344 37.188 46.438 1 23.09 379 ALA A C 1
ATOM 2998 O O . ALA A 1 379 ? 59.219 37.719 46.469 1 23.09 379 ALA A O 1
ATOM 2999 N N . ARG A 1 380 ? 61.219 37.406 47.344 1 21.19 380 ARG A N 1
ATOM 3000 C CA . ARG A 1 380 ? 61.406 38.219 48.531 1 21.19 380 ARG A CA 1
ATOM 3001 C C . ARG A 1 380 ? 61.25 39.719 48.219 1 21.19 380 ARG A C 1
ATOM 3003 O O . ARG A 1 380 ? 62.031 40.25 47.406 1 21.19 380 ARG A O 1
ATOM 3010 N N . SER A 1 381 ? 59.875 40.094 47.969 1 21.12 381 SER A N 1
ATOM 3011 C CA . SER A 1 381 ? 59.625 41.531 47.781 1 21.12 381 SER A CA 1
ATOM 3012 C C . SER A 1 381 ? 60.406 42.375 48.812 1 21.12 381 SER A C 1
ATOM 3014 O O . SER A 1 381 ? 60.344 42.094 50.031 1 21.12 381 SER A O 1
ATOM 3016 N N . PRO A 1 382 ? 61.5 43.031 48.344 1 20.72 382 PRO A N 1
ATOM 3017 C CA . PRO A 1 382 ? 62.312 43.812 49.281 1 20.72 382 PRO A CA 1
ATOM 3018 C C . PRO A 1 382 ? 61.469 44.812 50.094 1 20.72 382 PRO A C 1
ATOM 3020 O O . PRO A 1 382 ? 60.344 45.156 49.656 1 20.72 382 PRO A O 1
ATOM 3023 N N . SER A 1 383 ? 62.031 45.375 51.156 1 19 383 SER A N 1
ATOM 3024 C CA . SER A 1 383 ? 61.875 46.062 52.406 1 19 383 SER A CA 1
ATOM 3025 C C . SER A 1 383 ? 61.219 47.438 52.219 1 19 383 SER A C 1
ATOM 3027 O O . SER A 1 383 ? 61.312 48 51.125 1 19 383 SER A O 1
ATOM 3029 N N . GLY A 1 384 ? 60.344 47.875 53.156 1 18.84 384 GLY A N 1
ATOM 3030 C CA . GLY A 1 384 ? 59.406 48.812 53.719 1 18.84 384 GLY A CA 1
ATOM 3031 C C . GLY A 1 384 ? 59.906 50.25 53.75 1 18.84 384 GLY A C 1
ATOM 3032 O O . GLY A 1 384 ? 59.281 51.125 54.375 1 18.84 384 GLY A O 1
ATOM 3033 N N . TYR A 1 385 ? 61.031 50.719 53.031 1 19.88 385 TYR A N 1
ATOM 3034 C CA . TYR A 1 385 ? 61.531 51.844 53.812 1 19.88 385 TYR A CA 1
ATOM 3035 C C . TYR A 1 385 ? 60.531 52.969 53.906 1 19.88 385 TYR A C 1
ATOM 3037 O O . TYR A 1 385 ? 59.781 53.219 52.938 1 19.88 385 TYR A O 1
ATOM 3045 N N . ASN A 1 386 ? 60.188 53.594 55.125 1 18.97 386 ASN A N 1
ATOM 3046 C CA . ASN A 1 386 ? 59.406 54.469 56 1 18.97 386 ASN A CA 1
ATOM 3047 C C . ASN A 1 386 ? 59.469 55.906 55.562 1 18.97 386 ASN A C 1
ATOM 3049 O O . ASN A 1 386 ? 59.094 56.812 56.312 1 18.97 386 ASN A O 1
ATOM 3053 N N . LEU A 1 387 ? 59.781 56.344 54.312 1 18.5 387 LEU A N 1
ATOM 3054 C CA . LEU A 1 387 ? 60.281 57.688 54.438 1 18.5 387 LEU A CA 1
ATOM 3055 C C . LEU A 1 387 ? 59.219 58.625 55 1 18.5 387 LEU A C 1
ATOM 3057 O O . LEU A 1 387 ? 58.031 58.406 54.75 1 18.5 387 LEU A O 1
ATOM 3061 N N . ARG A 1 388 ? 59.469 59.969 55.562 1 17.5 388 ARG A N 1
ATOM 3062 C CA . ARG A 1 388 ? 59.438 61 56.594 1 17.5 388 ARG A CA 1
ATOM 3063 C C . ARG A 1 388 ? 58.375 62.062 56.312 1 17.5 388 ARG A C 1
ATOM 3065 O O . ARG A 1 388 ? 57.719 62.562 57.219 1 17.5 388 ARG A O 1
ATOM 3072 N N . ASN A 1 389 ? 58.156 62.688 55.094 1 19.59 389 ASN A N 1
ATOM 3073 C CA . ASN A 1 389 ? 58.281 64.125 55.312 1 19.59 389 ASN A CA 1
ATOM 3074 C C . ASN A 1 389 ? 57.062 64.75 56 1 19.59 389 ASN A C 1
ATOM 3076 O O . ASN A 1 389 ? 55.969 64.125 55.938 1 19.59 389 ASN A O 1
ATOM 3080 N N . ARG A 1 390 ? 57.094 66.188 56.438 1 19.11 390 ARG A N 1
ATOM 3081 C CA . ARG A 1 390 ? 56.906 67.312 57.344 1 19.11 390 ARG A CA 1
ATOM 3082 C C . ARG A 1 390 ? 55.562 67.938 57.188 1 19.11 390 ARG A C 1
ATOM 3084 O O . ARG A 1 390 ? 54.906 67.75 56.156 1 19.11 390 ARG A O 1
ATOM 3091 N N . SER A 1 391 ? 55.281 69.25 57.844 1 21.03 391 SER A N 1
ATOM 3092 C CA . SER A 1 391 ? 54.562 70.125 58.719 1 21.03 391 SER A CA 1
ATOM 3093 C C . SER A 1 391 ? 53.625 71.062 57.938 1 21.03 391 SER A C 1
ATOM 3095 O O . SER A 1 391 ? 52.688 71.625 58.5 1 21.03 391 SER A O 1
ATOM 3097 N N . VAL A 1 392 ? 53.5 71.438 56.75 1 24.94 392 VAL A N 1
ATOM 3098 C CA . VAL A 1 392 ? 53.375 72.875 56.625 1 24.94 392 VAL A CA 1
ATOM 3099 C C . VAL A 1 392 ? 52 73.312 57.062 1 24.94 392 VAL A C 1
ATOM 3101 O O . VAL A 1 392 ? 50.969 72.812 56.625 1 24.94 392 VAL A O 1
ATOM 3104 N N . PRO A 1 393 ? 51.812 74.312 58.25 1 25.97 393 PRO A N 1
ATOM 3105 C CA . PRO A 1 393 ? 50.781 74.938 59.094 1 25.97 393 PRO A CA 1
ATOM 3106 C C . PRO A 1 393 ? 49.906 75.875 58.344 1 25.97 393 PRO A C 1
ATOM 3108 O O . PRO A 1 393 ? 50.406 76.875 57.812 1 25.97 393 PRO A O 1
ATOM 3111 N N . LYS A 1 394 ? 49.188 75.812 57.375 1 24.5 394 LYS A N 1
ATOM 3112 C CA . LYS A 1 394 ? 48.719 77.062 56.781 1 24.5 394 LYS A CA 1
ATOM 3113 C C . LYS A 1 394 ? 47.875 77.875 57.781 1 24.5 394 LYS A C 1
ATOM 3115 O O . LYS A 1 394 ? 46.875 77.438 58.281 1 24.5 394 LYS A O 1
ATOM 3120 N N . GLU A 1 395 ? 48.375 79.125 58.625 1 21.81 395 GLU A N 1
ATOM 3121 C CA . GLU A 1 395 ? 48.094 80.312 59.406 1 21.81 395 GLU A CA 1
ATOM 3122 C C . GLU A 1 395 ? 46.938 81.062 58.75 1 21.81 395 GLU A C 1
ATOM 3124 O O . GLU A 1 395 ? 46 81.5 59.438 1 21.81 395 GLU A O 1
ATOM 3129 N N . LEU A 1 396 ? 47.375 82.062 57.781 1 21.78 396 LEU A N 1
ATOM 3130 C CA . LEU A 1 396 ? 47.312 83.562 57.812 1 21.78 396 LEU A CA 1
ATOM 3131 C C . LEU A 1 396 ? 45.906 84.062 57.656 1 21.78 396 LEU A C 1
ATOM 3133 O O . LEU A 1 396 ? 45.438 84.875 58.469 1 21.78 396 LEU A O 1
ATOM 3137 N N . GLU A 1 397 ? 45.75 85.062 56.656 1 21.44 397 GLU A N 1
ATOM 3138 C CA . GLU A 1 397 ? 45.25 86.375 56.344 1 21.44 397 GLU A CA 1
ATOM 3139 C C . GLU A 1 397 ? 43.75 86.312 55.969 1 21.44 397 GLU A C 1
ATOM 3141 O O . GLU A 1 397 ? 43.344 85.438 55.219 1 21.44 397 GLU A O 1
ATOM 3146 N N . MET B 1 1 ? 34.906 -12.938 -22.484 1 72.31 1 MET B N 1
ATOM 3147 C CA . MET B 1 1 ? 33.781 -12.867 -21.578 1 72.31 1 MET B CA 1
ATOM 3148 C C . MET B 1 1 ? 33.75 -14.07 -20.641 1 72.31 1 MET B C 1
ATOM 3150 O O . MET B 1 1 ? 33.906 -15.211 -21.078 1 72.31 1 MET B O 1
ATOM 3154 N N . GLU B 1 2 ? 33.969 -13.805 -19.375 1 83.31 2 GLU B N 1
ATOM 3155 C CA . GLU B 1 2 ? 33.875 -14.867 -18.375 1 83.31 2 GLU B CA 1
ATOM 3156 C C . GLU B 1 2 ? 32.438 -15.312 -18.141 1 83.31 2 GLU B C 1
ATOM 3158 O O . GLU B 1 2 ? 31.562 -14.484 -17.891 1 83.31 2 GLU B O 1
ATOM 3163 N N . THR B 1 3 ? 32.219 -16.594 -18.484 1 89.06 3 THR B N 1
ATOM 3164 C CA . THR B 1 3 ? 30.844 -17.078 -18.391 1 89.06 3 THR B CA 1
ATOM 3165 C C . THR B 1 3 ? 30.766 -18.281 -17.469 1 89.06 3 THR B C 1
ATOM 3167 O O . THR B 1 3 ? 29.719 -18.938 -17.391 1 89.06 3 THR B O 1
ATOM 3170 N N . LYS B 1 4 ? 31.703 -18.594 -16.797 1 87.94 4 LYS B N 1
ATOM 3171 C CA . LYS B 1 4 ? 31.734 -19.828 -16 1 87.94 4 LYS B CA 1
ATOM 3172 C C . LYS B 1 4 ? 30.672 -19.797 -14.906 1 87.94 4 LYS B C 1
ATOM 3174 O O . LYS B 1 4 ? 29.969 -20.781 -14.688 1 87.94 4 LYS B O 1
ATOM 3179 N N . GLY B 1 5 ? 30.594 -18.734 -14.258 1 89.38 5 GLY B N 1
ATOM 3180 C CA . GLY B 1 5 ? 29.594 -18.625 -13.219 1 89.38 5 GLY B CA 1
ATOM 3181 C C . GLY B 1 5 ? 28.172 -18.766 -13.75 1 89.38 5 GLY B C 1
ATOM 3182 O O . GLY B 1 5 ? 27.359 -19.484 -13.164 1 89.38 5 GLY B O 1
ATOM 3183 N N . THR B 1 6 ? 27.938 -18.141 -14.828 1 93.31 6 THR B N 1
ATOM 3184 C CA . THR B 1 6 ? 26.625 -18.203 -15.461 1 93.31 6 THR B CA 1
ATOM 3185 C C . THR B 1 6 ? 26.297 -19.625 -15.906 1 93.31 6 THR B C 1
ATOM 3187 O O . THR B 1 6 ? 25.156 -20.078 -15.758 1 93.31 6 THR B O 1
ATOM 3190 N N . LEU B 1 7 ? 27.234 -20.297 -16.375 1 93.38 7 LEU B N 1
ATOM 3191 C CA . LEU B 1 7 ? 27.031 -21.656 -16.875 1 93.38 7 LEU B CA 1
ATOM 3192 C C . LEU B 1 7 ? 26.703 -22.609 -15.719 1 93.38 7 LEU B C 1
ATOM 3194 O O . LEU B 1 7 ? 25.891 -23.516 -15.875 1 93.38 7 LEU B O 1
ATOM 3198 N N . VAL B 1 8 ? 27.359 -22.422 -14.656 1 92.81 8 VAL B N 1
ATOM 3199 C CA . VAL B 1 8 ? 27.094 -23.25 -13.484 1 92.81 8 VAL B CA 1
ATOM 3200 C C . VAL B 1 8 ? 25.656 -23.062 -13.023 1 92.81 8 VAL B C 1
ATOM 3202 O O . VAL B 1 8 ? 24.969 -24.031 -12.719 1 92.81 8 VAL B O 1
ATOM 3205 N N . VAL B 1 9 ? 25.234 -21.844 -12.977 1 93.25 9 VAL B N 1
ATOM 3206 C CA . VAL B 1 9 ? 23.891 -21.531 -12.523 1 93.25 9 VAL B CA 1
ATOM 3207 C C . VAL B 1 9 ? 22.875 -22.062 -13.539 1 93.25 9 VAL B C 1
ATOM 3209 O O . VAL B 1 9 ? 21.828 -22.594 -13.156 1 93.25 9 VAL B O 1
ATOM 3212 N N . LEU B 1 10 ? 23.188 -21.938 -14.781 1 94.31 10 LEU B N 1
ATOM 3213 C CA . LEU B 1 10 ? 22.312 -22.438 -15.828 1 94.31 10 LEU B CA 1
ATOM 3214 C C . LEU B 1 10 ? 22.188 -23.969 -15.75 1 94.31 10 LEU B C 1
ATOM 3216 O O . LEU B 1 10 ? 21.094 -24.516 -15.961 1 94.31 10 LEU B O 1
ATOM 3220 N N . PHE B 1 11 ? 23.25 -24.547 -15.453 1 92.19 11 PHE B N 1
ATOM 3221 C CA . PHE B 1 11 ? 23.234 -26 -15.297 1 92.19 11 PHE B CA 1
ATOM 3222 C C . P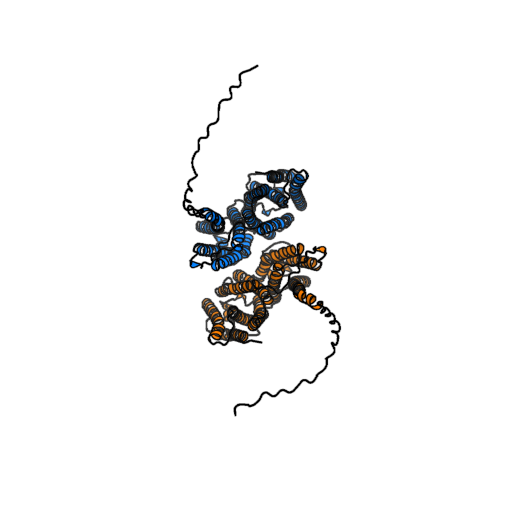HE B 1 11 ? 22.344 -26.391 -14.117 1 92.19 11 PHE B C 1
ATOM 3224 O O . PHE B 1 11 ? 21.562 -27.328 -14.227 1 92.19 11 PHE B O 1
ATOM 3231 N N . ALA B 1 12 ? 22.547 -25.734 -13.055 1 92.75 12 ALA B N 1
ATOM 3232 C CA . ALA B 1 12 ? 21.719 -26 -11.883 1 92.75 12 ALA B CA 1
ATOM 3233 C C . ALA B 1 12 ? 20.234 -25.828 -12.211 1 92.75 12 ALA B C 1
ATOM 3235 O O . ALA B 1 12 ? 19.406 -26.594 -11.734 1 92.75 12 ALA B O 1
ATOM 3236 N N . SER B 1 13 ? 19.891 -24.875 -12.992 1 94.75 13 SER B N 1
ATOM 3237 C CA . SER B 1 13 ? 18.5 -24.547 -13.305 1 94.75 13 SER B CA 1
ATOM 3238 C C . SER B 1 13 ? 17.891 -25.609 -14.219 1 94.75 13 SER B C 1
ATOM 3240 O O . SER B 1 13 ? 16.719 -25.938 -14.094 1 94.75 13 SER B O 1
ATOM 3242 N N . ILE B 1 14 ? 18.656 -26.156 -15.078 1 93.38 14 ILE B N 1
ATOM 3243 C CA . ILE B 1 14 ? 18.156 -27.141 -16.031 1 93.38 14 ILE B CA 1
ATOM 3244 C C . ILE B 1 14 ? 17.844 -28.453 -15.32 1 93.38 14 ILE B C 1
ATOM 3246 O O . ILE B 1 14 ? 16.969 -29.203 -15.75 1 93.38 14 ILE B O 1
ATOM 3250 N N . LEU B 1 15 ? 18.453 -28.688 -14.203 1 93.56 15 LEU B N 1
ATOM 3251 C CA . LEU B 1 15 ? 18.219 -29.891 -13.414 1 93.56 15 LEU B CA 1
ATOM 3252 C C . LEU B 1 15 ? 16.812 -29.891 -12.828 1 93.56 15 LEU B C 1
ATOM 3254 O O . LEU B 1 15 ? 16.312 -30.938 -12.398 1 93.56 15 LEU B O 1
ATOM 3258 N N . SER B 1 16 ? 16.172 -28.766 -12.844 1 94.44 16 SER B N 1
ATOM 3259 C CA . SER B 1 16 ? 14.844 -28.656 -12.258 1 94.44 16 SER B CA 1
ATOM 3260 C C . SER B 1 16 ? 13.828 -29.5 -13.031 1 94.44 16 SER B C 1
ATOM 3262 O O . SER B 1 16 ? 12.938 -30.109 -12.438 1 94.44 16 SER B O 1
ATOM 3264 N N . VAL B 1 17 ? 13.969 -29.625 -14.328 1 94.5 17 VAL B N 1
ATOM 3265 C CA . VAL B 1 17 ? 12.984 -30.297 -15.18 1 94.5 17 VAL B CA 1
ATOM 3266 C C . VAL B 1 17 ? 13.023 -31.797 -14.93 1 94.5 17 VAL B C 1
ATOM 3268 O O . VAL B 1 17 ? 12 -32.406 -14.633 1 94.5 17 VAL B O 1
ATOM 3271 N N . PRO B 1 18 ? 14.18 -32.406 -14.953 1 94.5 18 PRO B N 1
ATOM 3272 C CA . PRO B 1 18 ? 14.195 -33.844 -14.656 1 94.5 18 PRO B CA 1
ATOM 3273 C C . PRO B 1 18 ? 13.781 -34.156 -13.219 1 94.5 18 PRO B C 1
ATOM 3275 O O . PRO B 1 18 ? 13.133 -35.188 -12.961 1 94.5 18 PRO B O 1
ATOM 3278 N N . ILE B 1 19 ? 14.164 -33.344 -12.289 1 94.12 19 ILE B N 1
ATOM 3279 C CA . ILE B 1 19 ? 13.75 -33.531 -10.906 1 94.12 19 ILE B CA 1
ATOM 3280 C C . ILE B 1 19 ? 12.227 -33.5 -10.82 1 94.12 19 ILE B C 1
ATOM 3282 O O . ILE B 1 19 ? 11.617 -34.375 -10.188 1 94.12 19 ILE B O 1
ATOM 3286 N N . ALA B 1 20 ? 11.609 -32.562 -11.43 1 94.5 20 ALA B N 1
ATOM 3287 C CA . ALA B 1 20 ? 10.156 -32.438 -11.422 1 94.5 20 ALA B CA 1
ATOM 3288 C C . ALA B 1 20 ? 9.5 -33.656 -12.078 1 94.5 20 ALA B C 1
ATOM 3290 O O . ALA B 1 20 ? 8.5 -34.156 -11.578 1 94.5 20 ALA B O 1
ATOM 3291 N N . TYR B 1 21 ? 10.094 -34.125 -13.141 1 94.5 21 TYR B N 1
ATOM 3292 C CA . TYR B 1 21 ? 9.57 -35.281 -13.844 1 94.5 21 TYR B CA 1
ATOM 3293 C C . TYR B 1 21 ? 9.602 -36.531 -12.945 1 94.5 21 TYR B C 1
ATOM 3295 O O . TYR B 1 21 ? 8.625 -37.281 -12.875 1 94.5 21 TYR B O 1
ATOM 3303 N N . PHE B 1 22 ? 10.672 -36.719 -12.242 1 94.31 22 PHE B N 1
ATOM 3304 C CA . PHE B 1 22 ? 10.828 -37.875 -11.391 1 94.31 22 PHE B CA 1
ATOM 3305 C C . PHE B 1 22 ? 9.922 -37.781 -10.164 1 94.31 22 PHE B C 1
ATOM 3307 O O . PHE B 1 22 ? 9.414 -38.812 -9.68 1 94.31 22 PHE B O 1
ATOM 3314 N N . VAL B 1 23 ? 9.805 -36.594 -9.672 1 93.94 23 VAL B N 1
ATOM 3315 C CA . VAL B 1 23 ? 8.898 -36.406 -8.547 1 93.94 23 VAL B CA 1
ATOM 3316 C C . VAL B 1 23 ? 7.473 -36.75 -8.961 1 93.94 23 VAL B C 1
ATOM 3318 O O . VAL B 1 23 ? 6.719 -37.344 -8.188 1 93.94 23 VAL B O 1
ATOM 3321 N N . ASN B 1 24 ? 7.094 -36.375 -10.156 1 93.62 24 ASN B N 1
ATOM 3322 C CA . ASN B 1 24 ? 5.758 -36.625 -10.672 1 93.62 24 ASN B CA 1
ATOM 3323 C C . ASN B 1 24 ? 5.492 -38.125 -10.812 1 93.62 24 ASN B C 1
ATOM 3325 O O . ASN B 1 24 ? 4.34 -38.562 -10.805 1 93.62 24 ASN B O 1
ATOM 3329 N N . LEU B 1 25 ? 6.543 -38.938 -10.891 1 93.06 25 LEU B N 1
ATOM 3330 C CA . LEU B 1 25 ? 6.414 -40.406 -11.07 1 93.06 25 LEU B CA 1
ATOM 3331 C C . LEU B 1 25 ? 6.23 -41.094 -9.727 1 93.06 25 LEU B C 1
ATOM 3333 O O . LEU B 1 25 ? 5.844 -42.25 -9.688 1 93.06 25 LEU B O 1
ATOM 3337 N N . ILE B 1 26 ? 6.484 -40.406 -8.68 1 92.81 26 ILE B N 1
ATOM 3338 C CA . ILE B 1 26 ? 6.332 -41 -7.355 1 92.81 26 ILE B CA 1
ATOM 3339 C C . ILE B 1 26 ? 4.855 -41.281 -7.086 1 92.81 26 ILE B C 1
ATOM 3341 O O . ILE B 1 26 ? 4.023 -40.375 -7.109 1 92.81 26 ILE B O 1
ATOM 3345 N N . PRO B 1 27 ? 4.574 -42.5 -6.828 1 92.5 27 PRO B N 1
ATOM 3346 C CA . PRO B 1 27 ? 3.168 -42.844 -6.605 1 92.5 27 PRO B CA 1
ATOM 3347 C C . PRO B 1 27 ? 2.58 -42.156 -5.379 1 92.5 27 PRO B C 1
ATOM 3349 O O . PRO B 1 27 ? 3.189 -42.156 -4.305 1 92.5 27 PRO B O 1
ATOM 3352 N N . GLY B 1 28 ? 1.45 -41.531 -5.477 1 91.56 28 GLY B N 1
ATOM 3353 C CA . GLY B 1 28 ? 0.699 -40.938 -4.375 1 91.56 28 GLY B CA 1
ATOM 3354 C C . GLY B 1 28 ? 1.19 -39.562 -3.979 1 91.56 28 GLY B C 1
ATOM 3355 O O . GLY B 1 28 ? 0.711 -38.969 -3.002 1 91.56 28 GLY B O 1
ATOM 3356 N N . ILE B 1 29 ? 2.104 -39 -4.695 1 91.06 29 ILE B N 1
ATOM 3357 C CA . ILE B 1 29 ? 2.691 -37.719 -4.344 1 91.06 29 ILE B CA 1
ATOM 3358 C C . ILE B 1 29 ? 1.628 -36.625 -4.422 1 91.06 29 ILE B C 1
ATOM 3360 O O . ILE B 1 29 ? 1.653 -35.656 -3.646 1 91.06 29 ILE B O 1
ATOM 3364 N N . SER B 1 30 ? 0.684 -36.812 -5.238 1 88.81 30 SER B N 1
ATOM 3365 C CA . SER B 1 30 ? -0.351 -35.812 -5.473 1 88.81 30 SER B CA 1
ATOM 3366 C C . SER B 1 30 ? -1.268 -35.688 -4.262 1 88.81 30 SER B C 1
ATOM 3368 O O . SER B 1 30 ? -1.975 -34.688 -4.121 1 88.81 30 SER B O 1
ATOM 3370 N N . GLU B 1 31 ? -1.208 -36.625 -3.359 1 90.5 31 GLU B N 1
ATOM 3371 C CA . GLU B 1 31 ? -2.092 -36.594 -2.197 1 90.5 31 GLU B CA 1
ATOM 3372 C C . GLU B 1 31 ? -1.34 -36.156 -0.943 1 90.5 31 GLU B C 1
ATOM 3374 O O . GLU B 1 31 ? -1.905 -36.125 0.153 1 90.5 31 GLU B O 1
ATOM 3379 N N . LYS B 1 32 ? -0.15 -35.812 -1.12 1 91.88 32 LYS B N 1
ATOM 3380 C CA . LYS B 1 32 ? 0.666 -35.469 0.037 1 91.88 32 LYS B CA 1
ATOM 3381 C C . LYS B 1 32 ? 1.226 -34.031 -0.097 1 91.88 32 LYS B C 1
ATOM 3383 O O . LYS B 1 32 ? 2.379 -33.875 -0.492 1 91.88 32 LYS B O 1
ATOM 3388 N N . PRO B 1 33 ? 0.522 -33.094 0.319 1 90.38 33 PRO B N 1
ATOM 3389 C CA . PRO B 1 33 ? 0.942 -31.688 0.148 1 90.38 33 PRO B CA 1
ATOM 3390 C C . PRO B 1 33 ? 2.203 -31.344 0.941 1 90.38 33 PRO B C 1
ATOM 3392 O O . PRO B 1 33 ? 3.041 -30.578 0.474 1 90.38 33 PRO B O 1
ATOM 3395 N N . VAL B 1 34 ? 2.305 -31.938 2.096 1 91.56 34 VAL B N 1
ATOM 3396 C CA . VAL B 1 34 ? 3.469 -31.641 2.928 1 91.56 34 VAL B CA 1
ATOM 3397 C C . VAL B 1 34 ? 4.727 -32.219 2.27 1 91.56 34 VAL B C 1
ATOM 3399 O O . VAL B 1 34 ? 5.793 -31.594 2.322 1 91.56 34 VAL B O 1
ATOM 3402 N N . ALA B 1 35 ? 4.582 -33.406 1.665 1 91.88 35 ALA B N 1
ATOM 3403 C CA . ALA B 1 35 ? 5.715 -33.969 0.956 1 91.88 35 ALA B CA 1
ATOM 3404 C C . ALA B 1 35 ? 6.156 -33.094 -0.204 1 91.88 35 ALA B C 1
ATOM 3406 O O . ALA B 1 35 ? 7.355 -32.938 -0.447 1 91.88 35 ALA B O 1
ATOM 3407 N N . ILE B 1 36 ? 5.266 -32.562 -0.848 1 91.5 36 ILE B N 1
ATOM 3408 C CA . ILE B 1 36 ? 5.562 -31.672 -1.965 1 91.5 36 ILE B CA 1
ATOM 3409 C C . ILE B 1 36 ? 6.309 -30.438 -1.459 1 91.5 36 ILE B C 1
ATOM 3411 O O . ILE B 1 36 ? 7.27 -29.984 -2.086 1 91.5 36 ILE B O 1
ATOM 3415 N N . PHE B 1 37 ? 5.875 -29.922 -0.346 1 91.19 37 PHE B N 1
ATOM 3416 C CA . PHE B 1 37 ? 6.527 -28.766 0.273 1 91.19 37 PHE B CA 1
ATOM 3417 C C . PHE B 1 37 ? 7.977 -29.094 0.619 1 91.19 37 PHE B C 1
ATOM 3419 O O . PHE B 1 37 ? 8.883 -28.312 0.324 1 91.19 37 PHE B O 1
ATOM 3426 N N . ILE B 1 38 ? 8.219 -30.234 1.197 1 92.06 38 ILE B N 1
ATOM 3427 C CA . ILE B 1 38 ? 9.555 -30.641 1.613 1 92.06 38 ILE B CA 1
ATOM 3428 C C . ILE B 1 38 ? 10.43 -30.844 0.384 1 92.06 38 ILE B C 1
ATOM 3430 O O . ILE B 1 38 ? 11.602 -30.469 0.38 1 92.06 38 ILE B O 1
ATOM 3434 N N . ILE B 1 39 ? 9.914 -31.438 -0.622 1 91.94 39 ILE B N 1
ATOM 3435 C CA . ILE B 1 39 ? 10.648 -31.641 -1.864 1 91.94 39 ILE B CA 1
ATOM 3436 C C . ILE B 1 39 ? 11.023 -30.297 -2.469 1 91.94 39 ILE B C 1
ATOM 3438 O O . ILE B 1 39 ? 12.148 -30.109 -2.941 1 91.94 39 ILE B O 1
ATOM 3442 N N . GLY B 1 40 ? 10.047 -29.359 -2.443 1 90.69 40 GLY B N 1
ATOM 3443 C CA . GLY B 1 40 ? 10.336 -28.016 -2.926 1 90.69 40 GLY B CA 1
ATOM 3444 C C . GLY B 1 40 ? 11.484 -27.359 -2.188 1 90.69 40 GLY B C 1
ATOM 3445 O O . GLY B 1 40 ? 12.383 -26.781 -2.809 1 90.69 40 GLY B O 1
ATOM 3446 N N . LEU B 1 41 ? 11.477 -27.5 -0.885 1 90.69 41 LEU B N 1
ATOM 3447 C CA . LEU B 1 41 ? 12.539 -26.938 -0.057 1 90.69 41 LEU B CA 1
ATOM 3448 C C . LEU B 1 41 ? 13.875 -27.594 -0.375 1 90.69 41 LEU B C 1
ATOM 3450 O O . LEU B 1 41 ? 14.906 -26.906 -0.431 1 90.69 41 LEU B O 1
ATOM 3454 N N . SER B 1 42 ? 13.82 -28.828 -0.55 1 92 42 SER B N 1
ATOM 3455 C CA . SER B 1 42 ? 15.031 -29.578 -0.874 1 92 42 SER B CA 1
ATOM 3456 C C . SER B 1 42 ? 15.602 -29.141 -2.225 1 92 42 SER B C 1
ATOM 3458 O O . SER B 1 42 ? 16.812 -29.047 -2.391 1 92 42 SER B O 1
ATOM 3460 N N . CYS B 1 43 ? 14.734 -28.938 -3.158 1 90.31 43 CYS B N 1
ATOM 3461 C CA . CYS B 1 43 ? 15.172 -28.5 -4.48 1 90.31 43 CYS B CA 1
ATOM 3462 C C . CYS B 1 43 ? 15.828 -27.125 -4.402 1 90.31 43 CYS B C 1
ATOM 3464 O O . CYS B 1 43 ? 16.828 -26.875 -5.074 1 90.31 43 CYS B O 1
ATOM 3466 N N . LEU B 1 44 ? 15.281 -26.234 -3.619 1 88 44 LEU B N 1
ATOM 3467 C CA . LEU B 1 44 ? 15.875 -24.906 -3.465 1 88 44 LEU B CA 1
ATOM 3468 C C . LEU B 1 44 ? 17.234 -25 -2.785 1 88 44 LEU B C 1
ATOM 3470 O O . LEU B 1 44 ? 18.156 -24.234 -3.121 1 88 44 LEU B O 1
ATOM 3474 N N . LEU B 1 45 ? 17.359 -25.938 -1.912 1 90.19 45 LEU B N 1
ATOM 3475 C CA . LEU B 1 45 ? 18.641 -26.156 -1.251 1 90.19 45 LEU B CA 1
ATOM 3476 C C . LEU B 1 45 ? 19.672 -26.688 -2.236 1 90.19 45 LEU B C 1
ATOM 3478 O O . LEU B 1 45 ? 20.844 -26.281 -2.201 1 90.19 45 LEU B O 1
ATOM 3482 N N . VAL B 1 46 ? 19.25 -27.609 -3.047 1 90.94 46 VAL B N 1
ATOM 3483 C CA . VAL B 1 46 ? 20.141 -28.156 -4.062 1 90.94 46 VAL B CA 1
ATOM 3484 C C . VAL B 1 46 ? 20.594 -27.047 -5.012 1 90.94 46 VAL B C 1
ATOM 3486 O O . VAL B 1 46 ? 21.766 -26.969 -5.371 1 90.94 46 VAL B O 1
ATOM 3489 N N . ALA B 1 47 ? 19.672 -26.203 -5.422 1 91.5 47 ALA B N 1
ATOM 3490 C CA . ALA B 1 47 ? 20 -25.078 -6.297 1 91.5 47 ALA B CA 1
ATOM 3491 C C . ALA B 1 47 ? 21.031 -24.156 -5.648 1 91.5 47 ALA B C 1
ATOM 3493 O O . ALA B 1 47 ? 21.875 -23.594 -6.34 1 91.5 47 ALA B O 1
ATOM 3494 N N . PHE B 1 48 ? 20.938 -24.031 -4.387 1 90.38 48 PHE B N 1
ATOM 3495 C CA . PHE B 1 48 ? 21.891 -23.219 -3.635 1 90.38 48 PHE B CA 1
ATOM 3496 C C . PHE B 1 48 ? 23.25 -23.906 -3.541 1 90.38 48 PHE B C 1
ATOM 3498 O O . PHE B 1 48 ? 24.281 -23.25 -3.631 1 90.38 48 PHE B O 1
ATOM 3505 N N . LEU B 1 49 ? 23.25 -25.219 -3.383 1 92.25 49 LEU B N 1
ATOM 3506 C CA . LEU B 1 49 ? 24.469 -25.984 -3.09 1 92.25 49 LEU B CA 1
ATOM 3507 C C . LEU B 1 49 ? 25.312 -26.156 -4.348 1 92.25 49 LEU B C 1
ATOM 3509 O O . LEU B 1 49 ? 26.531 -26.266 -4.266 1 92.25 49 LEU B O 1
ATOM 3513 N N . ILE B 1 50 ? 24.75 -26.172 -5.465 1 92.12 50 ILE B N 1
ATOM 3514 C CA . ILE B 1 50 ? 25.484 -26.438 -6.699 1 92.12 50 ILE B CA 1
ATOM 3515 C C . ILE B 1 50 ? 26.516 -25.328 -6.934 1 92.12 50 ILE B C 1
ATOM 3517 O O . ILE B 1 50 ? 27.703 -25.609 -7.082 1 92.12 50 ILE B O 1
ATOM 3521 N N . PRO B 1 51 ? 26.125 -24.062 -6.98 1 90.75 51 PRO B N 1
ATOM 3522 C CA . PRO B 1 51 ? 27.156 -23.031 -7.133 1 90.75 51 PRO B CA 1
ATOM 3523 C C . PRO B 1 51 ? 28.125 -22.984 -5.949 1 90.75 51 PRO B C 1
ATOM 3525 O O . PRO B 1 51 ? 29.297 -22.641 -6.121 1 90.75 51 PRO B O 1
ATOM 3528 N N . ALA B 1 52 ? 27.672 -23.359 -4.766 1 90.81 52 ALA B N 1
ATOM 3529 C CA . ALA B 1 52 ? 28.562 -23.406 -3.609 1 90.81 52 ALA B CA 1
ATOM 3530 C C . ALA B 1 52 ? 29.656 -24.453 -3.797 1 90.81 52 ALA B C 1
ATOM 3532 O O . ALA B 1 52 ? 30.812 -24.203 -3.463 1 90.81 52 ALA B O 1
ATOM 3533 N N . LEU B 1 53 ? 29.25 -25.547 -4.277 1 91.69 53 LEU B N 1
ATOM 3534 C CA . LEU B 1 53 ? 30.203 -26.609 -4.555 1 91.69 53 LEU B CA 1
ATOM 3535 C C . LEU B 1 53 ? 31.156 -26.203 -5.68 1 91.69 53 LEU B C 1
ATOM 3537 O O . LEU B 1 53 ? 32.344 -26.547 -5.645 1 91.69 53 LEU B O 1
ATOM 3541 N N . ALA B 1 54 ? 30.594 -25.562 -6.652 1 90.94 54 ALA B N 1
ATOM 3542 C CA . ALA B 1 54 ? 31.438 -25.078 -7.746 1 90.94 54 ALA B CA 1
ATOM 3543 C C . ALA B 1 54 ? 32.531 -24.125 -7.234 1 90.94 54 ALA B C 1
ATOM 3545 O O . ALA B 1 54 ? 33.625 -24.094 -7.762 1 90.94 54 ALA B O 1
ATOM 3546 N N . LYS B 1 55 ? 32.188 -23.359 -6.266 1 88.38 55 LYS B N 1
ATOM 3547 C CA . LYS B 1 55 ? 33.188 -22.469 -5.648 1 88.38 55 LYS B CA 1
ATOM 3548 C C . LYS B 1 55 ? 34.219 -23.266 -4.883 1 88.38 55 LYS B C 1
ATOM 3550 O O . LYS B 1 55 ? 35.438 -22.969 -4.973 1 88.38 55 LYS B O 1
ATOM 3555 N N . VAL B 1 56 ? 33.75 -24.219 -4.109 1 89.75 56 VAL B N 1
ATOM 3556 C CA . VAL B 1 56 ? 34.656 -25.031 -3.301 1 89.75 56 VAL B CA 1
ATOM 3557 C C . VAL B 1 56 ? 35.656 -25.75 -4.207 1 89.75 56 VAL B C 1
ATOM 3559 O O . VAL B 1 56 ? 36.844 -25.859 -3.871 1 89.75 56 VAL B O 1
ATOM 3562 N N . TYR B 1 57 ? 35.156 -26.141 -5.305 1 90.12 57 TYR B N 1
ATOM 3563 C CA . TYR B 1 57 ? 36.031 -26.875 -6.23 1 90.12 57 TYR B CA 1
ATOM 3564 C C . TYR B 1 57 ? 36.75 -25.922 -7.16 1 90.12 57 TYR B C 1
ATOM 3566 O O . TYR B 1 57 ? 37.375 -26.359 -8.133 1 90.12 57 TYR B O 1
ATOM 3574 N N . LYS B 1 58 ? 36.594 -24.625 -6.93 1 87.19 58 LYS B N 1
ATOM 3575 C CA . LYS B 1 58 ? 37.344 -23.562 -7.602 1 87.19 58 LYS B CA 1
ATOM 3576 C C . LYS B 1 58 ? 36.969 -23.484 -9.086 1 87.19 58 LYS B C 1
ATOM 3578 O O . LYS B 1 58 ? 37.812 -23.172 -9.914 1 87.19 58 LYS B O 1
ATOM 3583 N N . LEU B 1 59 ? 35.812 -23.875 -9.352 1 86 59 LEU B N 1
ATOM 3584 C CA . LEU B 1 59 ? 35.312 -23.734 -10.719 1 86 59 LEU B CA 1
ATOM 3585 C C . LEU B 1 59 ? 34.906 -22.297 -11.008 1 86 59 LEU B C 1
ATOM 3587 O O . LEU B 1 59 ? 35 -21.844 -12.148 1 86 59 LEU B O 1
ATOM 3591 N N . VAL B 1 60 ? 34.375 -21.672 -9.984 1 84.06 60 VAL B N 1
ATOM 3592 C CA . VAL B 1 60 ? 33.969 -20.266 -10.086 1 84.06 60 VAL B CA 1
ATOM 3593 C C . VAL B 1 60 ?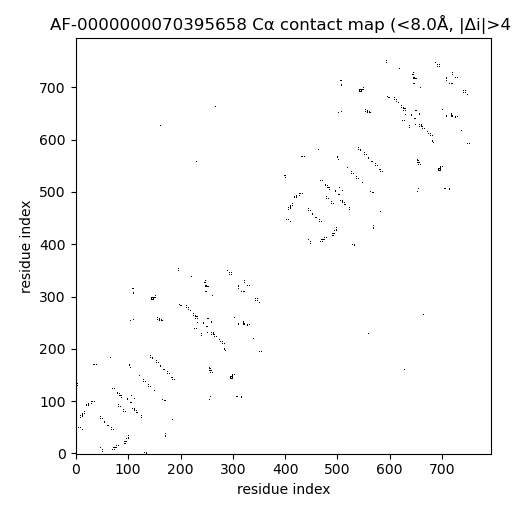 34.688 -19.438 -9.023 1 84.06 60 VAL B C 1
ATOM 3595 O O . VAL B 1 60 ? 34.844 -19.875 -7.883 1 84.06 60 VAL B O 1
ATOM 3598 N N . LYS B 1 61 ? 35.188 -18.281 -9.375 1 78 61 LYS B N 1
ATOM 3599 C CA . LYS B 1 61 ? 35.969 -17.453 -8.469 1 78 61 LYS B CA 1
ATOM 3600 C C . LYS B 1 61 ? 35.125 -16.328 -7.863 1 78 61 LYS B C 1
ATOM 3602 O O . LYS B 1 61 ? 35.531 -15.727 -6.867 1 78 61 LYS B O 1
ATOM 3607 N N . ASN B 1 62 ? 33.969 -16.219 -8.297 1 75.12 62 ASN B N 1
ATOM 3608 C CA . ASN B 1 62 ? 33.156 -15.086 -7.832 1 75.12 62 ASN B CA 1
ATOM 3609 C C . ASN B 1 62 ? 32.5 -15.383 -6.492 1 75.12 62 ASN B C 1
ATOM 3611 O O . ASN B 1 62 ? 31.906 -16.453 -6.316 1 75.12 62 ASN B O 1
ATOM 3615 N N . ASP B 1 63 ? 32.688 -14.539 -5.566 1 78.12 63 ASP B N 1
ATOM 3616 C CA . ASP B 1 63 ? 32.156 -14.711 -4.219 1 78.12 63 ASP B CA 1
ATOM 3617 C C . ASP B 1 63 ? 30.922 -13.836 -4 1 78.12 63 ASP B C 1
ATOM 3619 O O . ASP B 1 63 ? 30.516 -13.602 -2.863 1 78.12 63 ASP B O 1
ATOM 3623 N N . ASP B 1 64 ? 30.375 -13.461 -5.02 1 82.88 64 ASP B N 1
ATOM 3624 C CA . ASP B 1 64 ? 29.203 -12.617 -4.844 1 82.88 64 ASP B CA 1
ATOM 3625 C C . ASP B 1 64 ? 28 -13.438 -4.379 1 82.88 64 ASP B C 1
ATOM 3627 O O . ASP B 1 64 ? 27.625 -14.422 -5.016 1 82.88 64 ASP B O 1
ATOM 3631 N N . PRO B 1 65 ? 27.422 -13.078 -3.256 1 87.38 65 PRO B N 1
ATOM 3632 C CA . PRO B 1 65 ? 26.266 -13.82 -2.752 1 87.38 65 PRO B CA 1
ATOM 3633 C C . PRO B 1 65 ? 25.094 -13.812 -3.73 1 87.38 65 PRO B C 1
ATOM 3635 O O . PRO B 1 65 ? 24.219 -14.672 -3.65 1 87.38 65 PRO B O 1
ATOM 3638 N N . LEU B 1 66 ? 25.156 -12.961 -4.617 1 88.38 66 LEU B N 1
ATOM 3639 C CA . LEU B 1 66 ? 24.094 -12.875 -5.605 1 88.38 66 LEU B CA 1
ATOM 3640 C C . LEU B 1 66 ? 24.094 -14.109 -6.504 1 88.38 66 LEU B C 1
ATOM 3642 O O . LEU B 1 66 ? 23.047 -14.477 -7.055 1 88.38 66 LEU B O 1
ATOM 3646 N N . TYR B 1 67 ? 25.203 -14.727 -6.586 1 87.69 67 TYR B N 1
ATOM 3647 C CA . TYR B 1 67 ? 25.312 -15.93 -7.398 1 87.69 67 TYR B CA 1
ATOM 3648 C C . TYR B 1 67 ? 24.438 -17.047 -6.836 1 87.69 67 TYR B C 1
ATOM 3650 O O . TYR B 1 67 ? 23.75 -17.75 -7.586 1 87.69 67 TYR B O 1
ATOM 3658 N N . TYR B 1 68 ? 24.422 -17.141 -5.613 1 89.06 68 TYR B N 1
ATOM 3659 C CA . TYR B 1 68 ? 23.641 -18.172 -4.953 1 89.06 68 TYR B CA 1
ATOM 3660 C C . TYR B 1 68 ? 22.156 -17.875 -5.039 1 89.06 68 TYR B C 1
ATOM 3662 O O . TYR B 1 68 ? 21.344 -18.766 -5.293 1 89.06 68 TYR B O 1
ATOM 3670 N N . ALA B 1 69 ? 21.875 -16.641 -4.828 1 90 69 ALA B N 1
ATOM 3671 C CA . ALA B 1 69 ? 20.484 -16.219 -4.895 1 90 69 ALA B CA 1
ATOM 3672 C C . ALA B 1 69 ? 19.922 -16.391 -6.305 1 90 69 ALA B C 1
ATOM 3674 O O . ALA B 1 69 ? 18.797 -16.875 -6.477 1 90 69 ALA B O 1
ATOM 3675 N N . MET B 1 70 ? 20.703 -16.109 -7.238 1 90.81 70 MET B N 1
ATOM 3676 C CA . MET B 1 70 ? 20.25 -16.188 -8.625 1 90.81 70 MET B CA 1
ATOM 3677 C C . MET B 1 70 ? 20.078 -17.641 -9.047 1 90.81 70 MET B C 1
ATOM 3679 O O . MET B 1 70 ? 19.203 -17.953 -9.867 1 90.81 70 MET B O 1
ATOM 3683 N N . SER B 1 71 ? 20.906 -18.453 -8.469 1 92.94 71 SER B N 1
ATOM 3684 C CA . SER B 1 71 ? 20.75 -19.875 -8.773 1 92.94 71 SER B CA 1
ATOM 3685 C C . SER B 1 71 ? 19.391 -20.391 -8.336 1 92.94 71 SER B C 1
ATOM 3687 O O . SER B 1 71 ? 18.734 -21.141 -9.07 1 92.94 71 SER B O 1
ATOM 3689 N N . ILE B 1 72 ? 18.953 -19.969 -7.203 1 92.62 72 ILE B N 1
ATOM 3690 C CA . ILE B 1 72 ? 17.641 -20.359 -6.691 1 92.62 72 ILE B CA 1
ATOM 3691 C C . ILE B 1 72 ? 16.547 -19.781 -7.594 1 92.62 72 ILE B C 1
ATOM 3693 O O . ILE B 1 72 ? 15.609 -20.484 -7.961 1 92.62 72 ILE B O 1
ATOM 3697 N N . LEU B 1 73 ? 16.719 -18.578 -7.984 1 93.88 73 LEU B N 1
ATOM 3698 C CA . LEU B 1 73 ? 15.695 -17.875 -8.758 1 93.88 73 LEU B CA 1
ATOM 3699 C C . LEU B 1 73 ? 15.609 -18.438 -10.18 1 93.88 73 LEU B C 1
ATOM 3701 O O . LEU B 1 73 ? 14.516 -18.578 -10.727 1 93.88 73 LEU B O 1
ATOM 3705 N N . THR B 1 74 ? 16.75 -18.734 -10.734 1 95 74 THR B N 1
ATOM 3706 C CA . THR B 1 74 ? 16.734 -19.312 -12.078 1 95 74 THR B CA 1
ATOM 3707 C C . THR B 1 74 ? 16.141 -20.719 -12.055 1 95 74 THR B C 1
ATOM 3709 O O . THR B 1 74 ? 15.461 -21.125 -13 1 95 74 THR B O 1
ATOM 3712 N N . PHE B 1 75 ? 16.453 -21.422 -11.016 1 94.81 75 PHE B N 1
ATOM 3713 C CA . PHE B 1 75 ? 15.875 -22.75 -10.844 1 94.81 75 PHE B CA 1
ATOM 3714 C C . PHE B 1 75 ? 14.352 -22.672 -10.82 1 94.81 75 PHE B C 1
ATOM 3716 O O . PHE B 1 75 ? 13.68 -23.422 -11.523 1 94.81 75 PHE B O 1
ATOM 3723 N N . ALA B 1 76 ? 13.836 -21.766 -10.047 1 93.38 76 ALA B N 1
ATOM 3724 C CA . ALA B 1 76 ? 12.391 -21.578 -9.938 1 93.38 76 ALA B CA 1
ATOM 3725 C C . ALA B 1 76 ? 11.797 -21.094 -11.258 1 93.38 76 ALA B C 1
ATOM 3727 O O . ALA B 1 76 ? 10.68 -21.469 -11.625 1 93.38 76 ALA B O 1
ATOM 3728 N N . ALA B 1 77 ? 12.539 -20.297 -11.953 1 95.62 77 ALA B N 1
ATOM 3729 C CA . ALA B 1 77 ? 12.047 -19.75 -13.219 1 95.62 77 ALA B CA 1
ATOM 3730 C C . ALA B 1 77 ? 11.867 -20.859 -14.258 1 95.62 77 ALA B C 1
ATOM 3732 O O . ALA B 1 77 ? 10.922 -20.828 -15.047 1 95.62 77 ALA B O 1
ATOM 3733 N N . VAL B 1 78 ? 12.75 -21.781 -14.242 1 96.31 78 VAL B N 1
ATOM 3734 C CA . VAL B 1 78 ? 12.648 -22.875 -15.188 1 96.31 78 VAL B CA 1
ATOM 3735 C C . VAL B 1 78 ? 11.445 -23.75 -14.844 1 96.31 78 VAL B C 1
ATOM 3737 O O . VAL B 1 78 ? 10.727 -24.203 -15.734 1 96.31 78 VAL B O 1
ATOM 3740 N N . ILE B 1 79 ? 11.258 -23.953 -13.617 1 94.5 79 ILE B N 1
ATOM 3741 C CA . ILE B 1 79 ? 10.086 -24.703 -13.172 1 94.5 79 ILE B CA 1
ATOM 3742 C C . ILE B 1 79 ? 8.812 -23.969 -13.609 1 94.5 79 ILE B C 1
ATOM 3744 O O . ILE B 1 79 ? 7.871 -24.594 -14.109 1 94.5 79 ILE B O 1
ATOM 3748 N N . ASP B 1 80 ? 8.82 -22.672 -13.398 1 95.88 80 ASP B N 1
ATOM 3749 C CA . ASP B 1 80 ? 7.664 -21.875 -13.789 1 95.88 80 ASP B CA 1
ATOM 3750 C C . ASP B 1 80 ? 7.418 -21.953 -15.289 1 95.88 80 ASP B C 1
ATOM 3752 O O . ASP B 1 80 ? 6.273 -22.047 -15.734 1 95.88 80 ASP B O 1
ATOM 3756 N N . PHE B 1 81 ? 8.484 -21.953 -15.992 1 97.25 81 PHE B N 1
ATOM 3757 C CA . PHE B 1 81 ? 8.352 -22.078 -17.438 1 97.25 81 PHE B CA 1
ATOM 3758 C C . PHE B 1 81 ? 7.742 -23.438 -17.812 1 97.25 81 PHE B C 1
ATOM 3760 O O . PHE B 1 81 ? 6.891 -23.5 -18.703 1 97.25 81 PHE B O 1
ATOM 3767 N N . THR B 1 82 ? 8.141 -24.469 -17.125 1 96.81 82 THR B N 1
ATOM 3768 C CA . THR B 1 82 ? 7.621 -25.797 -17.375 1 96.81 82 THR B CA 1
ATOM 3769 C C . THR B 1 82 ? 6.137 -25.875 -17.047 1 96.81 82 THR B C 1
ATOM 3771 O O . THR B 1 82 ? 5.367 -26.531 -17.75 1 96.81 82 THR B O 1
ATOM 3774 N N . ILE B 1 83 ? 5.75 -25.203 -16.031 1 96.25 83 ILE B N 1
ATOM 3775 C CA . ILE B 1 83 ? 4.348 -25.141 -15.633 1 96.25 83 ILE B CA 1
ATOM 3776 C C . ILE B 1 83 ? 3.525 -24.484 -16.734 1 96.25 83 ILE B C 1
ATOM 3778 O O . ILE B 1 83 ? 2.469 -25 -17.125 1 96.25 83 ILE B O 1
ATOM 3782 N N . ALA B 1 84 ? 4 -23.391 -17.266 1 97.44 84 ALA B N 1
ATOM 3783 C CA . ALA B 1 84 ? 3.293 -22.672 -18.312 1 97.44 84 ALA B CA 1
ATOM 3784 C C . ALA B 1 84 ? 3.178 -23.531 -19.578 1 97.44 84 ALA B C 1
ATOM 3786 O O . ALA B 1 84 ? 2.119 -23.578 -20.203 1 97.44 84 ALA B O 1
ATOM 3787 N N . LEU B 1 85 ? 4.23 -24.234 -19.891 1 97.25 85 LEU B N 1
ATOM 3788 C CA . LEU B 1 85 ? 4.227 -25.094 -21.062 1 97.25 85 LEU B CA 1
ATOM 3789 C C . LEU B 1 85 ? 3.248 -26.25 -20.891 1 97.25 85 LEU B C 1
ATOM 3791 O O . LEU B 1 85 ? 2.59 -26.656 -21.844 1 97.25 85 LEU B O 1
ATOM 3795 N N . GLU B 1 86 ? 3.176 -26.75 -19.734 1 96.38 86 GLU B N 1
ATOM 3796 C CA . GLU B 1 86 ? 2.244 -27.844 -19.469 1 96.38 86 GLU B CA 1
ATOM 3797 C C . GLU B 1 86 ? 0.8 -27.344 -19.484 1 96.38 86 GLU B C 1
ATOM 3799 O O . GLU B 1 86 ? -0.091 -28.031 -19.984 1 96.38 86 GLU B O 1
ATOM 3804 N N . ASN B 1 87 ? 0.534 -26.188 -18.953 1 96.12 87 ASN B N 1
ATOM 3805 C CA . ASN B 1 87 ? -0.793 -25.578 -18.984 1 96.12 87 ASN B CA 1
ATOM 3806 C C . ASN B 1 87 ? -1.294 -25.438 -20.422 1 96.12 87 ASN B C 1
ATOM 3808 O O . ASN B 1 87 ? -2.48 -25.625 -20.688 1 96.12 87 ASN B O 1
ATOM 3812 N N . ASP B 1 88 ? -0.382 -25.141 -21.281 1 96.69 88 ASP B N 1
ATOM 3813 C CA . ASP B 1 88 ? -0.779 -24.859 -22.656 1 96.69 88 ASP B CA 1
ATOM 3814 C C . ASP B 1 88 ? -0.595 -26.094 -23.531 1 96.69 88 ASP B C 1
ATOM 3816 O O . ASP B 1 88 ? -0.635 -26 -24.766 1 96.69 88 ASP B O 1
ATOM 3820 N N . GLY B 1 89 ? -0.299 -27.234 -22.984 1 95.19 89 GLY B N 1
ATOM 3821 C CA . GLY B 1 89 ? -0.316 -28.531 -23.656 1 95.19 89 GLY B CA 1
ATOM 3822 C C . GLY B 1 89 ? 0.921 -28.781 -24.484 1 95.19 89 GLY B C 1
ATOM 3823 O O . GLY B 1 89 ? 0.894 -29.594 -25.422 1 95.19 89 GLY B O 1
ATOM 3824 N N . ILE B 1 90 ? 1.978 -28.094 -24.25 1 95.44 90 ILE B N 1
ATOM 3825 C CA . ILE B 1 90 ? 3.219 -28.281 -24.984 1 95.44 90 ILE B CA 1
ATOM 3826 C C . ILE B 1 90 ? 4.027 -29.406 -24.359 1 95.44 90 ILE B C 1
ATOM 3828 O O . ILE B 1 90 ? 4.656 -30.203 -25.062 1 95.44 90 ILE B O 1
ATOM 3832 N N . VAL B 1 91 ? 4.074 -29.422 -23 1 93.38 91 VAL B N 1
ATOM 3833 C CA . VAL B 1 91 ? 4.676 -30.5 -22.234 1 93.38 91 VAL B CA 1
ATOM 3834 C C . VAL B 1 91 ? 3.6 -31.219 -21.422 1 93.38 91 VAL B C 1
ATOM 3836 O O . VAL B 1 91 ? 2.547 -30.641 -21.125 1 93.38 91 VAL B O 1
ATOM 3839 N N . HIS B 1 92 ? 3.908 -32.5 -21.188 1 93.62 92 HIS B N 1
ATOM 3840 C CA . HIS B 1 92 ? 2.898 -33.281 -20.469 1 93.62 92 HIS B CA 1
ATOM 3841 C C . HIS B 1 92 ? 3.521 -34.062 -19.312 1 93.62 92 HIS B C 1
ATOM 3843 O O . HIS B 1 92 ? 4.652 -34.562 -19.438 1 93.62 92 HIS B O 1
ATOM 3849 N N . SER B 1 93 ? 2.834 -34.094 -18.25 1 91.44 93 SER B N 1
ATOM 3850 C CA . SER B 1 93 ? 3.09 -35 -17.125 1 91.44 93 SER B CA 1
ATOM 3851 C C . SER B 1 93 ? 4.422 -34.688 -16.453 1 91.44 93 SER B C 1
ATOM 3853 O O . SER B 1 93 ? 5.215 -35.594 -16.188 1 91.44 93 SER B O 1
ATOM 3855 N N . VAL B 1 94 ? 4.738 -33.5 -16.297 1 92.81 94 VAL B N 1
ATOM 3856 C CA . VAL B 1 94 ? 5.945 -33.125 -15.578 1 92.81 94 VAL B CA 1
ATOM 3857 C C . VAL B 1 94 ? 5.57 -32.5 -14.234 1 92.81 94 VAL B C 1
ATOM 3859 O O . VAL B 1 94 ? 6.16 -32.844 -13.203 1 92.81 94 VAL B O 1
ATOM 3862 N N . MET B 1 95 ? 4.555 -31.656 -14.273 1 92.88 95 MET B N 1
ATOM 3863 C CA . MET B 1 95 ? 4.195 -30.891 -13.078 1 92.88 95 MET B CA 1
ATOM 3864 C C . MET B 1 95 ? 2.787 -31.25 -12.617 1 92.88 95 MET B C 1
ATOM 3866 O O . MET B 1 95 ? 2.18 -30.5 -11.844 1 92.88 95 MET B O 1
ATOM 3870 N N . ALA B 1 96 ? 2.211 -32.312 -12.984 1 90.19 96 ALA B N 1
ATOM 3871 C CA . ALA B 1 96 ? 0.832 -32.688 -12.68 1 90.19 96 ALA B CA 1
ATOM 3872 C C . ALA B 1 96 ? 0.597 -32.781 -11.18 1 90.19 96 ALA B C 1
ATOM 3874 O O . ALA B 1 96 ? -0.45 -32.344 -10.688 1 90.19 96 ALA B O 1
ATOM 3875 N N . PHE B 1 97 ? 1.52 -33.25 -10.453 1 90.38 97 PHE B N 1
ATOM 3876 C CA . PHE B 1 97 ? 1.387 -33.375 -9 1 90.38 97 PHE B CA 1
ATOM 3877 C C . PHE B 1 97 ? 1.235 -31.984 -8.359 1 90.38 97 PHE B C 1
ATOM 3879 O O . PHE B 1 97 ? 0.536 -31.844 -7.355 1 90.38 97 PHE B O 1
ATOM 3886 N N . TYR B 1 98 ? 1.883 -31.031 -8.945 1 89.56 98 TYR B N 1
ATOM 3887 C CA . TYR B 1 98 ? 1.933 -29.672 -8.406 1 89.56 98 TYR B CA 1
ATOM 3888 C C . TYR B 1 98 ? 0.611 -28.953 -8.625 1 89.56 98 TYR B C 1
ATOM 3890 O O . TYR B 1 98 ? 0.222 -28.094 -7.82 1 89.56 98 TYR B O 1
ATOM 3898 N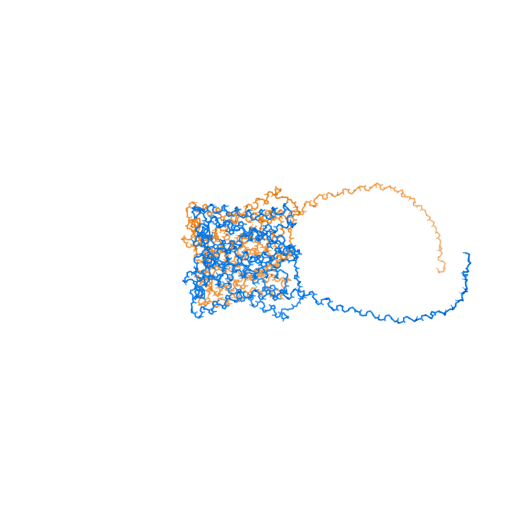 N . PHE B 1 99 ? -0.16 -29.359 -9.648 1 89.81 99 PHE B N 1
ATOM 3899 C CA . PHE B 1 99 ? -1.459 -28.781 -9.953 1 89.81 99 PHE B CA 1
ATOM 3900 C C . PHE B 1 99 ? -2.537 -29.328 -9.031 1 89.81 99 PHE B C 1
ATOM 3902 O O . PHE B 1 99 ? -3.568 -28.688 -8.82 1 89.81 99 PHE B O 1
ATOM 3909 N N . VAL B 1 100 ? -2.26 -30.438 -8.469 1 87.31 100 VAL B N 1
ATOM 3910 C CA . VAL B 1 100 ? -3.277 -31.094 -7.652 1 87.31 100 VAL B CA 1
ATOM 3911 C C . VAL B 1 100 ? -3.125 -30.656 -6.195 1 87.31 100 VAL B C 1
ATOM 3913 O O . VAL B 1 100 ? -4.074 -30.156 -5.594 1 87.31 100 VAL B O 1
ATOM 3916 N N . SER B 1 101 ? -1.882 -30.766 -5.637 1 86.62 101 SER B N 1
ATOM 3917 C CA . SER B 1 101 ? -1.753 -30.562 -4.199 1 86.62 101 SER B CA 1
ATOM 3918 C C . SER B 1 101 ? -0.702 -29.5 -3.889 1 86.62 101 SER B C 1
ATOM 3920 O O . SER B 1 101 ? -0.528 -29.109 -2.732 1 86.62 101 SER B O 1
ATOM 3922 N N . GLY B 1 102 ? -0.05 -29.047 -4.809 1 89.94 102 GLY B N 1
ATOM 3923 C CA . GLY B 1 102 ? 0.894 -27.953 -4.602 1 89.94 102 GLY B CA 1
ATOM 3924 C C . GLY B 1 102 ? 0.25 -26.578 -4.68 1 89.94 102 GLY B C 1
ATOM 3925 O O . GLY B 1 102 ? -0.272 -26.078 -3.684 1 89.94 102 GLY B O 1
ATOM 3926 N N . GLU B 1 103 ? 0.302 -26.047 -5.848 1 89.94 103 GLU B N 1
ATOM 3927 C CA . GLU B 1 103 ? -0.349 -24.766 -6.133 1 89.94 103 GLU B CA 1
ATOM 3928 C C . GLU B 1 103 ? -1.352 -24.906 -7.273 1 89.94 103 GLU B C 1
ATOM 3930 O O . GLU B 1 103 ? -1.063 -24.516 -8.406 1 89.94 103 GLU B O 1
ATOM 3935 N N . PRO B 1 104 ? -2.508 -25.312 -6.891 1 91.25 104 PRO B N 1
ATOM 3936 C CA . PRO B 1 104 ? -3.508 -25.609 -7.918 1 91.25 104 PRO B CA 1
ATOM 3937 C C . PRO B 1 104 ? -3.928 -24.375 -8.711 1 91.25 104 PRO B C 1
ATOM 3939 O O . PRO B 1 104 ? -4.332 -24.484 -9.867 1 91.25 104 PRO B O 1
ATOM 3942 N N . TYR B 1 105 ? -3.799 -23.203 -8.094 1 91.81 105 TYR B N 1
ATOM 3943 C CA . TYR B 1 105 ? -4.23 -21.984 -8.758 1 91.81 105 TYR B CA 1
ATOM 3944 C C . TYR B 1 105 ? -3.33 -21.641 -9.938 1 91.81 105 TYR B C 1
ATOM 3946 O O . TYR B 1 105 ? -3.67 -20.797 -10.773 1 91.8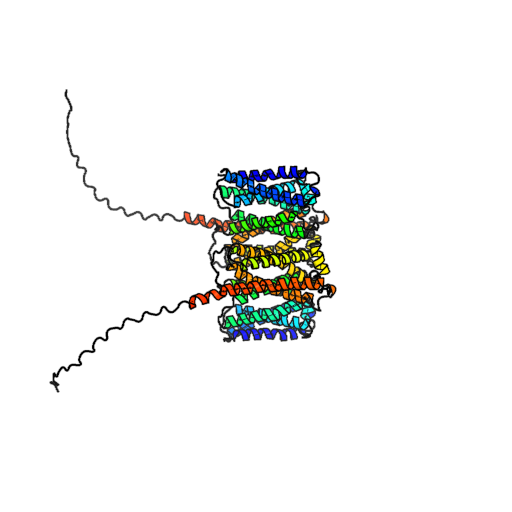1 105 TYR B O 1
ATOM 3954 N N . LEU B 1 106 ? -2.262 -22.359 -10.086 1 93.31 106 LEU B N 1
ATOM 3955 C CA . LEU B 1 106 ? -1.356 -22.109 -11.203 1 93.31 106 LEU B CA 1
ATOM 3956 C C . LEU B 1 106 ? -1.893 -22.734 -12.492 1 93.31 106 LEU B C 1
ATOM 3958 O O . LEU B 1 106 ? -1.452 -22.391 -13.586 1 93.31 106 LEU B O 1
ATOM 3962 N N . LYS B 1 107 ? -2.775 -23.703 -12.328 1 94.38 107 LYS B N 1
ATOM 3963 C CA . LYS B 1 107 ? -3.445 -24.25 -13.508 1 94.38 107 LYS B CA 1
ATOM 3964 C C . LYS B 1 107 ? -4.586 -23.344 -13.961 1 94.38 107 LYS B C 1
ATOM 3966 O O . LYS B 1 107 ? -5.758 -23.719 -13.875 1 94.38 107 LYS B O 1
ATOM 3971 N N . SER B 1 108 ? -4.301 -22.219 -14.406 1 95.88 108 SER B N 1
ATOM 3972 C CA . SER B 1 108 ? -5.23 -21.172 -14.82 1 95.88 108 SER B CA 1
ATOM 3973 C C . SER B 1 108 ? -4.598 -20.25 -15.852 1 95.88 108 SER B C 1
ATOM 3975 O O . SER B 1 108 ? -3.406 -20.359 -16.156 1 95.88 108 SER B O 1
ATOM 3977 N N . GLY B 1 109 ? -5.43 -19.422 -16.453 1 96.25 109 GLY B N 1
ATOM 3978 C CA . GLY B 1 109 ? -4.898 -18.438 -17.375 1 96.25 109 GLY B CA 1
ATOM 3979 C C . GLY B 1 109 ? -3.875 -17.516 -16.75 1 96.25 109 GLY B C 1
ATOM 3980 O O . GLY B 1 109 ? -2.834 -17.234 -17.344 1 96.25 109 GLY B O 1
ATOM 3981 N N . HIS B 1 110 ? -4.176 -17.016 -15.602 1 95.81 110 HIS B N 1
ATOM 3982 C CA . HIS B 1 110 ? -3.213 -16.203 -14.883 1 95.81 110 HIS B CA 1
ATOM 3983 C C . HIS B 1 110 ? -1.924 -16.969 -14.609 1 95.81 110 HIS B C 1
ATOM 3985 O O . HIS B 1 110 ? -0.828 -16.422 -14.773 1 95.81 110 HIS B O 1
ATOM 3991 N N . GLY B 1 111 ? -2.102 -18.219 -14.156 1 95.62 111 GLY B N 1
ATOM 3992 C CA . GLY B 1 111 ? -0.935 -19.031 -13.883 1 95.62 111 GLY B CA 1
ATOM 3993 C C . GLY B 1 111 ? -0.024 -19.188 -15.086 1 95.62 111 GLY B C 1
ATOM 3994 O O . GLY B 1 111 ? 1.198 -19.078 -14.969 1 95.62 111 GLY B O 1
ATOM 3995 N N . SER B 1 112 ? -0.611 -19.453 -16.172 1 96.88 112 SER B N 1
ATOM 3996 C CA . SER B 1 112 ? 0.176 -19.578 -17.391 1 96.88 112 SER B CA 1
ATOM 3997 C C . SER B 1 112 ? 0.888 -18.266 -17.719 1 96.88 112 SER B C 1
ATOM 3999 O O . SER B 1 112 ? 2.086 -18.266 -18.016 1 96.88 112 SER B O 1
ATOM 4001 N N . GLY B 1 113 ? 0.162 -17.203 -17.641 1 97.19 113 GLY B N 1
ATOM 4002 C CA . GLY B 1 113 ? 0.729 -15.906 -17.969 1 97.19 113 GLY B CA 1
ATOM 4003 C C . GLY B 1 113 ? 1.881 -15.516 -17.062 1 97.19 113 GLY B C 1
ATOM 4004 O O . GLY B 1 113 ? 2.932 -15.086 -17.547 1 97.19 113 GLY B O 1
ATOM 4005 N N . ILE B 1 114 ? 1.683 -15.641 -15.766 1 97.56 114 ILE B N 1
ATOM 4006 C CA . ILE B 1 114 ? 2.691 -15.227 -14.797 1 97.56 114 ILE B CA 1
ATOM 4007 C C . ILE B 1 114 ? 3.908 -16.141 -14.898 1 97.56 114 ILE B C 1
ATOM 4009 O O . ILE B 1 114 ? 5.043 -15.703 -14.711 1 97.56 114 ILE B O 1
ATOM 4013 N N . ASN B 1 115 ? 3.68 -17.406 -15.148 1 97.62 115 ASN B N 1
ATOM 4014 C CA . ASN B 1 115 ? 4.785 -18.359 -15.258 1 97.62 115 ASN B CA 1
ATOM 4015 C C . ASN B 1 115 ? 5.559 -18.172 -16.562 1 97.62 115 ASN B C 1
ATOM 4017 O O . ASN B 1 115 ? 6.777 -18.359 -16.594 1 97.62 115 ASN B O 1
ATOM 4021 N N . TYR B 1 116 ? 4.875 -17.812 -17.641 1 98.06 116 TYR B N 1
ATOM 4022 C CA . TYR B 1 116 ? 5.602 -17.406 -18.844 1 98.06 116 TYR B CA 1
ATOM 4023 C C . TYR B 1 116 ? 6.453 -16.172 -18.562 1 98.06 116 TYR B C 1
ATOM 4025 O O . TYR B 1 116 ? 7.594 -16.078 -19.016 1 98.06 116 TYR B O 1
ATOM 4033 N N . HIS B 1 117 ? 5.836 -15.227 -17.859 1 98.31 117 HIS B N 1
ATOM 4034 C CA . HIS B 1 117 ? 6.57 -14.008 -17.531 1 98.31 117 HIS B CA 1
ATOM 4035 C C . HIS B 1 117 ? 7.832 -14.328 -16.734 1 98.31 117 HIS B C 1
ATOM 4037 O O . HIS B 1 117 ? 8.891 -13.766 -17 1 98.31 117 HIS B O 1
ATOM 4043 N N . ASP B 1 118 ? 7.734 -15.172 -15.812 1 96.88 118 ASP B N 1
ATOM 4044 C CA . ASP B 1 118 ? 8.891 -15.555 -15.008 1 96.88 118 ASP B CA 1
ATOM 4045 C C . ASP B 1 118 ? 9.891 -16.359 -15.836 1 96.88 118 ASP B C 1
ATOM 4047 O O . ASP B 1 118 ? 11.094 -16.078 -15.797 1 96.88 118 ASP B O 1
ATOM 4051 N N . GLY B 1 119 ? 9.398 -17.266 -16.578 1 97.12 119 GLY B N 1
ATOM 4052 C CA . GLY B 1 119 ? 10.25 -18.172 -17.328 1 97.12 119 GLY B CA 1
ATOM 4053 C C . GLY B 1 119 ? 10.945 -17.516 -18.5 1 97.12 119 GLY B C 1
ATOM 4054 O O . GLY B 1 119 ? 11.938 -18.031 -19.016 1 97.12 119 GLY B O 1
ATOM 4055 N N . ILE B 1 120 ? 10.477 -16.406 -18.875 1 97.38 120 ILE B N 1
ATOM 4056 C CA . ILE B 1 120 ? 11.07 -15.773 -20.047 1 97.38 120 ILE B CA 1
ATOM 4057 C C . ILE B 1 120 ? 11.695 -14.438 -19.641 1 97.38 120 ILE B C 1
ATOM 4059 O O . ILE B 1 120 ? 12.914 -14.258 -19.75 1 97.38 120 ILE B O 1
ATOM 4063 N N . ILE B 1 121 ? 10.859 -13.586 -19.125 1 97.62 121 ILE B N 1
ATOM 4064 C CA . ILE B 1 121 ? 11.32 -12.227 -18.859 1 97.62 121 ILE B CA 1
ATOM 4065 C C . ILE B 1 121 ? 12.242 -12.219 -17.656 1 97.62 121 ILE B C 1
ATOM 4067 O O . ILE B 1 121 ? 13.367 -11.719 -17.719 1 97.62 121 ILE B O 1
ATOM 4071 N N . HIS B 1 122 ? 11.742 -12.758 -16.547 1 97.69 122 HIS B N 1
ATOM 4072 C CA . HIS B 1 122 ? 12.609 -12.805 -15.367 1 97.69 122 HIS B CA 1
ATOM 4073 C C . HIS B 1 122 ? 13.875 -13.617 -15.648 1 97.69 122 HIS B C 1
ATOM 4075 O O . HIS B 1 122 ? 14.969 -13.242 -15.227 1 97.69 122 HIS B O 1
ATOM 4081 N N . PHE B 1 123 ? 13.688 -14.711 -16.312 1 97.5 123 PHE B N 1
ATOM 4082 C CA . PHE B 1 123 ? 14.836 -15.555 -16.641 1 97.5 123 PHE B CA 1
ATOM 4083 C C . PHE B 1 123 ? 15.867 -14.766 -17.438 1 97.5 123 PHE B C 1
ATOM 4085 O O . PHE B 1 123 ? 17.062 -14.852 -17.156 1 97.5 123 PHE B O 1
ATOM 4092 N N . ALA B 1 124 ? 15.438 -14.039 -18.406 1 97.44 124 ALA B N 1
ATOM 4093 C CA . ALA B 1 124 ? 16.344 -13.203 -19.188 1 97.44 124 ALA B CA 1
ATOM 4094 C C . ALA B 1 124 ? 17.078 -12.203 -18.297 1 97.44 124 ALA B C 1
ATOM 4096 O O . ALA B 1 124 ? 18.281 -11.977 -18.453 1 97.44 124 ALA B O 1
ATOM 4097 N N . CYS B 1 125 ? 16.359 -11.586 -17.391 1 97.5 125 CYS B N 1
ATOM 4098 C CA . CYS B 1 125 ? 16.984 -10.648 -16.453 1 97.5 125 CYS B CA 1
ATOM 4099 C C . CYS B 1 125 ? 18.062 -11.344 -15.625 1 97.5 125 CYS B C 1
ATOM 4101 O O . CYS B 1 125 ? 19.141 -10.781 -15.406 1 97.5 125 CYS B O 1
ATOM 4103 N N . TYR B 1 126 ? 17.734 -12.594 -15.195 1 96.38 126 TYR B N 1
ATOM 4104 C CA . TYR B 1 126 ? 18.719 -13.328 -14.406 1 96.38 126 TYR B CA 1
ATOM 4105 C C . TYR B 1 126 ? 20 -13.555 -15.195 1 96.38 126 TYR B C 1
ATOM 4107 O O . TYR B 1 126 ? 21.109 -13.352 -14.68 1 96.38 126 TYR B O 1
ATOM 4115 N N . ILE B 1 127 ? 19.844 -13.953 -16.422 1 95.44 127 ILE B N 1
ATOM 4116 C CA . ILE B 1 127 ? 21 -14.25 -17.25 1 95.44 127 ILE B CA 1
ATOM 4117 C C . ILE B 1 127 ? 21.812 -12.977 -17.484 1 95.44 127 ILE B C 1
ATOM 4119 O O . ILE B 1 127 ? 23.031 -12.992 -17.406 1 95.44 127 ILE B O 1
ATOM 4123 N N . ILE B 1 128 ? 21.172 -11.867 -17.719 1 96.5 128 ILE B N 1
ATOM 4124 C CA . ILE B 1 128 ? 21.844 -10.602 -17.953 1 96.5 128 ILE B CA 1
ATOM 4125 C C . ILE B 1 128 ? 22.609 -10.18 -16.703 1 96.5 128 ILE B C 1
ATOM 4127 O O . ILE B 1 128 ? 23.766 -9.758 -16.781 1 96.5 128 ILE B O 1
ATOM 4131 N N . ILE B 1 129 ? 22 -10.305 -15.57 1 95 129 ILE B N 1
ATOM 4132 C CA . ILE B 1 129 ? 22.625 -9.922 -14.305 1 95 129 ILE B CA 1
ATOM 4133 C C . ILE B 1 129 ? 23.828 -10.82 -14.039 1 95 129 ILE B C 1
ATOM 4135 O O . ILE B 1 129 ? 24.906 -10.336 -13.672 1 95 129 ILE B O 1
ATOM 4139 N N . LEU B 1 130 ? 23.672 -12.109 -14.266 1 94.44 130 LEU B N 1
ATOM 4140 C CA . LEU B 1 130 ? 24.75 -13.062 -14.039 1 94.44 130 LEU B CA 1
ATOM 4141 C C . LEU B 1 130 ? 25.938 -12.789 -14.961 1 94.44 130 LEU B C 1
ATOM 4143 O O . LEU B 1 130 ? 27.094 -12.805 -14.523 1 94.44 130 LEU B O 1
ATOM 4147 N N . LEU B 1 131 ? 25.672 -12.547 -16.188 1 94.62 131 LEU B N 1
ATOM 4148 C CA . LEU B 1 131 ? 26.719 -12.227 -17.141 1 94.62 131 LEU B CA 1
ATOM 4149 C C . LEU B 1 131 ? 27.422 -10.93 -16.75 1 94.62 131 LEU B C 1
ATOM 4151 O O . LEU B 1 131 ? 28.641 -10.805 -16.922 1 94.62 131 LEU B O 1
ATOM 4155 N N . ALA B 1 132 ? 26.625 -9.984 -16.297 1 93.5 132 ALA B N 1
ATOM 4156 C CA . ALA B 1 132 ? 27.219 -8.734 -15.836 1 93.5 132 ALA B CA 1
ATOM 4157 C C . ALA B 1 132 ? 28.125 -8.961 -14.625 1 93.5 132 ALA B C 1
ATOM 4159 O O . ALA B 1 132 ? 29.203 -8.367 -14.523 1 93.5 132 ALA B O 1
ATOM 4160 N N . ILE B 1 133 ? 27.719 -9.773 -13.742 1 90.19 133 ILE B N 1
ATOM 4161 C CA . ILE B 1 133 ? 28.516 -10.086 -12.555 1 90.19 133 ILE B CA 1
ATOM 4162 C C . ILE B 1 133 ? 29.812 -10.781 -12.969 1 90.19 133 ILE B C 1
ATOM 4164 O O . ILE B 1 133 ? 30.891 -10.438 -12.484 1 90.19 133 ILE B O 1
ATOM 4168 N N . ASP B 1 134 ? 29.719 -11.734 -13.812 1 91.44 134 ASP B N 1
ATOM 4169 C CA . ASP B 1 134 ? 30.875 -12.492 -14.289 1 91.44 134 ASP B CA 1
ATOM 4170 C C . ASP B 1 134 ? 31.906 -11.562 -14.938 1 91.44 134 ASP B C 1
ATOM 4172 O O . ASP B 1 134 ? 33.094 -11.82 -14.867 1 91.44 134 ASP B O 1
ATOM 4176 N N . ASN B 1 135 ? 31.422 -10.477 -15.523 1 93.19 135 ASN B N 1
ATOM 4177 C CA . ASN B 1 135 ? 32.312 -9.594 -16.281 1 93.19 135 ASN B CA 1
ATOM 4178 C C . ASN B 1 135 ? 32.5 -8.258 -15.562 1 93.19 135 ASN B C 1
ATOM 4180 O O . ASN B 1 135 ? 33 -7.293 -16.156 1 93.19 135 ASN B O 1
ATOM 4184 N N . ARG B 1 136 ? 32.062 -8.117 -14.375 1 89.25 136 ARG B N 1
ATOM 4185 C CA . ARG B 1 136 ? 32.219 -6.934 -13.531 1 89.25 136 ARG B CA 1
ATOM 4186 C C . ARG B 1 136 ? 31.625 -5.695 -14.195 1 89.25 136 ARG B C 1
ATOM 4188 O O . ARG B 1 136 ? 32.281 -4.648 -14.25 1 89.25 136 ARG B O 1
ATOM 4195 N N . LYS B 1 137 ? 30.594 -5.969 -14.828 1 91.25 137 LYS B N 1
ATOM 4196 C CA . LYS B 1 137 ? 29.844 -4.871 -15.438 1 91.25 137 LYS B CA 1
ATOM 4197 C C . LYS B 1 137 ? 28.672 -4.449 -14.562 1 91.25 137 LYS B C 1
ATOM 4199 O O . LYS B 1 137 ? 28.266 -5.18 -13.656 1 91.25 137 LYS B O 1
ATOM 4204 N N . ASN B 1 138 ? 28.172 -3.316 -14.859 1 91.5 138 ASN B N 1
ATOM 4205 C CA . ASN B 1 138 ? 27.062 -2.773 -14.094 1 91.5 138 ASN B CA 1
ATOM 4206 C C . ASN B 1 138 ? 25.734 -3.396 -14.516 1 91.5 138 ASN B C 1
ATOM 4208 O O . ASN B 1 138 ? 25.5 -3.617 -15.703 1 91.5 138 ASN B O 1
ATOM 4212 N N . TYR B 1 139 ? 24.922 -3.771 -13.523 1 93.62 139 TYR B N 1
ATOM 4213 C CA . TYR B 1 139 ? 23.609 -4.359 -13.781 1 93.62 139 TYR B CA 1
ATOM 4214 C C . TYR B 1 139 ? 22.531 -3.646 -12.977 1 93.62 139 TYR B C 1
ATOM 4216 O O . TYR B 1 139 ? 21.453 -4.199 -12.75 1 93.62 139 TYR B O 1
ATOM 4224 N N . ARG B 1 140 ? 22.703 -2.518 -12.555 1 94.5 140 ARG B N 1
ATOM 4225 C CA . ARG B 1 140 ? 21.812 -1.799 -11.641 1 94.5 140 ARG B CA 1
ATOM 4226 C C . ARG B 1 140 ? 20.438 -1.598 -12.258 1 94.5 140 ARG B C 1
ATOM 4228 O O . ARG B 1 140 ? 19.422 -1.877 -11.625 1 94.5 140 ARG B O 1
ATOM 4235 N N . GLU B 1 141 ? 20.375 -1.171 -13.516 1 94.38 141 GLU B N 1
ATOM 4236 C CA . GLU B 1 141 ? 19.109 -0.862 -14.156 1 94.38 141 GLU B CA 1
ATOM 4237 C C . GLU B 1 141 ? 18.281 -2.125 -14.383 1 94.38 141 GLU B C 1
ATOM 4239 O O . GLU B 1 141 ? 17.078 -2.145 -14.117 1 94.38 141 GLU B O 1
ATOM 4244 N N . VAL B 1 142 ? 18.984 -3.104 -14.836 1 95.88 142 VAL B N 1
ATOM 4245 C CA . VAL B 1 142 ? 18.281 -4.363 -15.062 1 95.88 142 VAL B CA 1
ATOM 4246 C C . VAL B 1 142 ? 17.828 -4.949 -13.727 1 95.88 142 VAL B C 1
ATOM 4248 O O . VAL B 1 142 ? 16.734 -5.516 -13.633 1 95.88 142 VAL B O 1
ATOM 4251 N N . GLY B 1 143 ? 18.641 -4.832 -12.742 1 96.25 143 GLY B N 1
ATOM 4252 C CA . GLY B 1 143 ? 18.297 -5.32 -11.414 1 96.25 143 GLY B CA 1
ATOM 4253 C C . GLY B 1 143 ? 17.094 -4.617 -10.812 1 96.25 143 GLY B C 1
ATOM 4254 O O . GLY B 1 143 ? 16.234 -5.258 -10.203 1 96.25 143 GLY B O 1
ATOM 4255 N N . LEU B 1 144 ? 17.016 -3.365 -10.992 1 96.81 144 LEU B N 1
ATOM 4256 C CA . LEU B 1 144 ? 15.891 -2.607 -10.461 1 96.81 144 LEU B CA 1
ATOM 4257 C C . LEU B 1 144 ? 14.609 -2.934 -11.227 1 96.81 144 LEU B C 1
ATOM 4259 O O . LEU B 1 144 ? 13.539 -3.064 -10.633 1 96.81 144 LEU B O 1
ATOM 4263 N N . TYR B 1 145 ? 14.75 -3.021 -12.539 1 97.88 145 TYR B N 1
ATOM 4264 C CA . TYR B 1 145 ? 13.609 -3.391 -13.375 1 97.88 145 TYR B CA 1
ATOM 4265 C C . TYR B 1 145 ? 13.07 -4.762 -12.984 1 97.88 145 TYR B C 1
ATOM 4267 O O . TYR B 1 145 ? 11.859 -4.926 -12.781 1 97.88 145 TYR B O 1
ATOM 4275 N N . TRP B 1 146 ? 13.977 -5.688 -12.836 1 97.69 146 TRP B N 1
ATOM 4276 C CA . TRP B 1 146 ? 13.625 -7.031 -12.391 1 97.69 146 TRP B CA 1
ATOM 4277 C C . TRP B 1 146 ? 13.008 -7 -11 1 97.69 146 TRP B C 1
ATOM 4279 O O . TRP B 1 146 ? 12.016 -7.684 -10.742 1 97.69 146 TRP B O 1
ATOM 4289 N N . GLY B 1 147 ? 13.594 -6.246 -10.133 1 96.38 147 GLY B N 1
ATOM 4290 C CA . GLY B 1 147 ? 13.086 -6.137 -8.773 1 96.38 147 GLY B CA 1
ATOM 4291 C C . GLY B 1 147 ? 11.633 -5.691 -8.711 1 96.38 147 GLY B C 1
ATOM 4292 O O . GLY B 1 147 ? 10.828 -6.289 -7.996 1 96.38 147 GLY B O 1
ATOM 4293 N N . GLY B 1 148 ? 11.297 -4.656 -9.461 1 97.56 148 GLY B N 1
ATOM 4294 C CA . GLY B 1 148 ? 9.914 -4.219 -9.531 1 97.56 148 GLY B CA 1
ATOM 4295 C C . GLY B 1 148 ? 8.977 -5.289 -10.055 1 97.56 148 GLY B C 1
ATOM 4296 O O . GLY B 1 148 ? 7.875 -5.473 -9.531 1 97.56 148 GLY B O 1
ATOM 4297 N N . SER B 1 149 ? 9.453 -5.934 -11.016 1 98.12 149 SER B N 1
ATOM 4298 C CA . SER B 1 149 ? 8.656 -6.969 -11.664 1 98.12 149 SER B CA 1
ATOM 4299 C C . SER B 1 149 ? 8.375 -8.125 -10.711 1 98.12 149 SER B C 1
ATOM 4301 O O . SER B 1 149 ? 7.219 -8.508 -10.516 1 98.12 149 SER B O 1
ATOM 4303 N N . ILE B 1 150 ? 9.352 -8.625 -10.07 1 96.44 150 ILE B N 1
ATOM 4304 C CA . ILE B 1 150 ? 9.203 -9.828 -9.266 1 96.44 150 ILE B CA 1
ATOM 4305 C C . ILE B 1 150 ? 8.469 -9.5 -7.965 1 96.44 150 ILE B C 1
ATOM 4307 O O . ILE B 1 150 ? 7.707 -10.32 -7.445 1 96.44 150 ILE B O 1
ATOM 4311 N N . ILE B 1 151 ? 8.68 -8.367 -7.441 1 94.94 151 ILE B N 1
ATOM 4312 C CA . ILE B 1 151 ? 7.992 -7.988 -6.211 1 94.94 151 ILE B CA 1
ATOM 4313 C C . ILE B 1 151 ? 6.496 -7.848 -6.473 1 94.94 151 ILE B C 1
ATOM 4315 O O . ILE B 1 151 ? 5.676 -8.297 -5.672 1 94.94 151 ILE B O 1
ATOM 4319 N N . ASN B 1 152 ? 6.168 -7.211 -7.59 1 97.25 152 ASN B N 1
ATOM 4320 C CA . ASN B 1 152 ? 4.754 -7.148 -7.957 1 97.25 152 ASN B CA 1
ATOM 4321 C C . ASN B 1 152 ? 4.152 -8.547 -8.094 1 97.25 152 ASN B C 1
ATOM 4323 O O . ASN B 1 152 ? 3.051 -8.797 -7.602 1 97.25 152 ASN B O 1
ATOM 4327 N N . SER B 1 153 ? 4.914 -9.406 -8.688 1 96.31 153 SER B N 1
ATOM 4328 C CA . SER B 1 153 ? 4.453 -10.773 -8.891 1 96.31 153 SER B CA 1
ATOM 4329 C C . SER B 1 153 ? 4.191 -11.469 -7.559 1 96.31 153 SER B C 1
ATOM 4331 O O . SER B 1 153 ? 3.18 -12.156 -7.402 1 96.31 153 SER B O 1
ATOM 4333 N N . LEU B 1 154 ? 5.031 -11.266 -6.668 1 93.62 154 LEU B N 1
ATOM 4334 C CA . LEU B 1 154 ? 4.941 -11.961 -5.391 1 93.62 154 LEU B CA 1
ATOM 4335 C C . LEU B 1 154 ? 3.803 -11.398 -4.543 1 93.62 154 LEU B C 1
ATOM 4337 O O . LEU B 1 154 ? 3.123 -12.148 -3.836 1 93.62 154 LEU B O 1
ATOM 4341 N N . ILE B 1 155 ? 3.568 -10.125 -4.602 1 94.19 155 ILE B N 1
ATOM 4342 C CA . ILE B 1 155 ? 2.451 -9.516 -3.887 1 94.19 155 ILE B CA 1
ATOM 4343 C C . ILE B 1 155 ? 1.136 -10.109 -4.391 1 94.19 155 ILE B C 1
ATOM 4345 O O . ILE B 1 155 ? 0.302 -10.547 -3.592 1 94.19 155 ILE B O 1
ATOM 4349 N N . VAL B 1 156 ? 1.024 -10.156 -5.676 1 96.06 156 VAL B N 1
ATOM 4350 C CA . VAL B 1 156 ? -0.216 -10.625 -6.281 1 96.06 156 VAL B CA 1
ATOM 4351 C C . VAL B 1 156 ? -0.375 -12.125 -6.043 1 96.06 156 VAL B C 1
ATOM 4353 O O . VAL B 1 156 ? -1.473 -12.602 -5.742 1 96.06 156 VAL B O 1
ATOM 4356 N N . LEU B 1 157 ? 0.705 -12.812 -6.094 1 93.69 157 LEU B N 1
ATOM 4357 C CA . LEU B 1 157 ? 0.665 -14.266 -5.922 1 93.69 157 LEU B CA 1
ATOM 4358 C C . LEU B 1 157 ? 0.305 -14.633 -4.484 1 93.69 157 LEU B C 1
ATOM 4360 O O . LEU B 1 157 ? -0.556 -15.484 -4.254 1 93.69 157 LEU B O 1
ATOM 4364 N N . MET B 1 158 ? 0.927 -14.008 -3.582 1 91.69 158 MET B N 1
ATOM 4365 C CA . MET B 1 158 ? 0.742 -14.383 -2.184 1 91.69 158 MET B CA 1
ATOM 4366 C C . MET B 1 158 ? -0.65 -14 -1.695 1 91.69 158 MET B C 1
ATOM 4368 O O . MET B 1 158 ? -1.351 -14.812 -1.094 1 91.69 158 MET B O 1
ATOM 4372 N N . ILE B 1 159 ? -1.019 -12.781 -1.972 1 93.75 159 ILE B N 1
ATOM 4373 C CA . ILE B 1 159 ? -2.326 -12.32 -1.511 1 93.75 159 ILE B CA 1
ATOM 4374 C C . ILE B 1 159 ? -3.424 -12.984 -2.342 1 93.75 159 ILE B C 1
ATOM 4376 O O . ILE B 1 159 ? -4.422 -13.461 -1.796 1 93.75 159 ILE B O 1
ATOM 4380 N N . GLY B 1 160 ? -3.199 -13.047 -3.623 1 94.31 160 GLY B N 1
ATOM 4381 C CA . GLY B 1 160 ? -4.184 -13.664 -4.5 1 94.31 160 GLY B CA 1
ATOM 4382 C C . GLY B 1 160 ? -4.367 -15.148 -4.238 1 94.31 160 GLY B C 1
ATOM 4383 O O . GLY B 1 160 ? -5.488 -15.656 -4.277 1 94.31 160 GLY B O 1
ATOM 4384 N N . GLY B 1 161 ? -3.275 -15.828 -4.023 1 91.5 161 GLY B N 1
ATOM 4385 C CA . GLY B 1 161 ? -3.365 -17.234 -3.711 1 91.5 161 GLY B CA 1
ATOM 4386 C C . GLY B 1 161 ? -4.133 -17.516 -2.434 1 91.5 161 GLY B C 1
ATOM 4387 O O . GLY B 1 161 ? -4.875 -18.5 -2.352 1 91.5 161 GLY B O 1
ATOM 4388 N N . ALA B 1 162 ? -4.012 -16.688 -1.487 1 90.69 162 ALA B N 1
ATOM 4389 C CA . ALA B 1 162 ? -4.691 -16.859 -0.205 1 90.69 162 ALA B CA 1
ATOM 4390 C C . ALA B 1 162 ? -6.172 -16.516 -0.312 1 90.69 162 ALA B C 1
ATOM 4392 O O . ALA B 1 162 ? -7.016 -17.172 0.299 1 90.69 162 ALA B O 1
ATOM 4393 N N . VAL B 1 163 ? -6.477 -15.523 -1.069 1 93.94 163 VAL B N 1
ATOM 4394 C CA . VAL B 1 163 ? -7.832 -14.992 -1.159 1 93.94 163 VAL B CA 1
ATOM 4395 C C . VAL B 1 163 ? -8.633 -15.789 -2.189 1 93.94 163 VAL B C 1
ATOM 4397 O O . VAL B 1 163 ? -9.859 -15.867 -2.109 1 93.94 163 VAL B O 1
ATOM 4400 N N . GLY B 1 164 ? -7.992 -16.406 -3.051 1 91.69 164 GLY B N 1
ATOM 4401 C CA . GLY B 1 164 ? -8.648 -17.109 -4.145 1 91.69 164 GLY B CA 1
ATOM 4402 C C . GLY B 1 164 ? -9.422 -18.328 -3.691 1 91.69 164 GLY B C 1
ATOM 4403 O O . GLY B 1 164 ? -9.375 -18.703 -2.516 1 91.69 164 GLY B O 1
ATOM 4404 N N . MET B 1 165 ? -10.102 -18.938 -4.629 1 88.94 165 MET B N 1
ATOM 4405 C CA . MET B 1 165 ? -11.055 -20 -4.344 1 88.94 165 MET B CA 1
ATOM 4406 C C . MET B 1 165 ? -10.344 -21.219 -3.762 1 88.94 165 MET B C 1
ATOM 4408 O O . MET B 1 165 ? -10.945 -22 -3.018 1 88.94 165 MET B O 1
ATOM 4412 N N . HIS B 1 166 ? -9.031 -21.422 -4.035 1 83.75 166 HIS B N 1
ATOM 4413 C CA . HIS B 1 166 ? -8.32 -22.609 -3.555 1 83.75 166 HIS B CA 1
ATOM 4414 C C . HIS B 1 166 ? -7.789 -22.391 -2.141 1 83.75 166 HIS B C 1
ATOM 4416 O O . HIS B 1 166 ? -7.457 -23.359 -1.444 1 83.75 166 HIS B O 1
ATOM 4422 N N . GLY B 1 167 ? -7.688 -21.156 -1.721 1 81.88 167 GLY B N 1
ATOM 4423 C CA . GLY B 1 167 ? -7.234 -20.859 -0.372 1 81.88 167 GLY B CA 1
ATOM 4424 C C . GLY B 1 167 ? -5.742 -21.047 -0.184 1 81.88 167 GLY B C 1
ATOM 4425 O O . GLY B 1 167 ? -5.031 -21.375 -1.136 1 81.88 167 GLY B O 1
ATOM 4426 N N . ALA B 1 168 ? -5.328 -20.953 1.061 1 78.12 168 ALA B N 1
ATOM 4427 C CA . ALA B 1 168 ? -3.902 -21.047 1.369 1 78.12 168 ALA B CA 1
ATOM 4428 C C . ALA B 1 168 ? -3.453 -22.5 1.449 1 78.12 168 ALA B C 1
ATOM 4430 O O . ALA B 1 168 ? -4.164 -23.344 1.999 1 78.12 168 ALA B O 1
ATOM 4431 N N . LYS B 1 169 ? -2.34 -22.75 0.815 1 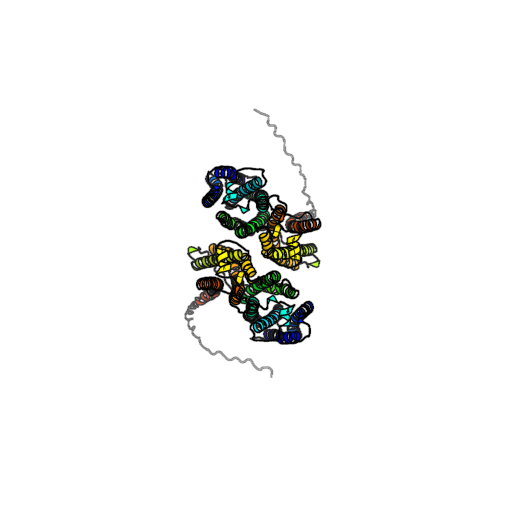81.75 169 LYS B N 1
ATOM 4432 C CA . LYS B 1 169 ? -1.742 -24.078 0.817 1 81.75 169 LYS B CA 1
ATOM 4433 C C . LYS B 1 169 ? -0.335 -24.047 1.407 1 81.75 169 LYS B C 1
ATOM 4435 O O . LYS B 1 169 ? 0.282 -22.984 1.501 1 81.75 169 LYS B O 1
ATOM 4440 N N . TRP B 1 170 ? 0.213 -25.156 1.73 1 78.5 170 TRP B N 1
ATOM 4441 C CA . TRP B 1 170 ? 1.542 -25.266 2.322 1 78.5 170 TRP B CA 1
ATOM 4442 C C . TRP B 1 170 ? 2.613 -24.781 1.354 1 78.5 170 TRP B C 1
ATOM 4444 O O . TRP B 1 170 ? 3.566 -24.109 1.757 1 78.5 170 TRP B O 1
ATOM 4454 N N . SER B 1 171 ? 2.367 -25.125 0.153 1 80.12 171 SER B N 1
ATOM 4455 C CA . SER B 1 171 ? 3.369 -24.781 -0.852 1 80.12 171 SE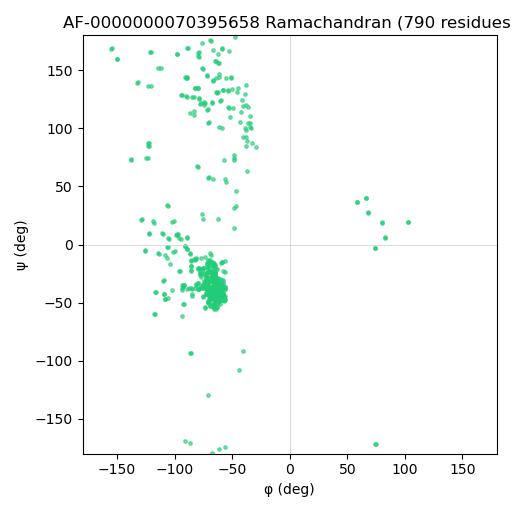R B CA 1
ATOM 4456 C C . SER B 1 171 ? 3.484 -23.266 -1.02 1 80.12 171 SER B C 1
ATOM 4458 O O . SER B 1 171 ? 4.508 -22.766 -1.492 1 80.12 171 SER B O 1
ATOM 4460 N N . MET B 1 172 ? 2.545 -22.562 -0.587 1 80.31 172 MET B N 1
ATOM 4461 C CA . MET B 1 172 ? 2.574 -21.094 -0.679 1 80.31 172 MET B CA 1
ATOM 4462 C C . MET B 1 172 ? 3.607 -20.516 0.276 1 80.31 172 MET B C 1
ATOM 4464 O O . MET B 1 172 ? 4.102 -19.406 0.061 1 80.31 172 MET B O 1
ATOM 4468 N N . LEU B 1 173 ? 3.928 -21.25 1.251 1 79.5 173 LEU B N 1
ATOM 4469 C CA . LEU B 1 173 ? 4.906 -20.797 2.229 1 79.5 173 LEU B CA 1
ATOM 4470 C C . LEU B 1 173 ? 6.289 -20.672 1.597 1 79.5 173 LEU B C 1
ATOM 4472 O O . LEU B 1 173 ? 7.113 -19.875 2.051 1 79.5 173 LEU B O 1
ATOM 4476 N N . LEU B 1 174 ? 6.477 -21.484 0.569 1 80.31 174 LEU B N 1
ATOM 4477 C CA . LEU B 1 174 ? 7.73 -21.391 -0.168 1 80.31 174 LEU B CA 1
ATOM 4478 C C . LEU B 1 174 ? 7.891 -20 -0.784 1 80.31 174 LEU B C 1
ATOM 4480 O O . LEU B 1 174 ? 9 -19.453 -0.815 1 80.31 174 LEU B O 1
ATOM 4484 N N . ASN B 1 175 ? 6.754 -19.5 -1.125 1 79.44 175 ASN B N 1
ATOM 4485 C CA . ASN B 1 175 ? 6.781 -18.172 -1.748 1 79.44 175 ASN B CA 1
ATOM 4486 C C . ASN B 1 175 ? 7.094 -17.078 -0.732 1 79.44 175 ASN B C 1
ATOM 4488 O O . ASN B 1 175 ? 7.695 -16.062 -1.078 1 79.44 175 ASN B O 1
ATOM 4492 N N . VAL B 1 176 ? 6.766 -17.328 0.466 1 74.62 176 VAL B N 1
ATOM 4493 C CA . VAL B 1 176 ? 7.039 -16.359 1.525 1 74.62 176 VAL B CA 1
ATOM 4494 C C . VAL B 1 176 ? 8.539 -16.281 1.78 1 74.62 176 VAL B C 1
ATOM 4496 O O . VAL B 1 176 ? 9.102 -15.188 1.874 1 74.62 176 VAL B O 1
ATOM 4499 N N . ILE B 1 177 ? 9.07 -17.422 1.847 1 72.88 177 ILE B N 1
ATOM 4500 C CA . ILE B 1 177 ? 10.516 -17.484 2.053 1 72.88 177 ILE B CA 1
ATOM 4501 C C . ILE B 1 177 ? 11.234 -16.906 0.838 1 72.88 177 ILE B C 1
ATOM 4503 O O . ILE B 1 177 ? 12.172 -16.125 0.984 1 72.88 177 ILE B O 1
ATOM 4507 N N . TYR B 1 178 ? 10.609 -17.188 -0.22 1 77.69 178 TYR B N 1
ATOM 4508 C CA . TYR B 1 178 ? 11.148 -16.766 -1.506 1 77.69 178 TYR B CA 1
ATOM 4509 C C . TYR B 1 178 ? 11.078 -15.25 -1.656 1 77.69 178 TYR B C 1
ATOM 4511 O O . TYR B 1 178 ? 11.938 -14.641 -2.301 1 77.69 178 TYR B O 1
ATOM 4519 N N . MET B 1 179 ? 10.219 -14.625 -0.965 1 79.88 179 MET B N 1
ATOM 4520 C CA . MET B 1 179 ? 9.969 -13.195 -1.139 1 79.88 179 MET B CA 1
ATOM 4521 C C . MET B 1 179 ? 11.086 -12.359 -0.52 1 79.88 179 MET B C 1
ATOM 4523 O O . MET B 1 179 ? 11.336 -11.234 -0.948 1 79.88 179 MET B O 1
ATOM 4527 N N . VAL B 1 180 ? 11.812 -12.859 0.328 1 79.94 180 VAL B N 1
ATOM 4528 C CA . VAL B 1 180 ? 12.852 -12.125 1.035 1 79.94 180 VAL B CA 1
ATOM 4529 C C . VAL B 1 180 ? 14.039 -11.875 0.102 1 79.94 180 VAL B C 1
ATOM 4531 O O . VAL B 1 180 ? 14.641 -10.805 0.126 1 79.94 180 VAL B O 1
ATOM 4534 N N . LEU B 1 181 ? 14.234 -12.805 -0.784 1 86 181 LEU B N 1
ATOM 4535 C CA . LEU B 1 181 ? 15.406 -12.734 -1.646 1 86 181 LEU B CA 1
ATOM 4536 C C . LEU B 1 181 ? 15.273 -11.602 -2.656 1 86 181 LEU B C 1
ATOM 4538 O O . LEU B 1 181 ? 16.172 -10.75 -2.764 1 86 181 LEU B O 1
ATOM 4542 N N . PRO B 1 182 ? 14.188 -11.539 -3.303 1 89.75 182 PRO B N 1
ATOM 4543 C CA . PRO B 1 182 ? 14.07 -10.438 -4.262 1 89.75 182 PRO B CA 1
ATOM 4544 C C . PRO B 1 182 ? 14.109 -9.07 -3.59 1 89.75 182 PRO B C 1
ATOM 4546 O O . PRO B 1 182 ? 14.664 -8.117 -4.148 1 89.75 182 PRO B O 1
ATOM 4549 N N . ILE B 1 183 ? 13.547 -8.93 -2.457 1 87.88 183 ILE B N 1
ATOM 4550 C CA . ILE B 1 183 ? 13.547 -7.66 -1.738 1 87.88 183 ILE B CA 1
ATOM 4551 C C . ILE B 1 183 ? 14.977 -7.301 -1.335 1 87.88 183 ILE B C 1
ATOM 4553 O O . ILE B 1 183 ? 15.398 -6.156 -1.503 1 87.88 183 ILE B O 1
ATOM 4557 N N . TRP B 1 184 ? 15.664 -8.305 -0.881 1 88.56 184 TRP B N 1
ATOM 4558 C CA . TRP B 1 184 ? 17.062 -8.109 -0.498 1 88.56 184 TRP B CA 1
ATOM 4559 C C . TRP B 1 184 ? 17.906 -7.715 -1.703 1 88.56 184 TRP B C 1
ATOM 4561 O O . TRP B 1 184 ? 18.703 -6.785 -1.623 1 88.56 184 TRP B O 1
ATOM 4571 N N . ILE B 1 185 ? 17.734 -8.375 -2.77 1 91.69 185 ILE B N 1
ATOM 4572 C CA . ILE B 1 185 ? 18.516 -8.102 -3.979 1 91.69 185 ILE B CA 1
ATOM 4573 C C . ILE B 1 185 ? 18.188 -6.699 -4.488 1 91.69 185 ILE B C 1
ATOM 4575 O O . ILE B 1 185 ? 19.094 -5.945 -4.859 1 91.69 185 ILE B O 1
ATOM 4579 N N . THR B 1 186 ? 16.922 -6.375 -4.484 1 92.56 186 THR B N 1
ATOM 4580 C CA . THR B 1 186 ? 16.516 -5.07 -4.984 1 92.56 186 THR B CA 1
ATOM 4581 C C . THR B 1 186 ? 17.109 -3.951 -4.133 1 92.56 186 THR B C 1
ATOM 4583 O O . THR B 1 186 ? 17.562 -2.934 -4.66 1 92.56 186 THR B O 1
ATOM 4586 N N . LYS B 1 187 ? 17.141 -4.105 -2.859 1 88.75 187 LYS B N 1
ATOM 4587 C CA . LYS B 1 187 ? 17.75 -3.115 -1.97 1 88.75 187 LYS B CA 1
ATOM 4588 C C . LYS B 1 187 ? 19.25 -2.994 -2.217 1 88.75 187 LYS B C 1
ATOM 4590 O O . LYS B 1 187 ? 19.797 -1.888 -2.24 1 88.75 187 LYS B O 1
ATOM 4595 N N . LYS B 1 188 ? 19.875 -4.133 -2.369 1 88.88 188 LYS B N 1
ATOM 4596 C CA . LYS B 1 188 ? 21.312 -4.148 -2.646 1 88.88 188 LYS B CA 1
ATOM 4597 C C . LYS B 1 188 ? 21.625 -3.398 -3.938 1 88.88 188 LYS B C 1
ATOM 4599 O O . LYS B 1 188 ? 22.609 -2.652 -4.004 1 88.88 188 LYS B O 1
ATOM 4604 N N . VAL B 1 189 ? 20.797 -3.627 -4.898 1 92.12 189 VAL B N 1
ATOM 4605 C CA . VAL B 1 189 ? 21 -2.982 -6.191 1 92.12 189 VAL B CA 1
ATOM 4606 C C . VAL B 1 189 ? 20.719 -1.487 -6.074 1 92.12 189 VAL B C 1
ATOM 4608 O O . VAL B 1 189 ? 21.406 -0.667 -6.68 1 92.12 189 VAL B O 1
ATOM 4611 N N . LEU B 1 190 ? 19.75 -1.112 -5.289 1 90.19 190 LEU B N 1
ATOM 4612 C CA . LEU B 1 190 ? 19.375 0.284 -5.09 1 90.19 190 LEU B CA 1
ATOM 4613 C C . LEU B 1 190 ? 20.516 1.059 -4.422 1 90.19 190 LEU B C 1
ATOM 4615 O O . LEU B 1 190 ? 20.672 2.258 -4.656 1 90.19 190 LEU B O 1
ATOM 4619 N N . ASP B 1 191 ? 21.266 0.366 -3.654 1 88.56 191 ASP B N 1
ATOM 4620 C CA . ASP B 1 191 ? 22.359 1.002 -2.912 1 88.56 191 ASP B CA 1
ATOM 4621 C C . ASP B 1 191 ? 23.578 1.188 -3.795 1 88.56 191 ASP B C 1
ATOM 4623 O O . ASP B 1 191 ? 24.5 1.936 -3.441 1 88.56 191 ASP B O 1
ATOM 4627 N N . LYS B 1 192 ? 23.578 0.578 -4.902 1 88.44 192 LYS B N 1
ATOM 4628 C CA . LYS B 1 192 ? 24.672 0.779 -5.844 1 88.44 192 LYS B CA 1
ATOM 4629 C C . LYS B 1 192 ? 24.594 2.164 -6.48 1 88.44 192 LYS B C 1
ATOM 4631 O O . LYS B 1 192 ? 23.516 2.725 -6.641 1 88.44 192 LYS B O 1
ATOM 4636 N N . PRO B 1 193 ? 25.719 2.762 -6.754 1 86.88 193 PRO B N 1
ATOM 4637 C CA . PRO B 1 193 ? 25.719 4.074 -7.406 1 86.88 193 PRO B CA 1
ATOM 4638 C C . PRO B 1 193 ? 25.062 4.043 -8.781 1 86.88 193 PRO B C 1
ATOM 4640 O O . PRO B 1 193 ? 25.188 3.059 -9.516 1 86.88 193 PRO B O 1
ATOM 4643 N N . SER B 1 194 ? 24.406 5.105 -9.07 1 83.06 194 SER B N 1
ATOM 4644 C CA . SER B 1 194 ? 23.641 5.195 -10.312 1 83.06 194 SER B CA 1
ATOM 4645 C C . SER B 1 194 ? 24.5 5.727 -11.453 1 83.06 194 SER B C 1
ATOM 4647 O O . SER B 1 194 ? 25.359 6.59 -11.25 1 83.06 194 SER B O 1
ATOM 4649 N N . ASN B 1 195 ? 24.203 5.168 -12.625 1 76.94 195 ASN B N 1
ATOM 4650 C CA . ASN B 1 195 ? 24.875 5.652 -13.828 1 76.94 195 ASN B CA 1
ATOM 4651 C C . ASN B 1 195 ? 24.141 6.844 -14.438 1 76.94 195 ASN B C 1
ATOM 4653 O O . ASN B 1 195 ? 24.656 7.496 -15.344 1 76.94 195 ASN B O 1
ATOM 4657 N N . MET B 1 196 ? 23 7.094 -13.875 1 77.62 196 MET B N 1
ATOM 4658 C CA . MET B 1 196 ? 22.203 8.18 -14.43 1 77.62 196 MET B CA 1
ATOM 4659 C C . MET B 1 196 ? 22.547 9.508 -13.758 1 77.62 196 MET B C 1
ATOM 4661 O O . MET B 1 196 ? 22.609 9.578 -12.523 1 77.62 196 MET B O 1
ATOM 4665 N N . LYS B 1 197 ? 22.844 10.453 -14.562 1 77.19 197 LYS B N 1
ATOM 4666 C CA . LYS B 1 197 ? 23.188 11.773 -14.047 1 77.19 197 LYS B CA 1
ATOM 4667 C C . LYS B 1 197 ? 21.953 12.688 -14.016 1 77.19 197 LYS B C 1
ATOM 4669 O O . LYS B 1 197 ? 21.188 12.727 -14.977 1 77.19 197 LYS B O 1
ATOM 4674 N N . VAL B 1 198 ? 21.719 13.289 -12.891 1 75.19 198 VAL B N 1
ATOM 4675 C CA . VAL B 1 198 ? 20.594 14.203 -12.695 1 75.19 198 VAL B CA 1
ATOM 4676 C C . VAL B 1 198 ? 20.906 15.555 -13.344 1 75.19 198 VAL B C 1
ATOM 4678 O O . VAL B 1 198 ? 22 16.094 -13.172 1 75.19 198 VAL B O 1
ATOM 4681 N N . ILE B 1 199 ? 20.062 15.898 -14.234 1 67.19 199 ILE B N 1
ATOM 4682 C CA . ILE B 1 199 ? 20.203 17.203 -14.867 1 67.19 199 ILE B CA 1
ATOM 4683 C C . ILE B 1 199 ? 19.844 18.312 -13.867 1 67.19 199 ILE B C 1
ATOM 4685 O O . ILE B 1 199 ? 18.75 18.312 -13.312 1 67.19 199 ILE B O 1
ATOM 4689 N N . SER B 1 200 ? 20.781 19.047 -13.305 1 65.69 200 SER B N 1
ATOM 4690 C CA . SER B 1 200 ? 20.609 20.047 -12.258 1 65.69 200 SER B CA 1
ATOM 4691 C C . SER B 1 200 ? 20.016 21.344 -12.828 1 65.69 200 SER B C 1
ATOM 4693 O O . SER B 1 200 ? 19.969 22.359 -12.133 1 65.69 200 SER B O 1
ATOM 4695 N N . ALA B 1 201 ? 19.312 21.297 -13.867 1 64.62 201 ALA B N 1
ATOM 4696 C CA . ALA B 1 201 ? 18.906 22.625 -14.32 1 64.62 201 ALA B CA 1
ATOM 4697 C C . ALA B 1 201 ? 17.625 23.062 -13.617 1 64.62 201 ALA B C 1
ATOM 4699 O O . ALA B 1 201 ? 16.672 22.281 -13.5 1 64.62 201 ALA B O 1
ATOM 4700 N N . ASP B 1 202 ? 17.625 24.094 -12.742 1 70.25 202 ASP B N 1
ATOM 4701 C CA . ASP B 1 202 ? 16.484 24.672 -12.055 1 70.25 202 ASP B CA 1
ATOM 4702 C C . ASP B 1 202 ? 15.594 25.453 -13.023 1 70.25 202 ASP B C 1
ATOM 4704 O O . ASP B 1 202 ? 15.641 26.688 -13.062 1 70.25 202 ASP B O 1
ATOM 4708 N N . GLU B 1 203 ? 15.172 24.734 -14 1 80.12 203 GLU B N 1
ATOM 4709 C CA . GLU B 1 203 ? 14.297 25.391 -14.969 1 80.12 203 GLU B CA 1
ATOM 4710 C C . GLU B 1 203 ? 12.836 25.266 -14.547 1 80.12 203 GLU B C 1
ATOM 4712 O O . GLU B 1 203 ? 12.445 24.281 -13.914 1 80.12 203 GLU B O 1
ATOM 4717 N N . SER B 1 204 ? 12.156 26.297 -14.812 1 84.62 204 SER B N 1
ATOM 4718 C CA . SER B 1 204 ? 10.719 26.297 -14.531 1 84.62 204 SER B CA 1
ATOM 4719 C C . SER B 1 204 ? 10 25.234 -15.352 1 84.62 204 SER B C 1
ATOM 4721 O O . SER B 1 204 ? 10.5 24.797 -16.391 1 84.62 204 SER B O 1
ATOM 4723 N N . ILE B 1 205 ? 8.836 24.734 -14.953 1 87.56 205 ILE B N 1
ATOM 4724 C CA . ILE B 1 205 ? 8.078 23.641 -15.547 1 87.56 205 ILE B CA 1
ATOM 4725 C C . ILE B 1 205 ? 7.637 24.031 -16.953 1 87.56 205 ILE B C 1
ATOM 4727 O O . ILE B 1 205 ? 7.512 23.156 -17.828 1 87.56 205 ILE B O 1
ATOM 4731 N N . LEU B 1 206 ? 7.406 25.312 -17.156 1 89.12 206 LEU B N 1
ATOM 4732 C CA . LEU B 1 206 ? 6.93 25.766 -18.469 1 89.12 206 LEU B CA 1
ATOM 4733 C C . LEU B 1 206 ? 8.008 25.562 -19.531 1 89.12 206 LEU B C 1
ATOM 4735 O O . LEU B 1 206 ? 7.695 25.469 -20.719 1 89.12 206 LEU B O 1
ATOM 4739 N N . LYS B 1 207 ? 9.258 25.453 -19.141 1 90.62 207 LYS B N 1
ATOM 4740 C CA . LYS B 1 207 ? 10.367 25.266 -20.062 1 90.62 207 LYS B CA 1
ATOM 4741 C C . LYS B 1 207 ? 10.711 23.781 -20.219 1 90.62 207 LYS B C 1
ATOM 4743 O O . LYS B 1 207 ? 11.648 23.422 -20.938 1 90.62 207 LYS B O 1
ATOM 4748 N N . ARG B 1 208 ? 9.914 23 -19.594 1 92.06 208 ARG B N 1
ATOM 4749 C CA . ARG B 1 208 ? 10.133 21.547 -19.625 1 92.06 208 ARG B CA 1
ATOM 4750 C C . ARG B 1 208 ? 8.898 20.828 -20.156 1 92.06 208 ARG B C 1
ATOM 4752 O O . ARG B 1 208 ? 8.227 20.125 -19.406 1 92.06 208 ARG B O 1
ATOM 4759 N N . PRO B 1 209 ? 8.672 20.891 -21.375 1 91.69 209 PRO B N 1
ATOM 4760 C CA . PRO B 1 209 ? 7.441 20.344 -21.938 1 91.69 209 PRO B CA 1
ATOM 4761 C C . PRO B 1 209 ? 7.332 18.828 -21.766 1 91.69 209 PRO B C 1
ATOM 4763 O O . PRO B 1 209 ? 6.227 18.297 -21.594 1 91.69 209 PRO B O 1
ATOM 4766 N N . VAL B 1 210 ? 8.391 18.141 -21.828 1 92.31 210 VAL B N 1
ATOM 4767 C CA . VAL B 1 210 ? 8.352 16.688 -21.672 1 92.31 210 VAL B CA 1
ATOM 4768 C C . VAL B 1 210 ? 7.91 16.328 -20.266 1 92.31 210 VAL B C 1
ATOM 4770 O O . VAL B 1 210 ? 7.207 15.336 -20.062 1 92.31 210 VAL B O 1
ATOM 4773 N N . ASP B 1 211 ? 8.344 17.109 -19.328 1 94 211 ASP B N 1
ATOM 4774 C CA . ASP B 1 211 ? 7.891 16.875 -17.969 1 94 211 ASP B CA 1
ATOM 4775 C C . ASP B 1 211 ? 6.387 17.094 -17.844 1 94 211 ASP B C 1
ATOM 4777 O O . ASP B 1 211 ? 5.703 16.375 -17.109 1 94 211 ASP B O 1
ATOM 4781 N N . ILE B 1 212 ? 5.895 18.062 -18.562 1 96 212 ILE B N 1
ATOM 4782 C CA . ILE B 1 212 ? 4.461 18.328 -18.531 1 96 212 ILE B CA 1
ATOM 4783 C C . ILE B 1 212 ? 3.699 17.156 -19.125 1 96 212 ILE B C 1
ATOM 4785 O O . ILE B 1 212 ? 2.695 16.703 -18.562 1 96 212 ILE B O 1
ATOM 4789 N N . ILE B 1 213 ? 4.172 16.703 -20.219 1 97.06 213 ILE B N 1
ATOM 4790 C CA . ILE B 1 213 ? 3.553 15.547 -20.875 1 97.06 213 ILE B CA 1
ATOM 4791 C C . ILE B 1 213 ? 3.625 14.336 -19.953 1 97.06 213 ILE B C 1
ATOM 4793 O O . ILE B 1 213 ? 2.656 13.578 -19.828 1 97.06 213 ILE B O 1
ATOM 4797 N N . SER B 1 214 ? 4.773 14.172 -19.328 1 97.38 214 SER B N 1
ATOM 4798 C CA . SER B 1 214 ? 4.953 13.055 -18.406 1 97.38 214 SER B CA 1
ATOM 4799 C C . SER B 1 214 ? 3.977 13.133 -17.25 1 97.38 214 SER B C 1
ATOM 4801 O O . SER B 1 214 ? 3.412 12.117 -16.828 1 97.38 214 SER B O 1
ATOM 4803 N N . ILE B 1 215 ? 3.795 14.312 -16.75 1 97 215 ILE B N 1
ATOM 4804 C CA . ILE B 1 215 ? 2.85 14.508 -15.648 1 97 215 ILE B CA 1
ATOM 4805 C C . ILE B 1 215 ? 1.44 14.148 -16.125 1 97 215 ILE B C 1
ATOM 4807 O O . ILE B 1 215 ? 0.705 13.453 -15.406 1 97 215 ILE B O 1
ATOM 4811 N N . CYS B 1 216 ? 1.076 14.531 -17.281 1 97.38 216 CYS B N 1
ATOM 4812 C CA . CYS B 1 216 ? -0.242 14.227 -17.828 1 97.38 216 CYS B CA 1
ATOM 4813 C C . CYS B 1 216 ? -0.424 12.719 -17.984 1 97.38 216 CYS B C 1
ATOM 4815 O O . CYS B 1 216 ? -1.479 12.18 -17.656 1 97.38 216 CYS B O 1
ATOM 4817 N N . LEU B 1 217 ? 0.557 12.102 -18.484 1 98.12 217 LEU B N 1
ATOM 4818 C CA . LEU B 1 217 ? 0.501 10.656 -18.672 1 98.12 217 LEU B CA 1
ATOM 4819 C C . LEU B 1 217 ? 0.411 9.93 -17.328 1 98.12 217 LEU B C 1
ATOM 4821 O O . LEU B 1 217 ? -0.363 8.984 -17.188 1 98.12 217 LEU B O 1
ATOM 4825 N N . LEU B 1 218 ? 1.149 10.398 -16.375 1 97.81 218 LEU B N 1
ATOM 4826 C CA . LEU B 1 218 ? 1.128 9.789 -15.047 1 97.81 218 LEU B CA 1
ATOM 4827 C C . LEU B 1 218 ? -0.234 9.977 -14.391 1 97.81 218 LEU B C 1
ATOM 4829 O O . LEU B 1 218 ? -0.776 9.039 -13.805 1 97.81 218 LEU B O 1
ATOM 4833 N N . LEU B 1 219 ? -0.759 11.133 -14.539 1 96.19 219 LEU B N 1
ATOM 4834 C CA . LEU B 1 219 ? -2.055 11.406 -13.93 1 96.19 219 LEU B CA 1
ATOM 4835 C C . LEU B 1 219 ? -3.16 10.617 -14.617 1 96.19 219 LEU B C 1
ATOM 4837 O O . LEU B 1 219 ? -4.09 10.141 -13.961 1 96.19 219 LEU B O 1
ATOM 4841 N N . SER B 1 220 ? -3.062 10.5 -15.867 1 97.38 220 SER B N 1
ATOM 4842 C CA . SER B 1 220 ? -4.051 9.703 -16.594 1 97.38 220 SER B CA 1
ATOM 4843 C C . SER B 1 220 ? -3.973 8.234 -16.188 1 97.38 220 SER B C 1
ATOM 4845 O O . SER B 1 220 ? -5 7.582 -16 1 97.38 220 SER B O 1
ATOM 4847 N N . THR B 1 221 ? -2.781 7.699 -16.094 1 97.81 221 THR B N 1
ATOM 4848 C CA . THR B 1 221 ? -2.607 6.32 -15.633 1 97.81 221 THR B CA 1
ATOM 4849 C C . THR B 1 221 ? -3.123 6.152 -14.211 1 97.81 221 THR B C 1
ATOM 4851 O O . THR B 1 221 ? -3.734 5.133 -13.883 1 97.81 221 THR B O 1
ATOM 4854 N N . MET B 1 222 ? -2.891 7.137 -13.438 1 96.75 222 MET B N 1
ATOM 4855 C CA . MET B 1 222 ? -3.35 7.125 -12.055 1 96.75 222 MET B CA 1
ATOM 4856 C C . MET B 1 222 ? -4.867 7.008 -11.984 1 96.75 222 MET B C 1
ATOM 4858 O O . MET B 1 222 ? -5.402 6.246 -11.172 1 96.75 222 MET B O 1
ATOM 4862 N N . PHE B 1 223 ? -5.5 7.691 -12.836 1 95.44 223 PHE B N 1
ATOM 4863 C CA . PHE B 1 223 ? -6.957 7.664 -12.875 1 95.44 223 PHE B CA 1
ATOM 4864 C C . PHE B 1 223 ? -7.465 6.27 -13.219 1 95.44 223 PHE B C 1
ATOM 4866 O O . PHE B 1 223 ? -8.422 5.785 -12.617 1 95.44 223 PHE B O 1
ATOM 4873 N N . ILE B 1 224 ? -6.82 5.633 -14.086 1 97 224 ILE B N 1
ATOM 4874 C CA . ILE B 1 224 ? -7.215 4.285 -14.484 1 97 224 ILE B CA 1
ATOM 4875 C C . ILE B 1 224 ? -6.957 3.311 -13.344 1 97 224 ILE B C 1
ATOM 4877 O O . ILE B 1 224 ? -7.781 2.434 -13.062 1 97 224 ILE B O 1
ATOM 4881 N N . TYR B 1 225 ? -5.812 3.477 -12.625 1 97.75 225 TYR B N 1
ATOM 4882 C CA . TYR B 1 225 ? -5.527 2.641 -11.469 1 97.75 225 TYR B CA 1
ATOM 4883 C C . TYR B 1 225 ? -6.609 2.793 -10.406 1 97.75 225 TYR B C 1
ATOM 4885 O O . TYR B 1 225 ? -7.027 1.81 -9.789 1 97.75 225 TYR B O 1
ATOM 4893 N N . ILE B 1 226 ? -7.07 3.986 -10.242 1 94.81 226 ILE B N 1
ATOM 4894 C CA . ILE B 1 226 ? -8.016 4.281 -9.172 1 94.81 226 ILE B CA 1
ATOM 4895 C C . ILE B 1 226 ? -9.359 3.617 -9.469 1 94.81 226 ILE B C 1
ATOM 4897 O O . ILE B 1 226 ? -9.891 2.873 -8.641 1 94.81 226 ILE B O 1
ATOM 4901 N N . TYR B 1 227 ? -9.93 3.797 -10.562 1 94.38 227 TYR B N 1
ATOM 4902 C CA . TYR B 1 227 ? -11.273 3.277 -10.766 1 94.38 227 TYR B CA 1
ATOM 4903 C C . TYR B 1 227 ? -11.258 1.761 -10.914 1 94.38 227 TYR B C 1
ATOM 4905 O O . TYR B 1 227 ? -12.211 1.082 -10.539 1 94.38 227 TYR B O 1
ATOM 4913 N N . ARG B 1 228 ? -10.125 1.229 -11.477 1 96.81 228 ARG B N 1
ATOM 4914 C CA . ARG B 1 228 ? -10.023 -0.225 -11.531 1 96.81 228 ARG B CA 1
ATOM 4915 C C . ARG B 1 228 ? -9.867 -0.819 -10.141 1 96.81 228 ARG B C 1
ATOM 4917 O O . ARG B 1 228 ? -10.422 -1.877 -9.844 1 96.81 228 ARG B O 1
ATOM 4924 N N . GLY B 1 229 ? -9.062 -0.159 -9.352 1 97.19 229 GLY B N 1
ATOM 4925 C CA . GLY B 1 229 ? -8.922 -0.608 -7.98 1 97.19 229 GLY B CA 1
ATOM 4926 C C . GLY B 1 229 ? -10.211 -0.536 -7.188 1 97.19 229 GLY B C 1
ATOM 4927 O O . GLY B 1 229 ? -10.531 -1.451 -6.426 1 97.19 229 GLY B O 1
ATOM 4928 N N . LEU B 1 230 ? -10.969 0.515 -7.402 1 95.44 230 LEU B N 1
ATOM 4929 C CA . LEU B 1 230 ? -12.258 0.663 -6.734 1 95.44 230 LEU B CA 1
ATOM 4930 C C . LEU B 1 230 ? -13.242 -0.402 -7.207 1 95.44 230 LEU B C 1
ATOM 4932 O O . LEU B 1 230 ? -13.992 -0.961 -6.406 1 95.44 230 LEU B O 1
ATOM 4936 N N . ALA B 1 231 ? -13.195 -0.644 -8.469 1 95.75 231 ALA B N 1
ATOM 4937 C CA . ALA B 1 231 ? -14.047 -1.694 -9.008 1 95.75 231 ALA B CA 1
ATOM 4938 C C . ALA B 1 231 ? -13.727 -3.047 -8.383 1 95.75 231 ALA B C 1
ATOM 4940 O O . ALA B 1 231 ? -14.625 -3.807 -8.031 1 95.75 231 ALA B O 1
ATOM 4941 N N . ALA B 1 232 ? -12.445 -3.316 -8.227 1 96.5 232 ALA B N 1
ATOM 4942 C CA . ALA B 1 232 ? -12 -4.594 -7.672 1 96.5 232 ALA B CA 1
ATOM 4943 C C . ALA B 1 232 ? -12.406 -4.723 -6.207 1 96.5 232 ALA B C 1
ATOM 4945 O O . ALA B 1 232 ? -12.617 -5.832 -5.711 1 96.5 232 ALA B O 1
ATOM 4946 N N . LEU B 1 233 ? -12.562 -3.557 -5.531 1 95.44 233 LEU B N 1
ATOM 4947 C CA . LEU B 1 233 ? -12.906 -3.564 -4.117 1 95.44 233 LEU B CA 1
ATOM 4948 C C . LEU B 1 233 ? -14.422 -3.568 -3.93 1 95.44 233 LEU B C 1
ATOM 4950 O O . LEU B 1 233 ? -14.914 -3.596 -2.799 1 95.44 233 LEU B O 1
ATOM 4954 N N . GLY B 1 234 ? -15.195 -3.49 -5.02 1 91.69 234 GLY B N 1
ATOM 4955 C CA . GLY B 1 234 ? -16.641 -3.662 -4.945 1 91.69 234 GLY B CA 1
ATOM 4956 C C . GLY B 1 234 ? -17.391 -2.352 -5.02 1 91.69 234 GLY B C 1
ATOM 4957 O O . GLY B 1 234 ? -18.547 -2.266 -4.57 1 91.69 234 GLY B O 1
ATOM 4958 N N . CYS B 1 235 ? -16.734 -1.338 -5.516 1 91.56 235 CYS B N 1
ATOM 4959 C CA . CYS B 1 235 ? -17.453 -0.084 -5.715 1 91.56 235 CYS B CA 1
ATOM 4960 C C . CYS B 1 235 ? -18.656 -0.281 -6.637 1 91.56 235 CYS B C 1
ATOM 4962 O O . CYS B 1 235 ? -18.531 -0.915 -7.688 1 91.56 235 CYS B O 1
ATOM 4964 N N . ASN B 1 236 ? -19.812 0.221 -6.281 1 87.88 236 ASN B N 1
ATOM 4965 C CA . ASN B 1 236 ? -21.047 -0.044 -7.004 1 87.88 236 ASN B CA 1
ATOM 4966 C C . ASN B 1 236 ? -21.484 1.168 -7.82 1 87.88 236 ASN B C 1
ATOM 4968 O O . ASN B 1 236 ? -22.688 1.397 -7.996 1 87.88 236 ASN B O 1
ATOM 4972 N N . SER B 1 237 ? -20.625 1.88 -8.297 1 88.62 237 SER B N 1
ATOM 4973 C CA . SER B 1 237 ? -20.984 2.982 -9.188 1 88.62 237 SER B CA 1
ATOM 4974 C C . SER B 1 237 ? -21.297 2.48 -10.594 1 88.62 237 SER B C 1
ATOM 4976 O O . SER B 1 237 ? -20.875 1.381 -10.969 1 88.62 237 SER B O 1
ATOM 4978 N N . GLU B 1 238 ? -21.969 3.266 -11.359 1 89.56 238 GLU B N 1
ATOM 4979 C CA . GLU B 1 238 ? -22.328 2.873 -12.719 1 89.56 238 GLU B CA 1
ATOM 4980 C C . GLU B 1 238 ? -21.078 2.631 -13.562 1 89.56 238 GLU B C 1
ATOM 4982 O O . GLU B 1 238 ? -21.031 1.683 -14.352 1 89.56 238 GLU B O 1
ATOM 4987 N N . ILE B 1 239 ? -20.141 3.402 -13.375 1 89.38 239 ILE B N 1
ATOM 4988 C CA . ILE B 1 239 ? -18.906 3.297 -14.148 1 89.38 239 ILE B CA 1
ATOM 4989 C C . ILE B 1 239 ? -18.188 1.998 -13.797 1 89.38 239 ILE B C 1
ATOM 4991 O O . ILE B 1 239 ? -17.734 1.267 -14.688 1 89.38 239 ILE B O 1
ATOM 4995 N N . THR B 1 240 ? -18.078 1.708 -12.555 1 92.06 240 THR B N 1
ATOM 4996 C CA . THR B 1 240 ? -17.359 0.516 -12.117 1 92.06 240 THR B CA 1
ATOM 4997 C C . THR B 1 240 ? -18.156 -0.745 -12.445 1 92.06 240 THR B C 1
ATOM 4999 O O . THR B 1 240 ? -17.578 -1.775 -12.797 1 92.06 240 THR B O 1
ATOM 5002 N N . LYS B 1 241 ? -19.422 -0.656 -12.406 1 91.88 241 LYS B N 1
ATOM 5003 C CA . LYS B 1 241 ? -20.266 -1.796 -12.781 1 91.88 241 LYS B CA 1
ATOM 5004 C C . LYS B 1 241 ? -20.125 -2.117 -14.266 1 91.88 241 LYS B C 1
ATOM 5006 O O . LYS B 1 241 ? -20.031 -3.283 -14.648 1 91.88 241 LYS B O 1
ATOM 5011 N N . ASN B 1 242 ? -20.156 -1.059 -15.016 1 93.38 242 ASN B N 1
ATOM 5012 C CA . ASN B 1 242 ? -19.984 -1.255 -16.453 1 93.38 242 ASN B CA 1
ATOM 5013 C C . ASN B 1 242 ? -18.625 -1.85 -16.781 1 93.38 242 ASN B C 1
ATOM 5015 O O . ASN B 1 242 ? -18.5 -2.711 -17.641 1 93.38 242 ASN B O 1
ATOM 5019 N N . LEU B 1 243 ? -17.688 -1.417 -16.078 1 94.44 243 LEU B N 1
ATOM 5020 C CA . LEU B 1 243 ? -16.344 -1.934 -16.297 1 94.44 243 LEU B CA 1
ATOM 5021 C C . LEU B 1 243 ? -16.281 -3.432 -16.016 1 94.44 243 LEU B C 1
ATOM 5023 O O . LEU B 1 243 ? -15.789 -4.203 -16.828 1 94.44 243 LEU B O 1
ATOM 5027 N N . VAL B 1 244 ? -16.844 -3.857 -14.922 1 94.25 244 VAL B N 1
ATOM 5028 C CA . VAL B 1 244 ? -16.719 -5.234 -14.453 1 94.25 244 VAL B CA 1
ATOM 5029 C C . VAL B 1 244 ? -17.688 -6.129 -15.234 1 94.25 244 VAL B C 1
ATOM 5031 O O . VAL B 1 244 ? -17.359 -7.277 -15.547 1 94.25 244 VAL B O 1
ATOM 5034 N N . GLN B 1 245 ? -18.781 -5.645 -15.602 1 93.69 245 GLN B N 1
ATOM 5035 C CA . GLN B 1 245 ? -19.797 -6.492 -16.219 1 93.69 245 GLN B CA 1
ATOM 5036 C C . GLN B 1 245 ? -19.656 -6.496 -17.734 1 93.69 245 GLN B C 1
ATOM 5038 O O . GLN B 1 245 ? -19.828 -7.539 -18.375 1 93.69 245 GLN B O 1
ATOM 5043 N N . LYS B 1 246 ? -19.25 -5.316 -18.297 1 93.94 246 LYS B N 1
ATOM 5044 C CA . LYS B 1 246 ? -19.312 -5.207 -19.75 1 93.94 246 LYS B CA 1
ATOM 5045 C C . LYS B 1 246 ? -17.922 -5.203 -20.375 1 93.94 246 LYS B C 1
ATOM 5047 O O . LYS B 1 246 ? -17.719 -5.711 -21.469 1 93.94 246 LYS B O 1
ATOM 5052 N N . TYR B 1 247 ? -17 -4.719 -19.703 1 95.06 247 TYR B N 1
ATOM 5053 C CA . TYR B 1 247 ? -15.727 -4.477 -20.375 1 95.06 247 TYR B CA 1
ATOM 5054 C C . TYR B 1 247 ? -14.672 -5.469 -19.906 1 95.06 247 TYR B C 1
ATOM 5056 O O . TYR B 1 247 ? -13.953 -6.055 -20.719 1 95.06 247 TYR B O 1
ATOM 5064 N N . GLU B 1 248 ? -14.555 -5.672 -18.594 1 96.94 248 GLU B N 1
ATOM 5065 C CA . GLU B 1 248 ? -13.484 -6.52 -18.078 1 96.94 248 GLU B CA 1
ATOM 5066 C C . GLU B 1 248 ? -14 -7.434 -16.969 1 96.94 248 GLU B C 1
ATOM 5068 O O . GLU B 1 248 ? -13.562 -7.328 -15.812 1 96.94 248 GLU B O 1
ATOM 5073 N N . PRO B 1 249 ? -14.742 -8.43 -17.344 1 97 249 PRO B N 1
ATOM 5074 C CA . PRO B 1 249 ? -15.266 -9.352 -16.328 1 97 249 PRO B CA 1
ATOM 5075 C C . PRO B 1 249 ? -14.172 -10.156 -15.641 1 97 249 PRO B C 1
ATOM 5077 O O . PRO B 1 249 ? -14.406 -10.758 -14.594 1 97 249 PRO B O 1
ATOM 5080 N N . TYR B 1 250 ? -12.953 -10.18 -16.25 1 97.69 250 TYR B N 1
ATOM 5081 C CA . TYR B 1 250 ? -11.812 -10.906 -15.688 1 97.69 250 TYR B CA 1
ATOM 5082 C C . TYR B 1 250 ? -11.508 -10.445 -14.273 1 97.69 250 TYR B C 1
ATOM 5084 O O . TYR B 1 250 ? -11.016 -11.219 -13.453 1 97.69 250 TYR B O 1
ATOM 5092 N N . ILE B 1 251 ? -11.891 -9.258 -13.898 1 97 251 ILE B N 1
ATOM 5093 C CA . ILE B 1 251 ? -11.609 -8.672 -12.586 1 97 251 ILE B CA 1
ATOM 5094 C C . ILE B 1 251 ? -12.359 -9.453 -11.508 1 97 251 ILE B C 1
ATOM 5096 O O . ILE B 1 251 ? -11.906 -9.539 -10.367 1 97 251 ILE B O 1
ATOM 5100 N N . THR B 1 252 ? -13.469 -10.086 -11.867 1 95.06 252 THR B N 1
ATOM 5101 C CA . THR B 1 252 ? -14.312 -10.773 -10.891 1 95.06 252 THR B CA 1
ATOM 5102 C C . THR B 1 252 ? -13.992 -12.266 -10.867 1 95.06 252 THR B C 1
ATOM 5104 O O . THR B 1 252 ? -14.711 -13.047 -10.234 1 95.06 252 THR B O 1
ATOM 5107 N N . ASP B 1 253 ? -12.922 -12.664 -11.562 1 95.38 253 ASP B N 1
ATOM 5108 C CA . ASP B 1 253 ? -12.5 -14.062 -11.539 1 95.38 253 ASP B CA 1
ATOM 5109 C C . ASP B 1 253 ? -12.312 -14.555 -10.109 1 95.38 253 ASP B C 1
ATOM 5111 O O . ASP B 1 253 ? -11.664 -13.883 -9.297 1 95.38 253 ASP B O 1
ATOM 5115 N N . PRO B 1 254 ? -12.859 -15.719 -9.797 1 93.88 254 PRO B N 1
ATOM 5116 C CA . PRO B 1 254 ? -12.781 -16.25 -8.43 1 93.88 254 PRO B CA 1
ATOM 5117 C C . PRO B 1 254 ? -11.352 -16.562 -8 1 93.88 254 PRO B C 1
ATOM 5119 O O . PRO B 1 254 ? -11.078 -16.703 -6.805 1 93.88 254 PRO B O 1
ATOM 5122 N N . LEU B 1 255 ? -10.406 -16.703 -8.898 1 93.69 255 LEU B N 1
ATOM 5123 C CA . LEU B 1 255 ? -9.008 -16.938 -8.539 1 93.69 255 LEU B CA 1
ATOM 5124 C C . LEU B 1 255 ? -8.406 -15.695 -7.891 1 93.69 255 LEU B C 1
ATOM 5126 O O . LEU B 1 255 ? -7.363 -15.781 -7.238 1 93.69 255 LEU B O 1
ATOM 5130 N N . ALA B 1 256 ? -8.984 -14.531 -8.023 1 95.25 256 ALA B N 1
ATOM 5131 C CA . ALA B 1 256 ? -8.766 -13.289 -7.285 1 95.25 256 ALA B CA 1
ATOM 5132 C C . ALA B 1 256 ? -7.457 -12.625 -7.699 1 95.25 256 ALA B C 1
ATOM 5134 O O . ALA B 1 256 ? -7.098 -11.57 -7.18 1 95.25 256 ALA B O 1
ATOM 5135 N N . PHE B 1 257 ? -6.629 -13.219 -8.609 1 96.88 257 PHE B N 1
ATOM 5136 C CA . PHE B 1 257 ? -5.355 -12.633 -9 1 96.88 257 PHE B CA 1
ATOM 5137 C C . PHE B 1 257 ? -5.574 -11.297 -9.703 1 96.88 257 PHE B C 1
ATOM 5139 O O . PHE B 1 257 ? -4.91 -10.305 -9.391 1 96.88 257 PHE B O 1
ATOM 5146 N N . PRO B 1 258 ? -6.531 -11.25 -10.656 1 97.5 258 PRO B N 1
ATOM 5147 C CA . PRO B 1 258 ? -6.77 -9.945 -11.266 1 97.5 258 PRO B CA 1
ATOM 5148 C C . PRO B 1 258 ? -7.266 -8.906 -10.266 1 97.5 258 PRO B C 1
ATOM 5150 O O . PRO B 1 258 ? -6.887 -7.73 -10.352 1 97.5 258 PRO B O 1
ATOM 5153 N N . LYS B 1 259 ? -8.086 -9.305 -9.367 1 97.31 259 LYS B N 1
ATOM 5154 C CA . LYS B 1 259 ? -8.586 -8.414 -8.32 1 97.31 259 LYS B CA 1
ATOM 5155 C C . LYS B 1 259 ? -7.438 -7.836 -7.5 1 97.31 259 LYS B C 1
ATOM 5157 O O . LYS B 1 259 ? -7.375 -6.625 -7.273 1 97.31 259 LYS B O 1
ATOM 5162 N N . ILE B 1 260 ? -6.527 -8.641 -7.094 1 97.88 260 ILE B N 1
ATOM 5163 C CA . ILE B 1 260 ? -5.43 -8.211 -6.23 1 97.88 260 ILE B CA 1
ATOM 5164 C C . ILE B 1 260 ? -4.453 -7.352 -7.027 1 97.88 260 ILE B C 1
ATOM 5166 O O . ILE B 1 260 ? -3.865 -6.41 -6.492 1 97.88 260 ILE B O 1
ATOM 5170 N N . GLN B 1 261 ? -4.285 -7.66 -8.266 1 98.44 261 GLN B N 1
ATOM 5171 C CA . GLN B 1 261 ? -3.459 -6.797 -9.102 1 98.44 261 GLN B CA 1
ATOM 5172 C C . GLN B 1 261 ? -4.02 -5.375 -9.148 1 98.44 261 GLN B C 1
ATOM 5174 O O . GLN B 1 261 ? -3.268 -4.402 -9.062 1 98.44 261 GLN B O 1
ATOM 5179 N N . MET B 1 262 ? -5.355 -5.227 -9.305 1 98.25 262 MET B N 1
ATOM 5180 C CA . MET B 1 262 ? -5.98 -3.906 -9.328 1 98.25 262 MET B CA 1
ATOM 5181 C C . MET B 1 262 ? -5.828 -3.207 -7.984 1 98.25 262 MET B C 1
ATOM 5183 O O . MET B 1 262 ? -5.59 -1.999 -7.93 1 98.25 262 MET B O 1
ATOM 5187 N N . VAL B 1 263 ? -5.953 -3.992 -6.945 1 98.06 263 VAL B N 1
ATOM 5188 C CA . VAL B 1 263 ? -5.793 -3.428 -5.609 1 98.06 263 VAL B CA 1
ATOM 5189 C C . VAL B 1 263 ? -4.348 -2.988 -5.402 1 98.06 263 VAL B C 1
ATOM 5191 O O . VAL B 1 263 ? -4.086 -1.949 -4.793 1 98.06 263 VAL B O 1
ATOM 5194 N N . THR B 1 264 ? -3.432 -3.783 -5.898 1 98.19 264 THR B N 1
ATOM 5195 C CA . THR B 1 264 ? -2.018 -3.43 -5.836 1 98.19 264 THR B CA 1
ATOM 5196 C C . THR B 1 264 ? -1.755 -2.123 -6.578 1 98.19 264 THR B C 1
ATOM 5198 O O . THR B 1 264 ? -0.974 -1.287 -6.117 1 98.19 264 THR B O 1
ATOM 5201 N N . TYR B 1 265 ? -2.434 -1.937 -7.73 1 98.38 265 TYR B N 1
ATOM 5202 C CA . TYR B 1 265 ? -2.326 -0.675 -8.453 1 98.38 265 TYR B CA 1
ATOM 5203 C C . TYR B 1 265 ? -2.799 0.49 -7.59 1 98.38 265 TYR B C 1
ATOM 5205 O O . TYR B 1 265 ? -2.131 1.522 -7.508 1 98.38 265 TYR B O 1
ATOM 5213 N N . LEU B 1 266 ? -3.859 0.252 -6.961 1 97.62 266 LEU B N 1
ATOM 5214 C CA . LEU B 1 266 ? -4.496 1.301 -6.172 1 97.62 266 LEU B CA 1
ATOM 5215 C C . LEU B 1 266 ? -3.621 1.704 -4.992 1 97.62 266 LEU B C 1
ATOM 5217 O O . LEU B 1 266 ? -3.441 2.895 -4.723 1 97.62 266 LEU B O 1
ATOM 5221 N N . PHE B 1 267 ? -2.971 0.781 -4.344 1 97.44 267 PHE B N 1
ATOM 5222 C CA . PHE B 1 267 ? -2.307 1.072 -3.078 1 97.44 267 PHE B CA 1
ATOM 5223 C C . PHE B 1 267 ? -0.833 1.391 -3.301 1 97.44 267 PHE B C 1
ATOM 5225 O O . PHE B 1 267 ? -0.212 2.08 -2.49 1 97.44 267 PHE B O 1
ATOM 5232 N N . TYR B 1 268 ? -0.281 0.938 -4.395 1 97.75 268 TYR B N 1
ATOM 5233 C CA . TYR B 1 268 ? 1.146 1.178 -4.574 1 97.75 268 TYR B CA 1
ATOM 5234 C C . TYR B 1 268 ? 1.402 2.064 -5.789 1 97.75 268 TYR B C 1
ATOM 5236 O O . TYR B 1 268 ? 2.203 3 -5.723 1 97.75 268 TYR B O 1
ATOM 5244 N N . PHE B 1 269 ? 0.698 1.866 -6.879 1 98.12 269 PHE B N 1
ATOM 5245 C CA . PHE B 1 269 ? 1.01 2.582 -8.109 1 98.12 269 PHE B CA 1
ATOM 5246 C C . PHE B 1 269 ? 0.411 3.984 -8.086 1 98.12 269 PHE B C 1
ATOM 5248 O O . PHE B 1 269 ? 1.01 4.93 -8.609 1 98.12 269 PHE B O 1
ATOM 5255 N N . VAL B 1 270 ? -0.732 4.109 -7.488 1 96.38 270 VAL B N 1
ATOM 5256 C CA . VAL B 1 270 ? -1.396 5.406 -7.41 1 96.38 270 VAL B CA 1
ATOM 5257 C C . VAL B 1 270 ? -0.534 6.383 -6.613 1 96.38 270 VAL B C 1
ATOM 5259 O O . VAL B 1 270 ? -0.207 7.469 -7.098 1 96.38 270 VAL B O 1
ATOM 5262 N N . PRO B 1 271 ? -0.114 6.012 -5.348 1 93.38 271 PRO B N 1
ATOM 5263 C CA . PRO B 1 271 ? 0.754 6.941 -4.625 1 93.38 271 PRO B CA 1
ATOM 5264 C C . PRO B 1 271 ? 2.043 7.254 -5.383 1 93.38 271 PRO B C 1
ATOM 5266 O O . PRO B 1 271 ? 2.533 8.383 -5.336 1 93.38 271 PRO B O 1
ATOM 5269 N N . PHE B 1 272 ? 2.586 6.301 -6.121 1 96.81 272 PHE B N 1
ATOM 5270 C CA . PHE B 1 272 ? 3.787 6.578 -6.898 1 96.81 272 PHE B CA 1
ATOM 5271 C C . PHE B 1 272 ? 3.504 7.621 -7.973 1 96.81 272 PHE B C 1
ATOM 5273 O O . PHE B 1 272 ? 4.273 8.57 -8.141 1 96.81 272 PHE B O 1
ATOM 5280 N N . CYS B 1 273 ? 2.426 7.445 -8.727 1 96.62 273 CYS B N 1
ATOM 5281 C CA . CYS B 1 273 ? 2.08 8.383 -9.789 1 96.62 273 CYS B CA 1
ATOM 5282 C C . CYS B 1 273 ? 1.864 9.781 -9.227 1 96.62 273 CYS B C 1
ATOM 5284 O O . CYS B 1 273 ? 2.281 10.773 -9.836 1 96.62 273 CYS B O 1
ATOM 5286 N N . ALA B 1 274 ? 1.267 9.836 -8.117 1 90.81 274 ALA B N 1
ATOM 5287 C CA . ALA B 1 274 ? 1.015 11.133 -7.48 1 90.81 274 ALA B CA 1
ATOM 5288 C C . ALA B 1 274 ? 2.32 11.797 -7.062 1 90.81 274 ALA B C 1
ATOM 5290 O O . ALA B 1 274 ? 2.551 12.969 -7.375 1 90.81 274 ALA B O 1
ATOM 5291 N N . PHE B 1 275 ? 3.221 11.031 -6.43 1 91.12 275 PHE B N 1
ATOM 5292 C CA . PHE B 1 275 ? 4.488 11.578 -5.957 1 91.12 275 PHE B CA 1
ATOM 5293 C C . PHE B 1 275 ? 5.398 11.922 -7.129 1 91.12 275 PHE B C 1
ATOM 5295 O O . PHE B 1 275 ? 6.113 12.93 -7.09 1 91.12 275 PHE B O 1
ATOM 5302 N N . ALA B 1 276 ? 5.371 11.078 -8.078 1 94.88 276 ALA B N 1
ATOM 5303 C CA . ALA B 1 276 ? 6.176 11.336 -9.266 1 94.88 276 ALA B CA 1
ATOM 5304 C C . ALA B 1 276 ? 5.734 12.617 -9.961 1 94.88 276 ALA B C 1
ATOM 5306 O O . ALA B 1 276 ? 6.566 13.438 -10.359 1 94.88 276 ALA B O 1
ATOM 5307 N N . SER B 1 277 ? 4.422 12.805 -10.094 1 93.19 277 SER B N 1
ATOM 5308 C CA . SER B 1 277 ? 3.895 14.008 -10.727 1 93.19 277 SER B CA 1
ATOM 5309 C C . SER B 1 277 ? 4.242 15.25 -9.922 1 93.19 277 SER B C 1
ATOM 5311 O O . SER B 1 277 ? 4.641 16.281 -10.484 1 93.19 277 SER B O 1
ATOM 5313 N N . TYR B 1 278 ? 4.156 15.117 -8.703 1 87.5 278 TYR B N 1
ATOM 5314 C CA . TYR B 1 278 ? 4.5 16.234 -7.828 1 87.5 278 TYR B CA 1
ATOM 5315 C C . TYR B 1 278 ? 5.98 16.578 -7.941 1 87.5 278 TYR B C 1
ATOM 5317 O O . TYR B 1 278 ? 6.344 17.75 -7.988 1 87.5 278 TYR B O 1
ATOM 5325 N N . SER B 1 279 ? 6.777 15.57 -7.914 1 89.31 279 SER B N 1
ATOM 5326 C CA . SER B 1 279 ? 8.219 15.773 -8.016 1 89.31 279 SER B CA 1
ATOM 5327 C C . SER B 1 279 ? 8.594 16.438 -9.336 1 89.31 279 SER B C 1
ATOM 5329 O O . SER B 1 279 ? 9.414 17.359 -9.359 1 89.31 279 SER B O 1
ATOM 5331 N N . LEU B 1 280 ? 8.016 16.016 -10.391 1 91.94 280 LEU B N 1
ATOM 5332 C CA . LEU B 1 280 ? 8.312 16.562 -11.711 1 91.94 280 LEU B CA 1
ATOM 5333 C C . LEU B 1 280 ? 7.773 17.984 -11.844 1 91.94 280 LEU B C 1
ATOM 5335 O O . LEU B 1 280 ? 8.328 18.797 -12.586 1 91.94 280 LEU B O 1
ATOM 5339 N N . PHE B 1 281 ? 6.695 18.25 -11.188 1 89.19 281 PHE B N 1
ATOM 5340 C CA . PHE B 1 281 ? 6.105 19.578 -11.227 1 89.19 281 PHE B CA 1
ATOM 5341 C C . PHE B 1 281 ? 7.016 20.609 -10.555 1 89.19 281 PHE B C 1
ATOM 5343 O O . PHE B 1 281 ? 7.121 21.75 -11.008 1 89.19 281 PHE B O 1
ATOM 5350 N N . ASN B 1 282 ? 7.762 20.203 -9.555 1 84.38 282 ASN B N 1
ATOM 5351 C CA . ASN B 1 282 ? 8.562 21.125 -8.75 1 84.38 282 ASN B CA 1
ATOM 5352 C C . ASN B 1 282 ? 9.992 21.234 -9.273 1 84.38 282 ASN B C 1
ATOM 5354 O O . ASN B 1 282 ? 10.641 22.266 -9.102 1 84.38 282 ASN B O 1
ATOM 5358 N N . ALA B 1 283 ? 10.531 20.141 -9.719 1 87.69 283 ALA B N 1
ATOM 5359 C CA . ALA B 1 283 ? 11.922 20.109 -10.18 1 87.69 283 ALA B CA 1
ATOM 5360 C C . ALA B 1 283 ? 12.117 19.062 -11.258 1 87.69 283 ALA B C 1
ATOM 5362 O O . ALA B 1 283 ? 11.273 18.188 -11.445 1 87.69 283 ALA B O 1
ATOM 5363 N N . PRO B 1 284 ? 13.18 19.312 -11.945 1 89.62 284 PRO B N 1
ATOM 5364 C CA . PRO B 1 284 ? 13.5 18.25 -12.914 1 89.62 284 PRO B CA 1
ATOM 5365 C C . PRO B 1 284 ? 13.719 16.891 -12.258 1 89.62 284 PRO B C 1
ATOM 5367 O O . PRO B 1 284 ? 13.852 16.812 -11.031 1 89.62 284 PRO B O 1
ATOM 5370 N N . ALA B 1 285 ? 13.789 15.883 -13.117 1 90.56 285 ALA B N 1
ATOM 5371 C CA . ALA B 1 285 ? 13.844 14.5 -12.648 1 90.56 285 ALA B CA 1
ATOM 5372 C C . ALA B 1 285 ? 14.977 14.305 -11.648 1 90.56 285 ALA B C 1
ATOM 5374 O O . ALA B 1 285 ? 16.141 14.539 -11.969 1 90.56 285 ALA B O 1
ATOM 5375 N N . LYS B 1 286 ? 14.609 13.953 -10.523 1 89.69 286 LYS B N 1
ATOM 5376 C CA . LYS B 1 286 ? 15.57 13.664 -9.461 1 89.69 286 LYS B CA 1
ATOM 5377 C C . LYS B 1 286 ? 15.992 12.195 -9.477 1 89.69 286 LYS B C 1
ATOM 5379 O O . LYS B 1 286 ? 15.367 11.375 -10.148 1 89.69 286 LYS B O 1
ATOM 5384 N N . LYS B 1 287 ? 16.969 11.906 -8.742 1 89.5 287 LYS B N 1
ATOM 5385 C CA . LYS B 1 287 ? 17.516 10.555 -8.719 1 89.5 287 LYS B CA 1
ATOM 5386 C C . LYS B 1 287 ? 16.5 9.555 -8.195 1 89.5 287 LYS B C 1
ATOM 5388 O O . LYS B 1 287 ? 16.359 8.461 -8.75 1 89.5 287 LYS B O 1
ATOM 5393 N N . TRP B 1 288 ? 15.836 9.945 -7.129 1 89.56 288 TRP B N 1
ATOM 5394 C CA . TRP B 1 288 ? 14.859 9.023 -6.559 1 89.56 288 TRP B CA 1
ATOM 5395 C C . TRP B 1 288 ? 13.766 8.688 -7.574 1 89.56 288 TRP B C 1
ATOM 5397 O O . TRP B 1 288 ? 13.312 7.547 -7.648 1 89.56 288 TRP B O 1
ATOM 5407 N N . PHE B 1 289 ? 13.352 9.727 -8.391 1 93.62 289 PHE B N 1
ATOM 5408 C CA . PHE B 1 289 ? 12.305 9.523 -9.391 1 93.62 289 PHE B CA 1
ATOM 5409 C C . PHE B 1 289 ? 12.766 8.539 -10.461 1 93.62 289 PHE B C 1
ATOM 5411 O O . PHE B 1 289 ? 12.031 7.625 -10.828 1 93.62 289 PHE B O 1
ATOM 5418 N N . LEU B 1 290 ? 13.969 8.641 -10.875 1 93.12 290 LEU B N 1
ATOM 5419 C CA . LEU B 1 290 ? 14.508 7.777 -11.922 1 93.12 290 LEU B CA 1
ATOM 5420 C C . LEU B 1 290 ? 14.625 6.336 -11.43 1 93.12 290 LEU B C 1
ATOM 5422 O O . LEU B 1 290 ? 14.258 5.402 -12.148 1 93.12 290 LEU B O 1
ATOM 5426 N N . ASP B 1 291 ? 15.086 6.16 -10.242 1 94.19 291 ASP B N 1
ATOM 5427 C CA . ASP B 1 291 ? 15.203 4.824 -9.672 1 94.19 291 ASP B CA 1
ATOM 5428 C C . ASP B 1 291 ? 13.836 4.152 -9.555 1 94.19 291 ASP B C 1
ATOM 5430 O O . ASP B 1 291 ? 13.672 2.998 -9.953 1 94.19 291 ASP B O 1
ATOM 5434 N N . TRP B 1 292 ? 12.906 4.867 -9.094 1 95.44 292 TRP B N 1
ATOM 5435 C CA . TRP B 1 292 ? 11.586 4.293 -8.852 1 95.44 292 TRP B CA 1
ATOM 5436 C C . TRP B 1 292 ? 10.812 4.148 -10.156 1 95.44 292 TRP B C 1
ATOM 5438 O O . TRP B 1 292 ? 9.891 3.338 -10.25 1 95.44 292 TRP B O 1
ATOM 5448 N N . LEU B 1 293 ? 11.195 4.965 -11.094 1 96.88 293 LEU B N 1
ATOM 5449 C CA . LEU B 1 293 ? 10.586 4.812 -12.414 1 96.88 293 LEU B CA 1
ATOM 5450 C C . LEU B 1 293 ? 10.961 3.469 -13.031 1 96.88 293 LEU B C 1
ATOM 5452 O O . LEU B 1 293 ? 10.117 2.816 -13.656 1 96.88 293 LEU B O 1
ATOM 5456 N N . ILE B 1 294 ? 12.219 3.041 -12.836 1 97.12 294 ILE B N 1
ATOM 5457 C CA . ILE B 1 294 ? 12.664 1.749 -13.352 1 97.12 294 ILE B CA 1
ATOM 5458 C C . ILE B 1 294 ? 11.891 0.626 -12.656 1 97.12 294 ILE B C 1
ATOM 5460 O O . ILE B 1 294 ? 11.398 -0.292 -13.32 1 97.12 294 ILE B O 1
ATOM 5464 N N . ILE B 1 295 ? 11.727 0.702 -11.312 1 97.44 295 ILE B N 1
ATOM 5465 C CA . ILE B 1 295 ? 11.008 -0.295 -10.531 1 97.44 295 ILE B CA 1
ATOM 5466 C C . ILE B 1 295 ? 9.539 -0.322 -10.953 1 97.44 295 ILE B C 1
ATOM 5468 O O . ILE B 1 295 ? 8.961 -1.394 -11.156 1 97.44 295 ILE B O 1
ATOM 5472 N N . TYR B 1 296 ? 9.031 0.927 -11.141 1 98.19 296 TYR B N 1
ATOM 5473 C CA . TYR B 1 296 ? 7.637 1.087 -11.547 1 98.19 296 TYR B CA 1
ATOM 5474 C C . TYR B 1 296 ? 7.395 0.47 -12.914 1 98.19 296 TYR B C 1
ATOM 5476 O O . TYR B 1 296 ? 6.383 -0.203 -13.133 1 98.19 296 TYR B O 1
ATOM 5484 N N . ALA B 1 297 ? 8.258 0.633 -13.852 1 98.44 297 ALA B N 1
ATOM 5485 C CA . ALA B 1 297 ? 8.125 0.079 -15.195 1 98.44 297 ALA B CA 1
ATOM 5486 C C . ALA B 1 297 ? 8.18 -1.446 -15.164 1 98.44 297 ALA B C 1
ATOM 5488 O O . ALA B 1 297 ? 7.402 -2.113 -15.859 1 98.44 297 ALA B O 1
ATOM 5489 N N . GLY B 1 298 ? 9.094 -1.998 -14.406 1 98.44 298 GLY B N 1
ATOM 5490 C CA . GLY B 1 298 ? 9.141 -3.443 -14.266 1 98.44 298 GLY B CA 1
ATOM 5491 C C . GLY B 1 298 ? 7.883 -4.027 -13.648 1 98.44 298 GLY B C 1
ATOM 5492 O O . GLY B 1 298 ? 7.395 -5.066 -14.094 1 98.44 298 GLY B O 1
ATOM 5493 N N . ALA B 1 299 ? 7.395 -3.35 -12.625 1 98.56 299 ALA B N 1
ATOM 5494 C CA . ALA B 1 299 ? 6.191 -3.812 -11.93 1 98.56 299 ALA B CA 1
ATOM 5495 C C . ALA B 1 299 ? 4.977 -3.773 -12.859 1 98.56 299 ALA B C 1
ATOM 5497 O O . ALA B 1 299 ? 4.145 -4.684 -12.836 1 98.56 299 ALA B O 1
ATOM 5498 N N . THR B 1 300 ? 4.918 -2.717 -13.672 1 98.38 300 THR B N 1
ATOM 5499 C CA . THR B 1 300 ? 3.766 -2.576 -14.562 1 98.38 300 THR B CA 1
ATOM 5500 C C . THR B 1 300 ? 3.793 -3.639 -15.656 1 98.38 300 THR B C 1
ATOM 5502 O O . THR B 1 300 ? 2.746 -4.145 -16.062 1 98.38 300 THR B O 1
ATOM 5505 N N . LEU B 1 301 ? 4.969 -3.939 -16.125 1 98.38 301 LEU B N 1
ATOM 5506 C CA . LEU B 1 301 ? 5.074 -4.992 -17.125 1 98.38 301 LEU B CA 1
ATOM 5507 C C . LEU B 1 301 ? 4.578 -6.324 -16.562 1 98.38 301 LEU B C 1
ATOM 5509 O O . LEU B 1 301 ? 3.83 -7.039 -17.234 1 98.38 301 LEU B O 1
ATOM 5513 N N . ASN B 1 302 ? 4.996 -6.613 -15.391 1 98.44 302 ASN B N 1
ATOM 5514 C CA . ASN B 1 302 ? 4.594 -7.863 -14.75 1 98.44 302 ASN B CA 1
ATOM 5515 C C . ASN B 1 302 ? 3.102 -7.875 -14.43 1 98.44 302 ASN B C 1
ATOM 5517 O O . ASN B 1 302 ? 2.479 -8.938 -14.391 1 98.44 302 ASN B O 1
ATOM 5521 N N . GLY B 1 303 ? 2.547 -6.742 -14.188 1 98.06 303 GLY B N 1
ATOM 5522 C CA . GLY B 1 303 ? 1.125 -6.672 -13.898 1 98.06 303 GLY B CA 1
ATOM 5523 C C . GLY B 1 303 ? 0.255 -6.742 -15.133 1 98.06 303 GLY B C 1
ATOM 5524 O O . GLY B 1 303 ? -0.771 -7.426 -15.141 1 98.06 303 GLY B O 1
ATOM 5525 N N . GLN B 1 304 ? 0.719 -6.109 -16.188 1 98.12 304 GLN B N 1
ATOM 5526 C CA . GLN B 1 304 ? -0.149 -5.902 -17.328 1 98.12 304 GLN B CA 1
ATOM 5527 C C . GLN B 1 304 ? -0.094 -7.098 -18.281 1 98.12 304 GLN B C 1
ATOM 5529 O O . GLN B 1 304 ? -1.119 -7.512 -18.828 1 98.12 304 GLN B O 1
ATOM 5534 N N . ILE B 1 305 ? 1.029 -7.691 -18.469 1 97.31 305 ILE B N 1
ATOM 5535 C CA . ILE B 1 305 ? 1.155 -8.766 -19.438 1 97.31 305 ILE B CA 1
ATOM 5536 C C . ILE B 1 305 ? 0.36 -9.984 -18.969 1 97.31 305 ILE B C 1
ATOM 5538 O O . ILE B 1 305 ? -0.505 -10.484 -19.688 1 97.31 305 ILE B O 1
ATOM 5542 N N . PRO B 1 306 ? 0.587 -10.406 -17.75 1 97.25 306 PRO B N 1
ATOM 5543 C CA . PRO B 1 306 ? -0.226 -11.547 -17.312 1 97.25 306 PRO B CA 1
ATOM 5544 C C . PRO B 1 306 ? -1.714 -11.211 -17.234 1 97.25 306 PRO B C 1
ATOM 5546 O O . PRO B 1 306 ? -2.557 -12.078 -17.469 1 97.25 306 PRO B O 1
ATOM 5549 N N . TYR B 1 307 ? -2.031 -9.977 -16.906 1 97.94 307 TYR B N 1
ATOM 5550 C CA . TYR B 1 307 ? -3.434 -9.578 -16.859 1 97.94 307 TYR B CA 1
ATOM 5551 C C . TYR B 1 307 ? -4.094 -9.703 -18.219 1 97.94 307 TYR B C 1
ATOM 5553 O O . TYR B 1 307 ? -5.195 -10.242 -18.344 1 97.94 307 TYR B O 1
ATOM 5561 N N . ILE B 1 308 ? -3.434 -9.18 -19.234 1 97.81 308 ILE B N 1
ATOM 5562 C CA . ILE B 1 308 ? -3.945 -9.258 -20.594 1 97.81 308 ILE B CA 1
ATOM 5563 C C . ILE B 1 308 ? -4 -10.719 -21.047 1 97.81 308 ILE B C 1
ATOM 5565 O O . ILE B 1 308 ? -5.012 -11.164 -21.594 1 97.81 308 ILE B O 1
ATOM 5569 N N . PHE B 1 309 ? -2.941 -11.414 -20.75 1 97.19 309 PHE B N 1
ATOM 5570 C CA . PHE B 1 309 ? -2.85 -12.82 -21.125 1 97.19 309 PHE B CA 1
ATOM 5571 C C . PHE B 1 309 ? -3.957 -13.633 -20.469 1 97.19 309 PHE B C 1
ATOM 5573 O O . PHE B 1 309 ? -4.625 -14.438 -21.125 1 97.19 309 PHE B O 1
ATOM 5580 N N . GLY B 1 310 ? -4.172 -13.422 -19.219 1 96.94 310 GLY B N 1
ATOM 5581 C CA . GLY B 1 310 ? -5.203 -14.148 -18.484 1 96.94 310 GLY B CA 1
ATOM 5582 C C . GLY B 1 310 ? -6.605 -13.82 -18.953 1 96.94 310 GLY B C 1
ATOM 5583 O O . GLY B 1 310 ? -7.492 -14.68 -18.922 1 96.94 310 GLY B O 1
ATOM 5584 N N . SER B 1 311 ? -6.855 -12.625 -19.422 1 97.5 311 SER B N 1
ATOM 5585 C CA . SER B 1 311 ? -8.172 -12.203 -19.891 1 97.5 311 SER B CA 1
ATOM 5586 C C . SER B 1 311 ? -8.539 -12.883 -21.203 1 97.5 311 SER B C 1
ATOM 5588 O O . SER B 1 311 ? -9.711 -12.961 -21.562 1 97.5 311 SER B O 1
ATOM 5590 N N . LEU B 1 312 ? -7.512 -13.398 -21.922 1 97.19 312 LEU B N 1
ATOM 5591 C CA . LEU B 1 312 ? -7.738 -13.969 -23.25 1 97.19 312 LEU B CA 1
ATOM 5592 C C . LEU B 1 312 ? -7.465 -15.469 -23.234 1 97.19 312 LEU B C 1
ATOM 5594 O O . LEU B 1 312 ? -7.824 -16.172 -24.188 1 97.19 312 LEU B O 1
ATOM 5598 N N . HIS B 1 313 ? -6.969 -15.992 -22.234 1 97.25 313 HIS B N 1
ATOM 5599 C CA . HIS B 1 313 ? -6.441 -17.344 -22.188 1 97.25 313 HIS B CA 1
ATOM 5600 C C . HIS B 1 313 ? -7.57 -18.375 -22.156 1 97.25 313 HIS B C 1
ATOM 5602 O O . HIS B 1 313 ? -8.625 -18.125 -21.562 1 97.25 313 HIS B O 1
ATOM 5608 N N . HIS B 1 314 ? -7.32 -19.547 -22.672 1 96.19 314 HIS B N 1
ATOM 5609 C CA . HIS B 1 314 ? -8.344 -20.578 -22.812 1 96.19 314 HIS B CA 1
ATOM 5610 C C . HIS B 1 314 ? -8.648 -21.234 -21.469 1 96.19 314 HIS B C 1
ATOM 5612 O O . HIS B 1 314 ? -9.727 -21.797 -21.281 1 96.19 314 HIS B O 1
ATOM 5618 N N . LEU B 1 315 ? -7.727 -21.141 -20.516 1 96.44 315 LEU B N 1
ATOM 5619 C CA . LEU B 1 315 ? -7.961 -21.781 -19.219 1 96.44 315 LEU B CA 1
ATOM 5620 C C . LEU B 1 315 ? -8.812 -20.891 -18.328 1 96.44 315 LEU B C 1
ATOM 5622 O O . LEU B 1 315 ? -9.273 -21.328 -17.266 1 96.44 315 LEU B O 1
ATOM 5626 N N . THR B 1 316 ? -9 -19.641 -18.703 1 97 316 THR B N 1
ATOM 5627 C CA . THR B 1 316 ? -9.953 -18.766 -18.016 1 97 316 THR B CA 1
ATOM 5628 C C . THR B 1 316 ? -11.383 -19.078 -18.469 1 97 316 THR B C 1
ATOM 5630 O O . THR B 1 316 ? -11.664 -19.109 -19.656 1 97 316 THR B O 1
ATOM 5633 N N . PRO B 1 317 ? -12.211 -19.344 -17.531 1 96.12 317 PRO B N 1
ATOM 5634 C CA . PRO B 1 317 ? -13.594 -19.609 -17.938 1 96.12 317 PRO B CA 1
ATOM 5635 C C . PRO B 1 317 ? -14.164 -18.531 -18.844 1 96.12 317 PRO B C 1
ATOM 5637 O O . PRO B 1 317 ? -13.883 -17.344 -18.656 1 96.12 317 PRO B O 1
ATOM 5640 N N . SER B 1 318 ? -14.93 -18.938 -19.766 1 95.56 318 SER B N 1
ATOM 5641 C CA . SER B 1 318 ? -15.43 -18.062 -20.828 1 95.56 318 SER B CA 1
ATOM 5642 C C . SER B 1 318 ? -16.203 -16.891 -20.25 1 95.56 318 SER B C 1
ATOM 5644 O O . SER B 1 318 ? -16.188 -15.789 -20.812 1 95.56 318 SER B O 1
ATOM 5646 N N . LYS B 1 319 ? -16.875 -17.078 -19.125 1 95.38 319 LYS B N 1
ATOM 5647 C CA . LYS B 1 319 ? -17.688 -16.031 -18.516 1 95.38 319 LYS B CA 1
ATOM 5648 C C . LYS B 1 319 ? -16.812 -14.867 -18.062 1 95.38 319 LYS B C 1
ATOM 5650 O O . LYS B 1 319 ? -17.297 -13.734 -17.938 1 95.38 319 LYS B O 1
ATOM 5655 N N . TYR B 1 320 ? -15.57 -15.133 -17.828 1 96.62 320 TYR B N 1
ATOM 5656 C CA . TYR B 1 320 ? -14.688 -14.102 -17.297 1 96.62 320 TYR B CA 1
ATOM 5657 C C . TYR B 1 320 ? -13.734 -13.602 -18.391 1 96.62 320 TYR B C 1
ATOM 5659 O O . TYR B 1 320 ? -12.961 -12.672 -18.156 1 96.62 320 TYR B O 1
ATOM 5667 N N . ARG B 1 321 ? -13.789 -14.141 -19.531 1 97.12 321 ARG B N 1
ATOM 5668 C CA . ARG B 1 321 ? -12.906 -13.727 -20.625 1 97.12 321 ARG B CA 1
ATOM 5669 C C . ARG B 1 321 ? -13.406 -12.43 -21.266 1 97.12 321 ARG B C 1
ATOM 5671 O O . ARG B 1 321 ? -14.547 -12.016 -21.031 1 97.12 321 ARG B O 1
ATOM 5678 N N . LEU B 1 322 ? -12.539 -11.812 -22.047 1 97.31 322 LEU B N 1
ATOM 5679 C CA . LEU B 1 322 ? -12.875 -10.578 -22.75 1 97.31 322 LEU B CA 1
ATOM 5680 C C . LEU B 1 322 ? -14.047 -10.797 -23.703 1 97.31 322 LEU B C 1
ATOM 5682 O O . LEU B 1 322 ? -13.984 -11.664 -24.578 1 97.31 322 LEU B O 1
ATOM 5686 N N . PRO B 1 323 ? -15.094 -9.992 -23.5 1 96.44 323 PRO B N 1
ATOM 5687 C CA . PRO B 1 323 ? -16.234 -10.117 -24.422 1 96.44 323 PRO B CA 1
ATOM 5688 C C . PRO B 1 323 ? -15.891 -9.758 -25.859 1 96.44 323 PRO B C 1
ATOM 5690 O O . PRO B 1 323 ? -15.031 -8.906 -26.094 1 96.44 323 PRO B O 1
ATOM 5693 N N . LYS B 1 324 ? -16.656 -10.242 -26.781 1 95.12 324 LYS B N 1
ATOM 5694 C CA . LYS B 1 324 ? -16.375 -10.062 -28.203 1 95.12 324 LYS B CA 1
ATOM 5695 C C . LYS B 1 324 ? -17.047 -8.797 -28.75 1 95.12 324 LYS B C 1
ATOM 5697 O O . LYS B 1 324 ? -16.781 -8.383 -29.875 1 95.12 324 LYS B O 1
ATOM 5702 N N . THR B 1 325 ? -17.766 -8.086 -27.953 1 95.62 325 THR B N 1
ATOM 5703 C CA . THR B 1 325 ? -18.406 -6.855 -28.406 1 95.62 325 THR B CA 1
ATOM 5704 C C . THR B 1 325 ? -17.359 -5.793 -28.734 1 95.62 325 THR B C 1
ATOM 5706 O O . THR B 1 325 ? -16.344 -5.668 -28.031 1 95.62 325 THR B O 1
ATOM 5709 N N . PRO B 1 326 ? -17.531 -5.043 -29.75 1 96.31 326 PRO B N 1
ATOM 5710 C CA . PRO B 1 326 ? -16.547 -4.027 -30.156 1 96.31 326 PRO B CA 1
ATOM 5711 C C . PRO B 1 326 ? -16.297 -2.992 -29.062 1 96.31 326 PRO B C 1
ATOM 5713 O O . PRO B 1 326 ? -15.156 -2.527 -28.906 1 96.31 326 PRO B O 1
ATOM 5716 N N . GLU B 1 327 ? -17.266 -2.613 -28.375 1 95.44 327 GLU B N 1
ATOM 5717 C CA . GLU B 1 327 ? -17.109 -1.637 -27.312 1 95.44 327 GLU B CA 1
ATOM 5718 C C . GLU B 1 327 ? -16.188 -2.168 -26.219 1 95.44 327 GLU B C 1
ATOM 5720 O O . GLU B 1 327 ? -15.305 -1.448 -25.734 1 95.44 327 GLU B O 1
ATOM 5725 N N . ALA B 1 328 ? -16.422 -3.361 -25.891 1 96.56 328 ALA B N 1
ATOM 5726 C CA . ALA B 1 328 ? -15.594 -3.986 -24.875 1 96.56 328 ALA B CA 1
ATOM 5727 C C . ALA B 1 328 ? -14.156 -4.145 -25.344 1 96.56 328 ALA B C 1
ATOM 5729 O O . ALA B 1 328 ? -13.211 -3.916 -24.594 1 96.56 328 ALA B O 1
ATOM 5730 N N . GLN B 1 329 ? -14 -4.492 -26.609 1 97 329 GLN B N 1
ATOM 5731 C CA . GLN B 1 329 ? -12.672 -4.676 -27.188 1 97 329 GLN B CA 1
ATOM 5732 C C . GLN B 1 329 ? -11.906 -3.357 -27.234 1 97 329 GLN B C 1
ATOM 5734 O O . GLN B 1 329 ? -10.734 -3.303 -26.844 1 97 329 GLN B O 1
ATOM 5739 N N . TRP B 1 330 ? -12.555 -2.398 -27.641 1 96.62 330 TRP B N 1
ATOM 5740 C CA . TRP B 1 330 ? -11.906 -1.094 -27.734 1 96.62 330 TRP B CA 1
ATOM 5741 C C . TRP B 1 330 ? -11.516 -0.581 -26.359 1 96.62 330 TRP B C 1
ATOM 5743 O O . TRP B 1 330 ? -10.406 -0.064 -26.172 1 96.62 330 TRP B O 1
ATOM 5753 N N . ALA B 1 331 ? -12.391 -0.688 -25.453 1 95.81 331 ALA B N 1
ATOM 5754 C CA . ALA B 1 331 ? -12.117 -0.218 -24.094 1 95.81 331 ALA B CA 1
ATOM 5755 C C . ALA B 1 331 ? -10.992 -1.019 -23.453 1 95.81 331 ALA B C 1
ATOM 5757 O O . ALA B 1 331 ? -10.094 -0.447 -22.828 1 95.81 331 ALA B O 1
ATOM 5758 N N . PHE B 1 332 ? -11.039 -2.293 -23.672 1 97.31 332 PHE B N 1
ATOM 5759 C CA . PHE B 1 332 ? -10.055 -3.186 -23.078 1 97.31 332 PHE B CA 1
ATOM 5760 C C . PHE B 1 332 ? -8.664 -2.904 -23.641 1 97.31 332 PHE B C 1
ATOM 5762 O O . PHE B 1 332 ? -7.719 -2.662 -22.875 1 97.31 332 PHE B O 1
ATOM 5769 N N . TRP B 1 333 ? -8.5 -2.867 -24.906 1 97.62 333 TRP B N 1
ATOM 5770 C CA . TRP B 1 333 ? -7.195 -2.729 -25.531 1 97.62 333 TRP B CA 1
ATOM 5771 C C . TRP B 1 333 ? -6.645 -1.318 -25.344 1 97.62 333 TRP B C 1
ATOM 5773 O O . TRP B 1 333 ? -5.453 -1.137 -25.094 1 97.62 333 TRP B O 1
ATOM 5783 N N . THR B 1 334 ? -7.469 -0.349 -25.391 1 97.12 334 THR B N 1
ATOM 5784 C CA . THR B 1 334 ? -7 1.024 -25.219 1 97.12 334 THR B CA 1
ATOM 5785 C C . THR B 1 334 ? -6.445 1.247 -23.828 1 97.12 334 THR B C 1
ATOM 5787 O O . THR B 1 334 ? -5.348 1.787 -23.656 1 97.12 334 THR B O 1
ATOM 5790 N N . GLN B 1 335 ? -7.133 0.782 -22.859 1 96.88 335 GLN B N 1
ATOM 5791 C CA . GLN B 1 335 ? -6.723 1.027 -21.484 1 96.88 335 GLN B CA 1
ATOM 5792 C C . GLN B 1 335 ? -5.531 0.154 -21.094 1 96.88 335 GLN B C 1
ATOM 5794 O O . GLN B 1 335 ? -4.566 0.639 -20.5 1 96.88 335 GLN B O 1
ATOM 5799 N N . ASN B 1 336 ? -5.602 -1.095 -21.453 1 97.94 336 ASN B N 1
ATOM 5800 C CA . ASN B 1 336 ? -4.555 -2.012 -21.016 1 97.94 336 ASN B CA 1
ATOM 5801 C C . ASN B 1 336 ? -3.252 -1.779 -21.781 1 97.94 336 ASN B C 1
ATOM 5803 O O . ASN B 1 336 ? -2.164 -1.907 -21.219 1 97.94 336 ASN B O 1
ATOM 5807 N N . VAL B 1 337 ? -3.352 -1.452 -23.016 1 97.75 337 VAL B N 1
ATOM 5808 C CA . VAL B 1 337 ? -2.15 -1.128 -23.781 1 97.75 337 VAL B CA 1
ATOM 5809 C C . VAL B 1 337 ? -1.573 0.2 -23.297 1 97.75 337 VAL B C 1
ATOM 5811 O O . VAL B 1 337 ? -0.353 0.359 -23.203 1 97.75 337 VAL B O 1
ATOM 5814 N N . PHE B 1 338 ? -2.463 1.126 -22.984 1 98.19 338 PHE B N 1
ATOM 5815 C CA . PHE B 1 338 ? -2.029 2.4 -22.422 1 98.19 338 PHE B CA 1
ATOM 5816 C C . PHE B 1 338 ? -1.26 2.184 -21.109 1 98.19 338 PHE B C 1
ATOM 5818 O O . PHE B 1 338 ? -0.169 2.729 -20.938 1 98.19 338 PHE B O 1
ATOM 5825 N N . LEU B 1 339 ? -1.759 1.33 -20.219 1 98 339 LEU B N 1
ATOM 5826 C CA . LEU B 1 339 ? -1.123 1.057 -18.938 1 98 339 LEU B CA 1
ATOM 5827 C C . LEU B 1 339 ? 0.189 0.303 -19.125 1 98 339 LEU B C 1
ATOM 5829 O O . LEU B 1 339 ? 1.115 0.447 -18.328 1 98 339 LEU B O 1
ATOM 5833 N N . LEU B 1 340 ? 0.265 -0.458 -20.188 1 97.94 340 LEU B N 1
ATOM 5834 C CA . LEU B 1 340 ? 1.459 -1.245 -20.469 1 97.94 340 LEU B CA 1
ATOM 5835 C C . LEU B 1 340 ? 2.559 -0.371 -21.062 1 97.94 340 LEU B C 1
ATOM 5837 O O . LEU B 1 340 ? 3.723 -0.476 -20.672 1 97.94 340 LEU B O 1
ATOM 5841 N N . ILE B 1 341 ? 2.225 0.578 -21.906 1 98.06 341 ILE B N 1
ATOM 5842 C CA . ILE B 1 341 ? 3.189 1.272 -22.75 1 98.06 341 ILE B CA 1
ATOM 5843 C C . ILE B 1 341 ? 3.668 2.543 -22.047 1 98.06 341 ILE B C 1
ATOM 5845 O O . ILE B 1 341 ? 4.848 2.896 -22.125 1 98.06 341 ILE B O 1
ATOM 5849 N N . VAL B 1 342 ? 2.854 3.225 -21.344 1 97.94 342 VAL B N 1
ATOM 5850 C CA . VAL B 1 342 ? 3.17 4.539 -20.797 1 97.94 342 VAL B CA 1
ATOM 5851 C C . VAL B 1 342 ? 4.363 4.434 -19.859 1 97.94 342 VAL B C 1
ATOM 5853 O O . VAL B 1 342 ? 5.348 5.164 -20 1 97.94 342 VAL B O 1
ATOM 5856 N N . PRO B 1 343 ? 4.348 3.525 -18.906 1 97.88 343 PRO B N 1
ATOM 5857 C CA . PRO B 1 343 ? 5.516 3.451 -18.031 1 97.88 343 PRO B CA 1
ATOM 5858 C C . PRO B 1 343 ? 6.797 3.094 -18.766 1 97.88 343 PRO B C 1
ATOM 5860 O O . PRO B 1 343 ? 7.875 3.584 -18.422 1 97.88 343 PRO B O 1
ATOM 5863 N N . GLN B 1 344 ? 6.691 2.305 -19.812 1 98 344 GLN B N 1
ATOM 5864 C CA . GLN B 1 344 ? 7.863 1.916 -20.594 1 98 344 GLN B CA 1
ATOM 5865 C C . GLN B 1 344 ? 8.406 3.094 -21.391 1 98 344 GLN B C 1
ATOM 5867 O O . GLN B 1 344 ? 9.617 3.285 -21.484 1 98 344 GLN B O 1
ATOM 5872 N N . VAL B 1 345 ? 7.504 3.828 -21.953 1 97.56 345 VAL B N 1
ATOM 5873 C CA . VAL B 1 345 ? 7.895 4.984 -22.766 1 97.56 345 VAL B CA 1
ATOM 5874 C C . VAL B 1 345 ? 8.562 6.027 -21.875 1 97.56 345 VAL B C 1
ATOM 5876 O O . VAL B 1 345 ? 9.578 6.617 -22.25 1 97.56 345 VAL B O 1
ATOM 5879 N N . LEU B 1 346 ? 7.996 6.254 -20.734 1 97.31 346 LEU B N 1
ATOM 5880 C CA . LEU B 1 346 ? 8.594 7.195 -19.797 1 97.31 346 LEU B CA 1
ATOM 5881 C C . LEU B 1 346 ? 9.984 6.73 -19.375 1 97.31 346 LEU B C 1
ATOM 5883 O O . LEU B 1 346 ? 10.914 7.539 -19.297 1 97.31 346 LEU B O 1
ATOM 5887 N N . LEU B 1 347 ? 10.133 5.461 -19.125 1 96.38 347 LEU B N 1
ATOM 5888 C CA . LEU B 1 347 ? 11.422 4.91 -18.734 1 96.38 347 LEU B CA 1
ATOM 5889 C C . LEU B 1 347 ? 12.461 5.129 -19.828 1 96.38 347 LEU B C 1
ATOM 5891 O O . LEU B 1 347 ? 13.562 5.605 -19.562 1 96.38 347 LEU B O 1
ATOM 5895 N N . ILE B 1 348 ? 12.086 4.852 -21.047 1 95.25 348 ILE B N 1
ATOM 5896 C CA . ILE B 1 348 ? 13.008 4.977 -22.172 1 95.25 348 ILE B CA 1
ATOM 5897 C C . ILE B 1 348 ? 13.414 6.441 -22.359 1 95.25 348 ILE B C 1
ATOM 5899 O O . ILE B 1 348 ? 14.594 6.746 -22.547 1 95.25 348 ILE B O 1
ATOM 5903 N N . TYR B 1 349 ? 12.516 7.285 -22.203 1 94.06 349 TYR B N 1
ATOM 5904 C CA . TYR B 1 349 ? 12.797 8.703 -22.375 1 94.06 349 TYR B CA 1
ATOM 5905 C C . TYR B 1 349 ? 13.758 9.211 -21.312 1 94.06 349 TYR B C 1
ATOM 5907 O O . TYR B 1 349 ? 14.789 9.805 -21.625 1 94.06 349 TYR B O 1
ATOM 5915 N N . TYR B 1 350 ? 13.453 9 -20.125 1 91.31 350 TYR B N 1
ATOM 5916 C CA . TYR B 1 350 ? 14.25 9.562 -19.047 1 91.31 350 TYR B CA 1
ATOM 5917 C C . TYR B 1 350 ? 15.594 8.852 -18.938 1 91.31 350 TYR B C 1
ATOM 5919 O O . TYR B 1 350 ? 16.578 9.453 -18.5 1 91.31 350 TYR B O 1
ATOM 5927 N N . TYR B 1 351 ? 15.57 7.605 -19.281 1 87.94 351 TYR B N 1
ATOM 5928 C CA . TYR B 1 351 ? 16.844 6.898 -19.312 1 87.94 351 TYR B CA 1
ATOM 5929 C C . TYR B 1 351 ? 17.766 7.465 -20.375 1 87.94 351 TYR B C 1
ATOM 5931 O O . TYR B 1 351 ? 18.953 7.699 -20.125 1 87.94 351 TYR B O 1
ATOM 5939 N N . CYS B 1 352 ? 17.234 7.719 -21.516 1 86.69 352 CYS B N 1
ATOM 5940 C CA . CYS B 1 352 ? 18.031 8.281 -22.625 1 86.69 352 CYS B CA 1
ATOM 5941 C C . CYS B 1 352 ? 18.422 9.719 -22.3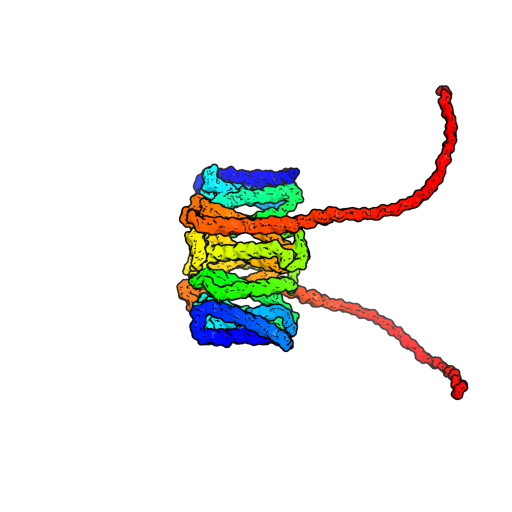28 1 86.69 352 CYS B C 1
ATOM 5943 O O . CYS B 1 352 ? 19.547 10.133 -22.625 1 86.69 352 CYS B O 1
ATOM 5945 N N . ALA B 1 353 ? 17.594 10.414 -21.766 1 84.19 353 ALA B N 1
ATOM 5946 C CA . ALA B 1 353 ? 17.844 11.82 -21.484 1 84.19 353 ALA B CA 1
ATOM 5947 C C . ALA B 1 353 ? 18.906 11.977 -20.391 1 84.19 353 ALA B C 1
ATOM 5949 O O . ALA B 1 353 ? 19.656 12.945 -20.391 1 84.19 353 ALA B O 1
ATOM 5950 N N . ASN B 1 354 ? 18.984 11.047 -19.547 1 81.88 354 ASN B N 1
ATOM 5951 C CA . ASN B 1 354 ? 19.891 11.203 -18.406 1 81.88 354 ASN B CA 1
ATOM 5952 C C . ASN B 1 354 ? 21.109 10.305 -18.531 1 81.88 354 ASN B C 1
ATOM 5954 O O . ASN B 1 354 ? 21.984 10.32 -17.656 1 81.88 354 ASN B O 1
ATOM 5958 N N . SER B 1 355 ? 21.094 9.461 -19.453 1 75.25 355 SER B N 1
ATOM 5959 C CA . SER B 1 355 ? 22.312 8.688 -19.734 1 75.25 355 SER B CA 1
ATOM 5960 C C . SER B 1 355 ? 23.25 9.438 -20.656 1 75.25 355 SER B C 1
ATOM 5962 O O . SER B 1 355 ? 24.469 9.289 -20.578 1 75.25 355 SER B O 1
ATOM 5964 N N . LYS B 1 356 ? 22.938 10.273 -21.781 1 59.38 356 LYS B N 1
ATOM 5965 C CA . LYS B 1 356 ? 23.734 10.953 -22.797 1 59.38 356 LYS B CA 1
ATOM 5966 C C . LYS B 1 356 ? 24.5 12.133 -22.203 1 59.38 356 LYS B C 1
ATOM 5968 O O . LYS B 1 356 ? 25.406 12.68 -22.828 1 59.38 356 LYS B O 1
ATOM 5973 N N . GLY B 1 357 ? 24.312 12.688 -21.109 1 51.88 357 GLY B N 1
ATOM 5974 C CA . GLY B 1 357 ? 25.125 13.844 -20.781 1 51.88 357 GLY B CA 1
ATOM 5975 C C . GLY B 1 357 ? 26.609 13.562 -20.844 1 51.88 357 GLY B C 1
ATOM 5976 O O . GLY B 1 357 ? 27.438 14.461 -20.625 1 51.88 357 GLY B O 1
ATOM 5977 N N . GLU B 1 358 ? 27.156 12.414 -20.891 1 46.31 358 GLU B N 1
ATOM 5978 C CA . GLU B 1 358 ? 28.625 12.375 -20.984 1 46.31 358 GLU B CA 1
ATOM 5979 C C . GLU B 1 358 ? 29.109 12.906 -22.328 1 46.31 358 GLU B C 1
ATOM 5981 O O . GLU B 1 358 ? 30.25 13.328 -22.453 1 46.31 358 GLU B O 1
ATOM 5986 N N . LYS B 1 359 ? 28.484 12.664 -23.406 1 41.12 359 LYS B N 1
ATOM 5987 C CA . LYS B 1 359 ? 29.281 12.852 -24.625 1 41.12 359 LYS B CA 1
ATOM 5988 C C . LYS B 1 359 ? 29.484 14.336 -24.922 1 41.12 359 LYS B C 1
ATOM 5990 O O . LYS B 1 359 ? 30.234 14.695 -25.828 1 41.12 359 LYS B O 1
ATOM 5995 N N . LYS B 1 360 ? 28.562 15.242 -24.594 1 39.59 360 LYS B N 1
ATOM 5996 C CA . LYS B 1 360 ? 28.922 16.516 -25.219 1 39.59 360 LYS B CA 1
ATOM 5997 C C . LYS B 1 360 ? 30.188 17.094 -24.594 1 39.59 360 LYS B C 1
ATOM 5999 O O . LYS B 1 360 ? 30.703 18.109 -25.062 1 39.59 360 LYS B O 1
ATOM 6004 N N . GLY B 1 361 ? 30.453 16.656 -23.281 1 35.72 361 GLY B N 1
ATOM 6005 C CA . GLY B 1 361 ? 31.609 17.406 -22.812 1 35.72 361 GLY B CA 1
ATOM 6006 C C . GLY B 1 361 ? 32.875 17.047 -23.547 1 35.72 361 GLY B C 1
ATOM 6007 O O . GLY B 1 361 ? 33.906 17.703 -23.391 1 35.72 361 GLY B O 1
ATOM 6008 N N . TYR B 1 362 ? 32.812 15.727 -23.969 1 36.03 362 TYR B N 1
ATOM 6009 C CA . TYR B 1 362 ? 34.188 15.477 -24.438 1 36.03 362 TYR B CA 1
ATOM 6010 C C . TYR B 1 362 ? 34.406 16.109 -25.797 1 36.03 362 TYR B C 1
ATOM 6012 O O . TYR B 1 362 ? 35.562 16.141 -26.297 1 36.03 362 TYR B O 1
ATOM 6020 N N . SER B 1 363 ? 33.219 16.266 -26.469 1 36.31 363 SER B N 1
ATOM 6021 C CA . SER B 1 363 ? 33.688 16.484 -27.828 1 36.31 363 SER B CA 1
ATOM 6022 C C . SER B 1 363 ? 34.375 17.859 -27.969 1 36.31 363 SER B C 1
ATOM 6024 O O . SER B 1 363 ? 35 18.141 -29 1 36.31 363 SER B O 1
ATOM 6026 N N . SER B 1 364 ? 33.719 18.75 -27.266 1 34.03 364 SER B N 1
ATOM 6027 C CA . SER B 1 364 ? 34.219 20.031 -27.781 1 34.03 364 SER B CA 1
ATOM 6028 C C . SER B 1 364 ? 35.625 20.312 -27.297 1 34.03 364 SER B C 1
ATOM 6030 O O . SER B 1 364 ? 36.094 21.453 -27.391 1 34.03 364 SER B O 1
ATOM 6032 N N . ASN B 1 365 ? 36.062 19.484 -26.328 1 31.7 365 ASN B N 1
ATOM 6033 C CA . ASN B 1 365 ? 37.438 19.922 -26.031 1 31.7 365 ASN B CA 1
ATOM 6034 C C . ASN B 1 365 ? 38.312 19.938 -27.281 1 31.7 365 ASN B C 1
ATOM 6036 O O . ASN B 1 365 ? 38.75 18.891 -27.734 1 31.7 365 ASN B O 1
ATOM 6040 N N . GLY B 1 366 ? 37.812 20.641 -28.266 1 31.31 366 GLY B N 1
ATOM 6041 C CA . GLY B 1 366 ? 38.781 20.953 -29.312 1 31.31 366 GLY B CA 1
ATOM 6042 C C . GLY B 1 366 ? 40.188 21.188 -28.781 1 31.31 366 GLY B C 1
ATOM 6043 O O . GLY B 1 366 ? 40.344 21.859 -27.766 1 31.31 366 GLY B O 1
ATOM 6044 N N . SER B 1 367 ? 41.031 20.188 -28.906 1 31.97 367 SER B N 1
ATOM 6045 C CA . SER B 1 367 ? 42.438 20.25 -28.531 1 31.97 367 SER B CA 1
ATOM 6046 C C . SER B 1 367 ? 43 21.656 -28.75 1 31.97 367 SER B C 1
ATOM 6048 O O . SER B 1 367 ? 42.906 22.203 -29.844 1 31.97 367 SER B O 1
ATOM 6050 N N . PRO B 1 368 ? 42.844 22.5 -27.734 1 32.66 368 PRO B N 1
ATOM 6051 C CA . PRO B 1 368 ? 43.469 23.797 -28.016 1 32.66 368 PRO B CA 1
ATOM 6052 C C . PRO B 1 368 ? 44.75 23.672 -28.812 1 32.66 368 PRO B C 1
ATOM 6054 O O . PRO B 1 368 ? 45.562 22.781 -28.547 1 32.66 368 PRO B O 1
ATOM 6057 N N . LYS B 1 369 ? 44.719 23.984 -30.047 1 31.38 369 LYS B N 1
ATOM 6058 C CA . LYS B 1 369 ? 45.906 24.031 -30.906 1 31.38 369 LYS B CA 1
ATOM 6059 C C . LYS B 1 369 ? 47.125 24.562 -30.156 1 31.38 369 LYS B C 1
ATOM 6061 O O . LYS B 1 369 ? 47.062 25.656 -29.578 1 31.38 369 LYS B O 1
ATOM 6066 N N . THR B 1 370 ? 47.906 23.656 -29.5 1 31.02 370 THR B N 1
ATOM 6067 C CA . THR B 1 370 ? 49.156 24.031 -28.859 1 31.02 370 THR B CA 1
ATOM 6068 C C . THR B 1 370 ? 49.906 25.062 -29.688 1 31.02 370 THR B C 1
ATOM 6070 O O . THR B 1 370 ? 50.125 24.859 -30.891 1 31.02 370 THR B O 1
ATOM 6073 N N . PRO B 1 371 ? 49.812 26.312 -29.359 1 27.94 371 PRO B N 1
ATOM 6074 C CA . PRO B 1 371 ? 50.531 27.312 -30.172 1 27.94 371 PRO B CA 1
ATOM 6075 C C . PRO B 1 371 ? 51.938 26.891 -30.562 1 27.94 371 PRO B C 1
ATOM 6077 O O . PRO B 1 371 ? 52.594 26.172 -29.812 1 27.94 371 PRO B O 1
ATOM 6080 N N . SER B 1 372 ? 52.156 26.688 -31.859 1 26.58 372 SER B N 1
ATOM 6081 C CA . SER B 1 372 ? 53.438 26.344 -32.469 1 26.58 372 SER B CA 1
ATOM 6082 C C . SER B 1 372 ? 54.594 27.094 -31.812 1 26.58 372 SER B C 1
ATOM 6084 O O . SER B 1 372 ? 54.5 28.297 -31.594 1 26.58 372 SER B O 1
ATOM 6086 N N . ARG B 1 373 ? 55.312 26.312 -30.875 1 27.22 373 ARG B N 1
ATOM 6087 C CA . ARG B 1 373 ? 56.531 26.906 -30.281 1 27.22 373 ARG B CA 1
ATOM 6088 C C . ARG B 1 373 ? 57.281 27.766 -31.297 1 27.22 373 ARG B C 1
ATOM 6090 O O . ARG B 1 373 ? 57.312 27.422 -32.469 1 27.22 373 ARG B O 1
ATOM 6097 N N . LYS B 1 374 ? 57.406 29.047 -31.016 1 26.73 374 LYS B N 1
ATOM 6098 C CA . LYS B 1 374 ? 58.219 29.953 -31.797 1 26.73 374 LYS B CA 1
ATOM 6099 C C . LYS B 1 374 ? 59.5 29.297 -32.281 1 26.73 374 LYS B C 1
ATOM 6101 O O . LYS B 1 374 ? 60.062 28.422 -31.594 1 26.73 374 LYS B O 1
ATOM 6106 N N . PRO B 1 375 ? 59.938 29.453 -33.438 1 25.25 375 PRO B N 1
ATOM 6107 C CA . PRO B 1 375 ? 61.094 28.875 -34.125 1 25.25 375 PRO B CA 1
ATOM 6108 C C . PRO B 1 375 ? 62.375 28.953 -33.312 1 25.25 375 PRO B C 1
ATOM 6110 O O . PRO B 1 375 ? 62.781 30.047 -32.906 1 25.25 375 PRO B O 1
ATOM 6113 N N . GLU B 1 376 ? 62.531 28.062 -32.219 1 25.3 376 GLU B N 1
ATOM 6114 C CA . GLU B 1 376 ? 63.844 28.203 -31.594 1 25.3 376 GLU B CA 1
ATOM 6115 C C . GLU B 1 376 ? 64.938 28.453 -32.656 1 25.3 376 GLU B C 1
ATOM 6117 O O . GLU B 1 376 ? 64.938 27.844 -33.719 1 25.3 376 GLU B O 1
ATOM 6122 N N . ILE B 1 377 ? 65.625 29.609 -32.531 1 23.45 377 ILE B N 1
ATOM 6123 C CA . ILE B 1 377 ? 66.812 30.109 -33.281 1 23.45 377 ILE B CA 1
ATOM 6124 C C . ILE B 1 377 ? 67.875 29.031 -33.312 1 23.45 377 ILE B C 1
ATOM 6126 O O . ILE B 1 377 ? 68.188 28.406 -32.312 1 23.45 377 ILE B O 1
ATOM 6130 N N . LYS B 1 378 ? 68.188 28.594 -34.469 1 21.38 378 LYS B N 1
ATOM 6131 C CA . LYS B 1 378 ? 69.188 27.672 -35.031 1 21.38 378 LYS B CA 1
ATOM 6132 C C . LYS B 1 378 ? 70.562 27.953 -34.469 1 21.38 378 LYS B C 1
ATOM 6134 O O . LYS B 1 378 ? 71.25 28.891 -34.906 1 21.38 378 LYS B O 1
ATOM 6139 N N . ALA B 1 379 ? 70.562 28.141 -33 1 22.31 379 ALA B N 1
ATOM 6140 C CA . ALA B 1 379 ? 71.938 28.516 -32.688 1 22.31 379 ALA B CA 1
ATOM 6141 C C . ALA B 1 379 ? 72.938 27.609 -33.438 1 22.31 379 ALA B C 1
ATOM 6143 O O . ALA B 1 379 ? 72.688 26.422 -33.594 1 22.31 379 ALA B O 1
ATOM 6144 N N . ARG B 1 380 ? 74 28.219 -34.062 1 19.73 380 ARG B N 1
ATOM 6145 C CA . ARG B 1 380 ? 75.188 27.969 -34.906 1 19.73 380 ARG B CA 1
ATOM 6146 C C . ARG B 1 380 ? 76.125 27 -34.219 1 19.73 380 ARG B C 1
ATOM 6148 O O . ARG B 1 380 ? 76.438 27.188 -33.062 1 19.73 380 ARG B O 1
ATOM 6155 N N . SER B 1 381 ? 76.062 25.734 -34.625 1 20.38 381 SER B N 1
ATOM 6156 C CA . SER B 1 381 ? 76.938 24.641 -34.219 1 20.38 381 SER B CA 1
ATOM 6157 C C . SER B 1 381 ? 78.375 25.062 -34.312 1 20.38 381 SER B C 1
ATOM 6159 O O . SER B 1 381 ? 78.875 25.297 -35.438 1 20.38 381 SER B O 1
ATOM 6161 N N . PRO B 1 382 ? 78.875 25.969 -33.344 1 19.38 382 PRO B N 1
ATOM 6162 C CA . PRO B 1 382 ? 80.25 26.281 -33.531 1 19.38 382 PRO B CA 1
ATOM 6163 C C . PRO B 1 382 ? 81.125 25.031 -33.75 1 19.38 382 PRO B C 1
ATOM 6165 O O . PRO B 1 382 ? 80.688 23.922 -33.406 1 19.38 382 PRO B O 1
ATOM 6168 N N . SER B 1 383 ? 82.5 25.297 -33.969 1 19.56 383 SER B N 1
ATOM 6169 C CA . SER B 1 383 ? 83.75 24.891 -34.594 1 19.56 383 SER B CA 1
ATOM 6170 C C . SER B 1 383 ? 84.5 23.844 -33.75 1 19.56 383 SER B C 1
ATOM 6172 O O . SER B 1 383 ? 84.5 23.938 -32.531 1 19.56 383 SER B O 1
ATOM 6174 N N . GLY B 1 384 ? 84.688 22.562 -34.219 1 19.64 384 GLY B N 1
ATOM 6175 C CA . GLY B 1 384 ? 85.438 21.375 -33.906 1 19.64 384 GLY B CA 1
ATOM 6176 C C . GLY B 1 384 ? 86.875 21.641 -33.656 1 19.64 384 GLY B C 1
ATOM 6177 O O . GLY B 1 384 ? 87.688 20.734 -33.719 1 19.64 384 GLY B O 1
ATOM 6178 N N . TYR B 1 385 ? 87.375 22.781 -33.125 1 17.45 385 TYR B N 1
ATOM 6179 C CA . TYR B 1 385 ? 88.812 22.766 -33.188 1 17.45 385 TYR B CA 1
ATOM 6180 C C . TYR B 1 385 ? 89.375 21.547 -32.5 1 17.45 385 TYR B C 1
ATOM 6182 O O . TYR B 1 385 ? 88.688 20.938 -31.641 1 17.45 385 TYR B O 1
ATOM 6190 N N . ASN B 1 386 ? 90.812 21.469 -32.375 1 17.69 386 ASN B N 1
ATOM 6191 C CA . ASN B 1 386 ? 92.062 20.734 -32.594 1 17.69 386 ASN B CA 1
ATOM 6192 C C . ASN B 1 386 ? 92.562 20.078 -31.328 1 17.69 386 ASN B C 1
ATOM 6194 O O . ASN B 1 386 ? 93.375 19.109 -31.391 1 17.69 386 ASN B O 1
ATOM 6198 N N . LEU B 1 387 ? 92.5 20.656 -30.047 1 17.39 387 LEU B N 1
ATOM 6199 C CA . LEU B 1 387 ? 93.812 20.688 -29.484 1 17.39 387 LEU B CA 1
ATOM 6200 C C . LEU B 1 387 ? 94.375 19.281 -29.328 1 17.39 387 LEU B C 1
ATOM 6202 O O . LEU B 1 387 ? 93.625 18.297 -29.281 1 17.39 387 LEU B O 1
ATOM 6206 N N . ARG B 1 388 ? 95.688 19.281 -28.656 1 16.66 388 ARG B N 1
ATOM 6207 C CA . ARG B 1 388 ? 97.062 18.859 -28.547 1 16.66 388 ARG B CA 1
ATOM 6208 C C . ARG B 1 388 ? 97.188 17.547 -27.797 1 16.66 388 ARG B C 1
ATOM 6210 O O . ARG B 1 388 ? 96.25 17.156 -27.062 1 16.66 388 ARG B O 1
ATOM 6217 N N . ASN B 1 389 ? 98.562 17.219 -27.5 1 16.89 389 ASN B N 1
ATOM 6218 C CA . ASN B 1 389 ? 99.688 16.281 -27.531 1 16.89 389 ASN B CA 1
ATOM 6219 C C . ASN B 1 389 ? 99.75 15.484 -26.234 1 16.89 389 ASN B C 1
ATOM 6221 O O . ASN B 1 389 ? 100.062 14.289 -26.266 1 16.89 389 ASN B O 1
ATOM 6225 N N . ARG B 1 390 ? 99.938 16.203 -25.047 1 18.03 390 ARG B N 1
ATOM 6226 C CA . ARG B 1 390 ? 101.125 15.773 -24.328 1 18.03 390 ARG B CA 1
ATOM 6227 C C . ARG B 1 390 ? 100.938 14.336 -23.828 1 18.03 390 ARG B C 1
ATOM 6229 O O . ARG B 1 390 ? 99.875 13.867 -23.578 1 18.03 390 ARG B O 1
ATOM 6236 N N . SER B 1 391 ? 102.25 13.758 -23.359 1 17.58 391 SER B N 1
ATOM 6237 C CA . SER B 1 391 ? 103.25 12.734 -23.203 1 17.58 391 SER B CA 1
ATOM 6238 C C . SER B 1 391 ? 103 11.906 -21.938 1 17.58 391 SER B C 1
ATOM 6240 O O . SER B 1 391 ? 103.5 10.758 -21.859 1 17.58 391 SER B O 1
ATOM 6242 N N . VAL B 1 392 ? 102.562 12.391 -20.734 1 22.25 392 VAL B N 1
ATOM 6243 C CA . VAL B 1 392 ? 103.5 11.805 -19.797 1 22.25 392 VAL B CA 1
ATOM 6244 C C . VAL B 1 392 ? 103.5 10.289 -19.969 1 22.25 392 VAL B C 1
ATOM 6246 O O . VAL B 1 392 ? 102.5 9.68 -20.312 1 22.25 392 VAL B O 1
ATOM 6249 N N . PRO B 1 393 ? 104.875 9.742 -19.781 1 19.08 393 PRO B N 1
ATOM 6250 C CA . PRO B 1 393 ? 105.688 8.555 -19.797 1 19.08 393 PRO B CA 1
ATOM 6251 C C . PRO B 1 393 ? 105.125 7.406 -18.969 1 19.08 393 PRO B C 1
ATOM 6253 O O . PRO B 1 393 ? 104.375 7.641 -18.031 1 19.08 393 PRO B O 1
ATOM 6256 N N . LYS B 1 394 ? 105.188 6.344 -19.656 1 20.45 394 LYS B N 1
ATOM 6257 C CA . LYS B 1 394 ? 105.688 5.059 -19.156 1 20.45 394 LYS B CA 1
ATOM 6258 C C . LYS B 1 394 ? 107 5.23 -18.406 1 20.45 394 LYS B C 1
ATOM 6260 O O . LYS B 1 394 ? 108.062 5.098 -18.984 1 20.45 394 LYS B O 1
ATOM 6265 N N . GLU B 1 395 ? 107.438 6.133 -17.703 1 17.53 395 GLU B N 1
ATOM 6266 C CA . GLU B 1 395 ? 108.625 5.91 -16.875 1 17.53 395 GLU B CA 1
ATOM 6267 C C . GLU B 1 395 ? 108.562 4.566 -16.156 1 17.53 395 GLU B C 1
ATOM 6269 O O . GLU B 1 395 ? 109.562 3.896 -15.984 1 17.53 395 GLU B O 1
ATOM 6274 N N . LEU B 1 396 ? 108.375 4.07 -14.922 1 20.73 396 LEU B N 1
ATOM 6275 C CA . LEU B 1 396 ? 109 2.842 -14.445 1 20.73 396 LEU B CA 1
ATOM 6276 C C . LEU B 1 396 ? 108.438 1.63 -15.188 1 20.73 396 LEU B C 1
ATOM 6278 O O . LEU B 1 396 ? 107.25 1.55 -15.453 1 20.73 396 LEU B O 1
ATOM 6282 N N . GLU B 1 397 ? 108.25 0.24 -15.562 1 18.19 397 GLU B N 1
ATOM 6283 C CA . GLU B 1 397 ? 109 -0.445 -16.625 1 18.19 397 GLU B CA 1
ATOM 6284 C C . GLU B 1 397 ? 108.562 0.041 -18 1 18.19 397 GLU B C 1
ATOM 6286 O O . GLU B 1 397 ? 107.375 0.242 -18.25 1 18.19 397 GLU B O 1
#

Solvent-accessible surface area (backbone atoms only — not comparable to full-atom values): 41116 Å² total; per-residue (Å²): 132,53,51,57,57,44,50,52,35,51,50,48,16,58,51,39,57,62,51,37,34,55,54,47,66,42,84,68,47,44,78,32,40,67,59,51,36,53,51,51,53,49,51,46,49,49,28,35,44,50,56,52,48,35,38,75,71,62,68,32,87,76,81,55,68,60,58,40,53,45,16,35,51,42,22,51,17,46,47,30,30,52,48,22,34,35,70,71,66,74,42,76,77,35,57,56,36,40,42,65,34,37,51,41,75,46,70,28,17,48,27,26,28,48,17,41,43,34,35,46,55,50,37,49,48,50,52,53,42,39,44,20,59,54,58,74,44,86,41,50,67,60,41,32,20,47,30,21,19,52,50,45,49,48,53,26,46,56,53,10,42,33,33,8,79,83,30,73,49,72,40,54,52,55,52,56,64,51,49,51,52,53,55,50,51,30,51,56,38,65,71,45,85,73,83,62,51,62,65,80,60,90,56,60,53,88,79,31,60,66,52,51,52,49,32,51,51,34,51,52,48,30,52,53,29,44,52,46,14,37,34,50,69,52,19,73,41,72,67,31,43,44,38,40,72,57,32,41,26,34,44,71,37,63,57,27,40,54,22,37,46,28,40,47,29,38,72,52,48,28,58,46,31,53,51,50,35,51,46,42,62,74,32,53,66,44,65,70,52,55,56,48,40,38,22,48,28,22,22,36,46,53,52,40,51,20,51,56,42,20,27,67,29,86,63,29,57,74,86,28,26,63,48,86,49,65,68,22,43,52,54,43,51,54,52,52,49,46,59,44,44,50,46,47,51,52,41,54,49,53,49,54,66,25,53,54,72,62,65,68,64,67,61,64,64,58,69,72,74,69,73,77,74,72,81,71,78,77,73,77,76,79,82,77,86,75,87,77,90,91,73,91,74,91,84,89,131,132,54,50,57,57,44,49,51,34,50,52,48,15,58,51,40,57,61,50,38,32,56,54,48,65,41,84,69,47,42,78,31,40,64,58,51,35,52,51,52,53,49,49,47,48,48,26,35,44,50,55,51,48,33,38,75,70,62,66,32,88,76,81,55,68,61,58,40,54,45,15,34,50,40,23,51,17,44,46,29,29,52,47,22,34,35,69,71,65,75,42,78,78,35,56,59,36,39,43,66,36,36,51,40,74,46,71,28,16,48,27,27,28,47,17,42,44,34,34,46,55,49,36,49,47,51,53,52,42,39,45,19,58,54,58,74,43,88,41,49,67,59,41,33,20,47,29,22,18,52,51,45,49,48,53,27,46,56,54,10,42,33,34,8,78,83,29,75,47,71,40,54,52,56,52,57,64,50,50,52,53,53,54,51,50,30,51,56,40,65,71,46,84,73,83,61,50,64,65,81,62,89,56,60,53,86,80,32,60,66,52,51,53,48,33,52,53,34,51,54,49,29,53,53,28,45,52,46,15,37,33,50,70,52,19,74,43,72,68,33,44,44,38,40,71,56,32,40,26,35,44,70,36,64,58,27,41,55,22,36,45,26,40,47,29,36,70,51,47,28,59,48,31,53,50,50,35,52,46,43,61,75,32,54,66,44,64,70,54,54,56,49,39,37,21,49,28,22,22,36,46,52,53,38,52,20,49,55,42,20,27,68,30,84,64,30,56,73,85,27,26,61,48,86,49,68,68,21,43,52,53,43,52,53,53,51,48,48,58,42,43,50,45,47,52,52,40,54,49,55,49,54,65,24,53,54,72,62,59,67,66,61,61,65,61,58,72,72,76,72,72,75,74,72,80,77,75,79,75,74,82,78,83,82,81,78,86,91,80,89,67,89,72,81,63,86,127

Foldseek 3Di:
DQCQLVVQLVVLQVVLQVLLLVCLVDPPLLVPLVVVQVSLVVSLVSLLVRVVVCVVVPSDVDPDPVSSLLSSLSNVLSVLQVLLCCLVPNDHRRNVSCCRANQVLLSALLNNQLSCCSNPVVNVLSSVVSVCSSVVHQSLLSLLLSLLQVLLVLQLCLVLSQQFPVHDHSNSVVSVVNNVSSVVSNVVSVPDDDLFAFDPDQDALVVPVVLVVLLVLLVVLLVVLALLLCLLVPNDDPVSCCCCQPAAVLSVQRSNSNSSLSVCCNPPVNVLSVVLSVVSNRGNDDPVSLSVLSSSLSNLQNSLRSSLSNLDDPRGDPSRHGDPDPVNVVVHCVSSVSSNVSSVVVNVVSCVVRNPPPPPVPPPVPVPPPPDDPPPDPPDPDDDPDDDDDDDDPDDD/DQCQLVVQLVVLQVVLQVLLLVCLVDPPLLVPLVVVLVSLVVSLVSLLVRSVVCVVVPSDVDPDVVSSLLSSLSNVLSVLQVLLCCLVPNDHRRNVSCCRANQVLLSALLNNQLSNCSNPVVNVLSSVVSVCSSVVHQSLLSLLLSLLQVLLVLQLCLVLSQQFPVHDHSNSVVSVVNNVSSVVSNVVSVPDDDLFAFDPDQDALVVVVVLVVLLVLLVVLLVVLALLLCLLVPNDDPVSCCCCQPAAVLSVQRSNSNSSLSVCCNPPVNVLSVVLSVVSNRGNDDPVSLSVLSSSLSNLQNSLRSSLSNLDDPRNPPSRHGDPDPVNVVVHCVSSVSSNVSSVVVNVVSCVVRNPVPPVVPPVVPVPPPPDPDDPPPPDPDDPDDDDDDDDDPPPD

InterPro domains:
  IPR033118 EXPERA domain [PS51751] (63-186)
  IPR033118 EXPERA domain [PS51751] (210-347)
  IPR047195 Transmembrane 6 superfamily member 1/2 [cd21106] (6-355)
  IPR059044 Transmembrane 6 superfamily member 1/2, transmembrane domain [PF26083] (15-198)

Sequence (794 aa):
METKGTLVVLFASILSVPIAYFVNLIPGISEKPVAIFIIGLSCLLVAFLIPALAKVYKLVKNDDPLYYAMSILTFAAVIDFTIALENDGIVHSVMAFYFVSGEPYLKSGHGSGINYHDGIIHFACYIIILLAIDNRKNYREVGLYWGGSIINSLIVLMIGGAVGMHGAKWSMLLNVIYMVLPIWITKKVLDKPSNMKVISADESILKRPVDIISICLLLSTMFIYIYRGLAALGCNSEITKNLVQKYEPYITDPLAFPKIQMVTYLFYFVPFCAFASYSLFNAPAKKWFLDWLIIYAGATLNGQIPYIFGSLHHLTPSKYRLPKTPEAQWAFWTQNVFLLIVPQVLLIYYYCANSKGEKKGYSSNGSPKTPSRKPEIKARSPSGYNLRNRSVPKELEMETKGTLVVLFASILSVPIAYFVNLIPGISEKPVAIFIIGLSCLLVAFLIPALAKVYKLVKNDDPLYYAMSILTFAAVIDFTIALENDGIVHSVMAFYFVSGEPYLKSGHGSGINYHDGIIHFACYIIILLAIDNRKNYREVGLYWGGSIINSLIVLMIGGAVGMHGAKWSMLLNVIYMVLPIWITKKVLDKPSNMKVISADESILKRPVDIISICLLLSTMFIYIYRGLAALGCNSEITKNLVQKYEPYITDPLAFPKIQMVTYLFYFVPFCAFASYSLFNAPAKKWFLDWLIIYAGATLNGQIPYIFGSLHHLTPSKYRLPKTPEAQWAFWTQNVFLLIVPQVLLIYYYCANSKGEKKGYSSNGSPKTPSRKPEIKARSPSGYNLRNRSVPKELE